Protein AF-A0AAD9GJ62-F1 (afdb_monomer_lite)

Structure (mmCIF, N/CA/C/O backbone):
data_AF-A0AAD9GJ62-F1
#
_entry.id   AF-A0AAD9GJ62-F1
#
loop_
_atom_site.group_PDB
_atom_site.id
_atom_site.type_symbol
_atom_site.label_atom_id
_atom_site.label_alt_id
_atom_site.label_comp_id
_atom_site.label_asym_id
_atom_site.label_entity_id
_atom_site.label_seq_id
_atom_site.pdbx_PDB_ins_code
_atom_site.Cartn_x
_atom_site.Cartn_y
_atom_site.Cartn_z
_atom_site.occupancy
_atom_site.B_iso_or_equiv
_atom_site.auth_seq_id
_atom_site.auth_comp_id
_atom_site.auth_asym_id
_atom_site.auth_atom_id
_atom_site.pdbx_PDB_model_num
ATOM 1 N N . MET A 1 1 ? 58.290 -15.997 26.546 1.00 29.50 1 MET A N 1
ATOM 2 C CA . MET A 1 1 ? 57.995 -16.495 27.915 1.00 29.50 1 MET A CA 1
ATOM 3 C C . MET A 1 1 ? 56.480 -16.430 28.145 1.00 29.50 1 MET A C 1
ATOM 5 O O . MET A 1 1 ? 55.772 -16.303 27.153 1.00 29.50 1 MET A O 1
ATOM 9 N N . ARG A 1 2 ? 55.974 -16.633 29.372 1.00 26.38 2 ARG A N 1
ATOM 10 C CA . ARG A 1 2 ? 54.531 -16.772 29.688 1.00 26.38 2 ARG A CA 1
ATOM 11 C C . ARG A 1 2 ? 53.786 -15.414 29.861 1.00 26.38 2 ARG A C 1
ATOM 13 O O . ARG A 1 2 ? 54.466 -14.392 29.822 1.00 26.38 2 ARG A O 1
ATOM 20 N N . PRO A 1 3 ? 52.432 -15.401 29.959 1.00 62.91 3 PRO A N 1
ATOM 21 C CA . PRO A 1 3 ? 51.580 -14.226 29.691 1.00 62.91 3 PRO A CA 1
ATOM 22 C C . PRO A 1 3 ? 50.873 -13.662 30.959 1.00 62.91 3 PRO A C 1
ATOM 24 O O . PRO A 1 3 ? 51.418 -13.801 32.049 1.00 62.91 3 PRO A O 1
ATOM 27 N N . ASN A 1 4 ? 49.648 -13.120 30.783 1.00 30.94 4 ASN A N 1
ATOM 28 C CA . ASN A 1 4 ? 48.639 -12.594 31.741 1.00 30.94 4 ASN A CA 1
ATOM 29 C C . ASN A 1 4 ? 48.646 -11.052 31.945 1.00 30.94 4 ASN A C 1
ATOM 31 O O . ASN A 1 4 ? 49.706 -10.453 32.043 1.00 30.94 4 ASN A O 1
ATOM 35 N N . GLN A 1 5 ? 47.505 -10.372 31.696 1.00 31.56 5 GLN A N 1
ATOM 36 C CA . GLN A 1 5 ? 46.477 -9.857 32.653 1.00 31.56 5 GLN A CA 1
ATOM 37 C C . GLN A 1 5 ? 46.909 -8.579 33.416 1.00 31.56 5 GLN A C 1
ATOM 39 O O . GLN A 1 5 ? 48.057 -8.492 33.822 1.00 31.56 5 GLN A O 1
ATOM 44 N N . SER A 1 6 ? 46.063 -7.578 33.714 1.00 27.41 6 SER A N 1
ATOM 45 C CA . SER A 1 6 ? 44.681 -7.228 33.293 1.00 27.41 6 SER A CA 1
ATOM 46 C C . SER A 1 6 ? 44.281 -5.858 33.892 1.00 27.41 6 SER A C 1
ATOM 48 O O . SER A 1 6 ? 44.781 -5.549 34.969 1.00 27.41 6 SER A O 1
ATOM 50 N N . LEU A 1 7 ? 43.285 -5.154 33.312 1.00 26.44 7 LEU A N 1
ATOM 51 C CA . LEU A 1 7 ? 42.656 -3.903 33.829 1.00 26.44 7 LEU A CA 1
ATOM 52 C C . LEU A 1 7 ? 43.595 -2.658 33.781 1.00 26.44 7 LEU A C 1
ATOM 54 O O . LEU A 1 7 ? 44.808 -2.818 33.752 1.00 26.44 7 LEU A O 1
ATOM 58 N N . ALA A 1 8 ? 43.142 -1.394 33.710 1.00 24.05 8 ALA A N 1
ATOM 59 C CA . ALA A 1 8 ? 41.789 -0.810 33.727 1.00 24.05 8 ALA A CA 1
ATOM 60 C C . ALA A 1 8 ? 41.659 0.428 32.784 1.00 24.05 8 ALA A C 1
ATOM 62 O O . ALA A 1 8 ? 42.624 0.850 32.156 1.00 24.05 8 ALA A O 1
ATOM 63 N N . LEU A 1 9 ? 40.451 1.009 32.718 1.00 24.62 9 LEU A N 1
ATOM 64 C CA . LEU A 1 9 ? 40.105 2.343 32.164 1.00 24.62 9 LEU A CA 1
ATOM 65 C C . LEU A 1 9 ? 40.644 3.497 33.071 1.00 24.62 9 LEU A C 1
ATOM 67 O O . LEU A 1 9 ? 41.062 3.163 34.182 1.00 24.62 9 LEU A O 1
ATOM 71 N N . PRO A 1 10 ? 40.584 4.819 32.720 1.00 40.38 10 PRO A N 1
ATOM 72 C CA . PRO A 1 10 ? 39.825 5.468 31.626 1.00 40.38 10 PRO A CA 1
ATOM 73 C C . PRO A 1 10 ? 40.499 6.648 30.839 1.00 40.38 10 PRO A C 1
ATOM 75 O O . PRO A 1 10 ? 41.571 7.128 31.174 1.00 40.38 10 PRO A O 1
ATOM 78 N N . HIS A 1 11 ? 39.760 7.158 29.836 1.00 26.17 11 HIS A N 1
ATOM 79 C CA . HIS A 1 11 ? 39.672 8.548 29.313 1.00 26.17 11 HIS A CA 1
ATOM 80 C C . HIS A 1 11 ? 40.895 9.378 28.803 1.00 26.17 11 HIS A C 1
ATOM 82 O O . HIS A 1 11 ? 41.571 10.051 29.567 1.00 26.17 11 HIS A O 1
ATOM 88 N N . VAL A 1 12 ? 40.924 9.539 27.462 1.00 26.22 12 VAL A N 1
ATOM 89 C CA . VAL A 1 12 ? 40.844 10.824 26.695 1.00 26.22 12 VAL A CA 1
ATOM 90 C C . VAL A 1 12 ? 42.064 11.780 26.562 1.00 26.22 12 VAL A C 1
ATOM 92 O O . VAL A 1 12 ? 42.466 12.432 27.513 1.00 26.22 12 VAL A O 1
ATOM 95 N N . LEU A 1 13 ? 42.466 11.970 25.284 1.00 27.53 13 LEU A N 1
ATOM 96 C CA . LEU A 1 13 ? 43.175 13.098 24.617 1.00 27.53 13 LEU A CA 1
ATOM 97 C C . LEU A 1 13 ? 44.566 13.564 25.100 1.00 27.53 13 LEU A C 1
ATOM 99 O O . LEU A 1 13 ? 44.723 13.966 26.245 1.00 27.53 13 LEU A O 1
ATOM 103 N N . LEU A 1 14 ? 45.513 13.707 24.149 1.00 23.69 14 LEU A N 1
ATOM 104 C CA . LEU A 1 14 ? 45.951 15.007 23.573 1.00 23.69 14 LEU A CA 1
ATOM 105 C C . LEU A 1 14 ? 46.910 14.800 22.353 1.00 23.69 14 LEU A C 1
ATOM 107 O O . LEU A 1 14 ? 47.343 13.678 22.108 1.00 23.69 14 LEU A O 1
ATOM 111 N N . VAL A 1 15 ? 47.291 15.903 21.680 1.00 23.41 15 VAL A N 1
ATOM 112 C CA . VAL A 1 15 ? 48.497 16.139 20.829 1.00 23.41 15 VAL A CA 1
ATOM 113 C C . VAL A 1 15 ? 48.378 15.953 19.296 1.00 23.41 15 VAL A C 1
ATOM 115 O O . VAL A 1 15 ? 48.595 14.875 18.750 1.00 23.41 15 VAL A O 1
ATOM 118 N N . GLU A 1 16 ? 48.164 17.082 18.604 1.00 25.86 16 GLU A N 1
ATOM 119 C CA . GLU A 1 16 ? 48.697 17.412 17.258 1.00 25.86 16 GLU A CA 1
ATOM 120 C C . GLU A 1 16 ? 50.207 17.790 17.391 1.00 25.86 16 GLU A C 1
ATOM 122 O O . GLU A 1 16 ? 50.674 17.996 18.507 1.00 25.86 16 GLU A O 1
ATOM 127 N N . ALA A 1 17 ? 51.083 17.944 16.388 1.00 26.89 17 ALA A N 1
ATOM 128 C CA . ALA A 1 17 ? 50.966 18.605 15.079 1.00 26.89 17 ALA A CA 1
ATOM 129 C C . ALA A 1 17 ? 52.287 18.416 14.259 1.00 26.89 17 ALA A C 1
ATOM 131 O O . ALA A 1 17 ? 53.036 17.481 14.533 1.00 26.89 17 ALA A O 1
ATOM 132 N N . VAL A 1 18 ? 52.609 19.385 13.370 1.00 23.02 18 VAL A N 1
ATOM 133 C CA . VAL A 1 18 ? 53.889 19.683 12.652 1.00 23.02 18 VAL A CA 1
ATOM 134 C C . VAL A 1 18 ? 53.952 19.255 11.170 1.00 23.02 18 VAL A C 1
ATOM 136 O O . VAL A 1 18 ? 53.785 18.079 10.876 1.00 23.02 18 VAL A O 1
ATOM 139 N N . MET A 1 19 ? 54.284 20.119 10.188 1.00 23.64 19 MET A N 1
ATOM 140 C CA . MET A 1 19 ? 54.220 21.601 10.071 1.00 23.64 19 MET A CA 1
ATOM 141 C C . MET A 1 19 ? 54.256 22.037 8.583 1.00 23.64 19 MET A C 1
ATOM 143 O O . MET A 1 19 ? 54.799 21.337 7.735 1.00 23.64 19 MET A O 1
ATOM 147 N N . ASP A 1 20 ? 53.727 23.236 8.331 1.00 26.27 20 ASP A N 1
ATOM 148 C CA . ASP A 1 20 ? 53.896 24.192 7.219 1.00 26.27 20 ASP A CA 1
ATOM 149 C C . ASP A 1 20 ? 54.926 23.942 6.093 1.00 26.27 20 ASP A C 1
ATOM 151 O O . ASP A 1 20 ? 56.118 23.739 6.334 1.00 26.27 20 ASP A O 1
ATOM 155 N N . ARG A 1 21 ? 54.507 24.263 4.854 1.00 24.12 21 ARG A N 1
ATOM 156 C CA . ARG A 1 21 ? 54.889 25.529 4.168 1.00 24.12 21 ARG A CA 1
ATOM 157 C C . ARG A 1 21 ? 54.216 25.684 2.796 1.00 24.12 21 ARG A C 1
ATOM 159 O O . ARG A 1 21 ? 54.514 24.923 1.887 1.00 24.12 21 ARG A O 1
ATOM 166 N N . PHE A 1 22 ? 53.432 26.746 2.615 1.00 27.80 22 PHE A N 1
ATOM 167 C CA . PHE A 1 22 ? 53.786 27.903 1.769 1.00 27.80 22 PHE A CA 1
ATOM 168 C C . PHE A 1 22 ? 52.768 29.037 1.991 1.00 27.80 22 PHE A C 1
ATOM 170 O O . PHE A 1 22 ? 51.617 28.777 2.323 1.00 27.80 22 PHE A O 1
ATOM 177 N N . ASN A 1 23 ? 53.216 30.289 1.879 1.00 26.56 23 ASN A N 1
ATOM 178 C CA . ASN A 1 23 ? 52.474 31.477 2.318 1.00 26.56 23 ASN A CA 1
ATOM 179 C C . ASN A 1 23 ? 51.962 32.316 1.134 1.00 26.56 23 ASN A C 1
ATOM 181 O O . ASN A 1 23 ? 52.620 32.321 0.093 1.00 26.56 23 ASN A O 1
ATOM 185 N N . LEU A 1 24 ? 50.894 33.098 1.340 1.00 27.47 24 LEU A N 1
ATOM 186 C CA . LEU A 1 24 ? 50.864 34.526 0.976 1.00 27.47 24 LEU A CA 1
ATOM 187 C C . LEU A 1 24 ? 49.636 35.251 1.559 1.00 27.47 24 LEU A C 1
ATOM 189 O O . LEU A 1 24 ? 48.510 34.765 1.489 1.00 27.47 24 LEU A O 1
ATOM 193 N N . ASP A 1 25 ? 49.880 36.436 2.114 1.00 27.70 25 ASP A N 1
ATOM 194 C CA . ASP A 1 25 ? 48.926 37.225 2.894 1.00 27.70 25 ASP A CA 1
ATOM 195 C C . ASP A 1 25 ? 48.038 38.164 2.060 1.00 27.70 25 ASP A C 1
ATOM 197 O O . ASP A 1 25 ? 48.482 38.792 1.099 1.00 27.70 25 ASP A O 1
ATOM 201 N N . SER A 1 26 ? 46.812 38.400 2.532 1.00 27.31 26 SER A N 1
ATOM 202 C CA . SER A 1 26 ? 46.401 39.722 3.052 1.00 27.31 26 SER A CA 1
ATOM 203 C C . SER A 1 26 ? 44.948 39.679 3.538 1.00 27.31 26 SER A C 1
ATOM 205 O O . SER A 1 26 ? 44.060 39.195 2.844 1.00 27.31 26 SER A O 1
ATOM 207 N N . GLY A 1 27 ? 44.690 40.182 4.746 1.00 25.95 27 GLY A N 1
ATOM 208 C CA . GLY A 1 27 ? 43.340 40.265 5.314 1.00 25.95 27 GLY A CA 1
ATOM 209 C C . GLY A 1 27 ? 43.027 41.663 5.836 1.00 25.95 27 GLY A C 1
ATOM 210 O O . GLY A 1 27 ? 43.896 42.530 5.831 1.00 25.95 27 GLY A O 1
ATOM 211 N N . PHE A 1 28 ? 41.809 41.859 6.341 1.00 24.94 28 PHE A N 1
ATOM 212 C CA . PHE A 1 28 ? 41.526 42.825 7.409 1.00 24.94 28 PHE A CA 1
ATOM 213 C C . PHE A 1 28 ? 40.293 42.389 8.220 1.00 24.94 28 PHE A C 1
ATOM 215 O O . PHE A 1 28 ? 39.584 41.457 7.843 1.00 24.94 28 PHE A O 1
ATOM 222 N N . THR A 1 29 ? 40.107 42.993 9.392 1.00 28.14 29 THR A N 1
ATOM 223 C CA . THR A 1 29 ? 39.339 42.428 10.510 1.00 28.14 29 THR A CA 1
ATOM 224 C C . THR A 1 29 ? 37.871 42.852 10.616 1.00 28.14 29 THR A C 1
ATOM 226 O O . THR A 1 29 ? 37.499 43.983 10.326 1.00 28.14 29 THR A O 1
ATOM 229 N N . MET A 1 30 ? 37.084 41.909 11.148 1.00 29.89 30 MET A N 1
ATOM 230 C CA . MET A 1 30 ? 35.906 42.053 12.023 1.00 29.89 30 MET A CA 1
ATOM 231 C C . MET A 1 30 ? 35.454 43.473 12.418 1.00 29.89 30 MET A C 1
ATOM 233 O O . MET A 1 30 ? 36.199 44.202 13.069 1.00 29.89 30 MET A O 1
ATOM 237 N N . LEU A 1 31 ? 34.150 43.731 12.264 1.00 23.50 31 LEU A N 1
ATOM 238 C CA . LEU A 1 31 ? 33.313 44.307 13.328 1.00 23.50 31 LEU A CA 1
ATOM 239 C C . LEU A 1 31 ? 31.852 43.827 13.179 1.00 23.50 31 LEU A C 1
ATOM 241 O O . LEU A 1 31 ? 31.530 43.126 12.220 1.00 23.50 31 LEU A O 1
ATOM 245 N N . SER A 1 32 ? 31.005 44.114 14.169 1.00 34.03 32 SER A N 1
ATOM 246 C CA . SER A 1 32 ? 29.761 43.381 14.446 1.00 34.03 32 SER A CA 1
ATOM 247 C C . SER A 1 32 ? 28.472 44.213 14.373 1.00 34.03 32 SER A C 1
ATOM 249 O O . SER A 1 32 ? 28.486 45.397 14.688 1.00 34.03 32 SER A O 1
ATOM 251 N N . GLU A 1 33 ? 27.362 43.505 14.130 1.00 36.75 33 GLU A N 1
ATOM 252 C CA . GLU A 1 33 ? 25.957 43.888 14.385 1.00 36.75 33 GLU A CA 1
ATOM 253 C C . GLU A 1 33 ? 25.296 45.018 13.557 1.00 36.75 33 GLU A C 1
ATOM 255 O O . GLU A 1 33 ? 25.931 45.859 12.934 1.00 36.75 33 GLU A O 1
ATOM 260 N N . GLN A 1 34 ? 23.956 44.981 13.620 1.00 27.66 34 GLN A N 1
ATOM 261 C CA . GLN A 1 34 ? 22.935 45.940 13.170 1.00 27.66 34 GLN A CA 1
ATOM 262 C C . GLN A 1 34 ? 22.611 46.105 11.663 1.00 27.66 34 GLN A C 1
ATOM 264 O O . GLN A 1 34 ? 23.436 46.396 10.809 1.00 27.66 34 GLN A O 1
ATOM 269 N N . GLU A 1 35 ? 21.304 45.952 11.407 1.00 32.47 35 GLU A N 1
ATOM 270 C CA . GLU A 1 35 ? 20.451 46.592 10.390 1.00 32.47 35 GLU A CA 1
ATOM 271 C C . GLU A 1 35 ? 20.968 46.799 8.948 1.00 32.47 35 GLU A C 1
ATOM 273 O O . GLU A 1 35 ? 21.565 47.817 8.608 1.00 32.47 35 GLU A O 1
ATOM 278 N N . ALA A 1 36 ? 20.518 45.931 8.031 1.00 25.92 36 ALA A N 1
ATOM 279 C CA . ALA A 1 36 ? 20.508 46.202 6.590 1.00 25.92 36 ALA A CA 1
ATOM 280 C C . ALA A 1 36 ? 19.084 46.062 6.020 1.00 25.92 36 ALA A C 1
ATOM 282 O O . ALA A 1 36 ? 18.504 44.976 6.008 1.00 25.92 36 ALA A O 1
ATOM 283 N N . LYS A 1 37 ? 18.507 47.170 5.534 1.00 28.02 37 LYS A N 1
ATOM 284 C CA . LYS A 1 37 ? 17.137 47.232 5.001 1.00 28.02 37 LYS A CA 1
ATOM 285 C C . LYS A 1 37 ? 17.122 47.903 3.623 1.00 28.02 37 LYS A C 1
ATOM 287 O O . LYS A 1 37 ? 17.575 49.036 3.489 1.00 28.02 37 LYS A O 1
ATOM 292 N N . THR A 1 38 ? 16.421 47.280 2.670 1.00 27.84 38 THR A N 1
ATOM 293 C CA . THR A 1 38 ? 15.896 47.853 1.400 1.00 27.84 38 THR A CA 1
ATOM 294 C C . THR A 1 38 ? 16.834 48.152 0.209 1.00 27.84 38 THR A C 1
ATOM 296 O O . THR A 1 38 ? 17.893 48.740 0.363 1.00 27.84 38 THR A O 1
ATOM 299 N N . PHE A 1 39 ? 16.260 47.938 -0.996 1.00 26.17 39 PHE A N 1
ATOM 300 C CA . PHE A 1 39 ? 16.490 48.657 -2.276 1.00 26.17 39 PHE A CA 1
ATOM 301 C C . PHE A 1 39 ? 17.806 48.410 -3.064 1.00 26.17 39 PHE A C 1
ATOM 303 O O . PHE A 1 39 ? 18.832 48.101 -2.482 1.00 26.17 39 PHE A O 1
ATOM 310 N N . LYS A 1 40 ? 17.855 48.535 -4.411 1.00 26.70 40 LYS A N 1
ATOM 311 C CA . LYS A 1 40 ? 16.822 48.784 -5.462 1.00 26.70 40 LYS A CA 1
ATOM 312 C C . LYS A 1 40 ? 17.336 48.347 -6.847 1.00 26.70 40 LYS A C 1
ATOM 314 O O . LYS A 1 40 ? 18.520 48.516 -7.097 1.00 26.70 40 LYS A O 1
ATOM 319 N N . LEU A 1 41 ? 16.439 48.012 -7.785 1.00 25.16 41 LEU A N 1
ATOM 320 C CA . LEU A 1 41 ? 16.595 48.339 -9.219 1.00 25.16 41 LEU A CA 1
ATOM 321 C C . LEU A 1 41 ? 15.218 48.598 -9.877 1.00 25.16 41 LEU A C 1
ATOM 323 O O . LEU A 1 41 ? 14.207 48.059 -9.435 1.00 25.16 41 LEU A O 1
ATOM 327 N N . LEU A 1 42 ? 15.196 49.505 -10.862 1.00 24.73 42 LEU A N 1
ATOM 328 C CA . LEU A 1 42 ? 14.056 50.195 -11.516 1.00 24.73 42 LEU A CA 1
ATOM 329 C C . LEU A 1 42 ? 14.612 50.938 -12.771 1.00 24.73 42 LEU A C 1
ATOM 331 O O . LEU A 1 42 ? 15.835 51.080 -12.830 1.00 24.73 42 LEU A O 1
ATOM 335 N N . PRO A 1 43 ? 13.818 51.593 -13.658 1.00 53.38 43 PRO A N 1
ATOM 336 C CA . PRO A 1 43 ? 12.425 51.363 -14.100 1.00 53.38 43 PRO A CA 1
ATOM 337 C C . PRO A 1 43 ? 12.188 51.526 -15.638 1.00 53.38 43 PRO A C 1
ATOM 339 O O . PRO A 1 43 ? 13.020 52.072 -16.356 1.00 53.38 43 PRO A O 1
ATOM 342 N N . ALA A 1 44 ? 10.967 51.221 -16.107 1.00 24.95 44 ALA A N 1
ATOM 343 C CA . ALA A 1 44 ? 10.222 51.960 -17.156 1.00 24.95 44 ALA A CA 1
ATOM 344 C C . ALA A 1 44 ? 8.710 51.651 -16.965 1.00 24.95 44 ALA A C 1
ATOM 346 O O . ALA A 1 44 ? 8.371 50.487 -16.787 1.00 24.95 44 ALA A O 1
ATOM 347 N N . HIS A 1 45 ? 7.783 52.594 -16.715 1.00 29.92 45 HIS A N 1
ATOM 348 C CA . HIS A 1 45 ? 7.179 53.608 -17.615 1.00 29.92 45 HIS A CA 1
ATOM 349 C C . HIS A 1 45 ? 6.481 52.984 -18.849 1.00 29.92 45 HIS A C 1
ATOM 351 O O . HIS A 1 45 ? 7.119 52.207 -19.544 1.00 29.92 45 HIS A O 1
ATOM 357 N N . ILE A 1 46 ? 5.211 53.261 -19.211 1.00 27.27 46 ILE A N 1
ATOM 358 C CA . ILE A 1 46 ? 4.208 54.310 -18.854 1.00 27.27 46 ILE A CA 1
ATOM 359 C C . ILE A 1 46 ? 2.778 53.784 -19.224 1.00 27.27 46 ILE A C 1
ATOM 361 O O . ILE A 1 46 ? 2.702 52.930 -20.098 1.00 27.27 46 ILE A O 1
ATOM 365 N N . SER A 1 47 ? 1.605 54.257 -18.750 1.00 24.72 47 SER A N 1
ATOM 366 C CA . SER A 1 47 ? 1.139 54.917 -17.500 1.00 24.72 47 SER A CA 1
ATOM 367 C C . SER A 1 47 ? -0.394 55.207 -17.574 1.00 24.72 47 SER A C 1
ATOM 369 O O . SER A 1 47 ? -0.898 55.387 -18.678 1.00 24.72 47 SER A O 1
ATOM 371 N N . THR A 1 48 ? -1.093 55.404 -16.433 1.00 28.83 48 THR A N 1
ATOM 372 C CA . THR A 1 48 ? -2.454 56.031 -16.255 1.00 28.83 48 THR A CA 1
ATOM 373 C C . THR A 1 48 ? -3.700 55.378 -16.918 1.00 28.83 48 THR A C 1
ATOM 375 O O . THR A 1 48 ? -3.574 54.708 -17.929 1.00 28.83 48 THR A O 1
ATOM 378 N N . CYS A 1 49 ? -4.963 55.564 -16.474 1.00 25.86 49 CYS A N 1
ATOM 379 C CA . CYS A 1 49 ? -5.598 55.930 -15.179 1.00 25.86 49 CYS A CA 1
ATOM 380 C C . CYS A 1 49 ? -7.144 55.781 -15.305 1.00 25.86 49 CYS A C 1
ATOM 382 O O . CYS A 1 49 ? -7.656 56.115 -16.369 1.00 25.86 49 CYS A O 1
ATOM 384 N N . ASN A 1 50 ? -7.879 55.342 -14.256 1.00 26.34 50 ASN A N 1
ATOM 385 C CA . ASN A 1 50 ? -9.129 55.982 -13.747 1.00 26.34 50 ASN A CA 1
ATOM 386 C C . ASN A 1 50 ? -9.921 55.153 -12.696 1.00 26.34 50 ASN A C 1
ATOM 388 O O . ASN A 1 50 ? -10.647 54.222 -13.016 1.00 26.34 50 ASN A O 1
ATOM 392 N N . GLN A 1 51 ? -9.774 55.566 -11.432 1.00 26.05 51 GLN A N 1
ATOM 393 C CA . GLN A 1 51 ? -10.805 55.799 -10.394 1.00 26.05 51 GLN A CA 1
ATOM 394 C C . GLN A 1 51 ? -12.157 55.024 -10.407 1.00 26.05 51 GLN A C 1
ATOM 396 O O . GLN A 1 51 ? -13.015 55.310 -11.230 1.00 26.05 51 GLN A O 1
ATOM 401 N N . ALA A 1 52 ? -12.352 54.165 -9.384 1.00 24.75 52 ALA A N 1
ATOM 402 C CA . ALA A 1 52 ? -13.231 54.347 -8.191 1.00 24.75 52 ALA A CA 1
ATOM 403 C C . ALA A 1 52 ? -14.743 54.728 -8.350 1.00 24.75 52 ALA A C 1
ATOM 405 O O . ALA A 1 52 ? -15.115 55.289 -9.373 1.00 24.75 52 ALA A O 1
ATOM 406 N N . PRO A 1 53 ? -15.628 54.529 -7.329 1.00 33.56 53 PRO A N 1
ATOM 407 C CA . PRO A 1 53 ? -15.370 54.132 -5.932 1.00 33.56 53 PRO A CA 1
ATOM 408 C C . PRO A 1 53 ? -16.228 52.962 -5.377 1.00 33.56 53 PRO A C 1
ATOM 410 O O . PRO A 1 53 ? -17.076 52.385 -6.050 1.00 33.56 53 PRO A O 1
ATOM 413 N N . THR A 1 54 ? -16.005 52.636 -4.100 1.00 34.62 54 THR A N 1
ATOM 414 C CA . THR A 1 54 ? -16.754 51.663 -3.283 1.00 34.62 54 THR A CA 1
ATOM 415 C C . THR A 1 54 ? -18.009 52.258 -2.623 1.00 34.62 54 THR A C 1
ATOM 417 O O . THR A 1 54 ? -18.036 53.440 -2.290 1.00 34.62 54 THR A O 1
ATOM 420 N N . MET A 1 55 ? -19.008 51.417 -2.315 1.00 26.69 55 MET A N 1
ATOM 421 C CA . MET A 1 55 ? -19.995 51.662 -1.246 1.00 26.69 55 MET A CA 1
ATOM 422 C C . MET A 1 55 ? -20.445 50.350 -0.579 1.00 26.69 55 MET A C 1
ATOM 424 O O . MET A 1 55 ? -20.385 49.281 -1.182 1.00 26.69 55 MET A O 1
ATOM 428 N N . ALA A 1 56 ? -20.863 50.446 0.687 1.00 26.12 56 ALA A N 1
ATOM 429 C CA . ALA A 1 56 ? -21.268 49.324 1.538 1.00 26.12 56 ALA A CA 1
ATOM 430 C C . ALA A 1 56 ? -22.763 48.958 1.374 1.00 26.12 56 ALA A C 1
ATOM 432 O O . ALA A 1 56 ? -23.560 49.823 0.998 1.00 26.12 56 ALA A O 1
ATOM 433 N N . PRO A 1 57 ? -23.176 47.712 1.684 1.00 30.00 57 PRO A N 1
ATOM 434 C CA . PRO A 1 57 ? -24.571 47.298 1.575 1.00 30.00 57 PRO A CA 1
ATOM 435 C C . PRO A 1 57 ? -25.458 47.951 2.645 1.00 30.00 57 PRO A C 1
ATOM 437 O O . PRO A 1 57 ? -25.084 48.061 3.813 1.00 30.00 57 PRO A O 1
ATOM 440 N N . LYS A 1 58 ? -26.681 48.316 2.249 1.00 25.20 58 LYS A N 1
ATOM 441 C CA . LYS A 1 58 ? -27.808 48.581 3.152 1.00 25.20 58 LYS A CA 1
ATOM 442 C C . LYS A 1 58 ? -28.954 47.643 2.797 1.00 25.20 58 LYS A C 1
ATOM 444 O O . LYS A 1 58 ? -29.223 47.427 1.618 1.00 25.20 58 LYS A O 1
ATOM 449 N N . ASN A 1 59 ? -29.657 47.155 3.813 1.00 33.47 59 ASN A N 1
ATOM 450 C CA . ASN A 1 59 ? -30.939 46.482 3.626 1.00 33.47 59 ASN A CA 1
ATOM 451 C C . ASN A 1 59 ? -31.956 47.455 3.013 1.00 33.47 59 ASN A C 1
ATOM 453 O O . ASN A 1 59 ? -32.018 48.612 3.436 1.00 33.47 59 ASN A O 1
ATOM 457 N N . ASN A 1 60 ? -32.813 46.960 2.118 1.00 27.12 60 ASN A N 1
ATOM 458 C CA . ASN A 1 60 ? -34.254 47.101 2.319 1.00 27.12 60 ASN A CA 1
ATOM 459 C C . ASN A 1 60 ? -35.068 46.128 1.460 1.00 27.12 60 ASN A C 1
ATOM 461 O O . ASN A 1 60 ? -34.627 45.660 0.413 1.00 27.12 60 ASN A O 1
ATOM 465 N N . ASP A 1 61 ? -36.264 45.845 1.962 1.00 32.81 61 ASP A N 1
ATOM 466 C CA . ASP A 1 61 ? -37.298 45.006 1.364 1.00 32.81 61 ASP A CA 1
ATOM 467 C C . ASP A 1 61 ? -37.989 45.705 0.174 1.00 32.81 61 ASP A C 1
ATOM 469 O O . ASP A 1 61 ? -38.168 46.925 0.185 1.00 32.81 61 ASP A O 1
ATOM 473 N N . SER A 1 62 ? -38.396 44.939 -0.843 1.00 27.77 62 SER A N 1
ATOM 474 C CA . SER A 1 62 ? -39.583 45.261 -1.652 1.00 27.77 62 SER A CA 1
ATOM 475 C C . SER A 1 62 ? -40.039 44.093 -2.538 1.00 27.77 62 SER A C 1
ATOM 477 O O . SER A 1 62 ? -39.314 43.555 -3.374 1.00 27.77 62 SER A O 1
ATOM 479 N N . THR A 1 63 ? -41.319 43.764 -2.387 1.00 28.92 63 THR A N 1
ATOM 480 C CA . THR A 1 63 ? -42.116 42.827 -3.187 1.00 28.92 63 THR A CA 1
ATOM 481 C C . THR A 1 63 ? -42.003 43.004 -4.707 1.00 28.92 63 THR A C 1
ATOM 483 O O . THR A 1 63 ? -42.176 44.116 -5.214 1.00 28.92 63 THR A O 1
ATOM 486 N N . ARG A 1 64 ? -41.945 41.894 -5.461 1.00 25.20 64 ARG A N 1
ATOM 487 C CA . ARG A 1 64 ? -42.439 41.851 -6.851 1.00 25.20 64 ARG A CA 1
ATOM 488 C C . ARG A 1 64 ? -43.024 40.479 -7.206 1.00 25.20 64 ARG A C 1
ATOM 490 O O . ARG A 1 64 ? -42.374 39.459 -7.017 1.00 25.20 64 ARG A O 1
ATOM 497 N N . THR A 1 65 ? -44.257 40.468 -7.705 1.00 25.17 65 THR A N 1
ATOM 498 C CA . THR A 1 65 ? -44.998 39.276 -8.162 1.00 25.17 65 THR A CA 1
ATOM 499 C C . THR A 1 65 ? -44.942 39.120 -9.692 1.00 25.17 65 THR A C 1
ATOM 501 O O . THR A 1 65 ? -44.403 39.993 -10.372 1.00 25.17 65 THR A O 1
ATOM 504 N N . THR A 1 66 ? -45.551 38.040 -10.216 1.00 25.23 66 THR A N 1
ATOM 505 C CA . THR A 1 66 ? -45.533 37.486 -11.602 1.00 25.23 66 THR A CA 1
ATOM 506 C C . THR A 1 66 ? -44.388 36.497 -11.883 1.00 25.23 66 THR A C 1
ATOM 508 O O . THR A 1 66 ? -43.259 36.738 -11.478 1.00 25.23 66 THR A O 1
ATOM 511 N N . SER A 1 67 ? -44.611 35.354 -12.547 1.00 24.70 67 SER A N 1
ATOM 512 C CA . SER A 1 67 ? -45.874 34.635 -12.839 1.00 24.70 67 SER A CA 1
ATOM 513 C C . SER A 1 67 ? -45.596 33.142 -13.090 1.00 24.70 67 SER A C 1
ATOM 515 O O . SER A 1 67 ? -44.509 32.781 -13.526 1.00 24.70 67 SER A O 1
ATOM 517 N N . THR A 1 68 ? -46.570 32.274 -12.815 1.00 24.58 68 THR A N 1
ATOM 518 C CA . THR A 1 68 ? -46.425 30.808 -12.814 1.00 24.58 68 THR A CA 1
ATOM 519 C C . THR A 1 68 ? -46.422 30.165 -14.203 1.00 24.58 68 THR A C 1
ATOM 521 O O . THR A 1 68 ? -47.364 30.362 -14.968 1.00 24.58 68 THR A O 1
ATOM 524 N N . SER A 1 69 ? -45.476 29.256 -14.444 1.00 25.62 69 SER A N 1
ATOM 525 C CA . SER A 1 69 ? -45.633 28.129 -15.374 1.00 25.62 69 SER A CA 1
ATOM 526 C C . SER A 1 69 ? -45.193 26.847 -14.665 1.00 25.62 69 SER A C 1
ATOM 528 O O . SER A 1 69 ? -44.021 26.717 -14.314 1.00 25.62 69 SER A O 1
ATOM 530 N N . ALA A 1 70 ? -46.118 25.920 -14.431 1.00 28.06 70 ALA A N 1
ATOM 531 C CA . ALA A 1 70 ? -45.808 24.619 -13.848 1.00 28.06 70 ALA A CA 1
ATOM 532 C C . ALA A 1 70 ? -45.679 23.565 -14.953 1.00 28.06 70 ALA A C 1
ATOM 534 O O . ALA A 1 70 ? -46.574 23.468 -15.787 1.00 28.06 70 ALA A O 1
ATOM 535 N N . ASP A 1 71 ? -44.608 22.773 -14.917 1.00 28.12 71 ASP A N 1
ATOM 536 C CA . ASP A 1 71 ? -44.699 21.334 -14.628 1.00 28.12 71 ASP A CA 1
ATOM 537 C C . ASP A 1 71 ? -43.303 20.800 -14.220 1.00 28.12 71 ASP A C 1
ATOM 539 O O . ASP A 1 71 ? -42.308 21.507 -14.389 1.00 28.12 71 ASP A O 1
ATOM 543 N N . SER A 1 72 ? -43.237 19.560 -13.724 1.00 27.38 72 SER A N 1
ATOM 544 C CA . SER A 1 72 ? -42.115 18.802 -13.131 1.00 27.38 72 SER A CA 1
ATOM 545 C C . SER A 1 72 ? -42.075 18.801 -11.592 1.00 27.38 72 SER A C 1
ATOM 547 O O . SER A 1 72 ? -41.478 19.650 -10.931 1.00 27.38 72 SER A O 1
ATOM 549 N N . SER A 1 73 ? -42.712 17.786 -10.996 1.00 27.14 73 SER A N 1
ATOM 550 C CA . SER A 1 73 ? -42.745 17.553 -9.547 1.00 27.14 73 SER A CA 1
ATOM 551 C C . SER A 1 73 ? -41.444 16.917 -9.041 1.00 27.14 73 SER A C 1
ATOM 553 O O . SER A 1 73 ? -41.393 15.720 -8.754 1.00 27.14 73 SER A O 1
ATOM 555 N N . VAL A 1 74 ? -40.386 17.719 -8.907 1.00 27.03 74 VAL A N 1
ATOM 556 C CA . VAL A 1 74 ? -39.221 17.339 -8.092 1.00 27.03 74 VAL A CA 1
ATOM 557 C C . VAL A 1 74 ? -39.676 17.249 -6.626 1.00 27.03 74 VAL A C 1
ATOM 559 O O . VAL A 1 74 ? -40.235 18.230 -6.125 1.00 27.03 74 VAL A O 1
ATOM 562 N N . PRO A 1 75 ? -39.462 16.125 -5.914 1.00 26.52 75 PRO A N 1
ATOM 563 C CA . PRO A 1 75 ? -39.788 16.038 -4.495 1.00 26.52 75 PRO A CA 1
ATOM 564 C C . PRO A 1 75 ? -39.036 17.108 -3.698 1.00 26.52 75 PRO A C 1
ATOM 566 O O . PRO A 1 75 ? -37.814 17.230 -3.798 1.00 26.52 75 PRO A O 1
ATOM 569 N N . VAL A 1 76 ? -39.764 17.889 -2.896 1.00 24.09 76 VAL A N 1
ATOM 570 C CA . VAL A 1 76 ? -39.149 18.854 -1.976 1.00 24.09 76 VAL A CA 1
ATOM 571 C C . VAL A 1 76 ? -38.277 18.074 -0.984 1.00 24.09 76 VAL A C 1
ATOM 573 O O . VAL A 1 76 ? -38.795 17.141 -0.367 1.00 24.09 76 VAL A O 1
ATOM 576 N N . PRO A 1 77 ? -36.993 18.433 -0.784 1.00 27.92 77 PRO A N 1
ATOM 577 C CA . PRO A 1 77 ? -36.146 17.750 0.186 1.00 27.92 77 PRO A CA 1
ATOM 578 C C . PRO A 1 77 ? -36.763 17.821 1.585 1.00 27.92 77 PRO A C 1
ATOM 580 O O . PRO A 1 77 ? -36.844 18.896 2.188 1.00 27.92 77 PRO A O 1
ATOM 583 N N . ILE A 1 78 ? -37.204 16.673 2.103 1.00 30.64 78 ILE A N 1
ATOM 584 C CA . ILE A 1 78 ? -37.718 16.559 3.467 1.00 30.64 78 ILE A CA 1
ATOM 585 C C . ILE A 1 78 ? -36.556 16.889 4.406 1.00 30.64 78 ILE A C 1
ATOM 587 O O . ILE A 1 78 ? -35.578 16.145 4.479 1.00 30.64 78 ILE A O 1
ATOM 591 N N . LYS A 1 79 ? -36.638 18.021 5.118 1.00 30.81 79 LYS A N 1
ATOM 592 C CA . LYS A 1 79 ? -35.658 18.354 6.158 1.00 30.81 79 LYS A CA 1
ATOM 593 C C . LYS A 1 79 ? -35.674 17.243 7.209 1.00 30.81 79 LYS A C 1
ATOM 595 O O . LYS A 1 79 ? -36.720 16.970 7.788 1.00 30.81 79 LYS A O 1
ATOM 600 N N . ASN A 1 80 ? -34.519 16.612 7.416 1.00 36.69 80 ASN A N 1
ATOM 601 C CA . ASN A 1 80 ? -34.356 15.404 8.222 1.00 36.69 80 ASN A CA 1
ATOM 602 C C . ASN A 1 80 ? -35.083 15.462 9.579 1.00 36.69 80 ASN A C 1
ATOM 604 O O . ASN A 1 80 ? -34.580 16.082 10.514 1.00 36.69 80 ASN A O 1
ATOM 608 N N . ALA A 1 81 ? -36.150 14.674 9.736 1.00 33.72 81 ALA A N 1
ATOM 609 C CA . ALA A 1 81 ? -36.675 14.292 11.053 1.00 33.72 81 ALA A CA 1
ATOM 610 C C . ALA A 1 81 ? -35.683 13.414 11.859 1.00 33.72 81 ALA A C 1
ATOM 612 O O . ALA A 1 81 ? -35.873 13.184 13.046 1.00 33.72 81 ALA A O 1
ATOM 613 N N . LEU A 1 82 ? -34.614 12.938 11.204 1.00 37.88 82 LEU A N 1
ATOM 614 C CA . LEU A 1 82 ? -33.509 12.156 11.774 1.00 37.88 82 LEU A CA 1
ATOM 615 C C . LEU A 1 82 ? -32.279 13.006 12.168 1.00 37.88 82 LEU A C 1
ATOM 617 O O . LEU A 1 82 ? -31.250 12.448 12.541 1.00 37.88 82 LEU A O 1
ATOM 621 N N . ASN A 1 83 ? -32.334 14.339 12.050 1.00 38.75 83 ASN A N 1
ATOM 622 C CA . ASN A 1 83 ? -31.294 15.202 12.616 1.00 38.75 83 ASN A CA 1
ATOM 623 C C . ASN A 1 83 ? -31.646 15.510 14.074 1.00 38.75 83 ASN A C 1
ATOM 625 O O . ASN A 1 83 ? -32.662 16.148 14.335 1.00 38.75 83 ASN A O 1
ATOM 629 N N . LEU A 1 84 ? -30.777 15.128 15.010 1.00 39.69 84 LEU A N 1
ATOM 630 C CA . LEU A 1 84 ? -30.874 15.586 16.394 1.00 39.69 84 LEU A CA 1
ATOM 631 C C . LEU A 1 84 ? -30.613 17.101 16.457 1.00 39.69 84 LEU A C 1
ATOM 633 O O . LEU A 1 84 ? -29.491 17.549 16.206 1.00 39.69 84 LEU A O 1
ATOM 637 N N . GLU A 1 85 ? -31.623 17.885 16.837 1.00 35.72 85 GLU A N 1
ATOM 638 C CA . GLU A 1 85 ? -31.413 19.236 17.369 1.00 35.72 85 GLU A CA 1
ATOM 639 C C . GLU A 1 85 ? -30.833 19.102 18.785 1.00 35.72 85 GLU A C 1
ATOM 641 O O . GLU A 1 85 ? -31.549 19.019 19.779 1.00 35.72 85 GLU A O 1
ATOM 646 N N . VAL A 1 86 ? -29.505 18.987 18.866 1.00 40.94 86 VAL A N 1
ATOM 647 C CA . VAL A 1 86 ? -28.784 18.858 20.138 1.00 40.94 86 VAL A CA 1
ATOM 648 C C . VAL A 1 86 ? -28.669 20.236 20.789 1.00 40.94 86 VAL A C 1
ATOM 650 O O . VAL A 1 86 ? -27.856 21.054 20.356 1.00 40.94 86 VAL A O 1
ATOM 653 N N . GLU A 1 87 ? -29.434 20.487 21.855 1.00 38.53 87 GLU A N 1
ATOM 654 C CA . GLU A 1 87 ? -29.154 21.619 22.743 1.00 38.53 87 GLU A CA 1
ATOM 655 C C . GLU A 1 87 ? -27.717 21.517 23.275 1.00 38.53 87 GLU A C 1
ATOM 657 O O . GLU A 1 87 ? -27.278 20.469 23.760 1.00 38.53 87 GLU A O 1
ATOM 662 N N . HIS A 1 88 ? -26.965 22.617 23.196 1.00 44.69 88 HIS A N 1
ATOM 663 C CA . HIS A 1 88 ? -25.586 22.663 23.668 1.00 44.69 88 HIS A CA 1
ATOM 664 C C . HIS A 1 88 ? -25.529 22.633 25.200 1.00 44.69 88 HIS A C 1
ATOM 666 O O . HIS A 1 88 ? -25.459 23.676 25.853 1.00 44.69 88 HIS A O 1
ATOM 672 N N . ALA A 1 89 ? -25.511 21.427 25.771 1.00 47.00 89 ALA A N 1
ATOM 673 C CA . ALA A 1 89 ? -25.248 21.223 27.188 1.00 47.00 89 ALA A CA 1
ATOM 674 C C . ALA A 1 89 ? -23.936 21.939 27.591 1.00 47.00 89 ALA A C 1
ATOM 676 O O . ALA A 1 89 ? -22.892 21.696 26.969 1.00 47.00 89 ALA A O 1
ATOM 677 N N . PRO A 1 90 ? -23.958 22.833 28.599 1.00 53.72 90 PRO A N 1
ATOM 678 C CA . PRO A 1 90 ? -22.754 23.508 29.066 1.00 53.72 90 PRO A CA 1
ATOM 679 C C . PRO A 1 90 ? -21.811 22.507 29.745 1.00 53.72 90 PRO A C 1
ATOM 681 O O . PRO A 1 90 ? -22.260 21.557 30.386 1.00 53.72 90 PRO A O 1
ATOM 684 N N . PHE A 1 91 ? -20.497 22.735 29.636 1.00 56.81 91 PHE A N 1
ATOM 685 C CA . PHE A 1 91 ? -19.491 21.894 30.292 1.00 56.81 91 PHE A CA 1
ATOM 686 C C . PHE A 1 91 ? -19.763 21.794 31.798 1.00 56.81 91 PHE A C 1
ATOM 688 O O . PHE A 1 91 ? -19.823 22.812 32.490 1.00 56.81 91 PHE A O 1
ATOM 695 N N . THR A 1 92 ? -19.893 20.571 32.319 1.00 55.66 92 THR A N 1
ATOM 696 C CA . THR A 1 92 ? -20.292 20.345 33.720 1.00 55.66 92 THR A CA 1
ATOM 697 C C . THR A 1 92 ? -19.164 20.572 34.731 1.00 55.66 92 THR A C 1
ATOM 699 O O . THR A 1 92 ? -19.391 20.399 35.924 1.00 55.66 92 THR A O 1
ATOM 702 N N . HIS A 1 93 ? -17.971 20.949 34.256 1.00 63.59 93 HIS A N 1
ATOM 703 C CA . HIS A 1 93 ? -16.744 21.133 35.038 1.00 63.59 93 HIS A CA 1
ATOM 704 C C . HIS A 1 93 ? -16.004 22.438 34.674 1.00 63.59 93 HIS A C 1
ATOM 706 O O . HIS A 1 93 ? -14.879 22.393 34.163 1.00 63.59 93 HIS A O 1
ATOM 712 N N . PRO A 1 94 ? -16.613 23.625 34.887 1.00 61.31 94 PRO A N 1
ATOM 713 C CA . PRO A 1 94 ? -15.987 24.918 34.587 1.00 61.31 94 PRO A CA 1
ATOM 714 C C . PRO A 1 94 ? -14.710 25.196 35.404 1.00 61.31 94 PRO A C 1
ATOM 716 O O . PRO A 1 94 ? -13.924 26.066 35.032 1.00 61.31 94 PRO A O 1
ATOM 719 N N . GLU A 1 95 ? -14.487 24.470 36.500 1.00 61.94 95 GLU A N 1
ATOM 720 C CA . GLU A 1 95 ? -13.266 24.489 37.305 1.00 61.94 95 GLU A CA 1
ATOM 721 C C . GLU A 1 95 ? -12.074 23.786 36.628 1.00 61.94 95 GLU A C 1
ATOM 723 O O . GLU A 1 95 ? -10.927 24.145 36.891 1.00 61.94 95 GLU A O 1
ATOM 728 N N . ILE A 1 96 ? -12.326 22.848 35.703 1.00 65.12 96 ILE A N 1
ATOM 729 C CA . ILE A 1 96 ? -11.307 22.084 34.956 1.00 65.12 96 ILE A CA 1
ATOM 730 C C . ILE A 1 96 ? -11.129 22.689 33.553 1.00 65.12 96 ILE A C 1
ATOM 732 O O . ILE A 1 96 ? -11.113 21.999 32.530 1.00 65.12 96 ILE A O 1
ATOM 736 N N . ARG A 1 97 ? -11.031 24.022 33.495 1.00 69.69 97 ARG A N 1
ATOM 737 C CA . ARG A 1 97 ? -10.822 24.754 32.243 1.00 69.69 97 ARG A CA 1
ATOM 738 C C . ARG A 1 97 ? -9.346 24.854 31.877 1.00 69.69 97 ARG A C 1
ATOM 740 O O . ARG A 1 97 ? -8.491 25.022 32.748 1.00 69.69 97 ARG A O 1
ATOM 747 N N . GLY A 1 98 ? -9.059 24.749 30.581 1.00 70.38 98 GLY A N 1
ATOM 748 C CA . GLY A 1 98 ? -7.700 24.832 30.055 1.00 70.38 98 GLY A CA 1
ATOM 749 C C . GLY A 1 98 ? -7.174 26.269 30.013 1.00 70.38 98 GLY A C 1
ATOM 750 O O . GLY A 1 98 ? -7.857 27.169 29.531 1.00 70.38 98 GLY A O 1
ATOM 751 N N . GLU A 1 99 ? -5.936 26.480 30.461 1.00 75.25 99 GLU A N 1
ATOM 752 C CA . GLU A 1 99 ? -5.203 27.741 30.296 1.00 75.25 99 GLU A CA 1
ATOM 753 C C . GLU A 1 99 ? -3.897 27.557 29.498 1.00 75.25 99 GLU A C 1
ATOM 755 O O . GLU A 1 99 ? -3.270 26.492 29.508 1.00 75.25 99 GLU A O 1
ATOM 760 N N . PHE A 1 100 ? -3.486 28.625 28.804 1.00 73.44 100 PHE A N 1
ATOM 761 C CA . PHE A 1 100 ? -2.224 28.734 28.064 1.00 73.44 100 PHE A CA 1
ATOM 762 C C . PHE A 1 100 ? -1.343 29.822 28.712 1.00 73.44 100 PHE A C 1
ATOM 764 O O . PHE A 1 100 ? -1.343 30.963 28.246 1.00 73.44 100 PHE A O 1
ATOM 771 N N . PRO A 1 101 ? -0.623 29.534 29.812 1.00 74.50 101 PRO A N 1
ATOM 772 C CA . PRO A 1 101 ? 0.227 30.532 30.447 1.00 74.50 101 PRO A CA 1
ATOM 773 C C . PRO A 1 101 ? 1.487 30.793 29.617 1.00 74.50 101 PRO A C 1
ATOM 775 O O . PRO A 1 101 ? 2.003 29.904 28.941 1.00 74.50 101 PRO A O 1
ATOM 778 N N . THR A 1 102 ? 2.066 31.981 29.785 1.00 78.31 102 THR A N 1
ATOM 779 C CA . THR A 1 102 ? 3.344 32.394 29.178 1.00 78.31 102 THR A CA 1
ATOM 780 C C . THR A 1 102 ? 4.577 31.677 29.756 1.00 78.31 102 THR A C 1
ATOM 782 O O . THR A 1 102 ? 5.711 32.041 29.451 1.00 78.31 102 THR A O 1
ATOM 785 N N . LYS A 1 103 ? 4.386 30.667 30.617 1.00 82.88 103 LYS A N 1
ATOM 786 C CA . LYS A 1 103 ? 5.464 29.953 31.305 1.00 82.88 103 LYS A CA 1
ATOM 787 C C . LYS A 1 103 ? 6.102 28.901 30.397 1.00 82.88 103 LYS A C 1
ATOM 789 O O . LYS A 1 103 ? 5.460 27.921 30.018 1.00 82.88 103 LYS A O 1
ATOM 794 N N . THR A 1 104 ? 7.391 29.076 30.136 1.00 83.00 104 THR A N 1
ATOM 795 C CA . THR A 1 104 ? 8.253 28.103 29.463 1.00 83.00 104 THR A CA 1
ATOM 796 C C . THR A 1 104 ? 8.921 27.139 30.450 1.00 83.00 104 THR A C 1
ATOM 798 O O . THR A 1 104 ? 8.930 27.353 31.666 1.00 83.00 104 THR A O 1
ATOM 801 N N . TYR A 1 105 ? 9.470 26.057 29.903 1.00 82.50 105 TYR A N 1
ATOM 802 C CA . TYR A 1 105 ? 10.208 25.003 30.588 1.00 82.50 105 TYR A CA 1
ATOM 803 C C . TYR A 1 105 ? 11.407 24.587 29.727 1.00 82.50 105 TYR A C 1
ATOM 805 O O . TYR A 1 105 ? 11.347 24.651 28.497 1.00 82.50 105 TYR A O 1
ATOM 813 N N . ASP A 1 106 ? 12.467 24.104 30.369 1.00 81.62 106 ASP A N 1
ATOM 814 C CA . ASP A 1 106 ? 13.612 23.512 29.677 1.00 81.62 106 ASP A CA 1
ATOM 815 C C . ASP A 1 106 ? 13.247 22.177 28.980 1.00 81.62 106 ASP A C 1
ATOM 817 O O . ASP A 1 106 ? 12.229 21.544 29.317 1.00 81.62 106 ASP A O 1
ATOM 821 N N . PRO A 1 107 ? 14.064 21.716 28.009 1.00 76.44 107 PRO A N 1
ATOM 822 C CA . PRO A 1 107 ? 14.000 20.353 27.481 1.00 76.44 107 PRO A CA 1
ATOM 823 C C . PRO A 1 107 ? 14.091 19.300 28.593 1.00 76.44 107 PRO A C 1
ATOM 825 O O . PRO A 1 107 ? 14.813 19.483 29.574 1.00 76.44 107 PRO A O 1
ATOM 828 N N . ILE A 1 108 ? 13.384 18.177 28.439 1.00 75.88 108 ILE A N 1
ATOM 829 C CA . ILE A 1 108 ? 13.388 17.120 29.459 1.00 75.88 108 ILE A CA 1
ATOM 830 C C . ILE A 1 108 ? 14.767 16.425 29.480 1.00 75.88 108 ILE A C 1
ATOM 832 O O . ILE A 1 108 ? 15.215 15.945 28.433 1.00 75.88 108 ILE A O 1
ATOM 836 N N . PRO A 1 109 ? 15.456 16.329 30.635 1.00 78.25 109 PRO A N 1
ATOM 837 C CA . PRO A 1 109 ? 16.640 15.483 30.760 1.00 78.25 109 PRO A CA 1
ATOM 838 C C . PRO A 1 109 ? 16.251 14.000 30.676 1.00 78.25 109 PRO A C 1
ATOM 840 O O . PRO A 1 109 ? 15.129 13.627 31.008 1.00 78.25 109 PRO A O 1
ATOM 843 N N . VAL A 1 110 ? 17.184 13.125 30.291 1.00 79.69 110 VAL A N 1
ATOM 844 C CA . VAL A 1 110 ? 16.941 11.673 30.353 1.00 79.69 110 VAL A CA 1
ATOM 845 C C . VAL A 1 110 ? 16.827 11.251 31.820 1.00 79.69 110 VAL A C 1
ATOM 847 O O . VAL A 1 110 ? 17.756 11.458 32.602 1.00 79.69 110 VAL A O 1
ATOM 850 N N . LEU A 1 111 ? 15.690 10.665 32.190 1.00 80.25 111 LEU A N 1
ATOM 851 C CA . LEU A 1 111 ? 15.373 10.241 33.550 1.00 80.25 111 LEU A CA 1
ATOM 852 C C . LEU A 1 111 ? 15.573 8.723 33.701 1.00 80.25 111 LEU A C 1
ATOM 854 O O . LEU A 1 111 ? 15.038 7.959 32.889 1.00 80.25 111 LEU A O 1
ATOM 858 N N . PRO A 1 112 ? 16.292 8.252 34.740 1.00 75.50 112 PRO A N 1
ATOM 859 C CA . PRO A 1 112 ? 16.411 6.826 35.016 1.00 75.50 112 PRO A CA 1
ATOM 860 C C . PRO A 1 112 ? 15.034 6.248 35.365 1.00 75.50 112 PRO A C 1
ATOM 862 O O . PRO A 1 112 ? 14.317 6.786 36.209 1.00 75.50 112 PRO A O 1
ATOM 865 N N . TYR A 1 113 ? 14.669 5.145 34.713 1.00 76.38 113 TYR A N 1
ATOM 866 C CA . TYR A 1 113 ? 13.347 4.537 34.829 1.00 76.38 113 TYR A CA 1
ATOM 867 C C . TYR A 1 113 ? 13.435 3.010 34.855 1.00 76.38 113 TYR A C 1
ATOM 869 O O . TYR A 1 113 ? 14.240 2.415 34.141 1.00 76.38 113 TYR A O 1
ATOM 877 N N . VAL A 1 114 ? 12.574 2.386 35.659 1.00 78.25 114 VAL A N 1
ATOM 878 C CA . VAL A 1 114 ? 12.314 0.942 35.668 1.00 78.25 114 VAL A CA 1
ATOM 879 C C . VAL A 1 114 ? 10.802 0.776 35.694 1.00 78.25 114 VAL A C 1
ATOM 881 O O . VAL A 1 114 ? 10.135 1.393 36.525 1.00 78.25 114 VAL A O 1
ATOM 884 N N . ASP A 1 115 ? 10.266 -0.031 34.783 1.00 86.75 115 ASP A N 1
ATOM 885 C CA . ASP A 1 115 ? 8.820 -0.178 34.648 1.00 86.75 115 ASP A CA 1
ATOM 886 C C . ASP A 1 115 ? 8.196 -0.898 35.850 1.00 86.75 115 ASP A C 1
ATOM 888 O O . ASP A 1 115 ? 8.738 -1.881 36.363 1.00 86.75 115 ASP A O 1
ATOM 892 N N . ARG A 1 116 ? 7.021 -0.424 36.265 1.00 88.56 116 ARG A N 1
ATOM 893 C CA . ARG A 1 116 ? 6.171 -1.056 37.281 1.00 88.56 116 ARG A CA 1
ATOM 894 C C . ARG A 1 116 ? 5.715 -2.450 36.869 1.00 88.56 116 ARG A C 1
ATOM 896 O O . ARG A 1 116 ? 5.741 -3.370 37.680 1.00 88.56 116 ARG A O 1
ATOM 903 N N . ALA A 1 117 ? 5.452 -2.633 35.581 1.00 88.75 117 ALA A N 1
ATOM 904 C CA . ALA A 1 117 ? 5.114 -3.914 34.980 1.00 88.75 117 ALA A CA 1
ATOM 905 C C . ALA A 1 117 ? 6.107 -5.050 35.291 1.00 88.75 117 ALA A C 1
ATOM 907 O O . ALA A 1 117 ? 5.713 -6.208 35.382 1.00 88.75 117 ALA A O 1
ATOM 908 N N . LEU A 1 118 ? 7.394 -4.738 35.487 1.00 90.75 118 LEU A N 1
ATOM 909 C CA . LEU A 1 118 ? 8.436 -5.733 35.779 1.00 90.75 118 LEU A CA 1
ATOM 910 C C . LEU A 1 118 ? 8.358 -6.307 37.209 1.00 90.75 118 LEU A C 1
ATOM 912 O O . LEU A 1 118 ? 9.154 -7.177 37.560 1.00 90.75 118 LEU A O 1
ATOM 916 N N . LYS A 1 119 ? 7.432 -5.813 38.041 1.00 93.88 119 LYS A N 1
ATOM 917 C CA . LYS A 1 119 ? 7.176 -6.270 39.419 1.00 93.88 119 LYS A CA 1
ATOM 918 C C . LYS A 1 119 ? 5.867 -7.050 39.573 1.00 93.88 119 LYS A C 1
ATOM 920 O O . LYS A 1 119 ? 5.609 -7.585 40.649 1.00 93.88 119 LYS A O 1
ATOM 925 N N . ALA A 1 120 ? 5.045 -7.074 38.528 1.00 93.25 120 ALA A N 1
ATOM 926 C CA . ALA A 1 120 ? 3.752 -7.736 38.511 1.00 93.25 120 ALA A CA 1
ATOM 927 C C . ALA A 1 120 ? 3.851 -9.246 38.751 1.00 93.25 120 ALA A C 1
ATOM 929 O O . ALA A 1 120 ? 4.828 -9.890 38.362 1.00 93.25 120 ALA A O 1
ATOM 930 N N . ASP A 1 121 ? 2.775 -9.829 39.277 1.00 92.00 121 ASP A N 1
ATOM 931 C CA . ASP A 1 121 ? 2.534 -11.255 39.096 1.00 92.00 121 ASP A CA 1
ATOM 932 C C . ASP A 1 121 ? 1.919 -11.484 37.697 1.00 92.00 121 ASP A C 1
ATOM 934 O O . ASP A 1 121 ? 0.842 -10.951 37.416 1.00 92.00 121 ASP A O 1
ATOM 938 N N . PRO A 1 122 ? 2.549 -12.273 36.804 1.00 89.62 122 PRO A N 1
ATOM 939 C CA . PRO A 1 122 ? 2.041 -12.511 35.449 1.00 89.62 122 PRO A CA 1
ATOM 940 C C . PRO A 1 122 ? 0.761 -13.363 35.400 1.00 89.62 122 PRO A C 1
ATOM 942 O O . PRO A 1 122 ? 0.260 -13.641 34.315 1.00 89.62 122 PRO A O 1
ATOM 945 N N . THR A 1 123 ? 0.230 -13.793 36.550 1.00 88.31 123 THR A N 1
ATOM 946 C CA . THR A 1 123 ? -1.102 -14.411 36.660 1.00 88.31 123 THR A CA 1
ATOM 947 C C . THR A 1 123 ? -2.229 -13.404 36.916 1.00 88.31 123 THR A C 1
ATOM 949 O O . THR A 1 123 ? -3.388 -13.807 36.924 1.00 88.31 123 THR A O 1
ATOM 952 N N . PHE A 1 124 ? -1.915 -12.118 37.146 1.00 91.31 124 PHE A N 1
ATOM 953 C CA . PHE A 1 124 ? -2.879 -11.031 37.417 1.00 91.31 124 PHE A CA 1
ATOM 954 C C . PHE A 1 124 ? -3.853 -11.311 38.584 1.00 91.31 124 PHE A C 1
ATOM 956 O O . PHE A 1 124 ? -4.944 -10.745 38.682 1.00 91.31 124 PHE A O 1
ATOM 963 N N . LYS A 1 125 ? -3.470 -12.225 39.483 1.00 91.75 125 LYS A N 1
ATOM 964 C CA . LYS A 1 125 ? -4.357 -12.809 40.496 1.00 91.75 125 LYS A CA 1
ATOM 965 C C . LYS A 1 125 ? -4.839 -11.822 41.560 1.00 91.75 125 LYS A C 1
ATOM 967 O O . LYS A 1 125 ? -5.828 -12.116 42.221 1.00 91.75 125 LYS A O 1
ATOM 972 N N . ASN A 1 126 ? -4.150 -10.700 41.777 1.00 94.31 126 ASN A N 1
ATOM 973 C CA . ASN A 1 126 ? -4.564 -9.704 42.767 1.00 94.31 126 ASN A CA 1
ATOM 974 C C . ASN A 1 126 ? -5.501 -8.668 42.134 1.00 94.31 126 ASN A C 1
ATOM 976 O O . ASN A 1 126 ? -6.441 -8.207 42.784 1.00 94.31 126 ASN A O 1
ATOM 980 N N . LEU A 1 127 ? -5.264 -8.305 40.871 1.00 92.06 127 LEU A N 1
ATOM 981 C CA . LEU A 1 127 ? -6.115 -7.406 40.101 1.00 92.06 127 LEU A CA 1
ATOM 982 C C . LEU A 1 127 ? -7.461 -8.063 39.774 1.00 92.06 127 LEU A C 1
ATOM 984 O O . LEU A 1 127 ? -8.509 -7.472 40.025 1.00 92.06 127 LEU A O 1
ATOM 988 N N . LEU A 1 128 ? -7.442 -9.296 39.264 1.00 91.19 128 LEU A N 1
ATOM 989 C CA . LEU A 1 128 ? -8.631 -9.922 38.676 1.00 91.19 128 LEU A CA 1
ATOM 990 C C . LEU A 1 128 ? -9.509 -10.689 39.667 1.00 91.19 128 LEU A C 1
ATOM 992 O O . LEU A 1 128 ? -10.635 -11.032 39.323 1.00 91.19 128 LEU A O 1
ATOM 996 N N . ALA A 1 129 ? -9.054 -10.906 40.907 1.00 88.31 129 ALA A N 1
ATOM 997 C CA . ALA A 1 129 ? -9.794 -11.664 41.926 1.00 88.31 129 ALA A CA 1
ATOM 998 C C . ALA A 1 129 ? -11.237 -11.179 42.167 1.00 88.31 129 ALA A C 1
ATOM 1000 O O . ALA A 1 129 ? -12.088 -11.981 42.540 1.00 88.31 129 ALA A O 1
ATOM 1001 N N . ASN A 1 130 ? -11.500 -9.882 41.968 1.00 86.38 130 ASN A N 1
ATOM 1002 C CA . ASN A 1 130 ? -12.819 -9.261 42.126 1.00 86.38 130 ASN A CA 1
ATOM 1003 C C . ASN A 1 130 ? -13.249 -8.453 40.881 1.00 86.38 130 ASN A C 1
ATOM 1005 O O . ASN A 1 130 ? -14.145 -7.616 40.975 1.00 86.38 130 ASN A O 1
ATOM 1009 N N . ALA A 1 131 ? -12.597 -8.656 39.731 1.00 89.69 131 ALA A N 1
ATOM 1010 C CA . ALA A 1 131 ? -12.903 -7.936 38.496 1.00 89.69 131 ALA A CA 1
ATOM 1011 C C . ALA A 1 131 ? -13.873 -8.732 37.610 1.00 89.69 131 ALA A C 1
ATOM 1013 O O . ALA A 1 131 ? -13.800 -9.955 37.524 1.00 89.69 131 ALA A O 1
ATOM 1014 N N . THR A 1 132 ? -14.756 -8.026 36.906 1.00 90.56 132 THR A N 1
ATOM 1015 C CA . THR A 1 132 ? -15.437 -8.537 35.707 1.00 90.56 132 THR A CA 1
ATOM 1016 C C . THR A 1 132 ? -14.822 -7.879 34.475 1.00 90.56 132 THR A C 1
ATOM 1018 O O . THR A 1 132 ? -14.237 -6.799 34.550 1.00 90.56 132 THR A O 1
ATOM 1021 N N . VAL A 1 133 ? -14.827 -8.615 33.371 1.00 87.31 133 VAL A N 1
ATOM 1022 C CA . VAL A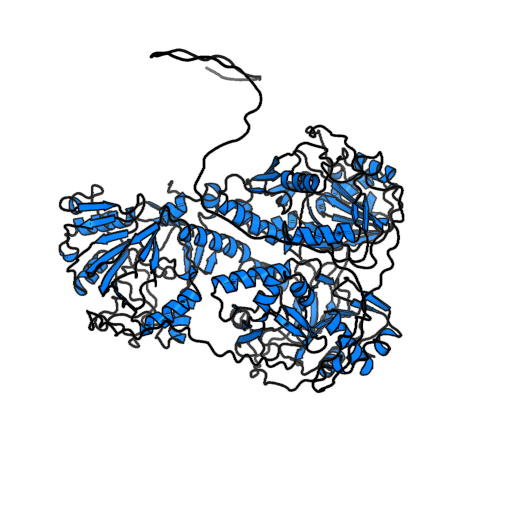 1 133 ? -13.626 -8.770 32.554 1.00 87.31 133 VAL A CA 1
ATOM 1023 C C . VAL A 1 133 ? -14.107 -9.100 31.130 1.00 87.31 133 VAL A C 1
ATOM 1025 O O . VAL A 1 133 ? -14.648 -10.177 30.898 1.00 87.31 133 VAL A O 1
ATOM 1028 N N . THR A 1 134 ? -13.986 -8.126 30.215 1.00 85.19 134 THR A N 1
ATOM 1029 C CA . THR A 1 134 ? -14.524 -8.124 28.839 1.00 85.19 134 THR A CA 1
ATOM 1030 C C . THR A 1 134 ? -13.474 -7.639 27.819 1.00 85.19 134 THR A C 1
ATOM 1032 O O . THR A 1 134 ? -13.327 -6.435 27.600 1.00 85.19 134 THR A O 1
ATOM 1035 N N . HIS A 1 135 ? -12.730 -8.541 27.161 1.00 85.38 135 HIS A N 1
ATOM 1036 C CA . HIS A 1 135 ? -11.875 -8.206 26.003 1.00 85.38 135 HIS A CA 1
ATOM 1037 C C . HIS A 1 135 ? -12.747 -7.616 24.885 1.00 85.38 135 HIS A C 1
ATOM 1039 O O . HIS A 1 135 ? -13.719 -8.246 24.482 1.00 85.38 135 HIS A O 1
ATOM 1045 N N . LEU A 1 136 ? -12.390 -6.439 24.362 1.00 82.12 136 LEU A N 1
ATOM 1046 C CA . LEU A 1 136 ? -13.106 -5.829 23.240 1.00 82.12 136 LEU A CA 1
ATOM 1047 C C . LEU A 1 136 ? -12.603 -6.406 21.912 1.00 82.12 136 LEU A C 1
ATOM 1049 O O . LEU A 1 136 ? -13.413 -6.872 21.120 1.00 82.12 136 LEU A O 1
ATOM 1053 N N . GLU A 1 137 ? -11.280 -6.477 21.700 1.00 81.81 137 GLU A N 1
ATOM 1054 C CA . GLU A 1 137 ? -10.709 -7.106 20.497 1.00 81.81 137 GLU A CA 1
ATOM 1055 C C . GLU A 1 137 ? -9.698 -8.226 20.818 1.00 81.81 137 GLU A C 1
ATOM 1057 O O . GLU A 1 137 ? -9.050 -8.231 21.876 1.00 81.81 137 GLU A O 1
ATOM 1062 N N . PRO A 1 138 ? -9.487 -9.191 19.898 1.00 74.62 138 PRO A N 1
ATOM 1063 C CA . PRO A 1 138 ? -8.613 -10.343 20.138 1.00 74.62 138 PRO A CA 1
ATOM 1064 C C . PRO A 1 138 ? -7.152 -9.998 20.466 1.00 74.62 138 PRO A C 1
ATOM 1066 O O . PRO A 1 138 ? -6.478 -10.786 21.129 1.00 74.62 138 PRO A O 1
ATOM 1069 N N . LYS A 1 139 ? -6.640 -8.838 20.026 1.00 80.81 139 LYS A N 1
ATOM 1070 C CA . LYS A 1 139 ? -5.207 -8.468 20.118 1.00 80.81 139 LYS A CA 1
ATOM 1071 C C . LYS A 1 139 ? -4.901 -7.132 20.810 1.00 80.81 139 LYS A C 1
ATOM 1073 O O . LYS A 1 139 ? -3.730 -6.788 20.969 1.00 80.81 139 LYS A O 1
ATOM 1078 N N . ILE A 1 140 ? -5.931 -6.378 21.174 1.00 90.19 140 ILE A N 1
ATOM 1079 C CA . ILE A 1 140 ? -5.870 -5.032 21.755 1.00 90.19 140 ILE A CA 1
ATOM 1080 C C . ILE A 1 140 ? -7.231 -4.722 22.391 1.00 90.19 140 ILE A C 1
ATOM 1082 O O . ILE A 1 140 ? -8.205 -5.337 21.982 1.00 90.19 140 ILE A O 1
ATOM 1086 N N . GLY A 1 141 ? -7.350 -3.787 23.337 1.00 90.12 141 GLY A N 1
ATOM 1087 C CA . GLY A 1 141 ? -8.659 -3.244 23.727 1.00 90.12 141 GLY A CA 1
ATOM 1088 C C . GLY A 1 141 ? -9.506 -4.167 24.602 1.00 90.12 141 GLY A C 1
ATOM 1089 O O . GLY A 1 141 ? -9.863 -5.273 24.203 1.00 90.12 141 GLY A O 1
ATOM 1090 N N . THR A 1 142 ? -9.866 -3.705 25.797 1.00 90.44 142 THR A N 1
ATOM 1091 C CA . THR A 1 142 ? -10.551 -4.505 26.830 1.00 90.44 142 THR A CA 1
ATOM 1092 C C . THR A 1 142 ? -11.162 -3.602 27.898 1.00 90.44 142 THR A C 1
ATOM 1094 O O . THR A 1 142 ? -10.670 -2.498 28.080 1.00 90.44 142 THR A O 1
ATOM 1097 N N . GLU A 1 143 ? -12.172 -4.053 28.639 1.00 93.50 143 GLU A N 1
ATOM 1098 C CA . GLU A 1 143 ? -12.819 -3.295 29.715 1.00 93.50 143 GLU A CA 1
ATOM 1099 C C . GLU A 1 143 ? -12.781 -4.044 31.069 1.00 93.50 143 GLU A C 1
ATOM 1101 O O . GLU A 1 143 ? -13.114 -5.229 31.121 1.00 93.50 143 GLU A O 1
ATOM 1106 N N . ILE A 1 144 ? -12.406 -3.360 32.166 1.00 93.19 144 ILE A N 1
ATOM 1107 C CA . ILE A 1 144 ? -12.699 -3.812 33.543 1.00 93.19 144 ILE A CA 1
ATOM 1108 C C . ILE A 1 144 ? -14.014 -3.193 34.025 1.00 93.19 144 ILE A C 1
ATOM 1110 O O . ILE A 1 144 ? -14.237 -1.983 33.949 1.00 93.19 144 ILE A O 1
ATOM 1114 N N . SER A 1 145 ? -14.817 -4.027 34.678 1.00 91.88 145 SER A N 1
ATOM 1115 C CA . SER A 1 145 ? -15.893 -3.636 35.588 1.00 91.88 145 SER A CA 1
ATOM 1116 C C . SER A 1 145 ? -15.668 -4.228 36.992 1.00 91.88 145 SER A C 1
ATOM 1118 O O . SER A 1 145 ? -14.910 -5.179 37.178 1.00 91.88 145 SER A O 1
ATOM 1120 N N . GLY A 1 146 ? -16.288 -3.637 38.017 1.00 89.88 146 GLY A N 1
ATOM 1121 C CA . GLY A 1 146 ? -16.196 -4.101 39.413 1.00 89.88 146 GLY A CA 1
ATOM 1122 C C . GLY A 1 146 ? -15.072 -3.493 40.267 1.00 89.88 146 GLY A C 1
ATOM 1123 O O . GLY A 1 146 ? -15.132 -3.610 41.487 1.00 89.88 146 GLY A O 1
ATOM 1124 N N . LEU A 1 147 ? -14.098 -2.787 39.675 1.00 92.88 147 LEU A N 1
ATOM 1125 C CA . LEU A 1 147 ? -13.026 -2.090 40.406 1.00 92.88 147 LEU A CA 1
ATOM 1126 C C . LEU A 1 147 ? -13.157 -0.555 40.338 1.00 92.88 147 LEU A C 1
ATOM 1128 O O . LEU A 1 147 ? -13.739 0.001 39.401 1.00 92.88 147 LEU A O 1
ATOM 1132 N N . GLN A 1 148 ? -12.550 0.140 41.307 1.00 95.31 148 GLN A N 1
ATOM 1133 C CA . GLN A 1 148 ? -12.321 1.588 41.276 1.00 95.31 148 GLN A CA 1
ATOM 1134 C C . GLN A 1 148 ? -10.820 1.900 41.334 1.00 95.31 148 GLN A C 1
ATOM 1136 O O . GLN A 1 148 ? -10.104 1.446 42.224 1.00 95.31 148 GLN A O 1
ATOM 1141 N N . LEU A 1 149 ? -10.341 2.738 40.413 1.00 94.44 149 LEU A N 1
ATOM 1142 C CA . LEU A 1 149 ? -8.915 3.039 40.238 1.00 94.44 149 LEU A CA 1
ATOM 1143 C C . LEU A 1 149 ? -8.220 3.649 41.456 1.00 94.44 149 LEU A C 1
ATOM 1145 O O . LEU A 1 149 ? -7.025 3.440 41.656 1.00 94.44 149 LEU A O 1
ATOM 1149 N N . HIS A 1 150 ? -8.962 4.392 42.275 1.00 94.12 150 HIS A N 1
ATOM 1150 C CA . HIS A 1 150 ? -8.430 5.023 43.480 1.00 94.12 150 HIS A CA 1
ATOM 1151 C C . HIS A 1 150 ? -8.349 4.075 44.690 1.00 94.12 150 HIS A C 1
ATOM 1153 O O . HIS A 1 150 ? -7.767 4.449 45.705 1.00 94.12 150 HIS A O 1
ATOM 1159 N N . GLU A 1 151 ? -8.915 2.868 44.589 1.00 95.56 151 GLU A N 1
ATOM 1160 C CA . GLU A 1 151 ? -8.922 1.848 45.647 1.00 95.56 151 GLU A CA 1
ATOM 1161 C C . GLU A 1 151 ? -7.847 0.766 45.425 1.00 95.56 151 GLU A C 1
ATOM 1163 O O . GLU A 1 151 ? -7.608 -0.062 46.303 1.00 95.56 151 GLU A O 1
ATOM 1168 N N . LEU A 1 152 ? -7.172 0.769 44.266 1.00 96.06 152 LEU A N 1
ATOM 1169 C CA . LEU A 1 152 ? -6.186 -0.254 43.918 1.00 96.06 152 LEU A CA 1
ATOM 1170 C C . LEU A 1 152 ? -4.966 -0.232 44.849 1.00 96.06 152 LEU A C 1
ATOM 1172 O O . LEU A 1 152 ? -4.324 0.800 45.077 1.00 96.06 152 LEU A O 1
ATOM 1176 N N . THR A 1 153 ? -4.590 -1.418 45.318 1.00 96.94 153 THR A N 1
ATOM 1177 C CA . THR A 1 153 ? -3.322 -1.655 46.016 1.00 96.94 153 THR A CA 1
ATOM 1178 C C . THR A 1 153 ? -2.136 -1.558 45.056 1.00 96.94 153 THR A C 1
ATOM 1180 O O . THR A 1 153 ? -2.275 -1.682 43.841 1.00 96.94 153 THR A O 1
ATOM 1183 N N . ASP A 1 154 ? -0.932 -1.374 45.590 1.00 97.25 154 ASP A N 1
ATOM 1184 C CA . ASP A 1 154 ? 0.280 -1.246 44.772 1.00 97.25 154 ASP A CA 1
ATOM 1185 C C . ASP A 1 154 ? 0.607 -2.513 43.964 1.00 97.25 154 ASP A C 1
ATOM 1187 O O . ASP A 1 154 ? 1.038 -2.401 42.821 1.00 97.25 154 ASP A O 1
ATOM 1191 N N . VAL A 1 155 ? 0.322 -3.708 44.495 1.00 96.94 155 VAL A N 1
ATOM 1192 C CA . VAL A 1 155 ? 0.470 -4.971 43.744 1.00 96.94 155 VAL A CA 1
ATOM 1193 C C . VAL A 1 155 ? -0.518 -5.023 42.579 1.00 96.94 155 VAL A C 1
ATOM 1195 O O . VAL A 1 155 ? -0.143 -5.395 41.470 1.00 96.94 155 VAL A O 1
ATOM 1198 N N . GLN A 1 156 ? -1.760 -4.579 42.803 1.00 96.44 156 GLN A N 1
ATOM 1199 C CA . GLN A 1 156 ? -2.742 -4.451 41.730 1.00 96.44 156 GLN A CA 1
ATOM 1200 C C . GLN A 1 156 ? -2.294 -3.420 40.695 1.00 96.44 156 GLN A C 1
ATOM 1202 O O . GLN A 1 156 ? -2.440 -3.700 39.519 1.00 96.44 156 GLN A O 1
ATOM 1207 N N . LYS A 1 157 ? -1.693 -2.283 41.082 1.00 96.31 157 LYS A N 1
ATOM 1208 C CA . LYS A 1 157 ? -1.134 -1.296 40.135 1.00 96.31 157 LYS A CA 1
ATOM 1209 C C . LYS A 1 157 ? 0.036 -1.851 39.321 1.00 96.31 157 LYS A C 1
ATOM 1211 O O . LYS A 1 157 ? 0.123 -1.528 38.140 1.00 96.31 157 LYS A O 1
ATOM 1216 N N . ASP A 1 158 ? 0.923 -2.650 39.913 1.00 96.56 158 ASP A N 1
ATOM 1217 C CA . ASP A 1 158 ? 2.025 -3.294 39.186 1.00 96.56 158 ASP A CA 1
ATOM 1218 C C . ASP A 1 158 ? 1.475 -4.344 38.188 1.00 96.56 158 ASP A C 1
ATOM 1220 O O . ASP A 1 158 ? 1.836 -4.306 37.011 1.00 96.56 158 ASP A O 1
ATOM 1224 N N . GLU A 1 159 ? 0.520 -5.199 38.589 1.00 96.44 159 GLU A N 1
ATOM 1225 C CA . GLU A 1 159 ? -0.213 -6.116 37.683 1.00 96.44 159 GLU A CA 1
ATOM 1226 C C . GLU A 1 159 ? -0.951 -5.367 36.560 1.00 96.44 159 GLU A C 1
ATOM 1228 O O . GLU A 1 159 ? -0.846 -5.727 35.385 1.00 96.44 159 GLU A O 1
ATOM 1233 N N . LEU A 1 160 ? -1.612 -4.266 36.919 1.00 95.25 160 LEU A N 1
ATOM 1234 C CA . LEU A 1 160 ? -2.264 -3.320 36.019 1.00 95.25 160 LEU A CA 1
ATOM 1235 C C . LEU A 1 160 ? -1.264 -2.679 35.050 1.00 95.25 160 LEU A C 1
ATOM 1237 O O . LEU A 1 160 ? -1.679 -2.332 33.963 1.00 95.25 160 LEU A O 1
ATOM 1241 N N . ALA A 1 161 ? 0.026 -2.534 35.376 1.00 92.56 161 ALA A N 1
ATOM 1242 C CA . ALA A 1 161 ? 1.041 -2.038 34.436 1.00 92.56 161 ALA A CA 1
ATOM 1243 C C . ALA A 1 161 ? 1.525 -3.118 33.456 1.00 92.56 161 ALA A C 1
ATOM 1245 O O . ALA A 1 161 ? 1.678 -2.854 32.263 1.00 92.56 161 ALA A O 1
ATOM 1246 N N . LEU A 1 162 ? 1.755 -4.348 33.930 1.00 94.25 162 LEU A N 1
ATOM 1247 C CA . LEU A 1 162 ? 2.175 -5.454 33.058 1.00 94.25 162 LEU A CA 1
ATOM 1248 C C . LEU A 1 162 ? 1.159 -5.709 31.955 1.00 94.25 162 LEU A C 1
ATOM 1250 O O . LEU A 1 162 ? 1.507 -5.938 30.798 1.00 94.25 162 LEU A O 1
ATOM 1254 N N . LEU A 1 163 ? -0.106 -5.630 32.315 1.00 93.19 163 LEU A N 1
ATOM 1255 C CA . LEU A 1 163 ? -1.177 -5.971 31.417 1.00 93.19 163 LEU A CA 1
ATOM 1256 C C . LEU A 1 163 ? -1.350 -4.895 30.306 1.00 93.19 163 LEU A C 1
ATOM 1258 O O . LEU A 1 163 ? -1.579 -5.279 29.159 1.00 93.19 163 LEU A O 1
ATOM 1262 N N . ILE A 1 164 ? -1.021 -3.602 30.544 1.00 93.12 164 ILE A N 1
ATOM 1263 C CA . ILE A 1 164 ? -0.988 -2.563 29.478 1.00 93.12 164 ILE A CA 1
ATOM 1264 C C . ILE A 1 164 ? 0.046 -2.950 28.429 1.00 93.12 164 ILE A C 1
ATOM 1266 O O . ILE A 1 164 ? -0.217 -2.918 27.228 1.00 93.12 164 ILE A O 1
ATOM 1270 N N . ALA A 1 165 ? 1.223 -3.356 28.902 1.00 90.31 165 ALA A N 1
ATOM 1271 C CA . ALA A 1 165 ? 2.336 -3.746 28.057 1.00 90.31 165 ALA A CA 1
ATOM 1272 C C . ALA A 1 165 ? 2.039 -4.997 27.208 1.00 90.31 165 ALA A C 1
ATOM 1274 O O . ALA A 1 165 ? 2.707 -5.221 26.197 1.00 90.31 165 ALA A O 1
ATOM 1275 N N . HIS A 1 166 ? 1.057 -5.823 27.586 1.00 89.56 166 HIS A N 1
ATOM 1276 C CA . HIS A 1 166 ? 0.626 -6.981 26.798 1.00 89.56 166 HIS A CA 1
ATOM 1277 C C . HIS A 1 166 ? -0.426 -6.651 25.731 1.00 89.56 166 HIS A C 1
ATOM 1279 O O . HIS A 1 166 ? -0.475 -7.335 24.704 1.00 89.56 166 HIS A O 1
ATOM 1285 N N . ARG A 1 167 ? -1.265 -5.639 25.969 1.00 92.75 167 ARG A N 1
ATOM 1286 C CA . ARG A 1 167 ? -2.567 -5.465 25.299 1.00 92.75 167 ARG A CA 1
ATOM 1287 C C . ARG A 1 167 ? -2.827 -4.054 24.760 1.00 92.75 167 ARG A C 1
ATOM 1289 O O . ARG A 1 167 ? -3.821 -3.829 24.075 1.00 92.75 167 ARG A O 1
ATOM 1296 N N . GLY A 1 168 ? -1.921 -3.110 24.993 1.00 93.44 168 GLY A N 1
ATOM 1297 C CA . GLY A 1 168 ? -1.905 -1.797 24.354 1.00 93.44 168 GLY A CA 1
ATOM 1298 C C . GLY A 1 168 ? -2.842 -0.771 24.989 1.00 93.44 168 GLY A C 1
ATOM 1299 O O . GLY A 1 168 ? -2.350 0.196 25.558 1.00 93.44 168 GLY A O 1
ATOM 1300 N N . VAL A 1 169 ? -4.162 -0.954 24.878 1.00 95.12 169 VAL A N 1
ATOM 1301 C CA . VAL A 1 169 ? -5.191 -0.021 25.390 1.00 95.12 169 VAL A CA 1
ATOM 1302 C C . VAL A 1 169 ? -6.337 -0.767 26.058 1.00 95.12 169 VAL A C 1
ATOM 1304 O O . VAL A 1 169 ? -6.631 -1.889 25.649 1.00 95.12 169 VAL A O 1
ATOM 1307 N N . VAL A 1 170 ? -7.016 -0.116 27.006 1.00 95.12 170 VAL A N 1
ATOM 1308 C CA . VAL A 1 170 ? -8.179 -0.615 27.760 1.00 95.12 170 VAL A CA 1
ATOM 1309 C C . VAL A 1 170 ? -9.054 0.499 28.312 1.00 95.12 170 VAL A C 1
ATOM 1311 O O . VAL A 1 170 ? -8.764 1.672 28.097 1.00 95.12 170 VAL A O 1
ATOM 1314 N N . PHE A 1 171 ? -10.119 0.113 29.016 1.00 95.44 171 PHE A N 1
ATOM 1315 C CA . PHE A 1 171 ? -11.227 0.917 29.480 1.00 95.44 171 PHE A CA 1
ATOM 1316 C C . PHE A 1 171 ? -11.728 0.514 30.892 1.00 95.44 171 PHE A C 1
ATOM 1318 O O . PHE A 1 171 ? -11.663 -0.650 31.280 1.00 95.44 171 PHE A O 1
ATOM 1325 N N . PHE A 1 172 ? -12.295 1.467 31.637 1.00 95.06 172 PHE A N 1
ATOM 1326 C CA . PHE A 1 172 ? -13.264 1.245 32.723 1.00 95.06 172 PHE A CA 1
ATOM 1327 C C . PHE A 1 172 ? -14.477 2.144 32.504 1.00 95.06 172 PHE A C 1
ATOM 1329 O O . PHE A 1 172 ? -14.342 3.271 32.014 1.00 95.06 172 PHE A O 1
ATOM 1336 N N . ARG A 1 173 ? -15.629 1.718 33.022 1.00 92.19 173 ARG A N 1
ATOM 1337 C CA . ARG A 1 173 ? -16.805 2.573 33.246 1.00 92.19 173 ARG A CA 1
ATOM 1338 C C . ARG A 1 173 ? -16.792 3.190 34.654 1.00 92.19 173 ARG A C 1
ATOM 1340 O O . ARG A 1 173 ? -16.104 2.701 35.553 1.00 92.19 173 ARG A O 1
ATOM 1347 N N . ASP A 1 174 ? -17.558 4.266 34.824 1.00 91.25 174 ASP A N 1
ATOM 1348 C CA . ASP A 1 174 ? -18.045 4.793 36.111 1.00 91.25 174 ASP A CA 1
ATOM 1349 C C . ASP A 1 174 ? -16.981 5.011 37.210 1.00 91.25 174 ASP A C 1
ATOM 1351 O O . ASP A 1 174 ? -17.162 4.652 38.379 1.00 91.25 174 ASP A O 1
ATOM 1355 N N . GLN A 1 175 ? -15.840 5.609 36.855 1.00 93.25 175 GLN A N 1
ATOM 1356 C CA . GLN A 1 175 ? -14.724 5.798 37.784 1.00 93.25 175 GLN A CA 1
ATOM 1357 C C . GLN A 1 175 ? -14.843 7.105 38.574 1.00 93.25 175 GLN A C 1
ATOM 1359 O O . GLN A 1 175 ? -14.660 8.206 38.042 1.00 93.25 175 GLN A O 1
ATOM 1364 N N . LYS A 1 176 ? -15.010 6.993 39.897 1.00 91.56 176 LYS A N 1
ATOM 1365 C CA . LYS A 1 176 ? -15.045 8.113 40.862 1.00 91.56 176 LYS A CA 1
ATOM 1366 C C . LYS A 1 176 ? -13.646 8.680 41.157 1.00 91.56 176 LYS A C 1
ATOM 1368 O O . LYS A 1 176 ? -13.300 8.983 42.292 1.00 91.56 176 LYS A O 1
ATOM 1373 N N . LEU A 1 177 ? -12.825 8.787 40.116 1.00 87.06 177 LEU A N 1
ATOM 1374 C CA . LEU A 1 177 ? -11.453 9.273 40.151 1.00 87.06 177 LEU A CA 1
ATOM 1375 C C . LEU A 1 177 ? -11.431 10.809 40.063 1.00 87.06 177 LEU A C 1
ATOM 1377 O O . LEU A 1 177 ? -11.899 11.380 39.071 1.00 87.06 177 LEU A O 1
ATOM 1381 N N . SER A 1 178 ? -10.893 11.462 41.097 1.00 87.44 178 SER A N 1
ATOM 1382 C CA . SER A 1 178 ? -10.581 12.901 41.109 1.00 87.44 178 SER A CA 1
ATOM 1383 C C . SER A 1 178 ? -9.220 13.196 40.467 1.00 87.44 178 SER A C 1
ATOM 1385 O O . SER A 1 178 ? -8.398 12.293 40.322 1.00 87.44 178 SER A O 1
ATOM 1387 N N . ILE A 1 179 ? -8.947 14.463 40.124 1.00 83.12 179 ILE A N 1
ATOM 1388 C CA . ILE A 1 179 ? -7.672 14.871 39.502 1.00 83.12 179 ILE A CA 1
ATOM 1389 C C . ILE A 1 179 ? -6.452 14.503 40.362 1.00 83.12 179 ILE A C 1
ATOM 1391 O O . ILE A 1 179 ? -5.449 14.071 39.808 1.00 83.12 179 ILE A O 1
ATOM 1395 N N . GLU A 1 180 ? -6.509 14.622 41.691 1.00 86.75 180 GLU A N 1
ATOM 1396 C CA . GLU A 1 180 ? -5.330 14.321 42.519 1.00 86.75 180 GLU A CA 1
ATOM 1397 C C . GLU A 1 180 ? -5.073 12.810 42.620 1.00 86.75 180 GLU A C 1
ATOM 1399 O O . GLU A 1 180 ? -3.946 12.367 42.431 1.00 86.75 180 GLU A O 1
ATOM 1404 N N . GLN A 1 181 ? -6.125 11.997 42.781 1.00 90.88 181 GLN A N 1
ATOM 1405 C CA . GLN A 1 181 ? -6.014 10.530 42.725 1.00 90.88 181 GLN A CA 1
ATOM 1406 C C . GLN A 1 181 ? -5.561 10.043 41.338 1.00 90.88 181 GLN A C 1
ATOM 1408 O O . GLN A 1 181 ? -4.836 9.056 41.223 1.00 90.88 181 GLN A O 1
ATOM 1413 N N . GLN A 1 182 ? -5.981 10.747 40.282 1.00 87.69 182 GLN A N 1
ATOM 1414 C CA . GLN A 1 182 ? -5.500 10.551 38.920 1.00 87.69 182 GLN A CA 1
ATOM 1415 C C . GLN A 1 182 ? -3.988 10.843 38.873 1.00 87.69 182 GLN A C 1
ATOM 1417 O O . GLN A 1 182 ? -3.204 9.958 38.549 1.00 87.69 182 GLN A O 1
ATOM 1422 N N . LEU A 1 183 ? -3.538 12.019 39.318 1.00 85.56 183 LEU A N 1
ATOM 1423 C CA . LEU A 1 183 ? -2.114 12.362 39.396 1.00 85.56 183 LEU A CA 1
ATOM 1424 C C . LEU A 1 183 ? -1.289 11.362 40.223 1.00 85.56 183 LEU A C 1
ATOM 1426 O O . LEU A 1 183 ? -0.182 11.033 39.807 1.00 85.56 183 LEU A O 1
ATOM 1430 N N . ASP A 1 184 ? -1.806 10.843 41.338 1.00 89.38 184 ASP A N 1
ATOM 1431 C CA . ASP A 1 184 ? -1.128 9.836 42.167 1.00 89.38 184 ASP A CA 1
ATOM 1432 C C . ASP A 1 184 ? -0.939 8.491 41.460 1.00 89.38 184 ASP A C 1
ATOM 1434 O O . ASP A 1 184 ? 0.152 7.916 41.517 1.00 89.38 184 ASP A O 1
ATOM 1438 N N . LEU A 1 185 ? -1.946 8.012 40.725 1.00 89.38 185 LEU A N 1
ATOM 1439 C CA . LEU A 1 185 ? -1.807 6.821 39.884 1.00 89.38 185 LEU A CA 1
ATOM 1440 C C . LEU A 1 185 ? -0.767 7.048 38.765 1.00 89.38 185 LEU A C 1
ATOM 1442 O O . LEU A 1 185 ? 0.007 6.148 38.446 1.00 89.38 185 LEU A O 1
ATOM 1446 N N . GLY A 1 186 ? -0.658 8.271 38.238 1.00 86.25 186 GLY A N 1
ATOM 1447 C CA . GLY A 1 186 ? 0.386 8.644 37.279 1.00 86.25 186 GLY A CA 1
ATOM 1448 C C . GLY A 1 186 ? 1.785 8.676 37.903 1.00 86.25 186 GLY A C 1
ATOM 1449 O O . GLY A 1 186 ? 2.705 8.054 37.374 1.00 86.25 186 GLY A O 1
ATOM 1450 N N . ARG A 1 187 ? 1.936 9.324 39.068 1.00 88.31 187 ARG A N 1
ATOM 1451 C CA . ARG A 1 187 ? 3.181 9.371 39.866 1.00 88.31 187 ARG A CA 1
ATOM 1452 C C . ARG A 1 187 ? 3.663 7.976 40.262 1.00 88.31 187 ARG A C 1
ATOM 1454 O O . ARG A 1 187 ? 4.868 7.751 40.362 1.00 88.31 187 ARG A O 1
ATOM 1461 N N . TYR A 1 188 ? 2.739 7.037 40.477 1.00 90.44 188 TYR A N 1
ATOM 1462 C CA . TYR A 1 188 ? 3.068 5.640 40.735 1.00 90.44 188 TYR A CA 1
ATOM 1463 C C . TYR A 1 188 ? 3.800 5.000 39.546 1.00 90.44 188 TYR A C 1
ATOM 1465 O O . TYR A 1 188 ? 4.822 4.328 39.738 1.00 90.44 188 TYR A O 1
ATOM 1473 N N . TYR A 1 189 ? 3.304 5.245 38.329 1.00 88.75 189 TYR A N 1
ATOM 1474 C CA . TYR A 1 189 ? 3.854 4.706 37.087 1.00 88.75 189 TYR A CA 1
ATOM 1475 C C . TYR A 1 189 ? 5.068 5.453 36.544 1.00 88.75 189 TYR A C 1
ATOM 1477 O O . TYR A 1 189 ? 5.889 4.817 35.883 1.00 88.75 189 TYR A O 1
ATOM 1485 N N . GLY A 1 190 ? 5.234 6.748 36.823 1.00 85.00 190 GLY A N 1
ATOM 1486 C CA . GLY A 1 190 ? 6.410 7.500 36.388 1.00 85.00 190 GLY A CA 1
ATOM 1487 C C . GLY A 1 190 ? 6.347 9.015 36.627 1.00 85.00 190 GLY A C 1
ATOM 1488 O O . GLY A 1 190 ? 5.399 9.534 37.217 1.00 85.00 190 GLY A O 1
ATOM 1489 N N . PRO A 1 191 ? 7.375 9.757 36.175 1.00 84.50 191 PRO A N 1
ATOM 1490 C CA . PRO A 1 191 ? 7.371 11.216 36.195 1.00 84.50 191 PRO A CA 1
ATOM 1491 C C . PRO A 1 191 ? 6.332 11.776 35.208 1.00 84.50 191 PRO A C 1
ATOM 1493 O O . PRO A 1 191 ? 6.262 11.362 34.053 1.00 84.50 191 PRO A O 1
ATOM 1496 N N . LEU A 1 192 ? 5.536 12.747 35.660 1.00 85.00 192 LEU A N 1
ATOM 1497 C CA . LEU A 1 192 ? 4.435 13.323 34.882 1.00 85.00 192 LEU A CA 1
ATOM 1498 C C . LEU A 1 192 ? 4.923 14.321 33.816 1.00 85.00 192 LEU A C 1
ATOM 1500 O O . LEU A 1 192 ? 5.682 15.245 34.118 1.00 85.00 192 LEU A O 1
ATOM 1504 N N . HIS A 1 193 ? 4.435 14.185 32.580 1.00 83.44 193 HIS A N 1
ATOM 1505 C CA . HIS A 1 193 ? 4.839 15.022 31.446 1.00 83.44 193 HIS A CA 1
ATOM 1506 C C . HIS A 1 193 ? 4.028 16.332 31.343 1.00 83.44 193 HIS A C 1
ATOM 1508 O O . HIS A 1 193 ? 2.812 16.322 31.156 1.00 83.44 193 HIS A O 1
ATOM 1514 N N . VAL A 1 194 ? 4.716 17.480 31.360 1.00 81.69 194 VAL A N 1
ATOM 1515 C CA . VAL A 1 194 ? 4.144 18.789 30.977 1.00 81.69 194 VAL A CA 1
ATOM 1516 C C . VAL A 1 194 ? 4.311 18.982 29.467 1.00 81.69 194 VAL A C 1
ATOM 1518 O O . VAL A 1 194 ? 5.446 18.981 28.989 1.00 81.69 194 VAL A O 1
ATOM 1521 N N . HIS A 1 195 ? 3.203 19.152 28.736 1.00 80.69 195 HIS A N 1
ATOM 1522 C CA . HIS A 1 195 ? 3.174 19.208 27.266 1.00 80.69 195 HIS A CA 1
ATOM 1523 C C . HIS A 1 195 ? 3.791 20.496 26.685 1.00 80.69 195 HIS A C 1
ATOM 1525 O O . HIS A 1 195 ? 3.793 21.545 27.337 1.00 80.69 195 HIS A O 1
ATOM 1531 N N . GLN A 1 196 ? 4.244 20.453 25.429 1.00 81.38 196 GLN A N 1
ATOM 1532 C CA . GLN A 1 196 ? 4.869 21.590 24.738 1.00 81.38 196 GLN A CA 1
ATOM 1533 C C . GLN A 1 196 ? 3.889 22.730 24.380 1.00 81.38 196 GLN A C 1
ATOM 1535 O O . GLN A 1 196 ? 4.234 23.896 24.548 1.00 81.38 196 GLN A O 1
ATOM 1540 N N . THR A 1 197 ? 2.685 22.404 23.900 1.00 77.81 197 THR A N 1
ATOM 1541 C CA . THR A 1 197 ? 1.709 23.364 23.320 1.00 77.81 197 THR A CA 1
ATOM 1542 C C . THR A 1 197 ? 0.342 23.377 24.034 1.00 77.81 197 THR A C 1
ATOM 1544 O O . THR A 1 197 ? -0.093 24.412 24.527 1.00 77.81 197 THR A O 1
ATOM 1547 N N . VAL A 1 198 ? -0.321 22.216 24.120 1.00 74.00 198 VAL A N 1
ATOM 1548 C CA . VAL A 1 198 ? -1.706 22.002 24.607 1.00 74.00 198 VAL A CA 1
ATOM 1549 C C . VAL A 1 198 ? -2.032 22.641 25.971 1.00 74.00 198 VAL A C 1
ATOM 1551 O O . VAL A 1 198 ? -1.231 22.593 26.907 1.00 74.00 198 VAL A O 1
ATOM 1554 N N . ALA A 1 199 ? -3.241 23.198 26.100 1.00 74.31 199 ALA A N 1
ATOM 1555 C CA . ALA A 1 199 ? -3.769 23.786 27.335 1.00 74.31 199 ALA A CA 1
ATOM 1556 C C . ALA A 1 199 ? -3.745 22.814 28.529 1.00 74.31 199 ALA A C 1
ATOM 1558 O O . ALA A 1 199 ? -3.950 21.608 28.376 1.00 74.31 199 ALA A O 1
ATOM 1559 N N . HIS A 1 200 ? -3.533 23.345 29.732 1.00 76.38 200 HIS A N 1
ATOM 1560 C CA . HIS A 1 200 ? -3.513 22.551 30.963 1.00 76.38 200 HIS A CA 1
ATOM 1561 C C . HIS A 1 200 ? -4.508 23.072 32.003 1.00 76.38 200 HIS A C 1
ATOM 1563 O O . HIS A 1 200 ? -4.884 24.244 31.962 1.00 76.38 200 HIS A O 1
ATOM 1569 N N . ALA A 1 201 ? -4.910 22.226 32.950 1.00 74.81 201 ALA A N 1
ATOM 1570 C CA . ALA A 1 201 ? -5.798 22.621 34.038 1.00 74.81 201 ALA A CA 1
ATOM 1571 C C . ALA A 1 201 ? -5.154 23.725 34.892 1.00 74.81 201 ALA A C 1
ATOM 1573 O O . ALA A 1 201 ? -3.932 23.758 35.081 1.00 74.81 201 ALA A O 1
ATOM 1574 N N . LYS A 1 202 ? -5.977 24.649 35.394 1.00 77.81 202 LYS A N 1
ATOM 1575 C CA . LYS A 1 202 ? -5.501 25.860 36.067 1.00 77.81 202 LYS A CA 1
ATOM 1576 C C . LYS A 1 202 ? -4.594 25.553 37.261 1.00 77.81 202 LYS A C 1
ATOM 1578 O O . LYS A 1 202 ? -5.021 24.931 38.229 1.00 77.81 202 LYS A O 1
ATOM 1583 N N . GLY A 1 203 ? -3.344 26.012 37.196 1.00 78.88 203 GLY A N 1
ATOM 1584 C CA . GLY A 1 203 ? -2.328 25.758 38.226 1.00 78.88 203 GLY A CA 1
ATOM 1585 C C . GLY A 1 203 ? -1.785 24.319 38.309 1.00 78.88 203 GLY A C 1
ATOM 1586 O O . GLY A 1 203 ? -0.893 24.077 39.120 1.00 78.88 203 GLY A O 1
ATOM 1587 N N . ILE A 1 204 ? -2.253 23.385 37.471 1.00 81.69 204 ILE A N 1
ATOM 1588 C CA . ILE A 1 204 ? -1.842 21.969 37.464 1.00 81.69 204 ILE A CA 1
ATOM 1589 C C . ILE A 1 204 ? -1.267 21.612 36.076 1.00 81.69 204 ILE A C 1
ATOM 1591 O O . ILE A 1 204 ? -1.934 20.969 35.262 1.00 81.69 204 ILE A O 1
ATOM 1595 N N . PRO A 1 205 ? -0.021 22.024 35.761 1.00 79.50 205 PRO A N 1
ATOM 1596 C CA . PRO A 1 205 ? 0.531 21.953 34.403 1.00 79.50 205 PRO A CA 1
ATOM 1597 C C . PRO A 1 205 ? 0.746 20.531 33.856 1.00 79.50 205 PRO A C 1
ATOM 1599 O O . PRO A 1 205 ? 1.011 20.365 32.666 1.00 79.50 205 PRO A O 1
ATOM 1602 N N . GLN A 1 206 ? 0.653 19.509 34.708 1.00 79.06 206 GLN A N 1
ATOM 1603 C CA . GLN A 1 206 ? 0.721 18.095 34.343 1.00 79.06 206 GLN A CA 1
ATOM 1604 C C . GLN A 1 206 ? -0.590 17.563 33.740 1.00 79.06 206 GLN A C 1
ATOM 1606 O O . GLN A 1 206 ? -0.561 16.556 33.040 1.00 79.06 206 GLN A O 1
ATOM 1611 N N . VAL A 1 207 ? -1.732 18.211 34.000 1.00 78.06 207 VAL A N 1
ATOM 1612 C CA . VAL A 1 207 ? -3.051 17.767 33.519 1.00 78.06 207 VAL A CA 1
ATOM 1613 C C . VAL A 1 207 ? -3.389 18.518 32.244 1.00 78.06 207 VAL A C 1
ATOM 1615 O O . VAL A 1 207 ? -3.714 19.703 32.286 1.00 78.06 207 VAL A O 1
ATOM 1618 N N . HIS A 1 208 ? -3.315 17.843 31.100 1.00 78.88 208 HIS A N 1
ATOM 1619 C CA . HIS A 1 208 ? -3.713 18.429 29.818 1.00 78.88 208 HIS A CA 1
ATOM 1620 C C . HIS A 1 208 ? -5.245 18.396 29.730 1.00 78.88 208 HIS A C 1
ATOM 1622 O O . HIS A 1 208 ? -5.859 17.402 30.122 1.00 78.88 208 HIS A O 1
ATOM 1628 N N . VAL A 1 209 ? -5.864 19.475 29.247 1.00 71.56 209 VAL A N 1
ATOM 1629 C CA . VAL A 1 209 ? -7.330 19.591 29.152 1.00 71.56 209 VAL A CA 1
ATOM 1630 C C . VAL A 1 209 ? -7.744 19.582 27.689 1.00 71.56 209 VAL A C 1
ATOM 1632 O O . VAL A 1 209 ? -7.404 20.493 26.932 1.00 71.56 209 VAL A O 1
ATOM 1635 N N . VAL A 1 210 ? -8.518 18.571 27.296 1.00 72.44 210 VAL A N 1
ATOM 1636 C CA . VAL A 1 210 ? -9.107 18.488 25.955 1.00 72.44 210 VAL A CA 1
ATOM 1637 C C . VAL A 1 210 ? -10.523 19.064 26.006 1.00 72.44 210 VAL A C 1
ATOM 1639 O O . VAL A 1 210 ? -11.476 18.333 26.247 1.00 72.44 210 VAL A O 1
ATOM 1642 N N . GLU A 1 211 ? -10.658 20.381 25.814 1.00 70.25 211 GLU A N 1
ATOM 1643 C CA . GLU A 1 211 ? -11.942 21.089 25.629 1.00 70.25 211 GLU A CA 1
ATOM 1644 C C . GLU A 1 211 ? -12.204 21.230 24.115 1.00 70.25 211 GLU A C 1
ATOM 1646 O O . GLU A 1 211 ? -11.584 22.051 23.436 1.00 70.25 211 GLU A O 1
ATOM 1651 N N . ASN A 1 212 ? -13.091 20.396 23.561 1.00 68.44 212 ASN A N 1
ATOM 1652 C CA . ASN A 1 212 ? -13.524 20.468 22.163 1.00 68.44 212 ASN A CA 1
ATOM 1653 C C . ASN A 1 212 ? -14.929 21.079 22.093 1.00 68.44 212 ASN A C 1
ATOM 1655 O O . ASN A 1 212 ? -15.924 20.414 22.392 1.00 68.44 212 ASN A O 1
ATOM 1659 N N . THR A 1 213 ? -14.994 22.349 21.691 1.00 64.88 213 THR A N 1
ATOM 1660 C CA . THR A 1 213 ? -16.238 23.050 21.342 1.00 64.88 213 THR A CA 1
ATOM 1661 C C . THR A 1 213 ? -16.635 22.779 19.889 1.00 64.88 213 THR A C 1
ATOM 1663 O O . THR A 1 213 ? -15.778 22.406 19.083 1.00 64.88 213 THR A O 1
ATOM 1666 N N . LEU A 1 214 ? -17.895 23.041 19.523 1.00 63.50 214 LEU A N 1
ATOM 1667 C CA . LEU A 1 214 ? -18.359 23.062 18.126 1.00 63.50 214 LEU A CA 1
ATOM 1668 C C . LEU A 1 214 ? -17.421 23.876 17.212 1.00 63.50 214 LEU A C 1
ATOM 1670 O O . LEU A 1 214 ? -16.879 23.332 16.253 1.00 63.50 214 LEU A O 1
ATOM 1674 N N . GLU A 1 215 ? -17.169 25.150 17.533 1.00 64.25 215 GLU A N 1
ATOM 1675 C CA . GLU A 1 215 ? -16.333 26.042 16.711 1.00 64.25 215 GLU A CA 1
ATOM 1676 C C . GLU A 1 215 ? -14.881 25.543 16.599 1.00 64.25 215 GLU A C 1
ATOM 1678 O O . GLU A 1 215 ? -14.304 25.523 15.511 1.00 64.25 215 GLU A O 1
ATOM 1683 N N . GLY A 1 216 ? -14.286 25.100 17.714 1.00 66.12 216 GLY A N 1
ATOM 1684 C CA . GLY A 1 216 ? -12.916 24.586 17.732 1.00 66.12 216 GLY A CA 1
ATOM 1685 C C . GLY A 1 216 ? -12.765 23.263 16.978 1.00 66.12 216 GLY A C 1
ATOM 1686 O O . GLY A 1 216 ? -11.730 23.016 16.365 1.00 66.12 216 GLY A O 1
ATOM 1687 N N . SER A 1 217 ? -13.802 22.427 16.985 1.00 66.75 217 SER A N 1
ATOM 1688 C CA . SER A 1 217 ? -13.823 21.148 16.270 1.00 66.75 217 SER A CA 1
ATOM 1689 C C . SER A 1 217 ? -14.081 21.346 14.777 1.00 66.75 217 SER A C 1
ATOM 1691 O O . SER A 1 217 ? -13.376 20.749 13.968 1.00 66.75 217 SER A O 1
ATOM 1693 N N . GLN A 1 218 ? -14.989 22.252 14.393 1.00 66.25 218 GLN A N 1
ATOM 1694 C CA . GLN A 1 218 ? -15.178 22.643 12.994 1.00 66.25 218 GLN A CA 1
ATOM 1695 C C . GLN A 1 218 ? -13.877 23.203 12.399 1.00 66.25 218 GLN A C 1
ATOM 1697 O O . GLN A 1 218 ? -13.449 22.735 11.349 1.00 66.25 218 GLN A O 1
ATOM 1702 N N . LYS A 1 219 ? -13.184 24.109 13.105 1.00 67.50 219 LYS A N 1
ATOM 1703 C CA . LYS A 1 219 ? -11.875 24.636 12.673 1.00 67.50 219 LYS A CA 1
ATOM 1704 C C . LYS A 1 219 ? -10.806 23.548 12.502 1.00 67.50 219 LYS A C 1
ATOM 1706 O O . LYS A 1 219 ? -9.993 23.650 11.589 1.00 67.50 219 LYS A O 1
ATOM 1711 N N . ARG A 1 220 ? -10.810 22.494 13.334 1.00 67.75 220 ARG A N 1
ATOM 1712 C CA . ARG A 1 220 ? -9.909 21.331 13.168 1.00 67.75 220 ARG A CA 1
ATOM 1713 C C . ARG A 1 220 ? -10.258 20.475 11.949 1.00 67.75 220 ARG A C 1
ATOM 1715 O O . ARG A 1 220 ? -9.342 20.008 11.282 1.00 67.75 220 ARG A O 1
ATOM 1722 N N . ILE A 1 221 ? -11.541 20.261 11.658 1.00 66.06 221 ILE A N 1
ATOM 1723 C CA . ILE A 1 221 ? -11.972 19.547 10.443 1.00 66.06 221 ILE A CA 1
ATOM 1724 C C . ILE A 1 221 ? -11.577 20.368 9.208 1.00 66.06 221 ILE A C 1
ATOM 1726 O O . ILE A 1 221 ? -10.987 19.836 8.271 1.00 66.06 221 ILE A O 1
ATOM 1730 N N . GLU A 1 222 ? -11.824 21.680 9.236 1.00 66.88 222 GLU A N 1
ATOM 1731 C CA . GLU A 1 222 ? -11.439 22.604 8.168 1.00 66.88 222 GLU A CA 1
ATOM 1732 C C . GLU A 1 222 ? -9.920 22.625 7.929 1.00 66.88 222 GLU A C 1
ATOM 1734 O O . GLU A 1 222 ? -9.515 22.637 6.770 1.00 66.88 222 GLU A O 1
ATOM 1739 N N . SER A 1 223 ? -9.070 22.559 8.965 1.00 63.75 223 SER A N 1
ATOM 1740 C CA . SER A 1 223 ? -7.609 22.487 8.783 1.00 63.75 223 SER A CA 1
ATOM 1741 C C . SER A 1 223 ? -7.112 21.104 8.334 1.00 63.75 223 SER A C 1
ATOM 1743 O O . SER A 1 223 ? -6.197 21.019 7.514 1.00 63.75 223 SER A O 1
ATOM 1745 N N . GLN A 1 224 ? -7.730 20.007 8.792 1.00 63.47 224 GLN A N 1
ATOM 1746 C CA . GLN A 1 224 ? -7.371 18.640 8.370 1.00 63.47 224 GLN A CA 1
ATOM 1747 C C . GLN A 1 224 ? -7.609 18.386 6.870 1.00 63.47 224 GLN A C 1
ATOM 1749 O O . GLN A 1 224 ? -6.914 17.557 6.285 1.00 63.47 224 GLN A O 1
ATOM 1754 N N . LEU A 1 225 ? -8.506 19.140 6.221 1.00 57.06 225 LEU A N 1
ATOM 1755 C CA . LEU A 1 225 ? -8.679 19.120 4.759 1.00 57.06 225 LEU A CA 1
ATOM 1756 C C . LEU A 1 225 ? -7.458 19.643 3.973 1.00 57.06 225 LEU A C 1
ATOM 1758 O O . LEU A 1 225 ? -7.372 19.383 2.772 1.00 57.06 225 LEU A O 1
ATOM 1762 N N . TYR A 1 226 ? -6.540 20.379 4.615 1.00 48.88 226 TYR A N 1
ATOM 1763 C CA . TYR A 1 226 ? -5.398 21.034 3.958 1.00 48.88 226 TYR A CA 1
ATOM 1764 C C . TYR A 1 226 ? -4.020 20.630 4.509 1.00 48.88 226 TYR A C 1
ATOM 1766 O O . TYR A 1 226 ? -3.021 20.879 3.837 1.00 48.88 226 TYR A O 1
ATOM 1774 N N . GLU A 1 227 ? -3.949 20.023 5.699 1.00 54.62 227 GLU A N 1
ATOM 1775 C CA . GLU A 1 227 ? -2.685 19.640 6.351 1.00 54.62 227 GLU A CA 1
ATOM 1776 C C . GLU A 1 227 ? -2.453 18.120 6.344 1.00 54.62 227 GLU A C 1
ATOM 1778 O O . GLU A 1 227 ? -1.619 17.626 5.588 1.00 54.62 227 GLU A O 1
ATOM 1783 N N . HIS A 1 228 ? -3.192 17.367 7.168 1.00 54.22 228 HIS A N 1
ATOM 1784 C CA . HIS A 1 228 ? -3.011 15.923 7.342 1.00 54.22 228 HIS A CA 1
ATOM 1785 C C . HIS A 1 228 ? -4.357 15.213 7.536 1.00 54.22 228 HIS A C 1
ATOM 1787 O O . HIS A 1 228 ? -5.075 15.478 8.501 1.00 54.22 228 HIS A O 1
ATOM 1793 N N . VAL A 1 229 ? -4.663 14.255 6.657 1.00 47.88 229 VAL A N 1
ATOM 1794 C CA . VAL A 1 229 ? -5.839 13.384 6.786 1.00 47.88 229 VAL A CA 1
ATOM 1795 C C . VAL A 1 229 ? -5.500 12.221 7.728 1.00 47.88 229 VAL A C 1
ATOM 1797 O O . VAL A 1 229 ? -4.507 11.532 7.512 1.00 47.88 229 VAL A O 1
ATOM 1800 N N . ASN A 1 230 ? -6.340 11.981 8.741 1.00 61.22 230 ASN A N 1
ATOM 1801 C CA . ASN A 1 230 ? -6.217 10.896 9.732 1.00 61.22 230 ASN A CA 1
ATOM 1802 C C . ASN A 1 230 ? -4.921 10.929 10.566 1.00 61.22 230 ASN A C 1
ATOM 1804 O O . ASN A 1 230 ? -3.974 10.177 10.330 1.00 61.22 230 ASN A O 1
ATOM 1808 N N . VAL A 1 231 ? -4.915 11.772 11.604 1.00 74.62 231 VAL A N 1
ATOM 1809 C CA . VAL A 1 231 ? -3.782 12.012 12.521 1.00 74.62 231 VAL A CA 1
ATOM 1810 C C . VAL A 1 231 ? -3.561 10.840 13.503 1.00 74.62 231 VAL A C 1
ATOM 1812 O O . VAL A 1 231 ? -3.680 10.980 14.721 1.00 74.62 231 VAL A O 1
ATOM 1815 N N . TRP A 1 232 ? -3.253 9.654 12.973 1.00 89.19 232 TRP A N 1
ATOM 1816 C CA . TRP A 1 232 ? -2.824 8.489 13.751 1.00 89.19 232 TRP A CA 1
ATOM 1817 C C . TRP A 1 232 ? -1.437 8.747 14.351 1.00 89.19 232 TRP A C 1
ATOM 1819 O O . TRP A 1 232 ? -0.463 8.909 13.610 1.00 89.19 232 TRP A O 1
ATOM 1829 N N . HIS A 1 233 ? -1.343 8.789 15.684 1.00 91.94 233 HIS A N 1
ATOM 1830 C CA . HIS A 1 233 ? -0.140 9.221 16.399 1.00 91.94 233 HIS A CA 1
ATOM 1831 C C . HIS A 1 233 ? 0.175 8.425 17.673 1.00 91.94 233 HIS A C 1
ATOM 1833 O O . HIS A 1 233 ? -0.691 7.835 18.319 1.00 91.94 233 HIS A O 1
ATOM 1839 N N . SER A 1 234 ? 1.460 8.414 18.026 1.00 90.00 234 SER A N 1
ATOM 1840 C CA . SER A 1 234 ? 1.957 8.040 19.352 1.00 90.00 234 SER A CA 1
ATOM 1841 C C . SER A 1 234 ? 2.297 9.342 20.083 1.00 90.00 234 SER A C 1
ATOM 1843 O O . SER A 1 234 ? 2.955 10.220 19.511 1.00 90.00 234 SER A O 1
ATOM 1845 N N . ASP A 1 235 ? 1.794 9.491 21.310 1.00 87.69 235 ASP A N 1
ATOM 1846 C CA . ASP A 1 235 ? 1.866 10.715 22.107 1.00 87.69 235 ASP A CA 1
ATOM 1847 C C . ASP A 1 235 ? 3.299 11.212 22.234 1.00 87.69 235 ASP A C 1
ATOM 1849 O O . ASP A 1 235 ? 4.189 10.475 22.667 1.00 87.69 235 ASP A O 1
ATOM 1853 N N . VAL A 1 236 ? 3.504 12.484 21.878 1.00 87.38 236 VAL A N 1
ATOM 1854 C CA . VAL A 1 236 ? 4.765 13.215 22.074 1.00 87.38 236 VAL A CA 1
ATOM 1855 C C . VAL A 1 236 ? 5.996 12.430 21.579 1.00 87.38 236 VAL A C 1
ATOM 1857 O O . VAL A 1 236 ? 7.086 12.521 22.143 1.00 87.38 236 VAL A O 1
ATOM 1860 N N . SER A 1 237 ? 5.828 11.641 20.507 1.00 89.75 237 SER A N 1
ATOM 1861 C CA . SER A 1 237 ? 6.836 10.686 20.005 1.00 89.75 237 SER A CA 1
ATOM 1862 C C . SER A 1 237 ? 8.159 11.310 19.525 1.00 89.75 237 SER A C 1
ATOM 1864 O O . SER A 1 237 ? 9.075 10.585 19.151 1.00 89.75 237 SER A O 1
ATOM 1866 N N . TYR A 1 238 ? 8.232 12.642 19.532 1.00 88.94 238 TYR A N 1
ATOM 1867 C CA . TYR A 1 238 ? 9.376 13.489 19.212 1.00 88.94 238 TYR A CA 1
ATOM 1868 C C . TYR A 1 238 ? 10.253 13.861 20.419 1.00 88.94 238 TYR A C 1
ATOM 1870 O O . TYR A 1 238 ? 11.229 14.581 20.237 1.00 88.94 238 TYR A O 1
ATOM 1878 N N . GLU A 1 239 ? 9.898 13.477 21.652 1.00 86.38 239 GLU A N 1
ATOM 1879 C CA . GLU A 1 239 ? 10.729 13.695 22.849 1.00 86.38 239 GLU A CA 1
ATOM 1880 C C . GLU A 1 239 ? 11.775 12.579 22.999 1.00 86.38 239 GLU A C 1
ATOM 1882 O O . GLU A 1 239 ? 11.512 11.414 22.709 1.00 86.38 239 GLU A O 1
ATOM 1887 N N . ARG A 1 240 ? 12.966 12.904 23.525 1.00 85.88 240 ARG A N 1
ATOM 1888 C CA . ARG A 1 240 ? 14.095 11.950 23.640 1.00 85.88 240 ARG A CA 1
ATOM 1889 C C . ARG A 1 240 ? 13.739 10.713 24.471 1.00 85.88 240 ARG A C 1
ATOM 1891 O O . ARG A 1 240 ? 14.273 9.630 24.239 1.00 85.88 240 ARG A O 1
ATOM 1898 N N . GLN A 1 241 ? 12.847 10.897 25.437 1.00 84.50 241 GLN A N 1
ATOM 1899 C CA . GLN A 1 241 ? 12.239 9.858 26.253 1.00 84.50 241 GLN A CA 1
ATOM 1900 C C . GLN A 1 241 ? 10.717 10.079 26.209 1.00 84.50 241 GLN A C 1
ATOM 1902 O O . GLN A 1 241 ? 10.193 10.837 27.028 1.00 84.50 241 GLN A O 1
ATOM 1907 N N . PRO A 1 242 ? 10.012 9.489 25.222 1.00 85.88 242 PRO A N 1
ATOM 1908 C CA . PRO A 1 242 ? 8.569 9.654 25.071 1.00 85.88 242 PRO A CA 1
ATOM 1909 C C . PRO A 1 242 ? 7.802 9.124 26.294 1.00 85.88 242 PRO A C 1
ATOM 1911 O O . PRO A 1 242 ? 8.310 8.233 26.987 1.00 85.88 242 PRO A O 1
ATOM 1914 N N . PRO A 1 243 ? 6.569 9.605 26.551 1.00 83.75 243 PRO A N 1
ATOM 1915 C CA . PRO A 1 243 ? 5.695 9.034 27.573 1.00 83.75 243 PRO A CA 1
ATOM 1916 C C . PRO A 1 243 ? 5.523 7.522 27.379 1.00 83.75 243 PRO A C 1
ATOM 1918 O O . PRO A 1 243 ? 5.262 7.069 26.262 1.00 83.75 243 PRO A O 1
ATOM 1921 N N . SER A 1 244 ? 5.671 6.743 28.456 1.00 84.50 244 SER A N 1
ATOM 1922 C CA . SER A 1 244 ? 5.423 5.296 28.444 1.00 84.50 244 SER A CA 1
ATOM 1923 C C . SER A 1 244 ? 3.930 5.002 28.458 1.00 84.50 244 SER A C 1
ATOM 1925 O O . SER A 1 244 ? 3.398 4.404 27.529 1.00 84.50 244 SER A O 1
ATOM 1927 N N . TYR A 1 245 ? 3.259 5.479 29.499 1.00 88.38 245 TYR A N 1
ATOM 1928 C CA . TYR A 1 245 ? 1.831 5.333 29.693 1.00 88.38 245 TYR A CA 1
ATOM 1929 C C . TYR A 1 245 ? 1.150 6.683 29.484 1.00 88.38 245 TYR A C 1
ATOM 1931 O O . TYR A 1 245 ? 1.443 7.646 30.197 1.00 88.38 245 TYR A O 1
ATOM 1939 N N . THR A 1 246 ? 0.236 6.721 28.519 1.00 88.62 246 THR A N 1
ATOM 1940 C CA . THR A 1 246 ? -0.833 7.721 28.466 1.00 88.62 246 THR A CA 1
ATOM 1941 C C . THR A 1 246 ? -2.143 7.019 28.860 1.00 88.62 246 THR A C 1
ATOM 1943 O O . THR A 1 246 ? -2.136 5.947 29.472 1.00 88.62 246 THR A O 1
ATOM 1946 N N . SER A 1 247 ? -3.260 7.729 28.753 1.00 88.81 247 SER A N 1
ATOM 1947 C CA . SER A 1 247 ? -4.158 7.904 29.892 1.00 88.81 247 SER A CA 1
ATOM 1948 C C . SER A 1 247 ? -5.319 8.830 29.462 1.00 88.81 247 SER A C 1
ATOM 1950 O O . SER A 1 247 ? -5.037 9.848 28.832 1.00 88.81 247 SER A O 1
ATOM 1952 N N . PHE A 1 248 ? -6.599 8.565 29.788 1.00 87.62 248 PHE A N 1
ATOM 1953 C CA . PHE A 1 248 ? -7.734 9.460 29.426 1.00 87.62 248 PHE A CA 1
ATOM 1954 C C . PHE A 1 248 ? -9.062 9.172 30.173 1.00 87.62 248 PHE A C 1
ATOM 1956 O O . PHE A 1 248 ? -9.677 8.152 29.933 1.00 87.62 248 PHE A O 1
ATOM 1963 N N . LYS A 1 249 ? -9.588 10.064 31.023 1.00 86.56 249 LYS A N 1
ATOM 1964 C CA . LYS A 1 249 ? -10.971 10.041 31.565 1.00 86.56 249 LYS A CA 1
ATOM 1965 C C . LYS A 1 249 ? -11.824 11.084 30.847 1.00 86.56 249 LYS A C 1
ATOM 1967 O O . LYS A 1 249 ? -11.391 12.224 30.696 1.00 86.56 249 LYS A O 1
ATOM 1972 N N . VAL A 1 250 ? -13.045 10.731 30.450 1.00 81.38 250 VAL A N 1
ATOM 1973 C CA . VAL A 1 250 ? -14.002 11.685 29.863 1.00 81.38 250 VAL A CA 1
ATOM 1974 C C . VAL A 1 250 ? -14.979 12.191 30.923 1.00 81.38 250 VAL A C 1
ATOM 1976 O O . VAL A 1 250 ? -15.598 11.413 31.647 1.00 81.38 250 VAL A O 1
ATOM 1979 N N . LEU A 1 251 ? -15.128 13.514 31.005 1.00 77.62 251 LEU A N 1
ATOM 1980 C CA . LEU A 1 251 ? -16.045 14.195 31.925 1.00 77.62 251 LEU A CA 1
ATOM 1981 C C . LEU A 1 251 ? -17.380 14.552 31.260 1.00 77.62 251 LEU A C 1
ATOM 1983 O O . LEU A 1 251 ? -18.428 14.558 31.907 1.00 77.62 251 LEU A O 1
ATOM 1987 N N . THR A 1 252 ? -17.353 14.847 29.958 1.00 71.56 252 THR A N 1
ATOM 1988 C CA . THR A 1 252 ? -18.548 15.146 29.159 1.00 71.56 252 THR A CA 1
ATOM 1989 C C . THR A 1 252 ? -18.406 14.542 27.765 1.00 71.56 252 THR A C 1
ATOM 1991 O O . THR A 1 252 ? -17.449 14.842 27.044 1.00 71.56 252 THR A O 1
ATOM 1994 N N . THR A 1 253 ? -19.364 13.690 27.402 1.00 68.06 253 THR A N 1
ATOM 1995 C CA . THR A 1 253 ? -19.509 13.056 26.085 1.00 68.06 253 THR A CA 1
ATOM 1996 C C . THR A 1 253 ? -20.567 13.783 25.245 1.00 68.06 253 THR A C 1
ATOM 1998 O O . THR A 1 253 ? -21.526 14.316 25.812 1.00 68.06 253 THR A O 1
ATOM 2001 N N . PRO A 1 254 ? -20.456 13.775 23.906 1.00 65.75 254 PRO A N 1
ATOM 2002 C CA . PRO A 1 254 ? -21.599 14.048 23.037 1.00 65.75 254 PRO A CA 1
ATOM 2003 C C . PRO A 1 254 ? -22.633 12.899 23.133 1.00 65.75 254 PRO A C 1
ATOM 2005 O O . PRO A 1 254 ? -22.313 11.838 23.670 1.00 65.75 254 PRO A O 1
ATOM 2008 N N . PRO A 1 255 ? -23.860 13.060 22.597 1.00 62.50 255 PRO A N 1
ATOM 2009 C CA . PRO A 1 255 ? -24.862 11.984 22.583 1.00 62.50 255 PRO A CA 1
ATOM 2010 C C . PRO A 1 255 ? -24.513 10.782 21.689 1.00 62.50 255 PRO A C 1
ATOM 2012 O O . PRO A 1 255 ? -25.048 9.700 21.900 1.00 62.50 255 PRO A O 1
ATOM 2015 N N . THR A 1 256 ? -23.662 10.979 20.677 1.00 62.91 256 THR A N 1
ATOM 2016 C CA . THR A 1 256 ? -23.238 9.972 19.686 1.00 62.91 256 THR A CA 1
ATOM 2017 C C . THR A 1 256 ? -21.871 10.357 19.117 1.00 62.91 256 THR A C 1
ATOM 2019 O O . THR A 1 256 ? -21.637 11.550 18.896 1.00 62.91 256 THR A O 1
ATOM 2022 N N . GLY A 1 257 ? -21.022 9.376 18.801 1.00 67.19 257 GLY A N 1
ATOM 2023 C CA . GLY A 1 257 ? -19.663 9.603 18.296 1.00 67.19 257 GLY A CA 1
ATOM 2024 C C . GLY A 1 257 ? -18.716 10.219 19.335 1.00 67.19 257 GLY A C 1
ATOM 2025 O O . GLY A 1 257 ? -18.981 10.208 20.537 1.00 67.19 257 GLY A O 1
ATOM 2026 N N . GLY A 1 258 ? -17.609 10.801 18.872 1.00 70.81 258 GLY A N 1
ATOM 2027 C CA . GLY A 1 258 ? -16.565 11.344 19.748 1.00 70.81 258 GLY A CA 1
ATOM 2028 C C . GLY A 1 258 ? -15.688 10.261 20.356 1.00 70.81 258 GLY A C 1
ATOM 2029 O O . GLY A 1 258 ? -15.147 10.441 21.447 1.00 70.81 258 GLY A O 1
ATOM 2030 N N . ASP A 1 259 ? -15.550 9.156 19.635 1.00 84.94 259 ASP A N 1
ATOM 2031 C CA . ASP A 1 259 ? -14.794 7.977 20.015 1.00 84.94 259 ASP A CA 1
ATOM 2032 C C . ASP A 1 259 ? -13.278 8.243 20.018 1.00 84.94 259 ASP A C 1
ATOM 2034 O O . ASP A 1 259 ? -12.769 9.312 19.645 1.00 84.94 259 ASP A O 1
ATOM 2038 N N . THR A 1 260 ? -12.532 7.240 20.471 1.00 87.19 260 THR A N 1
ATOM 2039 C CA . THR A 1 260 ? -11.097 7.135 20.198 1.00 87.19 260 THR A CA 1
ATOM 2040 C C . THR A 1 260 ? -10.798 5.720 19.705 1.00 87.19 260 THR A C 1
ATOM 2042 O O . THR A 1 260 ? -11.384 4.748 20.187 1.00 87.19 260 THR A O 1
ATOM 2045 N N . LEU A 1 261 ? -9.912 5.617 18.718 1.00 91.75 261 LEU A N 1
ATOM 2046 C CA . LEU A 1 261 ? -9.424 4.372 18.143 1.00 91.75 261 LEU A CA 1
ATOM 2047 C C . LEU A 1 261 ? -7.939 4.201 18.473 1.00 91.75 261 LEU A C 1
ATOM 2049 O O . LEU A 1 261 ? -7.178 5.168 18.434 1.00 91.75 261 LEU A O 1
ATOM 2053 N N . TRP A 1 262 ? -7.510 2.967 18.728 1.00 94.25 262 TRP A N 1
ATOM 2054 C CA . TRP A 1 262 ? -6.102 2.610 18.933 1.00 94.25 262 TRP A CA 1
ATOM 2055 C C . TRP A 1 262 ? -5.745 1.378 18.110 1.00 94.25 262 TRP A C 1
ATOM 2057 O O . TRP A 1 262 ? -6.465 0.384 18.136 1.00 94.25 262 TRP A O 1
ATOM 2067 N N . ALA A 1 263 ? -4.599 1.434 17.440 1.00 94.25 263 ALA A N 1
ATOM 2068 C CA . ALA A 1 263 ? -3.975 0.362 16.688 1.00 94.25 263 ALA A CA 1
ATOM 2069 C C . ALA A 1 263 ? -2.835 -0.267 17.505 1.00 94.25 263 ALA A C 1
ATOM 2071 O O . ALA A 1 263 ? -1.996 0.446 18.067 1.00 94.25 263 ALA A O 1
ATOM 2072 N N . SER A 1 264 ? -2.765 -1.599 17.533 1.00 94.81 264 SER A N 1
ATOM 2073 C CA . SER A 1 264 ? -1.659 -2.335 18.149 1.00 94.81 264 SER A CA 1
ATOM 2074 C C . SER A 1 264 ? -0.414 -2.242 17.277 1.00 94.81 264 SER A C 1
ATOM 2076 O O . SER A 1 264 ? -0.335 -2.853 16.210 1.00 94.81 264 SER A O 1
ATOM 2078 N N . ALA A 1 265 ? 0.592 -1.509 17.747 1.00 94.88 265 ALA A N 1
ATOM 2079 C CA . ALA A 1 265 ? 1.869 -1.381 17.058 1.00 94.88 265 ALA A CA 1
ATOM 2080 C C . ALA A 1 265 ? 2.640 -2.713 17.007 1.00 94.88 265 ALA A C 1
ATOM 2082 O O . ALA A 1 265 ? 3.479 -2.898 16.120 1.00 94.88 265 ALA A O 1
ATOM 2083 N N . TYR A 1 266 ? 2.336 -3.647 17.921 1.00 93.06 266 TYR A N 1
ATOM 2084 C CA . TYR A 1 266 ? 2.830 -5.022 17.866 1.00 93.06 266 TYR A CA 1
ATOM 2085 C C . TYR A 1 266 ? 2.251 -5.785 16.680 1.00 93.06 266 TYR A C 1
ATOM 2087 O O . TYR A 1 266 ? 3.009 -6.271 15.854 1.00 93.06 266 TYR A O 1
ATOM 2095 N N . GLU A 1 267 ? 0.923 -5.865 16.557 1.00 90.38 267 GLU A N 1
ATOM 2096 C CA . GLU A 1 267 ? 0.286 -6.605 15.458 1.00 90.38 267 GLU A CA 1
ATOM 2097 C C . GLU A 1 267 ? 0.557 -5.937 14.102 1.00 90.38 267 GLU A C 1
ATOM 2099 O O . GLU A 1 267 ? 0.723 -6.628 13.098 1.00 90.38 267 GLU A O 1
ATOM 2104 N N . ALA A 1 268 ? 0.679 -4.604 14.076 1.00 91.44 268 ALA A N 1
ATOM 2105 C CA . ALA A 1 268 ? 1.117 -3.866 12.897 1.00 91.44 268 ALA A CA 1
ATOM 2106 C C . ALA A 1 268 ? 2.519 -4.313 12.440 1.00 91.44 268 ALA A C 1
ATOM 2108 O O . ALA A 1 268 ? 2.720 -4.552 11.252 1.00 91.44 268 ALA A O 1
ATOM 2109 N N . TYR A 1 269 ? 3.473 -4.505 13.362 1.00 94.06 269 TYR A N 1
ATOM 2110 C CA . TYR A 1 269 ? 4.757 -5.140 13.041 1.00 94.06 269 TYR A CA 1
ATOM 2111 C C . TYR A 1 269 ? 4.576 -6.625 12.674 1.00 94.06 269 TYR A C 1
ATOM 2113 O O . TYR A 1 269 ? 5.077 -7.068 11.643 1.00 94.06 269 TYR A O 1
ATOM 2121 N N . ASP A 1 270 ? 3.846 -7.406 13.476 1.00 88.94 270 ASP A N 1
ATOM 2122 C CA . ASP A 1 270 ? 3.745 -8.863 13.340 1.00 88.94 270 ASP A CA 1
ATOM 2123 C C . ASP A 1 270 ? 3.026 -9.307 12.052 1.00 88.94 270 ASP A C 1
ATOM 2125 O O . ASP A 1 270 ? 3.280 -10.419 11.582 1.00 88.94 270 ASP A O 1
ATOM 2129 N N . ARG A 1 271 ? 2.231 -8.437 11.416 1.00 86.75 271 ARG A N 1
ATOM 2130 C CA . ARG A 1 271 ? 1.589 -8.683 10.110 1.00 86.75 271 ARG A CA 1
ATOM 2131 C C . ARG A 1 271 ? 2.448 -8.337 8.882 1.00 86.75 271 ARG A C 1
ATOM 2133 O O . ARG A 1 271 ? 2.059 -8.713 7.780 1.00 86.75 271 ARG A O 1
ATOM 2140 N N . LEU A 1 272 ? 3.612 -7.699 9.045 1.00 88.31 272 LEU A N 1
ATOM 2141 C CA . LEU A 1 272 ? 4.596 -7.536 7.960 1.00 88.31 272 LEU A CA 1
ATOM 2142 C C . LEU A 1 272 ? 5.244 -8.884 7.590 1.00 88.31 272 LEU A C 1
ATOM 2144 O O . LEU A 1 272 ? 5.447 -9.751 8.456 1.00 88.31 272 LEU A O 1
ATOM 2148 N N . THR A 1 273 ? 5.630 -9.065 6.325 1.00 86.38 273 THR A N 1
ATOM 2149 C CA . THR A 1 273 ? 6.330 -10.290 5.897 1.00 86.38 273 THR A CA 1
ATOM 2150 C C . THR A 1 273 ? 7.753 -10.369 6.466 1.00 86.38 273 THR A C 1
ATOM 2152 O O . THR A 1 273 ? 8.350 -9.342 6.798 1.00 86.38 273 THR A O 1
ATOM 2155 N N . PRO A 1 274 ? 8.347 -11.575 6.606 1.00 88.94 274 PRO A N 1
ATOM 2156 C CA . PRO A 1 274 ? 9.688 -11.738 7.181 1.00 88.94 274 PRO A CA 1
ATOM 2157 C C . PRO A 1 274 ? 10.774 -10.912 6.472 1.00 88.94 274 PRO A C 1
ATOM 2159 O O . PRO A 1 274 ? 11.692 -10.406 7.114 1.00 88.94 274 PRO A O 1
ATOM 2162 N N . GLN A 1 275 ? 10.648 -10.746 5.154 1.00 88.56 275 GLN A N 1
ATOM 2163 C CA . GLN A 1 275 ? 11.520 -9.929 4.316 1.00 88.56 275 GLN A CA 1
ATOM 2164 C C . GLN A 1 275 ? 11.381 -8.439 4.652 1.00 88.56 275 GLN A C 1
ATOM 2166 O O . GLN A 1 275 ? 12.394 -7.772 4.863 1.00 88.56 275 GLN A O 1
ATOM 2171 N N . PHE A 1 276 ? 10.150 -7.927 4.753 1.00 91.50 276 PHE A N 1
ATOM 2172 C CA . PHE A 1 276 ? 9.909 -6.520 5.075 1.00 91.50 276 PHE A CA 1
ATOM 2173 C C . PHE A 1 276 ? 10.293 -6.198 6.527 1.00 91.50 276 PHE A C 1
ATOM 2175 O O . PHE A 1 276 ? 10.957 -5.194 6.766 1.00 91.50 276 PHE A O 1
ATOM 2182 N N . LYS A 1 277 ? 10.001 -7.096 7.483 1.00 93.62 277 LYS A N 1
ATOM 2183 C CA . LYS A 1 277 ? 10.486 -7.021 8.877 1.00 93.62 277 LYS A CA 1
ATOM 2184 C C . LYS A 1 277 ? 12.004 -6.876 8.941 1.00 93.62 277 LYS A C 1
ATOM 2186 O O . LYS A 1 277 ? 12.496 -5.929 9.542 1.00 93.62 277 LYS A O 1
ATOM 2191 N N . LYS A 1 278 ? 12.744 -7.760 8.257 1.00 93.62 278 LYS A N 1
ATOM 2192 C CA . LYS A 1 278 ? 14.214 -7.711 8.188 1.00 93.62 278 LYS A CA 1
ATOM 2193 C C . LYS A 1 278 ? 14.735 -6.386 7.603 1.00 93.62 278 LYS A C 1
ATOM 2195 O O . LYS A 1 278 ? 15.828 -5.971 7.966 1.00 93.62 278 LYS A O 1
ATOM 2200 N N . PHE A 1 279 ? 13.987 -5.746 6.704 1.00 93.75 279 PHE A N 1
ATOM 2201 C CA . PHE A 1 279 ? 14.355 -4.454 6.119 1.00 93.75 279 PHE A CA 1
ATOM 2202 C C . PHE A 1 279 ? 14.090 -3.269 7.055 1.00 93.75 279 PHE A C 1
ATOM 2204 O O . PHE A 1 279 ? 14.953 -2.404 7.170 1.00 93.75 279 PHE A O 1
ATOM 2211 N N . VAL A 1 280 ? 12.940 -3.218 7.739 1.00 94.94 280 VAL A N 1
ATOM 2212 C CA . VAL A 1 280 ? 12.629 -2.108 8.664 1.00 94.94 280 VAL A CA 1
ATOM 2213 C C . VAL A 1 280 ? 13.323 -2.229 10.026 1.00 94.94 280 VAL A C 1
ATOM 2215 O O . VAL A 1 280 ? 13.479 -1.234 10.734 1.00 94.94 280 VAL A O 1
ATOM 2218 N N . GLU A 1 281 ? 13.778 -3.424 10.402 1.00 94.06 281 GLU A N 1
ATOM 2219 C CA . GLU A 1 281 ? 14.617 -3.631 11.581 1.00 94.06 281 GLU A CA 1
ATOM 2220 C C . GLU A 1 281 ? 16.010 -3.012 11.413 1.00 94.06 281 GLU A C 1
ATOM 2222 O O . GLU A 1 281 ? 16.759 -3.342 10.499 1.00 94.06 281 GLU A O 1
ATOM 2227 N N . GLY A 1 282 ? 16.377 -2.126 12.341 1.00 88.19 282 GLY A N 1
ATOM 2228 C CA . GLY A 1 282 ? 17.640 -1.385 12.298 1.00 88.19 282 GLY A CA 1
ATOM 2229 C C . GLY A 1 282 ? 17.566 -0.059 11.536 1.00 88.19 282 GLY A C 1
ATOM 2230 O O . GLY A 1 282 ? 18.486 0.746 11.664 1.00 88.19 282 GLY A O 1
ATOM 2231 N N . LEU A 1 283 ? 16.469 0.224 10.820 1.00 96.06 283 LEU A N 1
ATOM 2232 C CA . LEU A 1 283 ? 16.186 1.580 10.350 1.00 96.06 283 LEU A CA 1
ATOM 2233 C C . LEU A 1 283 ? 15.749 2.473 11.516 1.00 96.06 283 LEU A C 1
ATOM 2235 O O . LEU A 1 283 ? 15.066 2.041 12.450 1.00 96.06 283 LEU A O 1
ATOM 2239 N N . THR A 1 284 ? 16.108 3.748 11.424 1.00 97.56 284 THR A N 1
ATOM 2240 C CA . THR A 1 284 ? 15.673 4.811 12.332 1.00 97.56 284 THR A CA 1
ATOM 2241 C C . THR A 1 284 ? 14.924 5.886 11.556 1.00 97.56 284 THR A C 1
ATOM 2243 O O . THR A 1 284 ? 15.021 5.969 10.333 1.00 97.56 284 THR A O 1
ATOM 2246 N N . ALA A 1 285 ? 14.145 6.701 12.252 1.00 97.19 285 ALA A N 1
ATOM 2247 C CA . ALA A 1 285 ? 13.371 7.791 11.690 1.00 97.19 285 ALA A CA 1
ATOM 2248 C C . ALA A 1 285 ? 13.452 9.025 12.591 1.00 97.19 285 ALA A C 1
ATOM 2250 O O . ALA A 1 285 ? 13.663 8.918 13.802 1.00 97.19 285 ALA A O 1
ATOM 2251 N N . ILE A 1 286 ? 13.278 10.203 11.994 1.00 97.56 286 ILE A N 1
ATOM 2252 C CA . ILE A 1 286 ? 13.207 11.467 12.728 1.00 97.56 286 ILE A CA 1
ATOM 2253 C C . ILE A 1 286 ? 11.765 11.738 13.123 1.00 97.56 286 ILE A C 1
ATOM 2255 O O . ILE A 1 286 ? 10.873 11.748 12.273 1.00 97.56 286 ILE A O 1
ATOM 2259 N N . HIS A 1 287 ? 11.555 11.981 14.413 1.00 95.75 287 HIS A N 1
ATOM 2260 C CA . HIS A 1 287 ? 10.292 12.453 14.960 1.00 95.75 287 HIS A CA 1
ATOM 2261 C C . HIS A 1 287 ? 10.465 13.917 15.367 1.00 95.75 287 HIS A C 1
ATOM 2263 O O . HIS A 1 287 ? 11.395 14.248 16.103 1.00 95.75 287 HIS A O 1
ATOM 2269 N N . SER A 1 288 ? 9.596 14.793 14.865 1.00 94.19 288 SER A N 1
ATOM 2270 C CA . SER A 1 288 ? 9.720 16.249 14.980 1.00 94.19 288 SER A CA 1
ATOM 2271 C C . SER A 1 288 ? 8.497 16.866 15.644 1.00 94.19 288 SER A C 1
ATOM 2273 O O . SER A 1 288 ? 7.362 16.548 15.287 1.00 94.19 288 SER A O 1
ATOM 2275 N N . SER A 1 289 ? 8.713 17.802 16.571 1.00 91.06 289 SER A N 1
ATOM 2276 C CA . SER A 1 289 ? 7.627 18.607 17.145 1.00 91.06 289 SER A CA 1
ATOM 2277 C C . SER A 1 289 ? 7.253 19.825 16.295 1.00 91.06 289 SER A C 1
ATOM 2279 O O . SER A 1 289 ? 6.259 20.499 16.575 1.00 91.06 289 SER A O 1
ATOM 2281 N N . LYS A 1 290 ? 8.029 20.095 15.233 1.00 89.69 290 LYS A N 1
ATOM 2282 C CA . LYS A 1 290 ? 7.980 21.325 14.436 1.00 89.69 290 LYS A CA 1
ATOM 2283 C C . LYS A 1 290 ? 6.576 21.660 13.930 1.00 89.69 290 LYS A C 1
ATOM 2285 O O . LYS A 1 290 ? 6.084 22.739 14.233 1.00 89.69 290 LYS A O 1
ATOM 2290 N N . HIS A 1 291 ? 5.914 20.736 13.231 1.00 84.62 291 HIS A N 1
ATOM 2291 C CA . HIS A 1 291 ? 4.584 20.978 12.654 1.00 84.62 291 HIS A CA 1
ATOM 2292 C C . HIS A 1 291 ? 3.536 21.328 13.730 1.00 84.62 291 HIS A C 1
ATOM 2294 O O . HIS A 1 291 ? 2.767 22.276 13.570 1.00 84.62 291 HIS A O 1
ATOM 2300 N N . GLN A 1 292 ? 3.556 20.631 14.873 1.00 83.62 292 GLN A N 1
ATOM 2301 C CA . GLN A 1 292 ? 2.655 20.921 15.993 1.00 83.62 292 GLN A CA 1
ATOM 2302 C C . GLN A 1 292 ? 2.960 22.288 16.636 1.00 83.62 292 GLN A C 1
ATOM 2304 O O . GLN A 1 292 ? 2.039 23.013 17.010 1.00 83.62 292 GLN A O 1
ATOM 2309 N N . ALA A 1 293 ? 4.238 22.662 16.744 1.00 85.81 293 ALA A N 1
ATOM 2310 C CA . ALA A 1 293 ? 4.657 23.964 17.255 1.00 85.81 293 ALA A CA 1
ATOM 2311 C C . ALA A 1 293 ? 4.289 25.117 16.302 1.00 85.81 293 ALA A C 1
ATOM 2313 O O . ALA A 1 293 ? 3.786 26.140 16.759 1.00 85.81 293 ALA A O 1
ATOM 2314 N N . GLU A 1 294 ? 4.477 24.947 14.992 1.00 85.19 294 GLU A N 1
ATOM 2315 C CA . GLU A 1 294 ? 4.083 25.921 13.964 1.00 85.19 294 GLU A CA 1
ATOM 2316 C C . GLU A 1 294 ? 2.559 26.124 13.950 1.00 85.19 294 GLU A C 1
ATOM 2318 O O . GLU A 1 294 ? 2.094 27.264 13.976 1.00 85.19 294 GLU A O 1
ATOM 2323 N N . SER A 1 295 ? 1.780 25.038 14.036 1.00 81.19 295 SER A N 1
ATOM 2324 C CA . SER A 1 295 ? 0.318 25.093 14.179 1.00 81.19 295 SER A CA 1
ATOM 2325 C C . SER A 1 295 ? -0.115 25.804 15.475 1.00 81.19 295 SER A C 1
ATOM 2327 O O . SER A 1 295 ? -1.008 26.655 15.455 1.00 81.19 295 SER A O 1
ATOM 2329 N N . ALA A 1 296 ? 0.552 25.546 16.606 1.00 79.56 296 ALA A N 1
ATOM 2330 C CA . ALA A 1 296 ? 0.275 26.236 17.869 1.00 79.56 296 ALA A CA 1
ATOM 2331 C C . ALA A 1 296 ? 0.584 27.746 17.800 1.00 79.56 296 ALA A C 1
ATOM 2333 O O . ALA A 1 296 ? -0.227 28.558 18.250 1.00 79.56 296 ALA A O 1
ATOM 2334 N N . ILE A 1 297 ? 1.709 28.132 17.184 1.00 82.69 297 ILE A N 1
ATOM 2335 C CA . ILE A 1 297 ? 2.098 29.536 16.966 1.00 82.69 297 ILE A CA 1
ATOM 2336 C C . ILE A 1 297 ? 1.091 30.246 16.050 1.00 82.69 297 ILE A C 1
ATOM 2338 O O . ILE A 1 297 ? 0.667 31.358 16.365 1.00 82.69 297 ILE A O 1
ATOM 2342 N N . ALA A 1 298 ? 0.648 29.603 14.964 1.00 80.69 298 ALA A N 1
ATOM 2343 C CA . ALA A 1 298 ? -0.381 30.143 14.070 1.00 80.69 298 ALA A CA 1
ATOM 2344 C C . ALA A 1 298 ? -1.731 30.365 14.785 1.00 80.69 298 ALA A C 1
ATOM 2346 O O . ALA A 1 298 ? -2.442 31.323 14.489 1.00 80.69 298 ALA A O 1
ATOM 2347 N N . ASN A 1 299 ? -2.047 29.530 15.780 1.00 76.75 299 ASN A N 1
ATOM 2348 C CA . ASN A 1 299 ? -3.205 29.681 16.667 1.00 76.75 299 ASN A CA 1
ATOM 2349 C C . ASN A 1 299 ? -2.968 30.644 17.857 1.00 76.75 299 ASN A C 1
ATOM 2351 O O . ASN A 1 299 ? -3.805 30.722 18.756 1.00 76.75 299 ASN A O 1
ATOM 2355 N N . GLY A 1 300 ? -1.843 31.370 17.898 1.00 81.75 300 GLY A N 1
ATOM 2356 C CA . GLY A 1 300 ? -1.528 32.350 18.947 1.00 81.75 300 GLY A CA 1
ATOM 2357 C C . GLY A 1 300 ? -1.201 31.753 20.323 1.00 81.75 300 GLY A C 1
ATOM 2358 O O . GLY A 1 300 ? -1.259 32.461 21.329 1.00 81.75 300 GLY A O 1
ATOM 2359 N N . GLN A 1 301 ? -0.882 30.459 20.399 1.00 83.00 301 GLN A N 1
ATOM 2360 C CA . GLN A 1 301 ? -0.603 29.756 21.654 1.00 83.00 301 GLN A CA 1
ATOM 2361 C C . GLN A 1 301 ? 0.856 29.955 22.095 1.00 83.00 301 GLN A C 1
ATOM 2363 O O . GLN A 1 301 ? 1.764 30.062 21.270 1.00 83.00 301 GLN A O 1
ATOM 2368 N N . THR A 1 302 ? 1.112 29.953 23.410 1.00 81.81 302 THR A N 1
ATOM 2369 C CA . THR A 1 302 ? 2.494 29.979 23.921 1.00 81.81 302 THR A CA 1
ATOM 2370 C C . THR A 1 302 ? 3.172 28.631 23.691 1.00 81.81 302 THR A C 1
ATOM 2372 O O . THR A 1 302 ? 2.730 27.605 24.208 1.00 81.81 302 THR A O 1
ATOM 2375 N N . LEU A 1 303 ? 4.307 28.651 22.994 1.00 85.75 303 LEU A N 1
ATOM 2376 C CA . LEU A 1 303 ? 5.204 27.510 22.879 1.00 85.75 303 LEU A CA 1
ATOM 2377 C C . LEU A 1 303 ? 5.998 27.331 24.192 1.00 85.75 303 LEU A C 1
ATOM 2379 O O . LEU A 1 303 ? 6.907 28.107 24.480 1.00 85.75 303 LEU A O 1
ATOM 2383 N N . ARG A 1 304 ? 5.662 26.320 25.006 1.00 84.06 304 ARG A N 1
ATOM 2384 C CA . ARG A 1 304 ? 6.218 26.147 26.368 1.00 84.06 304 ARG A CA 1
ATOM 2385 C C . ARG A 1 304 ? 7.551 25.385 26.438 1.00 84.06 304 ARG A C 1
ATOM 2387 O O . ARG A 1 304 ? 8.184 25.406 27.488 1.00 84.06 304 ARG A O 1
ATOM 2394 N N . ARG A 1 305 ? 7.989 24.739 25.352 1.00 85.38 305 ARG A N 1
ATOM 2395 C CA . ARG A 1 305 ? 9.339 24.156 25.161 1.00 85.38 305 ARG A CA 1
ATOM 2396 C C . ARG A 1 305 ? 9.853 24.472 23.752 1.00 85.38 305 ARG A C 1
ATOM 2398 O O . ARG A 1 305 ? 9.020 24.557 22.850 1.00 85.38 305 ARG A O 1
ATOM 2405 N N . PRO A 1 306 ? 11.174 24.585 23.519 1.00 86.31 306 PRO A N 1
ATOM 2406 C CA . PRO A 1 306 ? 11.725 24.743 22.170 1.00 86.31 306 PRO A CA 1
ATOM 2407 C C . PRO A 1 306 ? 11.342 23.576 21.247 1.00 86.31 306 PRO A C 1
ATOM 2409 O O . PRO A 1 306 ? 11.090 22.465 21.714 1.00 86.31 306 PRO A O 1
ATOM 2412 N N . ILE A 1 307 ? 11.303 23.824 19.934 1.00 90.50 307 ILE A N 1
ATOM 2413 C CA . ILE A 1 307 ? 11.103 22.771 18.925 1.00 90.50 307 ILE A CA 1
ATOM 2414 C C . ILE A 1 307 ? 12.237 21.748 19.045 1.00 90.50 307 ILE A C 1
ATOM 2416 O O . ILE A 1 307 ? 13.403 22.128 19.159 1.00 90.50 307 ILE A O 1
ATOM 2420 N N . VAL A 1 308 ? 11.889 20.461 19.019 1.00 91.00 308 VAL A N 1
ATOM 2421 C CA . VAL A 1 308 ? 12.847 19.352 19.094 1.00 91.00 308 VAL A CA 1
ATOM 2422 C C . VAL A 1 308 ? 12.612 18.356 17.964 1.00 91.00 308 VAL A C 1
ATOM 2424 O O . VAL A 1 308 ? 11.479 18.142 17.528 1.00 91.00 308 VAL A O 1
ATOM 2427 N N . GLU A 1 309 ? 13.702 17.739 17.515 1.00 94.25 309 GLU A N 1
ATOM 2428 C CA . GLU A 1 309 ? 13.687 16.569 16.642 1.00 94.25 309 GLU A CA 1
ATOM 2429 C C . GLU A 1 309 ? 14.606 15.507 17.247 1.00 94.25 309 GLU A C 1
ATOM 2431 O O . GLU A 1 309 ? 15.753 15.814 17.587 1.00 94.25 309 GLU A O 1
ATOM 2436 N N . PHE A 1 310 ? 14.132 14.267 17.372 1.00 93.25 310 PHE A N 1
ATOM 2437 C CA . PHE A 1 310 ? 14.958 13.148 17.825 1.00 93.25 310 PHE A CA 1
ATOM 2438 C C . PHE A 1 310 ? 14.816 11.922 16.924 1.00 93.25 310 PHE A C 1
ATOM 2440 O O . PHE A 1 310 ? 13.823 11.722 16.223 1.00 93.25 310 PHE A O 1
ATOM 2447 N N . GLU A 1 311 ? 15.878 11.124 16.922 1.00 96.00 311 GLU A N 1
ATOM 2448 C CA . GLU A 1 311 ? 15.995 9.893 16.156 1.00 96.00 311 GLU A CA 1
ATOM 2449 C C . GLU A 1 311 ? 15.512 8.702 16.987 1.00 96.00 311 GLU A C 1
ATOM 2451 O O . GLU A 1 311 ? 15.983 8.475 18.104 1.00 96.00 311 GLU A O 1
ATOM 2456 N N . HIS A 1 312 ? 14.596 7.922 16.418 1.00 95.19 312 HIS A N 1
ATOM 2457 C CA . HIS A 1 312 ? 14.026 6.732 17.042 1.00 95.19 312 HIS A CA 1
ATOM 2458 C C . HIS A 1 312 ? 14.016 5.551 16.059 1.00 95.19 312 HIS A C 1
ATOM 2460 O O . HIS A 1 312 ? 13.966 5.770 14.850 1.00 95.19 312 HIS A O 1
ATOM 2466 N N . PRO A 1 313 ? 14.074 4.290 16.521 1.00 96.94 313 PRO A N 1
ATOM 2467 C CA .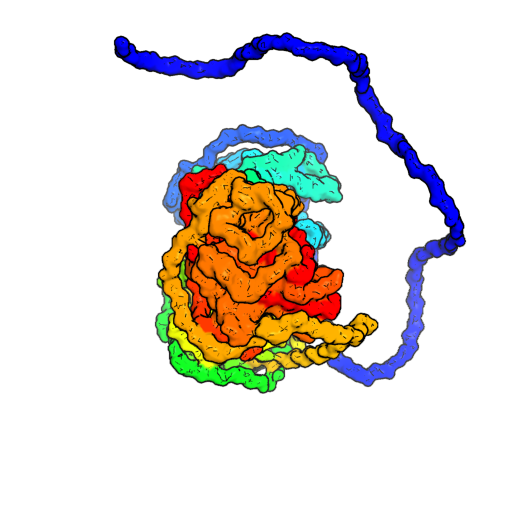 PRO A 1 313 ? 14.038 3.135 15.627 1.00 96.94 313 PRO A CA 1
ATOM 2468 C C . PRO A 1 313 ? 12.636 2.923 15.035 1.00 96.94 313 PRO A C 1
ATOM 2470 O O . PRO A 1 313 ? 11.647 2.973 15.764 1.00 96.94 313 PRO A O 1
ATOM 2473 N N . VAL A 1 314 ? 12.562 2.613 13.734 1.00 97.56 314 VAL A N 1
ATOM 2474 C CA . VAL A 1 314 ? 11.309 2.309 13.004 1.00 97.56 314 VAL A CA 1
ATOM 2475 C C . VAL A 1 314 ? 10.612 1.071 13.582 1.00 97.56 314 VAL A C 1
ATOM 2477 O O . VAL A 1 314 ? 9.383 0.993 13.591 1.00 97.56 314 VAL A O 1
ATOM 2480 N N . VAL A 1 315 ? 11.395 0.127 14.114 1.00 97.19 315 VAL A N 1
ATOM 2481 C CA . VAL A 1 315 ? 10.924 -0.999 14.929 1.00 97.19 315 VAL A CA 1
ATOM 2482 C C . VAL A 1 315 ? 11.584 -0.929 16.305 1.00 97.19 315 VAL A C 1
ATOM 2484 O O . VAL A 1 315 ? 12.796 -1.103 16.422 1.00 97.19 315 VAL A O 1
ATOM 2487 N N . ARG A 1 316 ? 10.793 -0.711 17.360 1.00 92.31 316 ARG A N 1
ATOM 2488 C CA . ARG A 1 316 ? 11.263 -0.703 18.758 1.00 92.31 316 ARG A CA 1
ATOM 2489 C C . ARG A 1 316 ? 10.955 -2.024 19.458 1.00 92.31 316 ARG A C 1
ATOM 2491 O O . ARG A 1 316 ? 9.882 -2.590 19.266 1.00 92.31 316 ARG A O 1
ATOM 2498 N N . THR A 1 317 ? 11.859 -2.487 20.318 1.00 93.06 317 THR A N 1
ATOM 2499 C CA . THR A 1 317 ? 11.594 -3.596 21.249 1.00 93.06 317 THR A CA 1
ATOM 2500 C C . THR A 1 317 ? 10.992 -3.043 22.536 1.00 93.06 317 THR A C 1
ATOM 2502 O O . THR A 1 317 ? 11.518 -2.086 23.106 1.00 93.06 317 THR A O 1
ATOM 2505 N N . HIS A 1 318 ? 9.903 -3.640 23.013 1.00 91.62 318 HIS A N 1
ATOM 2506 C CA . HIS A 1 318 ? 9.233 -3.196 24.227 1.00 91.62 318 HIS A CA 1
ATOM 2507 C C . HIS A 1 318 ? 9.975 -3.655 25.497 1.00 91.62 318 HIS A C 1
ATOM 2509 O O . HIS A 1 318 ? 10.239 -4.853 25.623 1.00 91.62 318 HIS A O 1
ATOM 2515 N N . PRO A 1 319 ? 10.294 -2.763 26.461 1.00 85.19 319 PRO A N 1
ATOM 2516 C CA . PRO A 1 319 ? 11.165 -3.096 27.595 1.00 85.19 319 PRO A CA 1
ATOM 2517 C C . PRO A 1 319 ? 10.547 -4.065 28.614 1.00 85.19 319 PRO A C 1
ATOM 2519 O O . PRO A 1 319 ? 11.280 -4.629 29.419 1.00 85.19 319 PRO A O 1
ATOM 2522 N N . VAL A 1 320 ? 9.224 -4.251 28.591 1.00 88.56 320 VAL A N 1
ATOM 2523 C CA . VAL A 1 320 ? 8.508 -5.182 29.479 1.00 88.56 320 VAL A CA 1
ATOM 2524 C C . VAL A 1 320 ? 8.296 -6.533 28.798 1.00 88.56 320 VAL A C 1
ATOM 2526 O O . VAL A 1 320 ? 8.746 -7.564 29.281 1.00 88.56 320 VAL A O 1
ATOM 2529 N N . THR A 1 321 ? 7.601 -6.525 27.660 1.00 90.06 321 THR A N 1
ATOM 2530 C CA . THR A 1 321 ? 7.087 -7.735 26.998 1.00 90.06 321 THR A CA 1
ATOM 2531 C C . THR A 1 321 ? 8.031 -8.319 25.954 1.00 90.06 321 THR A C 1
ATOM 2533 O O . THR A 1 321 ? 7.738 -9.372 25.394 1.00 90.06 321 THR A O 1
ATOM 2536 N N . GLY A 1 322 ? 9.133 -7.637 25.623 1.00 90.19 322 GLY A N 1
ATOM 2537 C CA . GLY A 1 322 ? 10.088 -8.066 24.597 1.00 90.19 322 GLY A CA 1
ATOM 2538 C C . GLY A 1 322 ? 9.542 -8.081 23.160 1.00 90.19 322 GLY A C 1
ATOM 2539 O O . GLY A 1 322 ? 10.305 -8.338 22.229 1.00 90.19 322 GLY A O 1
ATOM 2540 N N . ARG A 1 323 ? 8.248 -7.790 22.946 1.00 93.25 323 ARG A N 1
ATOM 2541 C CA . ARG A 1 323 ? 7.633 -7.711 21.613 1.00 93.25 323 ARG A CA 1
ATOM 2542 C C . ARG A 1 323 ? 8.229 -6.551 20.813 1.00 93.25 323 ARG A C 1
ATOM 2544 O O . ARG A 1 323 ? 8.517 -5.486 21.361 1.00 93.25 323 ARG A O 1
ATOM 2551 N N . LYS A 1 324 ? 8.370 -6.749 19.503 1.00 95.56 324 LYS A N 1
ATOM 2552 C CA . LYS A 1 324 ? 8.708 -5.693 18.541 1.00 95.56 324 LYS A CA 1
ATOM 2553 C C . LYS A 1 324 ? 7.442 -4.936 18.142 1.00 95.56 324 LYS A C 1
ATOM 2555 O O . LYS A 1 324 ? 6.407 -5.555 17.919 1.00 95.56 324 LYS A O 1
ATOM 2560 N N . ALA A 1 325 ? 7.534 -3.615 18.051 1.00 94.38 325 ALA A N 1
ATOM 2561 C CA . ALA A 1 325 ? 6.453 -2.717 17.662 1.00 94.38 325 ALA A CA 1
ATOM 2562 C C . ALA A 1 325 ? 6.921 -1.767 16.556 1.00 94.38 325 ALA A C 1
ATOM 2564 O O . ALA A 1 325 ? 8.039 -1.252 16.629 1.00 94.38 325 ALA A O 1
ATOM 2565 N N . LEU A 1 326 ? 6.058 -1.476 15.578 1.00 96.50 326 LEU A N 1
ATOM 2566 C CA . LEU A 1 326 ? 6.284 -0.350 14.667 1.00 96.50 326 LEU A CA 1
ATOM 2567 C C . LEU A 1 326 ? 6.254 0.969 15.450 1.00 96.50 326 LEU A C 1
ATOM 2569 O O . LEU A 1 326 ? 5.430 1.162 16.343 1.00 96.50 326 LEU A O 1
ATOM 2573 N N . TYR A 1 327 ? 7.147 1.892 15.113 1.00 96.25 327 TYR A N 1
ATOM 2574 C CA . TYR A 1 327 ? 7.206 3.208 15.739 1.00 96.25 327 TYR A CA 1
ATOM 2575 C C . TYR A 1 327 ? 7.454 4.302 14.703 1.00 96.25 327 TYR A C 1
ATOM 2577 O O . TYR A 1 327 ? 8.464 4.992 14.703 1.00 96.25 327 TYR A O 1
ATOM 2585 N N . VAL A 1 328 ? 6.475 4.448 13.815 1.00 95.44 328 VAL A N 1
ATOM 2586 C CA . VAL A 1 328 ? 6.325 5.576 12.891 1.00 95.44 328 VAL A CA 1
ATOM 2587 C C . VAL A 1 328 ? 4.877 6.050 12.948 1.00 95.44 328 VAL A C 1
ATOM 2589 O O . VAL A 1 328 ? 3.984 5.245 13.208 1.00 95.44 328 VAL A O 1
ATOM 2592 N N . ASN A 1 329 ? 4.623 7.344 12.760 1.00 93.12 329 ASN A N 1
ATOM 2593 C CA . ASN A 1 329 ? 3.268 7.889 12.815 1.00 93.12 329 ASN A CA 1
ATOM 2594 C C . ASN A 1 329 ? 3.094 9.176 11.993 1.00 93.12 329 ASN A C 1
ATOM 2596 O O . ASN A 1 329 ? 4.062 9.889 11.734 1.00 93.12 329 ASN A O 1
ATOM 2600 N N . ALA A 1 330 ? 1.851 9.468 11.602 1.00 89.12 330 ALA A N 1
ATOM 2601 C CA . ALA A 1 330 ? 1.538 10.485 10.598 1.00 89.12 330 ALA A CA 1
ATOM 2602 C C . ALA A 1 330 ? 1.688 11.932 11.098 1.00 89.12 330 ALA A C 1
ATOM 2604 O O . ALA A 1 330 ? 1.796 12.841 10.285 1.00 89.12 330 ALA A O 1
ATOM 2605 N N . GLN A 1 331 ? 1.688 12.157 12.417 1.00 87.12 331 GLN A N 1
ATOM 2606 C CA . GLN A 1 331 ? 1.768 13.504 12.990 1.00 87.12 331 GLN A CA 1
ATOM 2607 C C . GLN A 1 331 ? 3.208 13.993 13.190 1.00 87.12 331 GLN A C 1
ATOM 2609 O O . GLN A 1 331 ? 3.457 15.198 13.147 1.00 87.12 331 GLN A O 1
ATOM 2614 N N . PHE A 1 332 ? 4.140 13.073 13.461 1.00 92.50 332 PHE A N 1
ATOM 2615 C CA . PHE A 1 332 ? 5.471 13.424 13.963 1.00 92.50 332 PHE A CA 1
ATOM 2616 C C . PHE A 1 332 ? 6.635 12.822 13.173 1.00 92.50 332 PHE A C 1
ATOM 2618 O O . PHE A 1 332 ? 7.711 13.418 13.181 1.00 92.50 332 PHE A O 1
ATOM 2625 N N . THR A 1 333 ? 6.477 11.670 12.511 1.00 94.75 333 THR A N 1
ATOM 2626 C CA . THR A 1 333 ? 7.580 11.041 11.766 1.00 94.75 333 THR A CA 1
ATOM 2627 C C . THR A 1 333 ? 7.783 11.743 10.422 1.00 94.75 333 THR A C 1
ATOM 2629 O O . THR A 1 333 ? 6.922 11.664 9.552 1.00 94.75 333 THR A O 1
ATOM 2632 N N . THR A 1 334 ? 8.925 12.413 10.230 1.00 92.81 334 THR A N 1
ATOM 2633 C CA . THR A 1 334 ? 9.176 13.260 9.045 1.00 92.81 334 THR A CA 1
ATOM 2634 C C . THR A 1 334 ? 10.010 12.592 7.955 1.00 92.81 334 THR A C 1
ATOM 2636 O O . THR A 1 334 ? 9.858 12.930 6.786 1.00 92.81 334 THR A O 1
ATOM 2639 N N . ARG A 1 335 ? 10.908 11.665 8.315 1.00 94.50 335 ARG A N 1
ATOM 2640 C CA . ARG A 1 335 ? 11.718 10.873 7.371 1.00 94.50 335 ARG A CA 1
ATOM 2641 C C . ARG A 1 335 ? 12.283 9.619 8.024 1.00 94.50 335 ARG A C 1
ATOM 2643 O O . ARG A 1 335 ? 12.533 9.618 9.229 1.00 94.50 335 ARG A O 1
ATOM 2650 N N . ILE A 1 336 ? 12.564 8.601 7.216 1.00 97.25 336 ILE A N 1
ATOM 2651 C CA . ILE A 1 336 ? 13.372 7.437 7.594 1.00 97.25 336 ILE A CA 1
ATOM 2652 C C . ILE A 1 336 ? 14.835 7.728 7.223 1.00 97.25 336 ILE A C 1
ATOM 2654 O O . ILE A 1 336 ? 15.137 8.121 6.098 1.00 97.25 336 ILE A O 1
ATOM 2658 N N . ASN A 1 337 ? 15.748 7.566 8.177 1.00 95.06 337 ASN A N 1
ATOM 2659 C CA . ASN A 1 337 ? 17.178 7.801 7.998 1.00 95.06 337 ASN A CA 1
ATOM 2660 C C . ASN A 1 337 ? 17.838 6.677 7.186 1.00 95.06 337 ASN A C 1
ATOM 2662 O O . ASN A 1 337 ? 17.364 5.543 7.155 1.00 95.06 337 ASN A O 1
ATOM 2666 N N . ASN A 1 338 ? 18.978 6.990 6.563 1.00 90.31 338 ASN A N 1
ATOM 2667 C CA . ASN A 1 338 ? 19.749 6.096 5.682 1.00 90.31 338 ASN A CA 1
ATOM 2668 C C . ASN A 1 338 ? 19.018 5.642 4.398 1.00 90.31 338 ASN A C 1
ATOM 2670 O O . ASN A 1 338 ? 19.600 4.904 3.603 1.00 90.31 338 ASN A O 1
ATOM 2674 N N . LEU A 1 339 ? 17.796 6.133 4.171 1.00 96.00 339 LEU A N 1
ATOM 2675 C CA . LEU A 1 339 ? 17.084 6.116 2.895 1.00 96.00 339 LEU A CA 1
ATOM 2676 C C . LEU A 1 339 ? 17.172 7.501 2.231 1.00 96.00 339 LEU A C 1
ATOM 2678 O O . LEU A 1 339 ? 17.313 8.523 2.907 1.00 96.00 339 LEU A O 1
ATOM 2682 N N . SER A 1 340 ? 17.077 7.548 0.904 1.00 93.69 340 SER A N 1
ATOM 2683 C CA . SER A 1 340 ? 16.839 8.794 0.164 1.00 93.69 340 SER A CA 1
ATOM 2684 C C . SER A 1 340 ? 15.405 9.288 0.396 1.00 93.69 340 SER A C 1
ATOM 2686 O O . SER A 1 340 ? 14.550 8.521 0.836 1.00 93.69 340 SER A O 1
ATOM 2688 N N . VAL A 1 341 ? 15.102 10.555 0.083 1.00 92.31 341 VAL A N 1
ATOM 2689 C CA . VAL A 1 341 ? 13.737 11.096 0.267 1.00 92.31 341 VAL A CA 1
ATOM 2690 C C . VAL A 1 341 ? 12.678 10.264 -0.487 1.00 92.31 341 VAL A C 1
ATOM 2692 O O . VAL A 1 341 ? 11.724 9.844 0.160 1.00 92.31 341 VAL A O 1
ATOM 2695 N N . PRO A 1 342 ? 12.848 9.891 -1.776 1.00 90.25 342 PRO A N 1
ATOM 2696 C CA . PRO A 1 342 ? 11.859 9.061 -2.477 1.00 90.25 342 PRO A CA 1
ATOM 2697 C C . PRO A 1 342 ? 11.677 7.648 -1.892 1.00 90.25 342 PRO A C 1
ATOM 2699 O O . PRO A 1 342 ? 10.559 7.132 -1.891 1.00 90.25 342 PRO A O 1
ATOM 2702 N N . GLU A 1 343 ? 12.745 7.024 -1.382 1.00 94.44 343 GLU A N 1
ATOM 2703 C CA . GLU A 1 343 ? 12.678 5.719 -0.700 1.00 94.44 343 GLU A CA 1
ATOM 2704 C C . GLU A 1 343 ? 11.984 5.844 0.668 1.00 94.44 343 GLU A C 1
ATOM 2706 O O . GLU A 1 343 ? 11.100 5.051 0.991 1.00 94.44 343 GLU A O 1
ATOM 2711 N N . SER A 1 344 ? 12.350 6.865 1.454 1.00 96.00 344 SER A N 1
ATOM 2712 C CA . SER A 1 344 ? 11.731 7.208 2.740 1.00 96.00 344 SER A CA 1
ATOM 2713 C C . SER A 1 344 ? 10.230 7.436 2.575 1.00 96.00 344 SER A C 1
ATOM 2715 O O . SER A 1 344 ? 9.441 6.812 3.280 1.00 96.00 344 SER A O 1
ATOM 2717 N N . ASP A 1 345 ? 9.826 8.267 1.613 1.00 92.31 345 ASP A N 1
ATOM 2718 C CA . ASP A 1 345 ? 8.423 8.585 1.343 1.00 92.31 345 ASP A CA 1
ATOM 2719 C C . ASP A 1 345 ? 7.620 7.347 0.929 1.00 92.31 345 ASP A C 1
ATOM 2721 O O . ASP A 1 345 ? 6.472 7.191 1.345 1.00 92.31 345 ASP A O 1
ATOM 2725 N N . ALA A 1 346 ? 8.205 6.453 0.124 1.00 90.62 346 ALA A N 1
ATOM 2726 C CA . ALA A 1 346 ? 7.550 5.218 -0.301 1.00 90.62 346 ALA A CA 1
ATOM 2727 C C . ALA A 1 346 ? 7.339 4.244 0.873 1.00 90.62 346 ALA A C 1
ATOM 2729 O O . ALA A 1 346 ? 6.231 3.736 1.063 1.00 90.62 346 ALA A O 1
ATOM 2730 N N . VAL A 1 347 ? 8.379 4.013 1.683 1.00 94.75 347 VAL A N 1
ATOM 2731 C CA . VAL A 1 347 ? 8.328 3.091 2.831 1.00 94.75 347 VAL A CA 1
ATOM 2732 C C . VAL A 1 347 ? 7.447 3.650 3.949 1.00 94.75 347 VAL A C 1
ATOM 2734 O O . VAL A 1 347 ? 6.587 2.934 4.464 1.00 94.75 347 VAL A O 1
ATOM 2737 N N . LEU A 1 348 ? 7.595 4.932 4.294 1.00 94.12 348 LEU A N 1
ATOM 2738 C CA . LEU A 1 348 ? 6.797 5.581 5.334 1.00 94.12 348 LEU A CA 1
ATOM 2739 C C . LEU A 1 348 ? 5.314 5.624 4.945 1.00 94.12 348 LEU A C 1
ATOM 2741 O O . LEU A 1 348 ? 4.470 5.254 5.757 1.00 94.12 348 LEU A O 1
ATOM 2745 N N . ARG A 1 349 ? 4.978 5.973 3.693 1.00 89.81 349 ARG A N 1
ATOM 2746 C CA . ARG A 1 349 ? 3.589 5.949 3.199 1.00 89.81 349 ARG A CA 1
ATOM 2747 C C . ARG A 1 349 ? 2.961 4.564 3.321 1.00 89.81 349 ARG A C 1
ATOM 2749 O O . ARG A 1 349 ? 1.821 4.473 3.769 1.00 89.81 349 ARG A O 1
ATOM 2756 N N . PHE A 1 350 ? 3.688 3.505 2.960 1.00 92.19 350 PHE A N 1
ATOM 2757 C CA . PHE A 1 350 ? 3.208 2.133 3.126 1.00 92.19 350 PHE A CA 1
ATOM 2758 C C . PHE A 1 350 ? 2.947 1.797 4.605 1.00 92.19 350 PHE A C 1
ATOM 2760 O O . PHE A 1 350 ? 1.850 1.353 4.939 1.00 92.19 350 PHE A O 1
ATOM 2767 N N . LEU A 1 351 ? 3.902 2.074 5.502 1.00 93.81 351 LEU A N 1
ATOM 2768 C CA . LEU A 1 351 ? 3.753 1.788 6.935 1.00 93.81 351 LEU A CA 1
ATOM 2769 C C . LEU A 1 351 ? 2.583 2.562 7.568 1.00 93.81 351 LEU A C 1
ATOM 2771 O O . LEU A 1 351 ? 1.810 1.983 8.330 1.00 93.81 351 LEU A O 1
ATOM 2775 N N . LEU A 1 352 ? 2.404 3.841 7.223 1.00 91.81 352 LEU A N 1
ATOM 2776 C CA . LEU A 1 352 ? 1.283 4.655 7.707 1.00 91.81 352 LEU A CA 1
ATOM 2777 C C . LEU A 1 352 ? -0.069 4.164 7.164 1.00 91.81 352 LEU A C 1
ATOM 2779 O O . LEU A 1 352 ? -1.039 4.089 7.917 1.00 91.81 352 LEU A O 1
ATOM 2783 N N . GLN A 1 353 ? -0.137 3.776 5.886 1.00 87.19 353 GLN A N 1
ATOM 2784 C CA . GLN A 1 353 ? -1.349 3.202 5.291 1.00 87.19 353 GLN A CA 1
ATOM 2785 C C . GLN A 1 353 ? -1.724 1.855 5.921 1.00 87.19 353 GLN A C 1
ATOM 2787 O O . GLN A 1 353 ? -2.907 1.624 6.161 1.00 87.19 353 GLN A O 1
ATOM 2792 N N . HIS A 1 354 ? -0.734 1.008 6.218 1.00 89.62 354 HIS A N 1
ATOM 2793 C CA . HIS A 1 354 ? -0.899 -0.266 6.925 1.00 89.62 354 HIS A CA 1
ATOM 2794 C C . HIS A 1 354 ? -1.469 -0.065 8.336 1.00 89.62 354 HIS A C 1
ATOM 2796 O O . HIS A 1 354 ? -2.450 -0.708 8.699 1.00 89.62 354 HIS A O 1
ATOM 2802 N N . ILE A 1 355 ? -0.931 0.892 9.104 1.00 90.31 355 ILE A N 1
ATOM 2803 C CA . ILE A 1 355 ? -1.454 1.246 10.437 1.00 90.31 355 ILE A CA 1
ATOM 2804 C C . ILE A 1 355 ? -2.904 1.754 10.349 1.00 90.31 355 ILE A C 1
ATOM 2806 O O . ILE A 1 355 ? -3.759 1.290 11.102 1.00 90.31 355 ILE A O 1
ATOM 2810 N N . ALA A 1 356 ? -3.193 2.682 9.430 1.00 85.69 356 ALA A N 1
ATOM 2811 C CA . ALA A 1 356 ? -4.493 3.351 9.345 1.00 85.69 356 ALA A CA 1
ATOM 2812 C C . ALA A 1 356 ? -5.632 2.462 8.805 1.00 85.69 356 ALA A C 1
ATOM 2814 O O . ALA A 1 356 ? -6.788 2.688 9.167 1.00 85.69 356 ALA A O 1
ATOM 2815 N N . GLN A 1 357 ? -5.324 1.469 7.960 1.00 83.12 357 GLN A N 1
ATOM 2816 C CA . GLN A 1 357 ? -6.305 0.546 7.356 1.00 83.12 357 GLN A CA 1
ATOM 2817 C C . GLN A 1 357 ? -6.431 -0.799 8.102 1.00 83.12 357 GLN A C 1
ATOM 2819 O O . GLN A 1 357 ? -7.357 -1.557 7.820 1.00 83.12 357 GLN A O 1
ATOM 2824 N N . GLY A 1 358 ? -5.549 -1.070 9.071 1.00 83.00 358 GLY A N 1
ATOM 2825 C CA . GLY A 1 358 ? -5.442 -2.314 9.845 1.00 83.00 358 GLY A CA 1
ATOM 2826 C C . GLY A 1 358 ? -6.553 -2.599 10.859 1.00 83.00 358 GLY A C 1
ATOM 2827 O O . GLY A 1 358 ? -6.289 -2.709 12.056 1.00 83.00 358 GLY A O 1
ATOM 2828 N N . GLN A 1 359 ? -7.793 -2.746 10.394 1.00 82.31 359 GLN A N 1
ATOM 2829 C CA . GLN A 1 359 ? -8.985 -2.952 11.231 1.00 82.31 359 GLN A CA 1
ATOM 2830 C C . GLN A 1 359 ? -8.886 -4.181 12.168 1.00 82.31 359 GLN A C 1
ATOM 2832 O O . GLN A 1 359 ? -9.474 -4.176 13.247 1.00 82.31 359 GLN A O 1
ATOM 2837 N N . GLU A 1 360 ? -8.117 -5.219 11.816 1.00 77.75 360 GLU A N 1
ATOM 2838 C CA . GLU A 1 360 ? -7.907 -6.439 12.626 1.00 77.75 360 GLU A CA 1
ATOM 2839 C C . GLU A 1 360 ? -6.929 -6.265 13.796 1.00 77.75 360 GLU A C 1
ATOM 2841 O O . GLU A 1 360 ? -6.622 -7.224 14.514 1.00 77.75 360 GLU A O 1
ATOM 2846 N N . PHE A 1 361 ? -6.360 -5.073 13.948 1.00 86.38 361 PHE A N 1
ATOM 2847 C CA . PHE A 1 361 ? -5.541 -4.702 15.095 1.00 86.38 361 PHE A CA 1
ATOM 2848 C C . PHE A 1 361 ? -5.888 -3.317 15.643 1.00 86.38 361 PHE A C 1
ATOM 2850 O O . PHE A 1 361 ? -5.103 -2.750 16.404 1.00 86.38 361 PHE A O 1
ATOM 2857 N N . GLN A 1 362 ? -7.066 -2.798 15.288 1.00 90.88 362 GLN A N 1
ATOM 2858 C CA . GLN A 1 362 ? -7.648 -1.582 15.839 1.00 90.88 362 GLN A CA 1
ATOM 2859 C C . GLN A 1 362 ? -8.819 -1.922 16.768 1.00 90.88 362 GLN A C 1
ATOM 2861 O O . GLN A 1 362 ? -9.664 -2.739 16.414 1.00 90.88 362 GLN A O 1
ATOM 2866 N N . VAL A 1 363 ? -8.898 -1.244 17.914 1.00 89.00 363 VAL A N 1
ATOM 2867 C CA . VAL A 1 363 ? -10.115 -1.153 18.739 1.00 89.00 363 VAL A CA 1
ATOM 2868 C C . VAL A 1 363 ? -10.688 0.257 18.631 1.00 89.00 363 VAL A C 1
ATOM 2870 O O . VAL A 1 363 ? -9.933 1.231 18.667 1.00 89.00 363 VAL A O 1
ATOM 2873 N N . ARG A 1 364 ? -12.016 0.367 18.533 1.00 89.19 364 ARG A N 1
ATOM 2874 C CA . ARG A 1 364 ? -12.777 1.619 18.668 1.00 89.19 364 ARG A CA 1
ATOM 2875 C C . ARG A 1 364 ? -13.507 1.594 20.008 1.00 89.19 364 ARG A C 1
ATOM 2877 O O . ARG A 1 364 ? -14.193 0.619 20.297 1.00 89.19 364 ARG A O 1
ATOM 2884 N N . TYR A 1 365 ? -13.355 2.636 20.822 1.00 89.00 365 TYR A N 1
ATOM 2885 C CA . TYR A 1 365 ? -14.035 2.726 22.113 1.00 89.00 365 TYR A CA 1
ATOM 2886 C C . TYR A 1 365 ? -15.042 3.867 22.154 1.00 89.00 365 TYR A C 1
ATOM 2888 O O . TYR A 1 365 ? -14.672 5.041 22.034 1.00 89.00 365 TYR A O 1
ATOM 2896 N N . HIS A 1 366 ? -16.295 3.491 22.410 1.00 84.44 366 HIS A N 1
ATOM 2897 C CA . HIS A 1 366 ? -17.381 4.425 22.635 1.00 84.44 366 HIS A CA 1
ATOM 2898 C C . HIS A 1 366 ? -17.424 4.894 24.093 1.00 84.44 366 HIS A C 1
ATOM 2900 O O . HIS A 1 366 ? -17.544 4.104 25.042 1.00 84.44 366 HIS A O 1
ATOM 2906 N N . TRP A 1 367 ? -17.316 6.208 24.270 1.00 83.75 367 TRP A N 1
ATOM 2907 C CA . TRP A 1 367 ? -17.173 6.843 25.573 1.00 83.75 367 TRP A CA 1
ATOM 2908 C C . TRP A 1 367 ? -18.500 6.995 26.311 1.00 83.75 367 TRP A C 1
ATOM 2910 O O . TRP A 1 367 ? -19.487 7.463 25.758 1.00 83.75 367 TRP A O 1
ATOM 2920 N N . THR A 1 368 ? -18.482 6.717 27.614 1.00 84.62 368 THR A N 1
ATOM 2921 C CA . THR A 1 368 ? -19.509 7.181 28.558 1.00 84.62 368 THR A CA 1
ATOM 2922 C C . THR A 1 368 ? -18.915 8.210 29.519 1.00 84.62 368 THR A C 1
ATOM 2924 O O . THR A 1 368 ? -17.694 8.329 29.657 1.00 84.62 368 THR A O 1
ATOM 2927 N N . LYS A 1 369 ? -19.778 8.973 30.197 1.00 82.69 369 LYS A N 1
ATOM 2928 C CA . LYS A 1 369 ? -19.363 9.867 31.284 1.00 82.69 369 LYS A CA 1
ATOM 2929 C C . LYS A 1 369 ? -18.612 9.090 32.376 1.00 82.69 369 LYS A C 1
ATOM 2931 O O . LYS A 1 369 ? -18.965 7.960 32.688 1.00 82.69 369 LYS A O 1
ATOM 2936 N N . ASP A 1 370 ? -17.580 9.716 32.943 1.00 87.25 370 ASP A N 1
ATOM 2937 C CA . ASP A 1 370 ? -16.712 9.185 34.001 1.00 87.25 370 ASP A CA 1
ATOM 2938 C C . ASP A 1 370 ? -15.965 7.878 33.646 1.00 87.25 370 ASP A C 1
ATOM 2940 O O . ASP A 1 370 ? -15.234 7.340 34.483 1.00 87.25 370 ASP A O 1
ATOM 2944 N N . ALA A 1 371 ? -16.059 7.407 32.398 1.00 90.00 371 ALA A N 1
ATOM 2945 C CA . ALA A 1 371 ? -15.235 6.325 31.880 1.00 90.00 371 ALA A CA 1
ATOM 2946 C C . ALA A 1 371 ? -13.780 6.769 31.696 1.00 90.00 371 ALA A C 1
ATOM 2948 O O . ALA A 1 371 ? -13.497 7.930 31.382 1.00 90.00 371 ALA A O 1
ATOM 2949 N N . VAL A 1 372 ? -12.859 5.818 31.843 1.00 91.38 372 VAL A N 1
ATOM 2950 C CA . VAL A 1 372 ? -11.415 6.023 31.689 1.00 91.38 372 VAL A CA 1
ATOM 2951 C C . VAL A 1 372 ? -10.896 5.044 30.642 1.00 91.38 372 VAL A C 1
ATOM 2953 O O . VAL A 1 372 ? -11.131 3.854 30.793 1.00 91.38 372 VAL A O 1
ATOM 2956 N N . ALA A 1 373 ? -10.211 5.522 29.602 1.00 92.06 373 ALA A N 1
ATOM 2957 C CA . ALA A 1 373 ? -9.386 4.730 28.698 1.00 92.06 373 ALA A CA 1
ATOM 2958 C C . ALA A 1 373 ? -7.899 4.928 28.972 1.00 92.06 373 ALA A C 1
ATOM 2960 O O . ALA A 1 373 ? -7.447 5.980 29.415 1.00 92.06 373 ALA A O 1
ATOM 2961 N N . ILE A 1 374 ? -7.161 3.877 28.676 1.00 93.12 374 ILE A N 1
ATOM 2962 C CA . ILE A 1 374 ? -5.893 3.510 29.274 1.00 93.12 374 ILE A CA 1
ATOM 2963 C C . ILE A 1 374 ? -4.934 3.151 28.132 1.00 93.12 374 ILE A C 1
ATOM 2965 O O . ILE A 1 374 ? -5.359 2.316 27.348 1.00 93.12 374 ILE A O 1
ATOM 2969 N N . TRP A 1 375 ? -3.678 3.620 28.012 1.00 94.12 375 TRP A N 1
ATOM 2970 C CA . TRP A 1 375 ? -2.753 2.969 27.050 1.00 94.12 375 TRP A CA 1
ATOM 2971 C C . TRP A 1 375 ? -1.253 3.045 27.334 1.00 94.12 375 TRP A C 1
ATOM 2973 O O . TRP A 1 375 ? -0.724 3.981 27.928 1.00 94.12 375 TRP A O 1
ATOM 2983 N N . ASP A 1 376 ? -0.552 2.036 26.822 1.00 92.81 376 ASP A N 1
ATOM 2984 C CA . ASP A 1 376 ? 0.893 2.022 26.660 1.00 92.81 376 ASP A CA 1
ATOM 2985 C C . ASP A 1 376 ? 1.254 2.623 25.297 1.00 92.81 376 ASP A C 1
ATOM 2987 O O . ASP A 1 376 ? 1.189 1.979 24.246 1.00 92.81 376 ASP A O 1
ATOM 2991 N N . ASN A 1 377 ? 1.687 3.878 25.322 1.00 86.88 377 ASN A N 1
ATOM 2992 C CA . ASN A 1 377 ? 2.139 4.634 24.160 1.00 86.88 377 ASN A CA 1
ATOM 2993 C C . ASN A 1 377 ? 3.405 4.032 23.502 1.00 86.88 377 ASN A C 1
ATOM 2995 O O . ASN A 1 377 ? 3.807 4.424 22.402 1.00 86.88 377 ASN A O 1
ATOM 2999 N N . ARG A 1 378 ? 4.034 3.028 24.129 1.00 89.94 378 ARG A N 1
ATOM 3000 C CA . ARG A 1 378 ? 5.118 2.234 23.532 1.00 89.94 378 ARG A CA 1
ATOM 3001 C C . ARG A 1 378 ? 4.602 1.034 22.724 1.00 89.94 378 ARG A C 1
ATOM 3003 O O . ARG A 1 378 ? 5.359 0.477 21.926 1.00 89.94 378 ARG A O 1
ATOM 3010 N N . ALA A 1 379 ? 3.328 0.680 22.884 1.00 90.50 379 ALA A N 1
ATOM 3011 C CA . ALA A 1 379 ? 2.646 -0.438 22.232 1.00 90.50 379 ALA A CA 1
ATOM 3012 C C . ALA A 1 379 ? 1.499 -0.018 21.287 1.00 90.50 379 ALA A C 1
ATOM 3014 O O . ALA A 1 379 ? 1.072 -0.834 20.469 1.00 90.50 379 ALA A O 1
ATOM 3015 N N . THR A 1 380 ? 1.009 1.226 21.357 1.00 93.75 380 THR A N 1
ATOM 3016 C CA . THR A 1 380 ? -0.132 1.707 20.550 1.00 93.75 380 THR A CA 1
ATOM 3017 C C . THR A 1 380 ? 0.171 2.927 19.684 1.00 93.75 380 THR A C 1
ATOM 3019 O O . THR A 1 380 ? 1.045 3.734 19.996 1.00 93.75 380 THR A O 1
ATOM 3022 N N . ILE A 1 381 ? -0.638 3.104 18.639 1.00 93.81 381 ILE A N 1
ATOM 3023 C CA . ILE A 1 381 ? -0.788 4.338 17.850 1.00 93.81 381 ILE A CA 1
ATOM 3024 C C . ILE A 1 381 ? -2.290 4.648 17.815 1.00 93.81 381 ILE A C 1
ATOM 3026 O O . ILE A 1 381 ? -3.076 3.715 17.691 1.00 93.81 381 ILE A O 1
ATOM 3030 N N . HIS A 1 382 ? -2.719 5.901 17.954 1.00 91.38 382 HIS A N 1
ATOM 3031 C CA . HIS A 1 382 ? -4.127 6.223 18.213 1.00 91.38 382 HIS A CA 1
ATOM 3032 C C . HIS A 1 382 ? -4.649 7.449 17.452 1.00 91.38 382 HIS A C 1
ATOM 3034 O O . HIS A 1 382 ? -3.872 8.269 16.959 1.00 91.38 382 HIS A O 1
ATOM 3040 N N . TYR A 1 383 ? -5.973 7.545 17.331 1.00 88.19 383 TYR A N 1
ATOM 3041 C CA . TYR A 1 383 ? -6.696 8.600 16.620 1.00 88.19 383 TYR A CA 1
ATOM 3042 C C . TYR A 1 383 ? -8.039 8.882 17.312 1.00 88.19 383 TYR A C 1
ATOM 3044 O O . TYR A 1 383 ? -8.753 7.962 17.704 1.00 88.19 383 TYR A O 1
ATOM 3052 N N . ALA A 1 384 ? -8.394 10.157 17.466 1.00 80.69 384 ALA A N 1
ATOM 3053 C CA . ALA A 1 384 ? -9.691 10.590 17.983 1.00 80.69 384 ALA A CA 1
ATOM 3054 C C . ALA A 1 384 ? -10.560 11.072 16.817 1.00 80.69 384 ALA A C 1
ATOM 3056 O O . ALA A 1 384 ? -10.093 11.874 16.008 1.00 80.69 384 ALA A O 1
ATOM 3057 N N . THR A 1 385 ? -11.809 10.607 16.730 1.00 75.94 385 THR A N 1
ATOM 3058 C CA . THR A 1 385 ? -12.715 11.032 15.654 1.00 75.94 385 THR A CA 1
ATOM 3059 C C . THR A 1 385 ? -13.271 12.436 15.922 1.00 75.94 385 THR A C 1
ATOM 3061 O O . THR A 1 385 ? -13.298 12.902 17.065 1.00 75.94 385 THR A O 1
ATOM 3064 N N . TYR A 1 386 ? -13.743 13.108 14.865 1.00 68.19 386 TYR A N 1
ATOM 3065 C CA . TYR A 1 386 ? -14.451 14.399 14.917 1.00 68.19 386 TYR A CA 1
ATOM 3066 C C . TYR A 1 386 ? -15.883 14.314 14.339 1.00 68.19 386 TYR A C 1
ATOM 3068 O O . TYR A 1 386 ? -16.471 15.307 13.918 1.00 68.19 386 TYR A O 1
ATOM 3076 N N . ASP A 1 387 ? -16.469 13.113 14.351 1.00 61.59 387 ASP A N 1
ATOM 3077 C CA . ASP A 1 387 ? -17.792 12.781 13.790 1.00 61.59 387 ASP A CA 1
ATOM 3078 C C . ASP A 1 387 ? -18.995 13.417 14.521 1.00 61.59 387 ASP A C 1
ATOM 3080 O O . ASP A 1 387 ? -20.050 13.629 13.919 1.00 61.59 387 ASP A O 1
ATOM 3084 N N . TYR A 1 388 ? -18.830 13.749 15.801 1.00 53.03 388 TYR A N 1
ATOM 3085 C CA . TYR A 1 388 ? -19.874 14.106 16.772 1.00 53.03 388 TYR A CA 1
ATOM 3086 C C . TYR A 1 388 ? -20.515 15.496 16.643 1.00 53.03 388 TYR A C 1
ATOM 3088 O O . TYR A 1 388 ? -21.308 15.882 17.508 1.00 53.03 388 TYR A O 1
ATOM 3096 N N . LEU A 1 389 ? -20.202 16.284 15.610 1.00 48.66 389 LEU A N 1
ATOM 3097 C CA . LEU A 1 389 ? -20.795 17.617 15.461 1.00 48.66 389 LEU A CA 1
ATOM 3098 C C . LEU A 1 389 ? -22.327 17.540 15.261 1.00 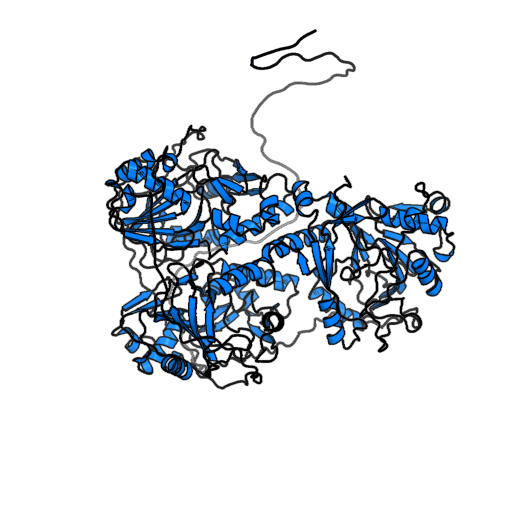48.66 389 LEU A C 1
ATOM 3100 O O . LEU A 1 389 ? -22.790 16.777 14.407 1.00 48.66 389 LEU A O 1
ATOM 3104 N N . PRO A 1 390 ? -23.127 18.341 16.002 1.00 43.03 390 PRO A N 1
ATOM 3105 C CA . PRO A 1 390 ? -22.743 19.591 16.676 1.00 43.03 390 PRO A CA 1
ATOM 3106 C C . PRO A 1 390 ? -22.423 19.499 18.192 1.00 43.03 390 PRO A C 1
ATOM 3108 O O . PRO A 1 390 ? -22.472 20.515 18.886 1.00 43.03 390 PRO A O 1
ATOM 3111 N N . GLY A 1 391 ? -22.126 18.313 18.732 1.00 39.94 391 GLY A N 1
ATOM 3112 C CA . GLY A 1 391 ? -21.809 18.112 20.154 1.00 39.94 391 GLY A CA 1
ATOM 3113 C C . GLY A 1 391 ? -20.441 18.654 20.611 1.00 39.94 391 GLY A C 1
ATOM 3114 O O . GLY A 1 391 ? -19.580 18.995 19.802 1.00 39.94 391 GLY A O 1
ATOM 3115 N N . ASN A 1 392 ? -20.233 18.683 21.934 1.00 44.62 392 ASN A N 1
ATOM 3116 C CA . ASN A 1 392 ? -18.973 19.055 22.600 1.00 44.62 392 ASN A CA 1
ATOM 3117 C C . ASN A 1 392 ? -18.350 17.832 23.321 1.00 44.62 392 ASN A C 1
ATOM 3119 O O . ASN A 1 392 ? -19.070 16.896 23.670 1.00 44.62 392 ASN A O 1
ATOM 3123 N N . ARG A 1 393 ? -17.036 17.852 23.607 1.00 42.66 393 ARG A N 1
ATOM 3124 C CA . ARG A 1 393 ? -16.307 16.783 24.341 1.00 42.66 393 ARG A CA 1
ATOM 3125 C C . ARG A 1 393 ? -15.286 17.371 25.336 1.00 42.66 393 ARG A C 1
ATOM 3127 O O . ARG A 1 393 ? -14.606 18.337 24.988 1.00 42.66 393 ARG A O 1
ATOM 3134 N N . HIS A 1 394 ? -15.161 16.804 26.549 1.00 42.00 394 HIS A N 1
ATOM 3135 C CA . HIS A 1 394 ? -14.266 17.298 27.631 1.00 42.00 394 HIS A CA 1
ATOM 3136 C C . HIS A 1 394 ? -13.581 16.165 28.436 1.00 42.00 394 HIS A C 1
ATOM 3138 O O . HIS A 1 394 ? -14.284 15.252 28.879 1.00 42.00 394 HIS A O 1
ATOM 3144 N N . ALA A 1 395 ? -12.241 16.185 28.612 1.00 38.75 395 ALA A N 1
ATOM 3145 C CA . ALA A 1 395 ? -11.460 15.046 29.164 1.00 38.75 395 ALA A CA 1
ATOM 3146 C C . ALA A 1 395 ? -10.015 15.323 29.709 1.00 38.75 395 ALA A C 1
ATOM 3148 O O . ALA A 1 395 ? -9.386 16.305 29.302 1.00 38.75 395 ALA A O 1
ATOM 3149 N N . ASN A 1 396 ? -9.501 14.412 30.581 1.00 32.47 396 ASN A N 1
ATOM 3150 C CA . ASN A 1 396 ? -8.208 14.392 31.349 1.00 32.47 396 ASN A CA 1
ATOM 3151 C C . ASN A 1 396 ? -7.956 13.000 32.065 1.00 32.47 396 ASN A C 1
ATOM 3153 O O . ASN A 1 396 ? -8.925 12.317 32.292 1.00 32.47 396 ASN A O 1
ATOM 3157 N N . ALA A 1 397 ? -6.763 12.493 32.469 1.00 31.80 397 ALA A N 1
ATOM 3158 C CA . ALA A 1 397 ? -6.260 11.118 32.084 1.00 31.80 397 ALA A CA 1
ATOM 3159 C C . ALA A 1 397 ? -5.753 9.940 33.080 1.00 31.80 397 ALA A C 1
ATOM 3161 O O . ALA A 1 397 ? -4.938 10.309 33.914 1.00 31.80 397 ALA A O 1
ATOM 3162 N N . LEU A 1 398 ? -6.098 8.572 32.981 1.00 42.38 398 LEU A N 1
ATOM 3163 C CA . LEU A 1 398 ? -5.341 7.276 33.463 1.00 42.38 398 LEU A CA 1
ATOM 3164 C C . LEU A 1 398 ? -5.794 5.752 33.114 1.00 42.38 398 LEU A C 1
ATOM 3166 O O . LEU A 1 398 ? -6.361 5.656 32.043 1.00 42.38 398 LEU A O 1
ATOM 3170 N N . ASN A 1 399 ? -5.461 4.588 33.828 1.00 30.62 399 ASN A N 1
ATOM 3171 C CA . ASN A 1 399 ? -5.161 3.139 33.309 1.00 30.62 399 ASN A CA 1
ATOM 3172 C C . ASN A 1 399 ? -5.680 1.798 34.121 1.00 30.62 399 ASN A C 1
ATOM 3174 O O . ASN A 1 399 ? -5.744 2.064 35.309 1.00 30.62 399 ASN A O 1
ATOM 3178 N N . LEU A 1 400 ? -5.994 0.421 33.880 1.00 29.69 400 LEU A N 1
ATOM 3179 C CA . LEU A 1 400 ? -6.014 -0.840 32.912 1.00 29.69 400 LEU A CA 1
ATOM 3180 C C . LEU A 1 400 ? -7.127 -2.095 33.078 1.00 29.69 400 LEU A C 1
ATOM 3182 O O . LEU A 1 400 ? -8.272 -1.721 33.268 1.00 29.69 400 LEU A O 1
ATOM 3186 N N . GLU A 1 401 ? -6.950 -3.497 32.928 1.00 33.16 401 GLU A N 1
ATOM 3187 C CA . GLU A 1 401 ? -7.709 -4.639 32.090 1.00 33.16 401 GLU A CA 1
ATOM 3188 C C . GLU A 1 401 ? -8.151 -6.179 32.499 1.00 33.16 401 GLU A C 1
ATOM 3190 O O . GLU A 1 401 ? -7.618 -6.620 33.503 1.00 33.16 401 GLU A O 1
ATOM 3195 N N . VAL A 1 402 ? -9.038 -7.009 31.757 1.00 35.31 402 VAL A N 1
ATOM 3196 C CA . VAL A 1 402 ? -9.043 -8.416 30.974 1.00 35.31 402 VAL A CA 1
ATOM 3197 C C . VAL A 1 402 ? -10.524 -8.854 30.461 1.00 35.31 402 VAL A C 1
ATOM 3199 O O . VAL A 1 402 ? -11.321 -7.972 30.721 1.00 35.31 402 VAL A O 1
ATOM 3202 N N . GLU A 1 403 ? -11.155 -9.937 29.808 1.00 38.88 403 GLU A N 1
ATOM 3203 C CA . GLU A 1 403 ? -11.048 -11.302 29.047 1.00 38.88 403 GLU A CA 1
ATOM 3204 C C . GLU A 1 403 ? -12.418 -11.806 28.311 1.00 38.88 403 GLU A C 1
ATOM 3206 O O . GLU A 1 403 ? -13.334 -10.998 28.318 1.00 38.88 403 GLU A O 1
ATOM 3211 N N . HIS A 1 404 ? -12.658 -13.016 27.649 1.00 36.00 404 HIS A N 1
ATOM 3212 C CA . HIS A 1 404 ? -14.003 -13.480 27.010 1.00 36.00 404 HIS A CA 1
ATOM 3213 C C . HIS A 1 404 ? -14.277 -14.995 26.476 1.00 36.00 404 HIS A C 1
ATOM 3215 O O . HIS A 1 404 ? -13.387 -15.827 26.614 1.00 36.00 404 HIS A O 1
ATOM 3221 N N . ALA A 1 405 ? -15.462 -15.409 25.861 1.00 41.69 405 ALA A N 1
ATOM 3222 C CA . ALA A 1 405 ? -15.972 -16.853 25.612 1.00 41.69 405 ALA A CA 1
ATOM 3223 C C . ALA A 1 405 ? -16.839 -17.313 24.297 1.00 41.69 405 ALA A C 1
ATOM 3225 O O . ALA A 1 405 ? -17.287 -16.431 23.585 1.00 41.69 405 ALA A O 1
ATOM 3226 N N . PRO A 1 406 ? -17.124 -18.636 23.924 1.00 45.09 406 PRO A N 1
ATOM 3227 C CA . PRO A 1 406 ? -17.334 -19.213 22.504 1.00 45.09 406 PRO A CA 1
ATOM 3228 C C . PRO A 1 406 ? -18.708 -19.860 21.903 1.00 45.09 406 PRO A C 1
ATOM 3230 O O . PRO A 1 406 ? -19.781 -19.317 22.131 1.00 45.09 406 PRO A O 1
ATOM 3233 N N . PHE A 1 407 ? -18.697 -20.951 21.038 1.00 42.22 407 PHE A N 1
ATOM 3234 C CA . PHE A 1 407 ? -19.605 -21.361 19.856 1.00 42.22 407 PHE A CA 1
ATOM 3235 C C . PHE A 1 407 ? -20.878 -22.303 19.985 1.00 42.22 407 PHE A C 1
ATOM 3237 O O . PHE A 1 407 ? -20.958 -23.074 20.933 1.00 42.22 407 PHE A O 1
ATOM 3244 N N . THR A 1 408 ? -21.833 -22.348 18.986 1.00 51.19 408 THR A N 1
ATOM 3245 C CA . THR A 1 408 ? -23.136 -23.116 19.056 1.00 51.19 408 THR A CA 1
ATOM 3246 C C . THR A 1 408 ? -23.870 -23.817 17.841 1.00 51.19 408 THR A C 1
ATOM 3248 O O . THR A 1 408 ? -24.616 -24.739 18.161 1.00 51.19 408 THR A O 1
ATOM 3251 N N . HIS A 1 409 ? -23.784 -23.493 16.523 1.00 57.97 409 HIS A N 1
ATOM 3252 C CA . HIS A 1 409 ? -24.695 -24.089 15.468 1.00 57.97 409 HIS A CA 1
ATOM 3253 C C . HIS A 1 409 ? -24.026 -24.906 14.313 1.00 57.97 409 HIS A C 1
ATOM 3255 O O . HIS A 1 409 ? -23.309 -24.292 13.515 1.00 57.97 409 HIS A O 1
ATOM 3261 N N . PRO A 1 410 ? -24.284 -26.235 14.157 1.00 53.81 410 PRO A N 1
ATOM 3262 C CA . PRO A 1 410 ? -23.598 -27.106 13.173 1.00 53.81 410 PRO A CA 1
ATOM 3263 C C . PRO A 1 410 ? -24.363 -27.582 11.907 1.00 53.81 410 PRO A C 1
ATOM 3265 O O . PRO A 1 410 ? -23.713 -28.123 11.007 1.00 53.81 410 PRO A O 1
ATOM 3268 N N . GLU A 1 411 ? -25.698 -27.491 11.842 1.00 57.03 411 GLU A N 1
ATOM 3269 C CA . GLU A 1 411 ? -26.533 -28.143 10.803 1.00 57.03 411 GLU A CA 1
ATOM 3270 C C . GLU A 1 411 ? -26.651 -27.378 9.474 1.00 57.03 411 GLU A C 1
ATOM 3272 O O . GLU A 1 411 ? -26.918 -27.974 8.429 1.00 57.03 411 GLU A O 1
ATOM 3277 N N . ILE A 1 412 ? -26.423 -26.066 9.503 1.00 59.81 412 ILE A N 1
ATOM 3278 C CA . ILE A 1 412 ? -26.322 -25.216 8.314 1.00 59.81 412 ILE A CA 1
ATOM 3279 C C . ILE A 1 412 ? -24.856 -25.228 7.869 1.00 59.81 412 ILE A C 1
ATOM 3281 O O . ILE A 1 412 ? -23.974 -24.905 8.657 1.00 59.81 412 ILE A O 1
ATOM 3285 N N . ARG A 1 413 ? -24.594 -25.629 6.620 1.00 62.91 413 ARG A N 1
ATOM 3286 C CA . ARG A 1 413 ? -23.258 -25.627 5.998 1.00 62.91 413 ARG A CA 1
ATOM 3287 C C . ARG A 1 413 ? -23.343 -25.257 4.524 1.00 62.91 413 ARG A C 1
ATOM 3289 O O . ARG A 1 413 ? -24.380 -25.471 3.890 1.00 62.91 413 ARG A O 1
ATOM 3296 N N . GLY A 1 414 ? -22.256 -24.706 3.991 1.00 62.50 414 GLY A N 1
ATOM 3297 C CA . GLY A 1 414 ? -22.175 -24.291 2.590 1.00 62.50 414 GLY A CA 1
ATOM 3298 C C . GLY A 1 414 ? -21.902 -25.452 1.627 1.00 62.50 414 GLY A C 1
ATOM 3299 O O . GLY A 1 414 ? -20.999 -26.253 1.855 1.00 62.50 414 GLY A O 1
ATOM 3300 N N . GLU A 1 415 ? -22.630 -25.511 0.509 1.00 69.50 415 GLU A N 1
ATOM 3301 C CA . GLU A 1 415 ? -22.316 -26.380 -0.633 1.00 69.50 415 GLU A CA 1
ATOM 3302 C C . GLU A 1 415 ? -21.951 -25.583 -1.901 1.00 69.50 415 GLU A C 1
ATOM 3304 O O . GLU A 1 415 ? -22.427 -24.466 -2.126 1.00 69.50 415 GLU A O 1
ATOM 3309 N N . PHE A 1 416 ? -21.106 -26.189 -2.745 1.00 66.00 416 PHE A N 1
ATOM 3310 C CA . PHE A 1 416 ? -20.708 -25.700 -4.072 1.00 66.00 416 PHE A CA 1
ATOM 3311 C C . PHE A 1 416 ? -21.171 -26.689 -5.166 1.00 66.00 416 PHE A C 1
ATOM 3313 O O . PHE A 1 416 ? -20.351 -27.434 -5.709 1.00 66.00 416 PHE A O 1
ATOM 3320 N N . PRO A 1 417 ? -22.475 -26.774 -5.487 1.00 68.75 417 PRO A N 1
ATOM 3321 C CA . PRO A 1 417 ? -22.958 -27.672 -6.531 1.00 68.75 417 PRO A CA 1
ATOM 3322 C C . PRO A 1 417 ? -22.543 -27.183 -7.923 1.00 68.75 417 PRO A C 1
ATOM 3324 O O . PRO A 1 417 ? -22.459 -25.982 -8.181 1.00 68.75 417 PRO A O 1
ATOM 3327 N N . THR A 1 418 ? -22.401 -28.117 -8.864 1.00 74.88 418 THR A N 1
ATOM 3328 C CA . THR A 1 418 ? -21.991 -27.879 -10.262 1.00 74.88 418 THR A CA 1
ATOM 3329 C C . THR A 1 418 ? -23.044 -27.158 -11.126 1.00 74.88 418 THR A C 1
ATOM 3331 O O . THR A 1 418 ? -23.003 -27.236 -12.352 1.00 74.88 418 THR A O 1
ATOM 3334 N N . LYS A 1 419 ? -24.032 -26.492 -10.513 1.00 80.00 419 LYS A N 1
ATOM 3335 C CA . LYS A 1 419 ? -25.147 -25.836 -11.207 1.00 80.00 419 LYS A CA 1
ATOM 3336 C C . LYS A 1 419 ? -24.801 -24.391 -11.569 1.00 80.00 419 LYS A C 1
ATOM 3338 O O . LYS A 1 419 ? -24.589 -23.559 -10.684 1.00 80.00 419 LYS A O 1
ATOM 3343 N N . THR A 1 420 ? -24.832 -24.108 -12.866 1.00 80.25 420 THR A N 1
ATOM 3344 C CA . THR A 1 420 ? -24.675 -22.777 -13.463 1.00 80.25 420 THR A CA 1
ATOM 3345 C C . THR A 1 420 ? -26.021 -22.082 -13.713 1.00 80.25 420 THR A C 1
ATOM 3347 O O . THR A 1 420 ? -27.087 -22.700 -13.625 1.00 80.25 420 THR A O 1
ATOM 3350 N N . TYR A 1 421 ? -25.958 -20.777 -13.986 1.00 80.69 421 TYR A N 1
ATOM 3351 C CA . TYR A 1 421 ? -27.081 -19.874 -14.235 1.00 80.69 421 TYR A CA 1
ATOM 3352 C C . TYR A 1 421 ? -26.690 -18.837 -15.302 1.00 80.69 421 TYR A C 1
ATOM 3354 O O . TYR A 1 421 ? -25.564 -18.332 -15.295 1.00 80.69 421 TYR A O 1
ATOM 3362 N N . ASP A 1 422 ? -27.634 -18.477 -16.172 1.00 79.56 422 ASP A N 1
ATOM 3363 C CA . ASP A 1 422 ? -27.472 -17.398 -17.156 1.00 79.56 422 ASP A CA 1
ATOM 3364 C C . ASP A 1 422 ? -27.335 -16.013 -16.484 1.00 79.56 422 ASP A C 1
ATOM 3366 O O . ASP A 1 422 ? -27.804 -15.842 -15.349 1.00 79.56 422 ASP A O 1
ATOM 3370 N N . PRO A 1 423 ? -26.722 -15.009 -17.151 1.00 76.56 423 PRO A N 1
ATOM 3371 C CA . PRO A 1 423 ? -26.655 -13.624 -16.669 1.00 76.56 423 PRO A CA 1
ATOM 3372 C C . PRO A 1 423 ? -28.009 -13.068 -16.214 1.00 76.56 423 PRO A C 1
ATOM 3374 O O . PRO A 1 423 ? -29.052 -13.425 -16.761 1.00 76.56 423 PRO A O 1
ATOM 3377 N N . ILE A 1 424 ? -27.998 -12.175 -15.221 1.00 75.50 424 ILE A N 1
ATOM 3378 C CA . ILE A 1 424 ? -29.230 -11.596 -14.672 1.00 75.50 424 ILE A CA 1
ATOM 3379 C C . ILE A 1 424 ? -29.891 -10.699 -15.743 1.00 75.50 424 ILE A C 1
ATOM 3381 O O . ILE A 1 424 ? -29.252 -9.753 -16.217 1.00 75.50 424 ILE A O 1
ATOM 3385 N N . PRO A 1 425 ? -31.144 -10.969 -16.163 1.00 77.06 425 PRO A N 1
ATOM 3386 C CA . PRO A 1 425 ? -31.878 -10.070 -17.049 1.00 77.06 425 PRO A CA 1
ATOM 3387 C C . PRO A 1 425 ? -32.285 -8.800 -16.291 1.00 77.06 425 PRO A C 1
ATOM 3389 O O . PRO A 1 425 ? -32.428 -8.825 -15.075 1.00 77.06 425 PRO A O 1
ATOM 3392 N N . VAL A 1 426 ? -32.529 -7.698 -17.003 1.00 76.31 426 VAL A N 1
ATOM 3393 C CA . VAL A 1 426 ? -33.031 -6.458 -16.385 1.00 76.31 426 VAL A CA 1
ATOM 3394 C C . VAL A 1 426 ? -34.444 -6.700 -15.842 1.00 76.31 426 VAL A C 1
ATOM 3396 O O . VAL A 1 426 ? -35.395 -6.820 -16.613 1.00 76.31 426 VAL A O 1
ATOM 3399 N N . LEU A 1 427 ? -34.575 -6.787 -14.519 1.00 77.19 427 LEU A N 1
ATOM 3400 C CA . LEU A 1 427 ? -35.844 -6.952 -13.812 1.00 77.19 427 LEU A CA 1
ATOM 3401 C C . LEU A 1 427 ? -36.495 -5.583 -13.541 1.00 77.19 427 LEU A C 1
ATOM 3403 O O . LEU A 1 427 ? -35.773 -4.632 -13.238 1.00 77.19 427 LEU A O 1
ATOM 3407 N N . PRO A 1 428 ? -37.832 -5.449 -13.611 1.00 69.62 428 PRO A N 1
ATOM 3408 C CA . PRO A 1 428 ? -38.524 -4.268 -13.106 1.00 69.62 428 PRO A CA 1
ATOM 3409 C C . PRO A 1 428 ? -38.495 -4.250 -11.568 1.00 69.62 428 PRO A C 1
ATOM 3411 O O . PRO A 1 428 ? -38.671 -5.286 -10.929 1.00 69.62 428 PRO A O 1
ATOM 3414 N N . TYR A 1 429 ? -38.295 -3.070 -10.981 1.00 70.69 429 TYR A N 1
ATOM 3415 C CA . TYR A 1 429 ? -38.220 -2.855 -9.533 1.00 70.69 429 TYR A CA 1
ATOM 3416 C C . TYR A 1 429 ? -38.831 -1.494 -9.177 1.00 70.69 429 TYR A C 1
ATOM 3418 O O . TYR A 1 429 ? -38.685 -0.531 -9.929 1.00 70.69 429 TYR A O 1
ATOM 3426 N N . GLU A 1 430 ? -39.482 -1.416 -8.020 1.00 78.69 430 GLU A N 1
ATOM 3427 C CA . GLU A 1 430 ? -40.006 -0.192 -7.413 1.00 78.69 430 GLU A CA 1
ATOM 3428 C C . GLU A 1 430 ? -39.600 -0.210 -5.937 1.00 78.69 430 GLU A C 1
ATOM 3430 O O . GLU A 1 430 ? -39.866 -1.192 -5.242 1.00 78.69 430 GLU A O 1
ATOM 3435 N N . ASP A 1 431 ? -38.945 0.845 -5.452 1.00 83.12 431 ASP A N 1
ATOM 3436 C CA . ASP A 1 431 ? -38.364 0.808 -4.113 1.00 83.12 431 ASP A CA 1
ATOM 3437 C C . ASP A 1 431 ? -39.419 0.900 -3.003 1.00 83.12 431 ASP A C 1
ATOM 3439 O O . ASP A 1 431 ? -40.234 1.825 -2.966 1.00 83.12 431 ASP A O 1
ATOM 3443 N N . ARG A 1 432 ? -39.370 -0.041 -2.055 1.00 87.75 432 ARG A N 1
ATOM 3444 C CA . ARG A 1 432 ? -40.271 -0.085 -0.895 1.00 87.75 432 ARG A CA 1
ATOM 3445 C C . ARG A 1 432 ? -40.194 1.153 -0.009 1.00 87.75 432 ARG A C 1
ATOM 3447 O O . ARG A 1 432 ? -41.219 1.589 0.507 1.00 87.75 432 ARG A O 1
ATOM 3454 N N . ALA A 1 433 ? -39.026 1.772 0.111 1.00 85.62 433 ALA A N 1
ATOM 3455 C CA . ALA A 1 433 ? -38.850 2.981 0.902 1.00 85.62 433 ALA A CA 1
ATOM 3456 C C . ALA A 1 433 ? -39.634 4.192 0.359 1.00 85.62 433 ALA A C 1
ATOM 3458 O O . ALA A 1 433 ? -39.907 5.121 1.115 1.00 85.62 433 ALA A O 1
ATOM 3459 N N . LEU A 1 434 ? -40.047 4.185 -0.917 1.00 86.38 434 LEU A N 1
ATOM 3460 C CA . LEU A 1 434 ? -40.906 5.229 -1.500 1.00 86.38 434 LEU A CA 1
ATOM 3461 C C . LEU A 1 434 ? -42.362 5.165 -0.997 1.00 86.38 434 LEU A C 1
ATOM 3463 O O . LEU A 1 434 ? -43.129 6.096 -1.233 1.00 86.38 434 LEU A O 1
ATOM 3467 N N . LYS A 1 435 ? -42.749 4.076 -0.317 1.00 89.25 435 LYS A N 1
ATOM 3468 C CA . LYS A 1 435 ? -44.096 3.838 0.240 1.00 89.25 435 LYS A CA 1
ATOM 3469 C C . LYS A 1 435 ? -44.165 4.046 1.757 1.00 89.25 435 LYS A C 1
ATOM 3471 O O . LYS A 1 435 ? -45.246 3.982 2.339 1.00 89.25 435 LYS A O 1
ATOM 3476 N N . ALA A 1 436 ? -43.019 4.305 2.382 1.00 88.50 436 ALA A N 1
ATOM 3477 C CA . ALA A 1 436 ? -42.874 4.547 3.809 1.00 88.50 436 ALA A CA 1
ATOM 3478 C C . ALA A 1 436 ? -43.549 5.846 4.272 1.00 88.50 436 ALA A C 1
ATOM 3480 O O . ALA A 1 436 ? -43.612 6.830 3.534 1.00 88.50 436 ALA A O 1
ATOM 3481 N N . ASP A 1 437 ? -43.945 5.894 5.546 1.00 83.81 437 ASP A N 1
ATOM 3482 C CA . ASP A 1 437 ? -44.209 7.168 6.211 1.00 83.81 437 ASP A CA 1
ATOM 3483 C C . ASP A 1 437 ? -42.872 7.804 6.655 1.00 83.81 437 ASP A C 1
ATOM 3485 O O . ASP A 1 437 ? -42.155 7.209 7.467 1.00 83.81 437 ASP A O 1
ATOM 3489 N N . PRO A 1 438 ? -42.509 9.011 6.176 1.00 83.44 438 PRO A N 1
ATOM 3490 C CA . PRO A 1 438 ? -41.243 9.655 6.524 1.00 83.44 438 PRO A CA 1
ATOM 3491 C C . PRO A 1 438 ? -41.150 10.110 7.990 1.00 83.44 438 PRO A C 1
ATOM 3493 O O . PRO A 1 438 ? -40.092 10.590 8.400 1.00 83.44 438 PRO A O 1
ATOM 3496 N N . THR A 1 439 ? -42.212 9.973 8.797 1.00 81.06 439 THR A N 1
ATOM 3497 C CA . THR A 1 439 ? -42.131 10.158 10.256 1.00 81.06 439 THR A CA 1
ATOM 3498 C C . THR A 1 439 ? -41.807 8.867 11.020 1.00 81.06 439 THR A C 1
ATOM 3500 O O . THR A 1 439 ? -41.756 8.912 12.247 1.00 81.06 439 THR A O 1
ATOM 3503 N N . PHE A 1 440 ? -41.637 7.722 10.341 1.00 86.19 440 PHE A N 1
ATOM 3504 C CA . PHE A 1 440 ? -41.316 6.404 10.926 1.00 86.19 440 PHE A CA 1
ATOM 3505 C C . PHE A 1 440 ? -42.248 5.959 12.076 1.00 86.19 440 PHE A C 1
ATOM 3507 O O . PHE A 1 440 ? -41.849 5.238 12.997 1.00 86.19 440 PHE A O 1
ATOM 3514 N N . LYS A 1 441 ? -43.500 6.436 12.074 1.00 87.75 441 LYS A N 1
ATOM 3515 C CA . LYS A 1 441 ? -44.396 6.334 13.238 1.00 87.75 441 LYS A CA 1
ATOM 3516 C C . LYS A 1 441 ? -44.880 4.916 13.522 1.00 87.75 441 LYS A C 1
ATOM 3518 O O . LYS A 1 441 ? -45.294 4.658 14.645 1.00 87.75 441 LYS A O 1
ATOM 3523 N N . ASN A 1 442 ? -44.869 4.013 12.542 1.00 90.88 442 ASN A N 1
ATOM 3524 C CA . ASN A 1 442 ? -45.343 2.644 12.733 1.00 90.88 442 ASN A CA 1
ATOM 3525 C C . ASN A 1 442 ? -44.196 1.731 13.191 1.00 90.88 442 ASN A C 1
ATOM 3527 O O . ASN A 1 442 ? -44.404 0.847 14.023 1.00 90.88 442 ASN A O 1
ATOM 3531 N N . LEU A 1 443 ? -42.982 1.950 12.680 1.00 89.94 443 LEU A N 1
ATOM 3532 C CA . LEU A 1 443 ? -41.773 1.228 13.071 1.00 89.94 443 LEU A CA 1
ATOM 3533 C C . LEU A 1 443 ? -41.316 1.636 14.476 1.00 89.94 443 LEU A C 1
ATOM 3535 O O . LEU A 1 443 ? -40.991 0.771 15.285 1.00 89.94 443 LEU A O 1
ATOM 3539 N N . LEU A 1 444 ? -41.315 2.937 14.787 1.00 87.62 444 LEU A N 1
ATOM 3540 C CA . LEU A 1 444 ? -40.714 3.449 16.023 1.00 87.62 444 LEU A CA 1
ATOM 3541 C C . LEU A 1 444 ? -41.664 3.503 17.230 1.00 87.62 444 LEU A C 1
ATOM 3543 O O . LEU A 1 444 ? -41.186 3.646 18.351 1.00 87.62 444 LEU A O 1
ATOM 3547 N N . ALA A 1 445 ? -42.980 3.333 17.048 1.00 85.19 445 ALA A N 1
ATOM 3548 C CA . ALA A 1 445 ? -43.969 3.438 18.135 1.00 85.19 445 ALA A CA 1
ATOM 3549 C C . ALA A 1 445 ? -43.685 2.543 19.357 1.00 85.19 445 ALA A C 1
ATOM 3551 O O . ALA A 1 445 ? -43.999 2.931 20.479 1.00 85.19 445 ALA A O 1
ATOM 3552 N N . ASN A 1 446 ? -43.105 1.358 19.139 1.00 83.00 446 ASN A N 1
ATOM 3553 C CA . ASN A 1 446 ? -42.804 0.367 20.180 1.00 83.00 446 ASN A CA 1
ATOM 3554 C C . ASN A 1 446 ? -41.314 -0.034 20.197 1.00 83.00 446 ASN A C 1
ATOM 3556 O O . ASN A 1 446 ? -40.974 -1.115 20.675 1.00 83.00 446 ASN A O 1
ATOM 3560 N N . ALA A 1 447 ? -40.427 0.795 19.636 1.00 87.88 447 ALA A N 1
ATOM 3561 C CA . ALA A 1 447 ? -39.026 0.446 19.415 1.00 87.88 447 ALA A CA 1
ATOM 3562 C C . ALA A 1 447 ? -38.071 1.422 20.112 1.00 87.88 447 ALA A C 1
ATOM 3564 O O . ALA A 1 447 ? -38.248 2.637 20.051 1.00 87.88 447 ALA A O 1
ATOM 3565 N N . THR A 1 448 ? -37.017 0.893 20.733 1.00 87.62 448 THR A N 1
ATOM 3566 C CA . THR A 1 448 ? -35.915 1.712 21.256 1.00 87.62 448 THR A CA 1
ATOM 3567 C C . THR A 1 448 ? -34.835 1.826 20.188 1.00 87.62 448 THR A C 1
ATOM 3569 O O . THR A 1 448 ? -34.321 0.815 19.705 1.00 87.62 448 THR A O 1
ATOM 3572 N N . VAL A 1 449 ? -34.515 3.064 19.808 1.00 83.81 449 VAL A N 1
ATOM 3573 C CA . VAL A 1 449 ? -33.571 3.398 18.733 1.00 83.81 449 VAL A CA 1
ATOM 3574 C C . VAL A 1 449 ? -32.269 3.914 19.329 1.00 83.81 449 VAL A C 1
ATOM 3576 O O . VAL A 1 449 ? -32.276 4.824 20.156 1.00 83.81 449 VAL A O 1
ATOM 3579 N N . THR A 1 450 ? -31.142 3.384 18.864 1.00 80.19 450 THR A N 1
ATOM 3580 C CA . THR A 1 450 ? -29.807 3.858 19.237 1.00 80.19 450 THR A CA 1
ATOM 3581 C C . THR A 1 450 ? -28.993 4.096 17.972 1.00 80.19 450 THR A C 1
ATOM 3583 O O . THR A 1 450 ? -28.604 3.161 17.272 1.00 80.19 450 THR A O 1
ATOM 3586 N N . HIS A 1 451 ? -28.735 5.360 17.635 1.00 80.38 451 HIS A N 1
ATOM 3587 C CA . HIS A 1 451 ? -27.810 5.690 16.552 1.00 80.38 451 HIS A CA 1
ATOM 3588 C C . HIS A 1 451 ? -26.382 5.408 17.024 1.00 80.38 451 HIS A C 1
ATOM 3590 O O . HIS A 1 451 ? -25.910 6.062 17.948 1.00 80.38 451 HIS A O 1
ATOM 3596 N N . LEU A 1 452 ? -25.720 4.424 16.409 1.00 75.81 452 LEU A N 1
ATOM 3597 C CA . LEU A 1 452 ? -24.371 4.016 16.817 1.00 75.81 452 LEU A CA 1
ATOM 3598 C C . LEU A 1 452 ? -23.342 5.095 16.460 1.00 75.81 452 LEU A C 1
ATOM 3600 O O . LEU A 1 452 ? -22.540 5.471 17.303 1.00 75.81 452 LEU A O 1
ATOM 3604 N N . GLU A 1 453 ? -23.432 5.658 15.250 1.00 76.88 453 GLU A N 1
ATOM 3605 C CA . GLU A 1 453 ? -22.619 6.804 14.833 1.00 76.88 453 GLU A CA 1
ATOM 3606 C C . GLU A 1 453 ? -23.500 7.969 14.363 1.00 76.88 453 GLU A C 1
ATOM 3608 O O . GLU A 1 453 ? -24.626 7.753 13.905 1.00 76.88 453 GLU A O 1
ATOM 3613 N N . PRO A 1 454 ? -23.015 9.222 14.373 1.00 66.31 454 PRO A N 1
ATOM 3614 C CA . PRO A 1 454 ? -23.823 10.378 13.977 1.00 66.31 454 PRO A CA 1
ATOM 3615 C C . PRO A 1 454 ? -24.401 10.282 12.550 1.00 66.31 454 PRO A C 1
ATOM 3617 O O . PRO A 1 454 ? -25.536 10.699 12.305 1.00 66.31 454 PRO A O 1
ATOM 3620 N N . LYS A 1 455 ? -23.664 9.693 11.593 1.00 75.88 455 LYS A N 1
ATOM 3621 C CA . LYS A 1 455 ? -24.010 9.706 10.152 1.00 75.88 455 LYS A CA 1
ATOM 3622 C C . LYS A 1 455 ? -24.250 8.338 9.495 1.00 75.88 455 LYS A C 1
ATOM 3624 O O . LYS A 1 455 ? -24.624 8.296 8.323 1.00 75.88 455 LYS A O 1
ATOM 3629 N N . ILE A 1 456 ? -24.051 7.237 10.216 1.00 85.56 456 ILE A N 1
ATOM 3630 C CA . ILE A 1 456 ? -24.247 5.861 9.730 1.00 85.56 456 ILE A CA 1
ATOM 3631 C C . ILE A 1 456 ? -24.617 4.941 10.901 1.00 85.56 456 ILE A C 1
ATOM 3633 O O . ILE A 1 456 ? -24.286 5.235 12.044 1.00 85.56 456 ILE A O 1
ATOM 3637 N N . GLY A 1 457 ? -25.317 3.837 10.643 1.00 84.50 457 GLY A N 1
ATOM 3638 C CA . GLY A 1 457 ? -25.574 2.808 11.651 1.00 84.50 457 GLY A CA 1
ATOM 3639 C C . GLY A 1 457 ? -26.683 3.173 12.633 1.00 84.50 457 GLY A C 1
ATOM 3640 O O . GLY A 1 457 ? -26.776 4.294 13.138 1.00 84.50 457 GLY A O 1
ATOM 3641 N N . THR A 1 458 ? -27.587 2.243 12.911 1.00 86.31 458 THR A N 1
ATOM 3642 C CA . THR A 1 458 ? -28.640 2.411 13.924 1.00 86.31 458 THR A CA 1
ATOM 3643 C C . THR A 1 458 ? -29.041 1.048 14.448 1.00 86.31 458 THR A C 1
ATOM 3645 O O . THR A 1 458 ? -29.448 0.203 13.664 1.00 86.31 458 THR A O 1
ATOM 3648 N N . GLU A 1 459 ? -28.917 0.823 15.749 1.00 91.06 459 GLU A N 1
ATOM 3649 C CA . GLU A 1 459 ? -29.470 -0.360 16.397 1.00 91.06 459 GLU A CA 1
ATOM 3650 C C . GLU A 1 459 ? -30.925 -0.097 16.800 1.00 91.06 459 GLU A C 1
ATOM 3652 O O . GLU A 1 459 ? -31.270 0.994 17.265 1.00 91.06 459 GLU A O 1
ATOM 3657 N N . ILE A 1 460 ? -31.782 -1.095 16.591 1.00 91.75 460 ILE A N 1
ATOM 3658 C CA . ILE A 1 460 ? -33.178 -1.100 17.018 1.00 91.75 460 ILE A CA 1
ATOM 3659 C C . ILE A 1 460 ? -33.402 -2.305 17.928 1.00 91.75 460 ILE A C 1
ATOM 3661 O O . ILE A 1 460 ? -33.067 -3.442 17.590 1.00 91.75 460 ILE A O 1
ATOM 3665 N N . SER A 1 461 ? -34.024 -2.051 19.075 1.00 89.25 461 SER A N 1
ATOM 3666 C CA . SER A 1 461 ? -34.441 -3.067 20.041 1.00 89.25 461 SER A CA 1
ATOM 3667 C C . SER A 1 461 ? -35.935 -2.942 20.364 1.00 89.25 461 SER A C 1
ATOM 3669 O O . SER A 1 461 ? -36.562 -1.912 20.110 1.00 89.25 461 SER A O 1
ATOM 3671 N N . GLY A 1 462 ? -36.529 -4.024 20.876 1.00 87.06 462 GLY A N 1
ATOM 3672 C CA . GLY A 1 462 ? -37.974 -4.134 21.128 1.00 87.06 462 GLY A CA 1
ATOM 3673 C C . GLY A 1 462 ? -38.799 -4.723 19.974 1.00 87.06 462 GLY A C 1
ATOM 3674 O O . GLY A 1 462 ? -39.962 -5.049 20.184 1.00 87.06 462 GLY A O 1
ATOM 3675 N N . LEU A 1 463 ? -38.209 -4.925 18.787 1.00 91.94 463 LEU A N 1
ATOM 3676 C CA . LEU A 1 463 ? -38.877 -5.510 17.614 1.00 91.94 463 LEU A CA 1
ATOM 3677 C C . LEU A 1 463 ? -38.313 -6.890 17.233 1.00 91.94 463 LEU A C 1
ATOM 3679 O O . LEU A 1 463 ? -37.145 -7.201 17.488 1.00 91.94 463 LEU A O 1
ATOM 3683 N N . GLN A 1 464 ? -39.127 -7.690 16.541 1.00 94.56 464 GLN A N 1
ATOM 3684 C CA . GLN A 1 464 ? -38.700 -8.894 15.825 1.00 94.56 464 GLN A CA 1
ATOM 3685 C C . GLN A 1 464 ? -38.995 -8.742 14.326 1.00 94.56 464 GLN A C 1
ATOM 3687 O O . GLN A 1 464 ? -40.129 -8.483 13.928 1.00 94.56 464 GLN A O 1
ATOM 3692 N N . LEU A 1 465 ? -37.986 -8.950 13.479 1.00 93.56 465 LEU A N 1
ATOM 3693 C CA . LEU A 1 465 ? -38.060 -8.759 12.022 1.00 93.56 465 LEU A CA 1
ATOM 3694 C C . LEU A 1 465 ? -39.151 -9.600 11.336 1.00 93.56 465 LEU A C 1
ATOM 3696 O O . LEU A 1 465 ? -39.684 -9.192 10.308 1.00 93.56 465 LEU A O 1
ATOM 3700 N N . HIS A 1 466 ? -39.500 -10.757 11.907 1.00 92.56 466 HIS A N 1
ATOM 3701 C CA . HIS A 1 466 ? -40.538 -11.645 11.377 1.00 92.56 466 HIS A CA 1
ATOM 3702 C C . HIS A 1 466 ? -41.971 -11.261 11.792 1.00 92.56 466 HIS A C 1
ATOM 3704 O O . HIS A 1 466 ? -42.922 -11.834 11.266 1.00 92.56 466 HIS A O 1
ATOM 3710 N N . GLU A 1 467 ? -42.126 -10.312 12.719 1.00 94.56 467 GLU A N 1
ATOM 3711 C CA . GLU A 1 467 ? -43.419 -9.810 13.211 1.00 94.56 467 GLU A CA 1
ATOM 3712 C C . GLU A 1 467 ? -43.797 -8.459 12.573 1.00 94.56 467 GLU A C 1
ATOM 3714 O O . GLU A 1 467 ? -44.906 -7.965 12.778 1.00 94.56 467 GLU A O 1
ATOM 3719 N N . LEU A 1 468 ? -42.896 -7.853 11.784 1.00 95.31 468 LEU A N 1
ATOM 3720 C CA . LEU A 1 468 ? -43.130 -6.555 11.152 1.00 95.31 468 LEU A CA 1
ATOM 3721 C C . LEU A 1 468 ? -44.289 -6.607 10.149 1.00 95.31 468 LEU A C 1
ATOM 3723 O O . LEU A 1 468 ? -44.336 -7.448 9.246 1.00 95.31 468 LEU A O 1
ATOM 3727 N N . THR A 1 469 ? -45.181 -5.627 10.256 1.00 95.94 469 THR A N 1
ATOM 3728 C CA . THR A 1 469 ? -46.175 -5.321 9.222 1.00 95.94 469 THR A CA 1
ATOM 3729 C C . THR A 1 469 ? -45.510 -4.722 7.982 1.00 95.94 469 THR A C 1
ATOM 3731 O O . THR A 1 469 ? -44.410 -4.176 8.045 1.00 95.94 469 THR A O 1
ATOM 3734 N N . ASP A 1 470 ? -46.186 -4.782 6.839 1.00 96.12 470 ASP A N 1
ATOM 3735 C CA . ASP A 1 470 ? -45.657 -4.280 5.564 1.00 96.12 470 ASP A CA 1
ATOM 3736 C C . ASP A 1 470 ? -45.322 -2.776 5.608 1.00 96.12 470 ASP A C 1
ATOM 3738 O O . ASP A 1 470 ? -44.258 -2.367 5.150 1.00 96.12 470 ASP A O 1
ATOM 3742 N N . VAL A 1 471 ? -46.136 -1.968 6.298 1.00 94.75 471 VAL A N 1
ATOM 3743 C CA . VAL A 1 471 ? -45.854 -0.537 6.536 1.00 94.75 471 VAL A CA 1
ATOM 3744 C C . VAL A 1 471 ? -44.562 -0.341 7.341 1.00 94.75 471 VAL A C 1
ATOM 3746 O O . VAL A 1 471 ? -43.771 0.550 7.042 1.00 94.75 471 VAL A O 1
ATOM 3749 N N . GLN A 1 472 ? -44.299 -1.201 8.331 1.00 95.12 472 GLN A N 1
ATOM 3750 C CA . GLN A 1 472 ? -43.055 -1.163 9.109 1.00 95.12 472 GLN A CA 1
ATOM 3751 C C . GLN A 1 472 ? -41.844 -1.637 8.293 1.00 95.12 472 GLN A C 1
ATOM 3753 O O . GLN A 1 472 ? -40.744 -1.135 8.507 1.00 95.12 472 GLN A O 1
ATOM 3758 N N . LYS A 1 473 ? -42.021 -2.565 7.342 1.00 95.75 473 LYS A N 1
ATOM 3759 C CA . LYS A 1 473 ? -40.955 -2.974 6.409 1.00 95.75 473 LYS A CA 1
ATOM 3760 C C . LYS A 1 473 ? -40.603 -1.848 5.440 1.00 95.75 473 LYS A C 1
ATOM 3762 O O . LYS A 1 473 ? -39.415 -1.636 5.205 1.00 95.75 473 LYS A O 1
ATOM 3767 N N . ASP A 1 474 ? -41.598 -1.130 4.917 1.00 94.12 474 ASP A N 1
ATOM 3768 C CA . ASP A 1 474 ? -41.393 0.038 4.052 1.00 94.12 474 ASP A CA 1
ATOM 3769 C C . ASP A 1 474 ? -40.673 1.161 4.833 1.00 94.12 474 ASP A C 1
ATOM 3771 O O . ASP A 1 474 ? -39.641 1.663 4.384 1.00 94.12 474 ASP A O 1
ATOM 3775 N N . GLU A 1 475 ? -41.117 1.481 6.058 1.00 93.31 475 GLU A N 1
ATOM 3776 C CA . GLU A 1 475 ? -40.422 2.421 6.961 1.00 93.31 475 GLU A CA 1
ATOM 3777 C C . GLU A 1 475 ? -38.989 1.980 7.313 1.00 93.31 475 GLU A C 1
ATOM 3779 O O . GLU A 1 475 ? -38.087 2.818 7.390 1.00 93.31 475 GLU A O 1
ATOM 3784 N N . LEU A 1 476 ? -38.742 0.675 7.469 1.00 94.50 476 LEU A N 1
ATOM 3785 C CA . LEU A 1 476 ? -37.400 0.133 7.688 1.00 94.50 476 LEU A CA 1
ATOM 3786 C C . LEU A 1 476 ? -36.509 0.299 6.446 1.00 94.50 476 LEU A C 1
ATOM 3788 O O . LEU A 1 476 ? -35.363 0.723 6.585 1.00 94.50 476 LEU A O 1
ATOM 3792 N N . ALA A 1 477 ? -37.026 0.055 5.238 1.00 90.38 477 ALA A N 1
ATOM 3793 C CA . ALA A 1 477 ? -36.296 0.296 3.990 1.00 90.38 477 ALA A CA 1
ATOM 3794 C C . ALA A 1 477 ? -35.881 1.771 3.844 1.00 90.38 477 ALA A C 1
ATOM 3796 O O . ALA A 1 477 ? -34.744 2.059 3.451 1.00 90.38 477 ALA A O 1
ATOM 3797 N N . LEU A 1 478 ? -36.764 2.705 4.226 1.00 89.44 478 LEU A N 1
ATOM 3798 C CA . LEU A 1 478 ? -36.455 4.137 4.263 1.00 89.44 478 LEU A CA 1
ATOM 3799 C C . LEU A 1 478 ? -35.395 4.466 5.321 1.00 89.44 478 LEU A C 1
ATOM 3801 O O . LEU A 1 478 ? -34.461 5.221 5.043 1.00 89.44 478 LEU A O 1
ATOM 3805 N N . LEU A 1 479 ? -35.482 3.875 6.515 1.00 88.31 479 LEU A N 1
ATOM 3806 C CA . LEU A 1 479 ? -34.491 4.106 7.564 1.00 88.31 479 LEU A CA 1
ATOM 3807 C C . LEU A 1 479 ? -33.103 3.611 7.135 1.00 88.31 479 LEU A C 1
ATOM 3809 O O . LEU A 1 479 ? -32.124 4.336 7.313 1.00 88.31 479 LEU A O 1
ATOM 3813 N N . ILE A 1 480 ? -33.010 2.432 6.508 1.00 91.62 480 ILE A N 1
ATOM 3814 C CA . ILE A 1 480 ? -31.746 1.910 5.966 1.00 91.62 480 ILE A CA 1
ATOM 3815 C C . ILE A 1 480 ? -31.230 2.828 4.841 1.00 91.62 480 ILE A C 1
ATOM 3817 O O . ILE A 1 480 ? -30.064 3.214 4.874 1.00 91.62 480 ILE A O 1
ATOM 3821 N N . ALA A 1 481 ? -32.082 3.286 3.917 1.00 86.00 481 ALA A N 1
ATOM 3822 C CA . ALA A 1 481 ? -31.698 4.223 2.850 1.00 86.00 481 ALA A CA 1
ATOM 3823 C C . ALA A 1 481 ? -31.140 5.573 3.367 1.00 86.00 481 ALA A C 1
ATOM 3825 O O . ALA A 1 481 ? -30.303 6.204 2.708 1.00 86.00 481 ALA A O 1
ATOM 3826 N N . HIS A 1 482 ? -31.573 6.021 4.553 1.00 82.81 482 HIS A N 1
ATOM 3827 C CA . HIS A 1 482 ? -31.045 7.212 5.232 1.00 82.81 482 HIS A CA 1
ATOM 3828 C C . HIS A 1 482 ? -29.803 6.940 6.102 1.00 82.81 482 HIS A C 1
ATOM 3830 O O . HIS A 1 482 ? -28.932 7.808 6.191 1.00 82.81 482 HIS A O 1
ATOM 3836 N N . ARG A 1 483 ? -29.721 5.774 6.759 1.00 89.12 483 ARG A N 1
ATOM 3837 C CA . ARG A 1 483 ? -28.704 5.430 7.780 1.00 89.12 483 ARG A CA 1
ATOM 3838 C C . ARG A 1 483 ? -27.606 4.477 7.296 1.00 89.12 483 ARG A C 1
ATOM 3840 O O . ARG A 1 483 ? -26.672 4.200 8.046 1.00 89.12 483 ARG A O 1
ATOM 3847 N N . GLY A 1 484 ? -27.707 3.968 6.073 1.00 89.06 484 GLY A N 1
ATOM 3848 C CA . GLY A 1 484 ? -26.794 3.020 5.431 1.00 89.06 484 GLY A CA 1
ATOM 3849 C C . GLY A 1 484 ? -26.892 1.583 5.935 1.00 89.06 484 GLY A C 1
ATOM 3850 O O . GLY A 1 484 ? -26.945 0.662 5.128 1.00 89.06 484 GLY A O 1
ATOM 3851 N N . VAL A 1 485 ? -26.946 1.388 7.252 1.00 94.75 485 VAL A N 1
ATOM 3852 C CA . VAL A 1 485 ? -27.105 0.079 7.894 1.00 94.75 485 VAL A CA 1
ATOM 3853 C C . VAL A 1 485 ? -27.934 0.202 9.172 1.00 94.75 485 VAL A C 1
ATOM 3855 O O . VAL A 1 485 ? -27.790 1.165 9.930 1.00 94.75 485 VAL A O 1
ATOM 3858 N N . VAL A 1 486 ? -28.812 -0.775 9.398 1.00 94.69 486 VAL A N 1
ATOM 3859 C CA . VAL A 1 486 ? -29.632 -0.924 10.606 1.00 94.69 486 VAL A CA 1
ATOM 3860 C C . VAL A 1 486 ? -29.376 -2.305 11.215 1.00 94.69 486 VAL A C 1
ATOM 3862 O O . VAL A 1 486 ? -29.237 -3.296 10.494 1.00 94.69 486 VAL A O 1
ATOM 3865 N N . PHE A 1 487 ? -29.293 -2.361 12.541 1.00 94.69 487 PHE A N 1
ATOM 3866 C CA . PHE A 1 487 ? -28.921 -3.535 13.326 1.00 94.69 487 PHE A CA 1
ATOM 3867 C C . PHE A 1 487 ? -30.041 -3.941 14.286 1.00 94.69 487 PHE A C 1
ATOM 3869 O O . PHE A 1 487 ? -30.733 -3.087 14.839 1.00 94.69 487 PHE A O 1
ATOM 3876 N N . PHE A 1 488 ? -30.183 -5.242 14.519 1.00 94.69 488 PHE A N 1
ATOM 3877 C CA . PHE A 1 488 ? -31.156 -5.826 15.438 1.00 94.69 488 PHE A CA 1
ATOM 3878 C C . PHE A 1 488 ? -30.499 -6.973 16.210 1.00 94.69 488 PHE A C 1
ATOM 3880 O O . PHE A 1 488 ? -29.962 -7.894 15.593 1.00 94.69 488 PHE A O 1
ATOM 3887 N N . ARG A 1 489 ? -30.571 -6.966 17.545 1.00 90.56 489 ARG A N 1
ATOM 3888 C CA . ARG A 1 489 ? -30.113 -8.095 18.379 1.00 90.56 489 ARG A CA 1
ATOM 3889 C C . ARG A 1 489 ? -31.220 -9.130 18.585 1.00 90.56 489 ARG A C 1
ATOM 3891 O O . ARG A 1 489 ? -32.396 -8.841 18.362 1.00 90.56 489 ARG A O 1
ATOM 3898 N N . ASP A 1 490 ? -30.822 -10.336 18.987 1.00 88.62 490 ASP A N 1
ATOM 3899 C CA . ASP A 1 490 ? -31.694 -11.404 19.500 1.00 88.62 490 ASP A CA 1
ATOM 3900 C C . ASP A 1 490 ? -32.892 -11.747 18.588 1.00 88.62 490 ASP A C 1
ATOM 3902 O O . ASP A 1 490 ? -34.039 -11.893 19.027 1.00 88.62 490 ASP A O 1
ATOM 3906 N N . GLN A 1 491 ? -32.640 -11.852 17.280 1.00 91.38 491 GLN A N 1
ATOM 3907 C CA . GLN A 1 491 ? -33.684 -12.056 16.278 1.00 91.38 491 GLN A CA 1
ATOM 3908 C C . GLN A 1 491 ? -33.994 -13.541 16.076 1.00 91.38 491 GLN A C 1
ATOM 3910 O O . GLN A 1 491 ? -33.219 -14.295 15.480 1.00 91.38 491 GLN A O 1
ATOM 3915 N N . LYS A 1 492 ? -35.212 -13.947 16.452 1.00 89.69 492 LYS A N 1
ATOM 3916 C CA . LYS A 1 492 ? -35.784 -15.291 16.232 1.00 89.69 492 LYS A CA 1
ATOM 3917 C C . LYS A 1 492 ? -36.208 -15.513 14.770 1.00 89.69 492 LYS A C 1
ATOM 3919 O O . LYS A 1 492 ? -37.229 -16.126 14.483 1.00 89.69 492 LYS A O 1
ATOM 3924 N N . LEU A 1 493 ? -35.424 -14.974 13.841 1.00 85.88 493 LEU A N 1
ATOM 3925 C CA . LEU A 1 493 ? -35.629 -15.036 12.402 1.00 85.88 493 LEU A CA 1
ATOM 3926 C C . LEU A 1 493 ? -35.101 -16.376 11.868 1.00 85.88 493 LEU A C 1
ATOM 3928 O O . LEU A 1 493 ? -33.912 -16.674 12.021 1.00 85.88 493 LEU A O 1
ATOM 3932 N N . SER A 1 494 ? -35.971 -17.185 11.264 1.00 85.56 494 SER A N 1
ATOM 3933 C CA . SER A 1 494 ? -35.571 -18.377 10.502 1.00 85.56 494 SER A CA 1
ATOM 3934 C C . SER A 1 494 ? -35.094 -18.010 9.092 1.00 85.56 494 SER A C 1
ATOM 3936 O O . SER A 1 494 ? -35.371 -16.915 8.601 1.00 85.56 494 SER A O 1
ATOM 3938 N N . ILE A 1 495 ? -34.406 -18.938 8.415 1.00 81.00 495 ILE A N 1
ATOM 3939 C CA . ILE A 1 495 ? -33.905 -18.718 7.048 1.00 81.00 495 ILE A CA 1
ATOM 3940 C C . ILE A 1 495 ? -35.047 -18.372 6.081 1.00 81.00 495 ILE A C 1
ATOM 3942 O O . ILE A 1 495 ? -34.907 -17.434 5.304 1.00 81.00 495 ILE A O 1
ATOM 3946 N N . GLU A 1 496 ? -36.190 -19.062 6.146 1.00 85.44 496 GLU A N 1
ATOM 3947 C CA . GLU A 1 496 ? -37.302 -18.785 5.226 1.00 85.44 496 GLU A CA 1
ATOM 3948 C C . GLU A 1 496 ? -37.935 -17.410 5.493 1.00 85.44 496 GLU A C 1
ATOM 3950 O O . GLU A 1 496 ? -38.194 -16.669 4.554 1.00 85.44 496 GLU A O 1
ATOM 3955 N N . GLN A 1 497 ? -38.061 -16.995 6.759 1.00 89.25 497 GLN A N 1
ATOM 3956 C CA . GLN A 1 497 ? -38.526 -15.642 7.100 1.00 89.25 497 GLN A CA 1
ATOM 3957 C C . GLN A 1 497 ? -37.518 -14.553 6.682 1.00 89.25 497 GLN A C 1
ATOM 3959 O O . GLN A 1 497 ? -37.921 -13.460 6.289 1.00 89.25 497 GLN A O 1
ATOM 3964 N N . GLN A 1 498 ? -36.209 -14.836 6.727 1.00 85.25 498 GLN A N 1
ATOM 3965 C CA . GLN A 1 498 ? -35.173 -13.942 6.191 1.00 85.25 498 GLN A CA 1
ATOM 3966 C C . GLN A 1 498 ? -35.262 -13.840 4.656 1.00 85.25 498 GLN A C 1
ATOM 3968 O O . GLN A 1 498 ? -35.044 -12.766 4.088 1.00 85.25 498 GLN A O 1
ATOM 3973 N N . LEU A 1 499 ? -35.626 -14.934 3.979 1.00 83.56 499 LEU A N 1
ATOM 3974 C CA . LEU A 1 499 ? -35.911 -14.944 2.545 1.00 83.56 499 LEU A CA 1
ATOM 3975 C C . LEU A 1 499 ? -37.198 -14.190 2.207 1.00 83.56 499 LEU A C 1
ATOM 3977 O O . LEU A 1 499 ? -37.178 -13.424 1.252 1.00 83.56 499 LEU A O 1
ATOM 3981 N N . ASP A 1 500 ? -38.273 -14.340 2.980 1.00 88.50 500 ASP A N 1
ATOM 3982 C CA . ASP A 1 500 ? -39.518 -13.580 2.808 1.00 88.50 500 ASP A CA 1
ATOM 3983 C C . ASP A 1 500 ? -39.317 -12.076 3.008 1.00 88.50 500 ASP A C 1
ATOM 3985 O O . ASP A 1 500 ? -39.839 -11.280 2.227 1.00 88.50 500 ASP A O 1
ATOM 3989 N N . LEU A 1 501 ? -38.495 -11.674 3.984 1.00 88.81 501 LEU A N 1
ATOM 3990 C CA . LEU A 1 501 ? -38.100 -10.275 4.159 1.00 88.81 501 LEU A CA 1
ATOM 3991 C C . LEU A 1 501 ? -37.320 -9.746 2.941 1.00 88.81 501 LEU A C 1
ATOM 3993 O O . LEU A 1 501 ? -37.600 -8.649 2.471 1.00 88.81 501 LEU A O 1
ATOM 3997 N N . GLY A 1 502 ? -36.403 -10.538 2.376 1.00 84.44 502 GLY A N 1
ATOM 3998 C CA . GLY A 1 502 ? -35.706 -10.169 1.137 1.00 84.44 502 GLY A CA 1
ATOM 3999 C C . GLY A 1 502 ? -36.641 -10.101 -0.080 1.00 84.44 502 GLY A C 1
ATOM 4000 O O . GLY A 1 502 ? -36.624 -9.114 -0.805 1.00 84.44 502 GLY A O 1
ATOM 4001 N N . ARG A 1 503 ? -37.526 -11.096 -0.261 1.00 87.50 503 ARG A N 1
ATOM 4002 C CA . ARG A 1 503 ? -38.564 -11.133 -1.319 1.00 87.50 503 ARG A CA 1
ATOM 4003 C C . ARG A 1 503 ? -39.522 -9.945 -1.241 1.00 87.50 503 ARG A C 1
ATOM 4005 O O . ARG A 1 503 ? -40.058 -9.532 -2.266 1.00 87.50 503 ARG A O 1
ATOM 4012 N N . TYR A 1 504 ? -39.766 -9.425 -0.038 1.00 89.25 504 TYR A N 1
ATOM 4013 C CA . TYR A 1 504 ? -40.606 -8.252 0.176 1.00 89.25 504 TYR A CA 1
ATOM 4014 C C . TYR A 1 504 ? -39.978 -6.977 -0.411 1.00 89.25 504 TYR A C 1
ATOM 4016 O O . TYR A 1 504 ? -40.707 -6.153 -0.975 1.00 89.25 504 TYR A O 1
ATOM 4024 N N . TYR A 1 505 ? -38.650 -6.840 -0.303 1.00 87.38 505 TYR A N 1
ATOM 4025 C CA . TYR A 1 505 ? -37.882 -5.730 -0.871 1.00 87.38 505 TYR A CA 1
ATOM 4026 C C . TYR A 1 505 ? -37.594 -5.919 -2.365 1.00 87.38 505 TYR A C 1
ATOM 4028 O O . TYR A 1 505 ? -37.864 -5.005 -3.139 1.00 87.38 505 TYR A O 1
ATOM 4036 N N . GLY A 1 506 ? -37.142 -7.100 -2.804 1.00 84.12 506 GLY A N 1
ATOM 4037 C CA . GLY A 1 506 ? -36.902 -7.352 -4.225 1.00 84.12 506 GLY A CA 1
ATOM 4038 C C . GLY A 1 506 ? -36.550 -8.798 -4.607 1.00 84.12 506 GLY A C 1
ATOM 4039 O O . GLY A 1 506 ? -36.519 -9.705 -3.772 1.00 84.12 506 GLY A O 1
ATOM 4040 N N . PRO A 1 507 ? -36.291 -9.050 -5.904 1.00 82.06 507 PRO A N 1
ATOM 4041 C CA . PRO A 1 507 ? -35.892 -10.363 -6.403 1.00 82.06 507 PRO A CA 1
ATOM 4042 C C . PRO A 1 507 ? -34.549 -10.807 -5.812 1.00 82.06 507 PRO A C 1
ATOM 4044 O O . PRO A 1 507 ? -33.555 -10.093 -5.900 1.00 82.06 507 PRO A O 1
ATOM 4047 N N . LEU A 1 508 ? -34.507 -12.007 -5.234 1.00 83.88 508 LEU A N 1
ATOM 4048 C CA . LEU A 1 508 ? -33.323 -12.510 -4.536 1.00 83.88 508 LEU A CA 1
ATOM 4049 C C . LEU A 1 508 ? -32.180 -12.897 -5.491 1.00 83.88 508 LEU A C 1
ATOM 4051 O O . LEU A 1 508 ? -32.364 -13.685 -6.424 1.00 83.88 508 LEU A O 1
ATOM 4055 N N . HIS A 1 509 ? -30.978 -12.408 -5.196 1.00 81.94 509 HIS A N 1
ATOM 4056 C CA . HIS A 1 509 ? -29.746 -12.722 -5.915 1.00 81.94 509 HIS A CA 1
ATOM 4057 C C . HIS A 1 509 ? -29.240 -14.157 -5.632 1.00 81.94 509 HIS A C 1
ATOM 4059 O O . HIS A 1 509 ? -29.522 -14.757 -4.596 1.00 81.94 509 HIS A O 1
ATOM 4065 N N . VAL A 1 510 ? -28.459 -14.710 -6.569 1.00 81.94 510 VAL A N 1
ATOM 4066 C CA . VAL A 1 510 ? -27.783 -16.015 -6.471 1.00 81.94 510 VAL A CA 1
ATOM 4067 C C . VAL A 1 510 ? -26.331 -15.828 -6.913 1.00 81.94 510 VAL A C 1
ATOM 4069 O O . VAL A 1 510 ? -26.084 -15.658 -8.110 1.00 81.94 510 VAL A O 1
ATOM 4072 N N . HIS A 1 511 ? -25.382 -15.870 -5.967 1.00 80.06 511 HIS A N 1
ATOM 4073 C CA . HIS A 1 511 ? -23.976 -15.514 -6.221 1.00 80.06 511 HIS A CA 1
ATOM 4074 C C . HIS A 1 511 ? -23.305 -16.341 -7.327 1.00 80.06 511 HIS A C 1
ATOM 4076 O O . HIS A 1 511 ? -23.451 -17.566 -7.398 1.00 80.06 511 HIS A O 1
ATOM 4082 N N . GLN A 1 512 ? -22.453 -15.669 -8.102 1.00 80.12 512 GLN A N 1
ATOM 4083 C CA . GLN A 1 512 ? -21.567 -16.257 -9.110 1.00 80.12 512 GLN A CA 1
ATOM 4084 C C . GLN A 1 512 ? -20.556 -17.269 -8.529 1.00 80.12 512 GLN A C 1
ATOM 4086 O O . GLN A 1 512 ? -20.176 -18.216 -9.214 1.00 80.12 512 GLN A O 1
ATOM 4091 N N . THR A 1 513 ? -20.113 -17.066 -7.287 1.00 74.31 513 THR A N 1
ATOM 4092 C CA . THR A 1 513 ? -18.862 -17.650 -6.746 1.00 74.31 513 THR A CA 1
ATOM 4093 C C . THR A 1 513 ? -18.950 -18.224 -5.326 1.00 74.31 513 THR A C 1
ATOM 4095 O O . THR A 1 513 ? -18.078 -18.995 -4.940 1.00 74.31 513 THR A O 1
ATOM 4098 N N . VAL A 1 514 ? -19.960 -17.859 -4.528 1.00 70.88 514 VAL A N 1
ATOM 4099 C CA . VAL A 1 514 ? -20.009 -18.155 -3.080 1.00 70.88 514 VAL A CA 1
ATOM 4100 C C . VAL A 1 514 ? -20.906 -19.363 -2.780 1.00 70.88 514 VAL A C 1
ATOM 4102 O O . VAL A 1 514 ? -21.936 -19.558 -3.430 1.00 70.88 514 VAL A O 1
ATOM 4105 N N . ALA A 1 515 ? -20.506 -20.162 -1.785 1.00 70.44 515 ALA A N 1
ATOM 4106 C CA . ALA A 1 515 ? -21.258 -21.312 -1.285 1.00 70.44 515 ALA A CA 1
ATOM 4107 C C . ALA A 1 515 ? -22.637 -20.916 -0.739 1.00 70.44 515 ALA A C 1
ATOM 4109 O O . ALA A 1 515 ? -22.812 -19.838 -0.166 1.00 70.44 515 ALA A O 1
ATOM 4110 N N . HIS A 1 516 ? -23.609 -21.817 -0.859 1.00 76.00 516 HIS A N 1
ATOM 4111 C CA . HIS A 1 516 ? -24.970 -21.575 -0.384 1.00 76.00 516 HIS A CA 1
ATOM 4112 C C . HIS A 1 516 ? -25.500 -22.699 0.503 1.00 76.00 516 HIS A C 1
ATOM 4114 O O . HIS A 1 516 ? -24.956 -23.802 0.518 1.00 76.00 516 HIS A O 1
ATOM 4120 N N . ALA A 1 517 ? -26.581 -22.419 1.230 1.00 71.69 517 ALA A N 1
ATOM 4121 C CA . ALA A 1 517 ? -27.270 -23.417 2.035 1.00 71.69 517 ALA A CA 1
ATOM 4122 C C . ALA A 1 517 ? -27.868 -24.511 1.136 1.00 71.69 517 ALA A C 1
ATOM 4124 O O . ALA A 1 517 ? -28.304 -24.251 0.006 1.00 71.69 517 ALA A O 1
ATOM 4125 N N . LYS A 1 518 ? -27.881 -25.751 1.632 1.00 74.88 518 LYS A N 1
ATOM 4126 C CA . LYS A 1 518 ? -28.251 -26.921 0.832 1.00 74.88 518 LYS A CA 1
ATOM 4127 C C . LYS A 1 518 ? -29.661 -26.815 0.255 1.00 74.88 518 LYS A C 1
ATOM 4129 O O . LYS A 1 518 ? -30.633 -26.690 0.992 1.00 74.88 518 LYS A O 1
ATOM 4134 N N . GLY A 1 519 ? -29.762 -26.877 -1.074 1.00 76.44 519 GLY A N 1
ATOM 4135 C CA . GLY A 1 519 ? -31.028 -26.719 -1.803 1.00 76.44 519 GLY A CA 1
ATOM 4136 C C . GLY A 1 519 ? -31.598 -25.290 -1.869 1.00 76.44 519 GLY A C 1
ATOM 4137 O O . GLY A 1 519 ? -32.586 -25.087 -2.570 1.00 76.44 519 GLY A O 1
ATOM 4138 N N . ILE A 1 520 ? -30.976 -24.300 -1.215 1.00 80.75 520 ILE A N 1
ATOM 4139 C CA . ILE A 1 520 ? -31.454 -22.909 -1.131 1.00 80.75 520 ILE A CA 1
ATOM 4140 C C . ILE A 1 520 ? -30.392 -21.958 -1.729 1.00 80.75 520 ILE A C 1
ATOM 4142 O O . ILE A 1 520 ? -29.610 -21.345 -0.998 1.00 80.75 520 ILE A O 1
ATOM 4146 N N . PRO A 1 521 ? -30.309 -21.830 -3.070 1.00 79.00 521 PRO A N 1
ATOM 4147 C CA . PRO A 1 521 ? -29.210 -21.132 -3.747 1.00 79.00 521 PRO A CA 1
ATOM 4148 C C . PRO A 1 521 ? -29.142 -19.612 -3.520 1.00 79.00 521 PRO A C 1
ATOM 4150 O O . PRO A 1 521 ? -28.136 -19.013 -3.900 1.00 79.00 521 PRO A O 1
ATOM 4153 N N . GLN A 1 522 ? -30.180 -19.007 -2.932 1.00 79.06 522 GLN A N 1
ATOM 4154 C CA . GLN A 1 522 ? -30.276 -17.585 -2.570 1.00 79.06 522 GLN A CA 1
ATOM 4155 C C . GLN A 1 522 ? -29.652 -17.246 -1.201 1.00 79.06 522 GLN A C 1
ATOM 4157 O O . GLN A 1 522 ? -29.495 -16.072 -0.873 1.00 79.06 522 GLN A O 1
ATOM 4162 N N . VAL A 1 523 ? -29.335 -18.253 -0.376 1.00 76.19 523 VAL A N 1
ATOM 4163 C CA . VAL A 1 523 ? -28.771 -18.062 0.971 1.00 76.19 523 VAL A CA 1
ATOM 4164 C C . VAL A 1 523 ? -27.290 -18.382 0.929 1.00 76.19 523 VAL A C 1
ATOM 4166 O O . VAL A 1 523 ? -26.905 -19.549 0.927 1.00 76.19 523 VAL A O 1
ATOM 4169 N N . HIS A 1 524 ? -26.452 -17.353 0.902 1.00 78.19 524 HIS A N 1
ATOM 4170 C CA . HIS A 1 524 ? -25.003 -17.503 0.955 1.00 78.19 524 HIS A CA 1
ATOM 4171 C C . HIS A 1 524 ? -24.588 -17.872 2.388 1.00 78.19 524 HIS A C 1
ATOM 4173 O O . HIS A 1 524 ? -24.994 -17.201 3.341 1.00 78.19 524 HIS A O 1
ATOM 4179 N N . VAL A 1 525 ? -23.784 -18.924 2.550 1.00 64.94 525 VAL A N 1
ATOM 4180 C CA . VAL A 1 525 ? -23.295 -19.373 3.865 1.00 64.94 525 VAL A CA 1
ATOM 4181 C C . VAL A 1 525 ? -21.866 -18.882 4.059 1.00 64.94 525 VAL A C 1
ATOM 4183 O O . VAL A 1 525 ? -20.987 -19.163 3.246 1.00 64.94 525 VAL A O 1
ATOM 4186 N N . VAL A 1 526 ? -21.632 -18.159 5.153 1.00 67.00 526 VAL A N 1
ATOM 4187 C CA . VAL A 1 526 ? -20.303 -17.716 5.580 1.00 67.00 526 VAL A CA 1
ATOM 4188 C C . VAL A 1 526 ? -19.879 -18.589 6.758 1.00 67.00 526 VAL A C 1
ATOM 4190 O O . VAL A 1 526 ? -20.202 -18.297 7.908 1.00 67.00 526 VAL A O 1
ATOM 4193 N N . GLU A 1 527 ? -19.184 -19.682 6.445 1.00 65.75 527 GLU A N 1
ATOM 4194 C CA . GLU A 1 527 ? -18.616 -20.647 7.395 1.00 65.75 527 GLU A CA 1
ATOM 4195 C C . GLU A 1 527 ? -17.085 -20.495 7.396 1.00 65.75 527 GLU A C 1
ATOM 4197 O O . GLU A 1 527 ? -16.390 -21.027 6.532 1.00 65.75 527 GLU A O 1
ATOM 4202 N N . ASN A 1 528 ? -16.549 -19.728 8.350 1.00 65.12 528 ASN A N 1
ATOM 4203 C CA . ASN A 1 528 ? -15.108 -19.560 8.540 1.00 65.12 528 ASN A CA 1
ATOM 4204 C C . ASN A 1 528 ? -14.671 -20.400 9.750 1.00 65.12 528 ASN A C 1
ATOM 4206 O O . ASN A 1 528 ? -14.797 -19.955 10.891 1.00 65.12 528 ASN A O 1
ATOM 4210 N N . THR A 1 529 ? -14.184 -21.623 9.521 1.00 59.34 529 THR A N 1
ATOM 4211 C CA . THR A 1 529 ? -13.573 -22.449 10.581 1.00 59.34 529 THR A CA 1
ATOM 4212 C C . THR A 1 529 ? -12.154 -21.969 10.906 1.00 59.34 529 THR A C 1
ATOM 4214 O O . THR A 1 529 ? -11.568 -21.235 10.110 1.00 59.34 529 THR A O 1
ATOM 4217 N N . VAL A 1 530 ? -11.566 -22.397 12.030 1.00 58.28 530 VAL A N 1
ATOM 4218 C CA . VAL A 1 530 ? -10.142 -22.138 12.351 1.00 58.28 530 VAL A CA 1
ATOM 4219 C C . VAL A 1 530 ? -9.222 -22.536 11.191 1.00 58.28 530 VAL A C 1
ATOM 4221 O O . VAL A 1 530 ? -8.540 -21.677 10.643 1.00 58.28 530 VAL A O 1
ATOM 4224 N N . GLU A 1 531 ? -9.273 -23.793 10.740 1.00 56.97 531 GLU A N 1
ATOM 4225 C CA . GLU A 1 531 ? -8.441 -24.306 9.637 1.00 56.97 531 GLU A CA 1
ATOM 4226 C C . GLU A 1 531 ? -8.654 -23.518 8.330 1.00 56.97 531 GLU A C 1
ATOM 4228 O O . GLU A 1 531 ? -7.694 -23.141 7.652 1.00 56.97 531 GLU A O 1
ATOM 4233 N N . ALA A 1 532 ? -9.911 -23.214 7.984 1.00 59.56 532 ALA A N 1
ATOM 4234 C CA . ALA A 1 532 ? -10.223 -22.418 6.801 1.00 59.56 532 ALA A CA 1
ATOM 4235 C C . ALA A 1 532 ? -9.688 -20.983 6.921 1.00 59.56 532 ALA A C 1
ATOM 4237 O O . ALA A 1 532 ? -9.233 -20.421 5.927 1.00 59.56 532 ALA A O 1
ATOM 4238 N N . SER A 1 533 ? -9.705 -20.404 8.123 1.00 59.12 533 SER A N 1
ATOM 4239 C CA . SER A 1 533 ? -9.284 -19.025 8.391 1.00 59.12 533 SER A CA 1
ATOM 4240 C C . SER A 1 533 ? -7.763 -18.892 8.473 1.00 59.12 533 SER A C 1
ATOM 4242 O O . SER A 1 533 ? -7.212 -17.951 7.912 1.00 59.12 533 SER A O 1
ATOM 4244 N N . GLU A 1 534 ? -7.060 -19.861 9.064 1.00 59.41 534 GLU A N 1
ATOM 4245 C CA . GLU A 1 534 ? -5.595 -19.963 9.011 1.00 59.41 534 GLU A CA 1
ATOM 4246 C C . GLU A 1 534 ? -5.109 -20.111 7.564 1.00 59.41 534 GLU A C 1
ATOM 4248 O O . GLU A 1 534 ? -4.239 -19.364 7.108 1.00 59.41 534 GLU A O 1
ATOM 4253 N N . LYS A 1 535 ? -5.734 -21.014 6.796 1.00 60.09 535 LYS A N 1
ATOM 4254 C CA . LYS A 1 535 ? -5.468 -21.191 5.363 1.00 60.09 535 LYS A CA 1
ATOM 4255 C C . LYS A 1 535 ? -5.796 -19.930 4.558 1.00 60.09 535 LYS A C 1
ATOM 4257 O O . LYS A 1 535 ? -5.056 -19.590 3.632 1.00 60.09 535 LYS A O 1
ATOM 4262 N N . ARG A 1 536 ? -6.870 -19.211 4.906 1.00 58.25 536 ARG A N 1
ATOM 4263 C CA . ARG A 1 536 ? -7.260 -17.943 4.272 1.00 58.25 536 ARG A CA 1
ATOM 4264 C C . ARG A 1 536 ? -6.253 -16.834 4.568 1.00 58.25 536 ARG A C 1
ATOM 4266 O O . ARG A 1 536 ? -5.814 -16.198 3.617 1.00 58.25 536 ARG A O 1
ATOM 4273 N N . LEU A 1 537 ? -5.802 -16.673 5.814 1.00 57.91 537 LEU A N 1
ATOM 4274 C CA . LEU A 1 537 ? -4.742 -15.727 6.182 1.00 57.91 537 LEU A CA 1
ATOM 4275 C C . LEU A 1 537 ? -3.433 -16.034 5.447 1.00 57.91 537 LEU A C 1
ATOM 4277 O O . LEU A 1 537 ? -2.856 -15.138 4.839 1.00 57.91 537 LEU A O 1
ATOM 4281 N N . GLN A 1 538 ? -2.994 -17.298 5.409 1.00 57.03 538 GLN A N 1
ATOM 4282 C CA . GLN A 1 538 ? -1.824 -17.695 4.611 1.00 57.03 538 GLN A CA 1
ATOM 4283 C C . GLN A 1 538 ? -2.012 -17.399 3.112 1.00 57.03 538 GLN A C 1
ATOM 4285 O O . GLN A 1 538 ? -1.057 -17.045 2.426 1.00 57.03 538 GLN A O 1
ATOM 4290 N N . THR A 1 539 ? -3.235 -17.515 2.589 1.00 52.75 539 THR A N 1
ATOM 4291 C CA . THR A 1 539 ? -3.531 -17.213 1.180 1.00 52.75 539 THR A CA 1
ATOM 4292 C C . THR A 1 539 ? -3.543 -15.702 0.920 1.00 52.75 539 THR A C 1
ATOM 4294 O O . THR A 1 539 ? -2.894 -15.264 -0.022 1.00 52.75 539 THR A O 1
ATOM 4297 N N . GLN A 1 540 ? -4.167 -14.888 1.775 1.00 49.50 540 GLN A N 1
ATOM 4298 C CA . GLN A 1 540 ? -4.181 -13.419 1.659 1.00 49.50 540 GLN A CA 1
ATOM 4299 C C . GLN A 1 540 ? -2.790 -12.793 1.879 1.00 49.50 540 GLN A C 1
ATOM 4301 O O . GLN A 1 540 ? -2.469 -11.772 1.277 1.00 49.50 540 GLN A O 1
ATOM 4306 N N . LEU A 1 541 ? -1.928 -13.419 2.689 1.00 44.94 541 LEU A N 1
ATOM 4307 C CA . LEU A 1 541 ? -0.544 -12.974 2.883 1.00 44.94 541 LEU A CA 1
ATOM 4308 C C . LEU A 1 541 ? 0.376 -13.258 1.682 1.00 44.94 541 LEU A C 1
ATOM 4310 O O . LEU A 1 541 ? 1.387 -12.575 1.552 1.00 44.94 541 LEU A O 1
ATOM 4314 N N . TYR A 1 542 ? 0.061 -14.232 0.812 1.00 41.12 542 TYR A N 1
ATOM 4315 C CA . TYR A 1 542 ? 1.013 -14.722 -0.206 1.00 41.12 542 TYR A CA 1
ATOM 4316 C C . TYR A 1 542 ? 0.455 -14.966 -1.626 1.00 41.12 542 TYR A C 1
ATOM 4318 O O . TYR A 1 542 ? 1.240 -15.235 -2.539 1.00 41.12 542 TYR A O 1
ATOM 4326 N N . LYS A 1 543 ? -0.868 -14.955 -1.842 1.00 39.75 543 LYS A N 1
ATOM 4327 C CA . LYS A 1 543 ? -1.526 -15.466 -3.066 1.00 39.75 543 LYS A CA 1
ATOM 4328 C C . LYS A 1 543 ? -2.811 -14.703 -3.446 1.00 39.75 543 LYS A C 1
ATOM 4330 O O . LYS A 1 543 ? -3.858 -15.312 -3.648 1.00 39.75 543 LYS A O 1
ATOM 4335 N N . HIS A 1 544 ? -2.658 -13.399 -3.681 1.00 39.16 544 HIS A N 1
ATOM 4336 C CA . HIS A 1 544 ? -3.658 -12.467 -4.232 1.00 39.16 544 HIS A CA 1
ATOM 4337 C C . HIS A 1 544 ? -4.758 -11.972 -3.274 1.00 39.16 544 HIS A C 1
ATOM 4339 O O . HIS A 1 544 ? -5.042 -12.563 -2.235 1.00 39.16 544 HIS A O 1
ATOM 4345 N N . PHE A 1 545 ? -5.370 -10.869 -3.722 1.00 42.44 545 PHE A N 1
ATOM 4346 C CA . PHE A 1 545 ? -6.308 -9.971 -3.045 1.00 42.44 545 PHE A CA 1
ATOM 4347 C C . PHE A 1 545 ? -5.709 -9.065 -1.967 1.00 42.44 545 PHE A C 1
ATOM 4349 O O . PHE A 1 545 ? -4.793 -9.423 -1.229 1.00 42.44 545 PHE A O 1
ATOM 4356 N N . ASN A 1 546 ? -6.218 -7.831 -1.951 1.00 46.28 546 ASN A N 1
ATOM 4357 C CA . ASN A 1 546 ? -5.765 -6.762 -1.072 1.00 46.28 546 ASN A CA 1
ATOM 4358 C C . ASN A 1 546 ? -6.005 -7.135 0.396 1.00 46.28 546 ASN A C 1
ATOM 4360 O O . ASN A 1 546 ? -7.015 -7.750 0.726 1.00 46.28 546 ASN A O 1
ATOM 4364 N N . GLN A 1 547 ? -5.130 -6.678 1.293 1.00 47.72 547 GLN A N 1
ATOM 4365 C CA . GLN A 1 547 ? -5.367 -6.780 2.740 1.00 47.72 547 GLN A CA 1
ATOM 4366 C C . GLN A 1 547 ? -6.592 -5.947 3.181 1.00 47.72 547 GLN A C 1
ATOM 4368 O O . GLN A 1 547 ? -7.193 -6.236 4.204 1.00 47.72 547 GLN A O 1
ATOM 4373 N N . TRP A 1 548 ? -7.003 -4.959 2.375 1.00 59.78 548 TRP A N 1
ATOM 4374 C CA . TRP A 1 548 ? -8.010 -3.945 2.712 1.00 59.78 548 TRP A CA 1
ATOM 4375 C C . TRP A 1 548 ? -9.240 -4.039 1.783 1.00 59.78 548 TRP A C 1
ATOM 4377 O O . TRP A 1 548 ? -9.458 -3.180 0.925 1.00 59.78 548 TRP A O 1
ATOM 4387 N N . VAL A 1 549 ? -10.032 -5.113 1.902 1.00 70.00 549 VAL A N 1
ATOM 4388 C CA . VAL A 1 549 ? -11.151 -5.450 0.982 1.00 70.00 549 VAL A CA 1
ATOM 4389 C C . VAL A 1 549 ? -12.428 -4.630 1.255 1.00 70.00 549 VAL A C 1
ATOM 4391 O O . VAL A 1 549 ? -13.510 -5.165 1.502 1.00 70.00 549 VAL A O 1
ATOM 4394 N N . TRP A 1 550 ? -12.314 -3.303 1.228 1.00 84.75 550 TRP A N 1
ATOM 4395 C CA . TRP A 1 550 ? -13.461 -2.393 1.297 1.00 84.75 550 TRP A CA 1
ATOM 4396 C C . TRP A 1 550 ? -14.272 -2.450 -0.001 1.00 84.75 550 TRP A C 1
ATOM 4398 O O . TRP A 1 550 ? -13.759 -2.081 -1.059 1.00 84.75 550 TRP A O 1
ATOM 4408 N N . HIS A 1 551 ? -15.533 -2.892 0.071 1.00 89.50 551 HIS A N 1
ATOM 4409 C CA . HIS A 1 551 ? -16.383 -3.095 -1.111 1.00 89.50 551 HIS A CA 1
ATOM 4410 C C . HIS A 1 551 ? -17.882 -2.872 -0.859 1.00 89.50 551 HIS A C 1
ATOM 4412 O O . HIS A 1 551 ? -18.365 -3.008 0.263 1.00 89.50 551 HIS A O 1
ATOM 4418 N N . SER A 1 552 ? -18.637 -2.556 -1.912 1.00 89.06 552 SER A N 1
ATOM 4419 C CA . SER A 1 552 ? -20.098 -2.747 -1.945 1.00 89.06 552 SER A CA 1
ATOM 4420 C C . SER A 1 552 ? -20.384 -4.120 -2.559 1.00 89.06 552 SER A C 1
ATOM 4422 O O . SER A 1 552 ? -19.642 -4.542 -3.449 1.00 89.06 552 SER A O 1
ATOM 4424 N N . ASP A 1 553 ? -21.424 -4.828 -2.111 1.00 85.12 553 ASP A N 1
ATOM 4425 C CA . ASP A 1 553 ? -21.695 -6.180 -2.615 1.00 85.12 553 ASP A CA 1
ATOM 4426 C C . ASP A 1 553 ? -21.928 -6.207 -4.131 1.00 85.12 553 ASP A C 1
ATOM 4428 O O . ASP A 1 553 ? -22.719 -5.430 -4.661 1.00 85.12 553 ASP A O 1
ATOM 4432 N N . VAL A 1 554 ? -21.262 -7.155 -4.805 1.00 85.62 554 VAL A N 1
ATOM 4433 C CA . VAL A 1 554 ? -21.524 -7.559 -6.201 1.00 85.62 554 VAL A CA 1
ATOM 4434 C C . VAL A 1 554 ? -21.635 -6.361 -7.161 1.00 85.62 554 VAL A C 1
ATOM 4436 O O . VAL A 1 554 ? -22.475 -6.326 -8.058 1.00 85.62 554 VAL A O 1
ATOM 4439 N N . SER A 1 555 ? -20.780 -5.344 -6.987 1.00 88.19 555 SER A N 1
ATOM 4440 C CA . SER A 1 555 ? -20.908 -4.071 -7.715 1.00 88.19 555 SER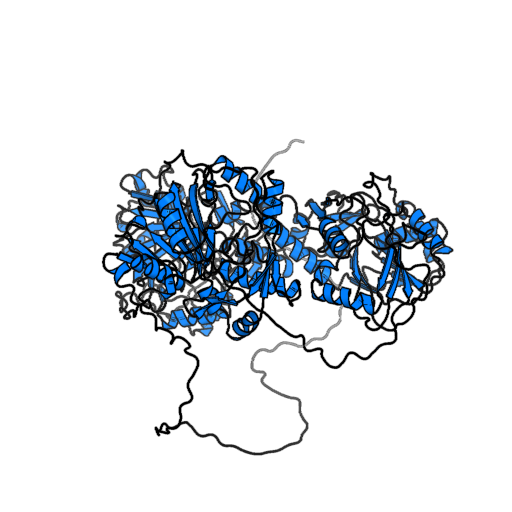 A CA 1
ATOM 4441 C C . SER A 1 555 ? -20.610 -4.153 -9.218 1.00 88.19 555 SER A C 1
ATOM 4443 O O . SER A 1 555 ? -20.591 -3.119 -9.874 1.00 88.19 555 SER A O 1
ATOM 4445 N N . TYR A 1 556 ? -20.331 -5.351 -9.736 1.00 87.00 556 TYR A N 1
ATOM 4446 C CA . TYR A 1 556 ? -20.102 -5.674 -11.144 1.00 87.00 556 TYR A CA 1
ATOM 4447 C C . TYR A 1 556 ? -21.349 -6.178 -11.883 1.00 87.00 556 TYR A C 1
ATOM 4449 O O . TYR A 1 556 ? -21.230 -6.544 -13.047 1.00 87.00 556 TYR A O 1
ATOM 4457 N N . GLU A 1 557 ? -22.510 -6.288 -11.227 1.00 85.44 557 GLU A N 1
ATOM 4458 C CA . GLU A 1 557 ? -23.762 -6.707 -11.873 1.00 85.44 557 GLU A CA 1
ATOM 4459 C C . GLU A 1 557 ? -24.510 -5.525 -12.500 1.00 85.44 557 GLU A C 1
ATOM 4461 O O . GLU A 1 557 ? -24.480 -4.407 -11.992 1.00 85.44 557 GLU A O 1
ATOM 4466 N N . ARG A 1 558 ? -25.238 -5.772 -13.600 1.00 83.06 558 ARG A N 1
ATOM 4467 C CA . ARG A 1 558 ? -25.973 -4.717 -14.337 1.00 83.06 558 ARG A CA 1
ATOM 4468 C C . ARG A 1 558 ? -27.042 -4.057 -13.466 1.00 83.06 558 ARG A C 1
ATOM 4470 O O . ARG A 1 558 ? -27.368 -2.889 -13.652 1.00 83.06 558 ARG A O 1
ATOM 4477 N N . GLN A 1 559 ? -27.588 -4.849 -12.554 1.00 79.81 559 GLN A N 1
ATOM 4478 C CA . GLN A 1 559 ? -28.507 -4.471 -11.496 1.00 79.81 559 GLN A CA 1
ATOM 4479 C C . GLN A 1 559 ? -27.860 -4.917 -10.181 1.00 79.81 559 GLN A C 1
ATOM 4481 O O . GLN A 1 559 ? -28.061 -6.062 -9.770 1.00 79.81 559 GLN A O 1
ATOM 4486 N N . PRO A 1 560 ? -27.003 -4.078 -9.567 1.00 82.75 560 PRO A N 1
ATOM 4487 C CA . PRO A 1 560 ? -26.378 -4.408 -8.295 1.00 82.75 560 PRO A CA 1
ATOM 4488 C C . PRO A 1 560 ? -27.439 -4.646 -7.211 1.00 82.75 560 PRO A C 1
ATOM 4490 O O . PRO A 1 560 ? -28.535 -4.078 -7.298 1.00 82.75 560 PRO A O 1
ATOM 4493 N N . PRO A 1 561 ? -27.134 -5.437 -6.169 1.00 81.25 561 PRO A N 1
ATOM 4494 C CA . PRO A 1 561 ? -28.039 -5.582 -5.045 1.00 81.25 561 PRO A CA 1
ATOM 4495 C C . PRO A 1 561 ? -28.390 -4.237 -4.398 1.00 81.25 561 PRO A C 1
ATOM 4497 O O . PRO A 1 561 ? -27.507 -3.401 -4.190 1.00 81.25 561 PRO A O 1
ATOM 4500 N N . SER A 1 562 ? -29.662 -4.042 -4.057 1.00 82.12 562 SER A N 1
ATOM 4501 C CA . SER A 1 562 ? -30.134 -2.926 -3.237 1.00 82.12 562 SER A CA 1
ATOM 4502 C C . SER A 1 562 ? -29.741 -3.186 -1.787 1.00 82.12 562 SER A C 1
ATOM 4504 O O . SER A 1 562 ? -28.680 -2.732 -1.337 1.00 82.12 562 SER A O 1
ATOM 4506 N N . TYR A 1 563 ? -30.526 -3.992 -1.075 1.00 87.75 563 TYR A N 1
ATOM 4507 C CA . TYR A 1 563 ? -30.252 -4.343 0.306 1.00 87.75 563 TYR A CA 1
ATOM 4508 C C . TYR A 1 563 ? -29.538 -5.701 0.417 1.00 87.75 563 TYR A C 1
ATOM 4510 O O . TYR A 1 563 ? -29.682 -6.609 -0.407 1.00 87.75 563 TYR A O 1
ATOM 4518 N N . THR A 1 564 ? -28.736 -5.836 1.472 1.00 86.94 564 THR A N 1
ATOM 4519 C CA . THR A 1 564 ? -28.205 -7.117 1.950 1.00 86.94 564 THR A CA 1
ATOM 4520 C C . THR A 1 564 ? -28.681 -7.319 3.383 1.00 86.94 564 THR A C 1
ATOM 4522 O O . THR A 1 564 ? -28.510 -6.430 4.217 1.00 86.94 564 THR A O 1
ATOM 4525 N N . SER A 1 565 ? -29.213 -8.503 3.698 1.00 87.56 565 SER A N 1
ATOM 4526 C CA . SER A 1 565 ? -29.471 -8.937 5.074 1.00 87.56 565 SER A CA 1
ATOM 4527 C C . SER A 1 565 ? -28.491 -10.041 5.475 1.00 87.56 565 SER A C 1
ATOM 4529 O O . SER A 1 565 ? -28.205 -10.961 4.703 1.00 87.56 565 SER A O 1
ATOM 4531 N N . PHE A 1 566 ? -27.949 -9.939 6.688 1.00 86.69 566 PHE A N 1
ATOM 4532 C CA . PHE A 1 566 ? -26.931 -10.837 7.225 1.00 86.69 566 PHE A CA 1
ATOM 4533 C C . PHE A 1 566 ? -27.254 -11.182 8.675 1.00 86.69 566 PHE A C 1
ATOM 4535 O O . PHE A 1 566 ? -27.264 -10.294 9.529 1.00 86.69 566 PHE A O 1
ATOM 4542 N N . LYS A 1 567 ? -27.477 -12.468 8.960 1.00 84.19 567 LYS A N 1
ATOM 4543 C CA . LYS A 1 567 ? -27.708 -12.984 10.312 1.00 84.19 567 LYS A CA 1
ATOM 4544 C C . LYS A 1 567 ? -26.499 -13.781 10.785 1.00 84.19 567 LYS A C 1
ATOM 4546 O O . LYS A 1 567 ? -26.096 -14.737 10.117 1.00 84.19 567 LYS A O 1
ATOM 4551 N N . VAL A 1 568 ? -25.958 -13.451 11.958 1.00 77.56 568 VAL A N 1
ATOM 4552 C CA . VAL A 1 568 ? -24.922 -14.275 12.595 1.00 77.56 568 VAL A CA 1
ATOM 4553 C C . VAL A 1 568 ? -25.566 -15.390 13.411 1.00 77.56 568 VAL A C 1
ATOM 4555 O O . VAL A 1 568 ? -26.287 -15.151 14.376 1.00 77.56 568 VAL A O 1
ATOM 4558 N N . LEU A 1 569 ? -25.267 -16.630 13.030 1.00 74.38 569 LEU A N 1
ATOM 4559 C CA . LEU A 1 569 ? -25.703 -17.835 13.734 1.00 74.38 569 LEU A CA 1
ATOM 4560 C C . LEU A 1 569 ? -24.739 -18.182 14.870 1.00 74.38 569 LEU A C 1
ATOM 4562 O O . LEU A 1 569 ? -25.143 -18.728 15.896 1.00 74.38 569 LEU A O 1
ATOM 4566 N N . THR A 1 570 ? -23.447 -17.878 14.720 1.00 69.75 570 THR A N 1
ATOM 4567 C CA . THR A 1 570 ? -22.491 -17.959 15.827 1.00 69.75 570 THR A CA 1
ATOM 4568 C C . THR A 1 570 ? -21.306 -17.004 15.671 1.00 69.75 570 THR A C 1
ATOM 4570 O O . THR A 1 570 ? -20.633 -16.978 14.636 1.00 69.75 570 THR A O 1
ATOM 4573 N N . THR A 1 571 ? -21.045 -16.268 16.749 1.00 66.75 571 THR A N 1
ATOM 4574 C CA . THR A 1 571 ? -19.941 -15.326 16.950 1.00 66.75 571 THR A CA 1
ATOM 4575 C C . THR A 1 571 ? -18.725 -15.992 17.607 1.00 66.75 571 THR A C 1
ATOM 4577 O O . THR A 1 571 ? -18.883 -16.988 18.319 1.00 66.75 571 THR A O 1
ATOM 4580 N N . PRO A 1 572 ? -17.510 -15.457 17.401 1.00 64.19 572 PRO A N 1
ATOM 4581 C CA . PRO A 1 572 ? -16.358 -15.754 18.250 1.00 64.19 572 PRO A CA 1
ATOM 4582 C C . PRO A 1 572 ? -16.504 -15.120 19.646 1.00 64.19 572 PRO A C 1
ATOM 4584 O O . PRO A 1 572 ? -17.430 -14.338 19.866 1.00 64.19 572 PRO A O 1
ATOM 4587 N N . PRO A 1 573 ? -15.570 -15.415 20.572 1.00 61.47 573 PRO A N 1
ATOM 4588 C CA . PRO A 1 573 ? -15.419 -14.669 21.818 1.00 61.47 573 PRO A CA 1
ATOM 4589 C C . PRO A 1 573 ? -15.273 -13.166 21.630 1.00 61.47 573 PRO A C 1
ATOM 4591 O O . PRO A 1 573 ? -15.921 -12.401 22.332 1.00 61.47 573 PRO A O 1
ATOM 4594 N N . THR A 1 574 ? -14.418 -12.751 20.700 1.00 63.72 574 THR A N 1
ATOM 4595 C CA . THR A 1 574 ? -14.085 -11.353 20.421 1.00 63.72 574 THR A CA 1
ATOM 4596 C C . THR A 1 574 ? -13.721 -11.193 18.951 1.00 63.72 574 THR A C 1
ATOM 4598 O O . THR A 1 574 ? -13.341 -12.169 18.290 1.00 63.72 574 THR A O 1
ATOM 4601 N N . GLY A 1 575 ? -13.837 -9.969 18.435 1.00 68.62 575 GLY A N 1
ATOM 4602 C CA . GLY A 1 575 ? -13.687 -9.689 17.010 1.00 68.62 575 GLY A CA 1
ATOM 4603 C C . GLY A 1 575 ? -14.708 -10.441 16.150 1.00 68.62 575 GLY A C 1
ATOM 4604 O O . GLY A 1 575 ? -15.792 -10.819 16.595 1.00 68.62 575 GLY A O 1
ATOM 4605 N N . GLY A 1 576 ? -14.364 -10.678 14.884 1.00 68.69 576 GLY A N 1
ATOM 4606 C CA . GLY A 1 576 ? -15.309 -11.202 13.893 1.00 68.69 576 GLY A CA 1
ATOM 4607 C C . GLY A 1 576 ? -16.350 -10.164 13.495 1.00 68.69 576 GLY A C 1
ATOM 4608 O O . GLY A 1 576 ? -17.407 -10.517 12.970 1.00 68.69 576 GLY A O 1
ATOM 4609 N N . ASP A 1 577 ? -16.027 -8.900 13.732 1.00 83.25 577 ASP A N 1
ATOM 4610 C CA . ASP A 1 577 ? -16.832 -7.722 13.485 1.00 83.25 577 ASP A CA 1
ATOM 4611 C C . ASP A 1 577 ? -17.054 -7.484 11.987 1.00 83.25 577 ASP A C 1
ATOM 4613 O O . ASP A 1 577 ? -16.646 -8.231 11.080 1.00 83.25 577 ASP A O 1
ATOM 4617 N N . THR A 1 578 ? -17.806 -6.435 11.689 1.00 84.25 578 THR A N 1
ATOM 4618 C CA . THR A 1 578 ? -17.916 -5.882 10.340 1.00 84.25 578 THR A CA 1
ATOM 4619 C C . THR A 1 578 ? -18.006 -4.368 10.455 1.00 84.25 578 THR A C 1
ATOM 4621 O O . THR A 1 578 ? -18.628 -3.846 11.380 1.00 84.25 578 THR A O 1
ATOM 4624 N N . VAL A 1 579 ? -17.325 -3.670 9.552 1.00 88.94 579 VAL A N 1
ATOM 4625 C CA . VAL A 1 579 ? -17.232 -2.212 9.516 1.00 88.94 579 VAL A CA 1
ATOM 4626 C C . VAL A 1 579 ? -17.895 -1.725 8.232 1.00 88.94 579 VAL A C 1
ATOM 4628 O O . VAL A 1 579 ? -17.605 -2.252 7.160 1.00 88.94 579 VAL A O 1
ATOM 4631 N N . TRP A 1 580 ? -18.774 -0.728 8.314 1.00 92.38 580 TRP A N 1
ATOM 4632 C CA . TRP A 1 580 ? -19.413 -0.095 7.153 1.00 92.38 580 TRP A CA 1
ATOM 4633 C C . TRP A 1 580 ? -19.019 1.375 7.080 1.00 92.38 580 TRP A C 1
ATOM 4635 O O . TRP A 1 580 ? -19.080 2.068 8.089 1.00 92.38 580 TRP A O 1
ATOM 4645 N N . ALA A 1 581 ? -18.684 1.857 5.884 1.00 91.81 581 ALA A N 1
ATOM 4646 C CA . ALA A 1 581 ? -18.385 3.248 5.566 1.00 91.81 581 ALA A CA 1
ATOM 4647 C C . ALA A 1 581 ? -19.533 3.874 4.759 1.00 91.81 581 ALA A C 1
ATOM 4649 O O . ALA A 1 581 ? -19.983 3.309 3.756 1.00 91.81 581 ALA A O 1
ATOM 4650 N N . SER A 1 582 ? -19.982 5.068 5.154 1.00 90.50 582 SER A N 1
ATOM 4651 C CA . SER A 1 582 ? -21.009 5.818 4.423 1.00 90.50 582 SER A CA 1
ATOM 4652 C C . SER A 1 582 ? -20.424 6.497 3.187 1.00 90.50 582 SER A C 1
ATOM 4654 O O . SER A 1 582 ? -19.728 7.507 3.277 1.00 90.50 582 SER A O 1
ATOM 4656 N N . THR A 1 583 ? -20.747 5.980 2.001 1.00 93.50 583 THR A N 1
ATOM 4657 C CA . THR A 1 583 ? -20.300 6.570 0.727 1.00 93.50 583 THR A CA 1
ATOM 4658 C C . THR A 1 583 ? -21.013 7.885 0.395 1.00 93.50 583 THR A C 1
ATOM 4660 O O . THR A 1 583 ? -20.501 8.649 -0.424 1.00 93.50 583 THR A O 1
ATOM 4663 N N . TYR A 1 584 ? -22.142 8.188 1.057 1.00 88.25 584 TYR A N 1
ATOM 4664 C CA . TYR A 1 584 ? -22.713 9.539 1.089 1.00 88.25 584 TYR A CA 1
ATOM 4665 C C . TYR A 1 584 ? -21.744 10.519 1.762 1.00 88.25 584 TYR A C 1
ATOM 4667 O O . TYR A 1 584 ? -21.385 11.541 1.193 1.00 88.25 584 TYR A O 1
ATOM 4675 N N . GLU A 1 585 ? -21.310 10.206 2.985 1.00 84.75 585 GLU A N 1
ATOM 4676 C CA . GLU A 1 585 ? -20.454 11.080 3.794 1.00 84.75 585 GLU A CA 1
ATOM 4677 C C . GLU A 1 585 ? -19.036 11.185 3.225 1.00 84.75 585 GLU A C 1
ATOM 4679 O O . GLU A 1 585 ? -18.417 12.247 3.315 1.00 84.75 585 GLU A O 1
ATOM 4684 N N . ALA A 1 586 ? -18.560 10.114 2.579 1.00 87.81 586 ALA A N 1
ATOM 4685 C CA . ALA A 1 586 ? -17.340 10.122 1.784 1.00 87.81 586 ALA A CA 1
ATOM 4686 C C . ALA A 1 586 ? -17.450 11.110 0.610 1.00 87.81 586 ALA A C 1
ATOM 4688 O O . ALA A 1 586 ? -16.571 11.955 0.457 1.00 87.81 586 ALA A O 1
ATOM 4689 N N . TYR A 1 587 ? -18.538 11.068 -0.178 1.00 91.00 587 TYR A N 1
ATOM 4690 C CA . TYR A 1 587 ? -18.790 12.077 -1.214 1.00 91.00 587 TYR A CA 1
ATOM 4691 C C . TYR A 1 587 ? -18.896 13.482 -0.601 1.00 91.00 587 TYR A C 1
ATOM 4693 O O . TYR A 1 587 ? -18.268 14.412 -1.102 1.00 91.00 587 TYR A O 1
ATOM 4701 N N . GLU A 1 588 ? -19.636 13.660 0.499 1.00 86.12 588 GLU A N 1
ATOM 4702 C CA . GLU A 1 588 ? -19.876 14.995 1.055 1.00 86.12 588 GLU A CA 1
ATOM 4703 C C . GLU A 1 588 ? -18.624 15.663 1.644 1.00 86.12 588 GLU A C 1
ATOM 4705 O O . GLU A 1 588 ? -18.535 16.891 1.603 1.00 86.12 588 GLU A O 1
ATOM 4710 N N . ARG A 1 589 ? -17.631 14.886 2.095 1.00 82.00 589 ARG A N 1
ATOM 4711 C CA . ARG A 1 589 ? -16.314 15.388 2.535 1.00 82.00 589 ARG A CA 1
ATOM 4712 C C . ARG A 1 589 ? -15.343 15.720 1.394 1.00 82.00 589 ARG A C 1
ATOM 4714 O O . ARG A 1 589 ? -14.278 16.270 1.658 1.00 82.00 589 ARG A O 1
ATOM 4721 N N . LEU A 1 590 ? -15.681 15.434 0.134 1.00 84.62 590 LEU A N 1
ATOM 4722 C CA . LEU A 1 590 ? -14.879 15.894 -1.005 1.00 84.62 590 LEU A CA 1
ATOM 4723 C C . LEU A 1 590 ? -14.970 17.419 -1.164 1.00 84.62 590 LEU A C 1
ATOM 4725 O O . LEU A 1 590 ? -16.034 18.020 -0.993 1.00 84.62 590 LEU A O 1
ATOM 4729 N N . THR A 1 591 ? -13.865 18.052 -1.558 1.00 81.62 591 THR A N 1
ATOM 4730 C CA . THR A 1 591 ? -13.849 19.498 -1.823 1.00 81.62 591 THR A CA 1
ATOM 4731 C C . THR A 1 591 ? -14.764 19.845 -3.011 1.00 81.62 591 THR A C 1
ATOM 4733 O O . THR A 1 591 ? -14.903 19.035 -3.934 1.00 81.62 591 THR A O 1
ATOM 4736 N N . PRO A 1 592 ? -15.389 21.041 -3.058 1.00 85.62 592 PRO A N 1
ATOM 4737 C CA . PRO A 1 592 ? -16.319 21.396 -4.136 1.00 85.62 592 PRO A CA 1
ATOM 4738 C C . PRO A 1 592 ? -15.757 21.268 -5.569 1.00 85.62 592 PRO A C 1
ATOM 4740 O O . PRO A 1 592 ? -16.495 20.799 -6.438 1.00 85.62 592 PRO A O 1
ATOM 4743 N N . PRO A 1 593 ? -14.475 21.598 -5.854 1.00 84.06 593 PRO A N 1
ATOM 4744 C CA . PRO A 1 593 ? -13.880 21.328 -7.163 1.00 84.06 593 PRO A CA 1
ATOM 4745 C C . PRO A 1 593 ? -13.786 19.831 -7.480 1.00 84.06 593 PRO A C 1
ATOM 4747 O O . PRO A 1 593 ? -14.036 19.437 -8.617 1.00 84.06 593 PRO A O 1
ATOM 4750 N N . PHE A 1 594 ? -13.468 18.993 -6.486 1.00 88.88 594 PHE A N 1
ATOM 4751 C CA . PHE A 1 594 ? -13.321 17.553 -6.689 1.00 88.88 594 PHE A CA 1
ATOM 4752 C C . PHE A 1 594 ? -14.676 16.853 -6.850 1.00 88.88 594 PHE A C 1
ATOM 4754 O O . PHE A 1 594 ? -14.799 16.014 -7.736 1.00 88.88 594 PHE A O 1
ATOM 4761 N N . LYS A 1 595 ? -15.718 17.261 -6.100 1.00 89.31 595 LYS A N 1
ATOM 4762 C CA . LYS A 1 595 ? -17.118 16.841 -6.339 1.00 89.31 595 LYS A CA 1
ATOM 4763 C C . LYS A 1 595 ? -17.506 17.065 -7.804 1.00 89.31 595 LYS A C 1
ATOM 4765 O O . LYS A 1 595 ? -17.819 16.110 -8.512 1.00 89.31 595 LYS A O 1
ATOM 4770 N N . LYS A 1 596 ? -17.339 18.302 -8.290 1.00 89.62 596 LYS A N 1
ATOM 4771 C CA . LYS A 1 596 ? -17.628 18.686 -9.680 1.00 89.62 596 LYS A CA 1
ATOM 4772 C C . LYS A 1 596 ? -16.834 17.872 -10.713 1.00 89.62 596 LYS A C 1
ATOM 4774 O O . LYS A 1 596 ? -17.344 17.630 -11.803 1.00 89.62 596 LYS A O 1
ATOM 4779 N N . PHE A 1 597 ? -15.603 17.469 -10.395 1.00 91.06 597 PHE A N 1
ATOM 4780 C CA . PHE A 1 597 ? -14.790 16.607 -11.255 1.00 91.06 597 PHE A CA 1
ATOM 4781 C C . PHE A 1 597 ? -15.336 15.170 -11.318 1.00 91.06 597 PHE A C 1
ATOM 4783 O O . PHE A 1 597 ? -15.524 14.650 -12.415 1.00 91.06 597 PHE A O 1
ATOM 4790 N N . VAL A 1 598 ? -15.647 14.542 -10.175 1.00 92.75 598 VAL A N 1
ATOM 4791 C CA . VAL A 1 598 ? -16.086 13.132 -10.152 1.00 92.75 598 VAL A CA 1
ATOM 4792 C C . VAL A 1 598 ? -17.543 12.909 -10.573 1.00 92.75 598 VAL A C 1
ATOM 4794 O O . VAL A 1 598 ? -17.878 11.820 -11.030 1.00 92.75 598 VAL A O 1
ATOM 4797 N N . GLU A 1 599 ? -18.402 13.929 -10.483 1.00 90.81 599 GLU A N 1
ATOM 4798 C CA . GLU A 1 599 ? -19.822 13.867 -10.878 1.00 90.81 599 GLU A CA 1
ATOM 4799 C C . GLU A 1 599 ? -20.067 13.467 -12.344 1.00 90.81 599 GLU A C 1
ATOM 4801 O O . GLU A 1 599 ? -21.137 12.953 -12.659 1.00 90.81 599 GLU A O 1
ATOM 4806 N N . GLY A 1 600 ? -19.104 13.706 -13.241 1.00 86.38 600 GLY A N 1
ATOM 4807 C CA . GLY A 1 600 ? -19.208 13.361 -14.664 1.00 86.38 600 GLY A CA 1
ATOM 4808 C C . GLY A 1 600 ? -18.571 12.026 -15.064 1.00 86.38 600 GLY A C 1
ATOM 4809 O O . GLY A 1 600 ? -18.579 11.691 -16.248 1.00 86.38 600 GLY A O 1
ATOM 4810 N N . LEU A 1 601 ? -17.975 11.287 -14.122 1.00 93.88 601 LEU A N 1
ATOM 4811 C CA . LEU A 1 601 ? -17.163 10.101 -14.412 1.00 93.88 601 LEU A CA 1
ATOM 4812 C C . LEU A 1 601 ? -17.971 8.801 -14.287 1.00 93.88 601 LEU A C 1
ATOM 4814 O O . LEU A 1 601 ? -18.800 8.646 -13.389 1.00 93.88 601 LEU A O 1
ATOM 4818 N N . THR A 1 602 ? -17.667 7.822 -15.141 1.00 95.06 602 THR A N 1
ATOM 4819 C CA . THR A 1 602 ? -18.132 6.430 -15.011 1.00 95.06 602 THR A CA 1
ATOM 4820 C C . THR A 1 602 ? -16.941 5.483 -14.883 1.00 95.06 602 THR A C 1
ATOM 4822 O O . THR A 1 602 ? -15.843 5.791 -15.340 1.00 95.06 602 THR A O 1
ATOM 4825 N N . ALA A 1 603 ? -17.126 4.334 -14.241 1.00 93.62 603 ALA A N 1
ATOM 4826 C CA . ALA A 1 603 ? -16.098 3.329 -14.008 1.00 93.62 603 ALA A CA 1
ATOM 4827 C C . ALA A 1 603 ? -16.586 1.932 -14.407 1.00 93.62 603 ALA A C 1
ATOM 4829 O O . ALA A 1 603 ? -17.783 1.646 -14.383 1.00 93.62 603 ALA A O 1
ATOM 4830 N N . ILE A 1 604 ? -15.647 1.067 -14.794 1.00 93.00 604 ILE A N 1
ATOM 4831 C CA . ILE A 1 604 ? -15.928 -0.310 -15.205 1.00 93.00 604 ILE A CA 1
ATOM 4832 C C . ILE A 1 604 ? -15.730 -1.242 -14.015 1.00 93.00 604 ILE A C 1
ATOM 4834 O O . ILE A 1 604 ? -14.614 -1.392 -13.506 1.00 93.00 604 ILE A O 1
ATOM 4838 N N . HIS A 1 605 ? -16.814 -1.870 -13.575 1.00 92.81 605 HIS A N 1
ATOM 4839 C CA . HIS A 1 605 ? -16.814 -2.849 -12.496 1.00 92.81 605 HIS A CA 1
ATOM 4840 C C . HIS A 1 605 ? -16.805 -4.260 -13.088 1.00 92.81 605 HIS A C 1
ATOM 4842 O O . HIS A 1 605 ? -17.586 -4.546 -13.992 1.00 92.81 605 HIS A O 1
ATOM 4848 N N . SER A 1 606 ? -15.919 -5.131 -12.600 1.00 89.38 606 SER A N 1
ATOM 4849 C CA . SER A 1 606 ? -15.651 -6.453 -13.180 1.00 89.38 606 SER A CA 1
ATOM 4850 C C . SER A 1 606 ? -15.694 -7.564 -12.140 1.00 89.38 606 SER A C 1
ATOM 4852 O O . SER A 1 606 ? -15.210 -7.418 -11.019 1.00 89.38 606 SER A O 1
ATOM 4854 N N . SER A 1 607 ? -16.215 -8.716 -12.555 1.00 86.12 607 SER A N 1
ATOM 4855 C CA . SER A 1 607 ? -16.142 -9.970 -11.795 1.00 86.12 607 SER A CA 1
ATOM 4856 C C . SER A 1 607 ? -14.868 -10.783 -12.060 1.00 86.12 607 SER A C 1
ATOM 4858 O O . SER A 1 607 ? -14.626 -11.774 -11.365 1.00 86.12 607 SER A O 1
ATOM 4860 N N . LYS A 1 608 ? -14.040 -10.391 -13.045 1.00 83.00 608 LYS A N 1
ATOM 4861 C CA . LYS A 1 608 ? -12.943 -11.216 -13.588 1.00 83.00 608 LYS A CA 1
ATOM 4862 C C . LYS A 1 608 ? -11.999 -11.753 -12.510 1.00 83.00 608 LYS A C 1
ATOM 4864 O O . LYS A 1 608 ? -11.755 -12.955 -12.471 1.00 83.00 608 LYS A O 1
ATOM 4869 N N . LEU A 1 609 ? -11.505 -10.892 -11.617 1.00 76.12 609 LEU A N 1
ATOM 4870 C CA . LEU A 1 609 ? -10.537 -11.282 -10.584 1.00 76.12 609 LEU A CA 1
ATOM 4871 C C . LEU A 1 609 ? -11.124 -12.304 -9.597 1.00 76.12 609 LEU A C 1
ATOM 4873 O O . LEU A 1 609 ? -10.470 -13.293 -9.263 1.00 76.12 609 LEU A O 1
ATOM 4877 N N . GLN A 1 610 ? -12.369 -12.094 -9.156 1.00 77.75 610 GLN A N 1
ATOM 4878 C CA . GLN A 1 610 ? -13.048 -13.003 -8.230 1.00 77.75 610 GLN A CA 1
ATOM 4879 C C . GLN A 1 610 ? -13.318 -14.363 -8.896 1.00 77.75 610 GLN A C 1
ATOM 4881 O O . GLN A 1 610 ? -13.062 -15.407 -8.298 1.00 77.75 610 GLN A O 1
ATOM 4886 N N . ALA A 1 611 ? -13.765 -14.357 -10.155 1.00 79.62 611 ALA A N 1
ATOM 4887 C CA . ALA A 1 611 ? -13.999 -15.568 -10.934 1.00 79.62 611 ALA A CA 1
ATOM 4888 C C . ALA A 1 611 ? -12.707 -16.369 -11.191 1.00 79.62 611 ALA A C 1
ATOM 4890 O O . ALA A 1 611 ? -12.702 -17.588 -11.005 1.00 79.62 611 ALA A O 1
ATOM 4891 N N . GLU A 1 612 ? -11.602 -15.706 -11.556 1.00 76.56 612 GLU A N 1
ATOM 4892 C CA . GLU A 1 612 ? -10.291 -16.353 -11.725 1.00 76.56 612 GLU A CA 1
ATOM 4893 C C . GLU A 1 612 ? -9.818 -17.023 -10.420 1.00 76.56 612 GLU A C 1
ATOM 4895 O O . GLU A 1 612 ? -9.335 -18.157 -10.452 1.00 76.56 612 GLU A O 1
ATOM 4900 N N . ALA A 1 613 ? -10.030 -16.389 -9.261 1.00 70.38 613 ALA A N 1
ATOM 4901 C CA . ALA A 1 613 ? -9.683 -16.967 -7.961 1.00 70.38 613 ALA A CA 1
ATOM 4902 C C . ALA A 1 613 ? -10.580 -18.147 -7.540 1.00 70.38 613 ALA A C 1
ATOM 4904 O O . ALA A 1 613 ? -10.081 -19.100 -6.938 1.00 70.38 613 ALA A O 1
ATOM 4905 N N . THR A 1 614 ? -11.877 -18.127 -7.869 1.00 71.38 614 THR A N 1
ATOM 4906 C CA . THR A 1 614 ? -12.790 -19.272 -7.678 1.00 71.38 614 THR A CA 1
ATOM 4907 C C . THR A 1 614 ? -12.355 -20.468 -8.534 1.00 71.38 614 THR A C 1
ATOM 4909 O O . THR A 1 614 ? -12.240 -21.584 -8.022 1.00 71.38 614 THR A O 1
ATOM 4912 N N . ILE A 1 615 ? -12.017 -20.238 -9.809 1.00 73.38 615 ILE A N 1
ATOM 4913 C CA . ILE A 1 615 ? -11.504 -21.281 -10.715 1.00 73.38 615 ILE A CA 1
ATOM 4914 C C . ILE A 1 615 ? -10.176 -21.853 -10.191 1.00 73.38 615 ILE A C 1
ATOM 4916 O O . ILE A 1 615 ? -10.010 -23.072 -10.142 1.00 73.38 615 ILE A O 1
ATOM 4920 N N . ALA A 1 616 ? -9.255 -21.003 -9.725 1.00 67.50 616 ALA A N 1
ATOM 4921 C CA . ALA A 1 616 ? -7.971 -21.429 -9.159 1.00 67.50 616 ALA A CA 1
ATOM 4922 C C . ALA A 1 616 ? -8.099 -22.260 -7.862 1.00 67.50 616 ALA A C 1
ATOM 4924 O O . ALA A 1 616 ? -7.180 -22.999 -7.512 1.00 67.50 616 ALA A O 1
ATOM 4925 N N . GLN A 1 617 ? -9.236 -22.176 -7.162 1.00 68.25 617 GLN A N 1
ATOM 4926 C CA . GLN A 1 617 ? -9.571 -23.022 -6.008 1.00 68.25 617 GLN A CA 1
ATOM 4927 C C . GLN A 1 617 ? -10.258 -24.346 -6.395 1.00 68.25 617 GLN A C 1
ATOM 4929 O O . GLN A 1 617 ? -10.588 -25.137 -5.512 1.00 68.25 617 GLN A O 1
ATOM 4934 N N . GLY A 1 618 ? -10.493 -24.600 -7.689 1.00 74.00 618 GLY A N 1
ATOM 4935 C CA . GLY A 1 618 ? -11.226 -25.775 -8.175 1.00 74.00 618 GLY A CA 1
ATOM 4936 C C . GLY A 1 618 ? -12.737 -25.720 -7.918 1.00 74.00 618 GLY A C 1
ATOM 4937 O O . GLY A 1 618 ? -13.406 -26.750 -7.975 1.00 74.00 618 GLY A O 1
ATOM 4938 N N . GLN A 1 619 ? -13.285 -24.541 -7.607 1.00 78.75 619 GLN A N 1
ATOM 4939 C CA . GLN A 1 619 ? -14.712 -24.342 -7.348 1.00 78.75 619 GLN A CA 1
ATOM 4940 C C . GLN A 1 619 ? -15.479 -24.079 -8.654 1.00 78.75 619 GLN A C 1
ATOM 4942 O O . GLN A 1 619 ? -14.932 -23.566 -9.631 1.00 78.75 619 GLN A O 1
ATOM 4947 N N . THR A 1 620 ? -16.775 -24.409 -8.676 1.00 78.12 620 THR A N 1
ATOM 4948 C CA . THR A 1 620 ? -17.630 -24.133 -9.842 1.00 78.12 620 THR A CA 1
ATOM 4949 C C . THR A 1 620 ? -17.918 -22.637 -9.950 1.00 78.12 620 THR A C 1
ATOM 4951 O O . THR A 1 620 ? -18.542 -22.062 -9.059 1.00 78.12 620 THR A O 1
ATOM 4954 N N . LEU A 1 621 ? -17.547 -22.025 -11.076 1.00 82.19 621 LEU A N 1
ATOM 4955 C CA . LEU A 1 621 ? -18.030 -20.701 -11.461 1.00 82.19 621 LEU A CA 1
ATOM 4956 C C . LEU A 1 621 ? -19.499 -20.809 -11.916 1.00 82.19 621 LEU A C 1
ATOM 4958 O O . LEU A 1 621 ? -19.793 -21.457 -12.918 1.00 82.19 621 LEU A O 1
ATOM 4962 N N . ARG A 1 622 ? -20.432 -20.203 -11.173 1.00 82.06 622 ARG A N 1
ATOM 4963 C CA . ARG A 1 622 ? -21.887 -20.410 -11.334 1.00 82.06 622 ARG A CA 1
ATOM 4964 C C . ARG A 1 622 ? -22.552 -19.445 -12.321 1.00 82.06 622 ARG A C 1
ATOM 4966 O O . ARG A 1 622 ? -23.653 -19.737 -12.774 1.00 82.06 622 ARG A O 1
ATOM 4973 N N . ARG A 1 623 ? -21.911 -18.322 -12.658 1.00 83.81 623 ARG A N 1
ATOM 4974 C CA . ARG A 1 623 ? -22.338 -17.344 -13.684 1.00 83.81 623 ARG A CA 1
ATOM 4975 C C . ARG A 1 623 ? -21.120 -16.945 -14.531 1.00 83.81 623 ARG A C 1
ATOM 4977 O O . ARG A 1 623 ? -20.027 -16.881 -13.967 1.00 83.81 623 ARG A O 1
ATOM 4984 N N . PRO A 1 624 ? -21.256 -16.657 -15.838 1.00 82.06 624 PRO A N 1
ATOM 4985 C CA . PRO A 1 624 ? -20.131 -16.185 -16.652 1.00 82.06 624 PRO A CA 1
ATOM 4986 C C . PRO A 1 624 ? -19.552 -14.867 -16.112 1.00 82.06 624 PRO A C 1
ATOM 4988 O O . PRO A 1 624 ? -20.206 -14.166 -15.341 1.00 82.06 624 PRO A O 1
ATOM 4991 N N . ILE A 1 625 ? -18.324 -14.531 -16.516 1.00 85.06 625 ILE A N 1
ATOM 4992 C CA . ILE A 1 625 ? -17.698 -13.248 -16.169 1.00 85.06 625 ILE A CA 1
ATOM 4993 C C . ILE A 1 625 ? -18.469 -12.111 -16.852 1.00 85.06 625 ILE A C 1
ATOM 4995 O O . ILE A 1 625 ? -18.725 -12.154 -18.054 1.00 85.06 625 ILE A O 1
ATOM 4999 N N . VAL A 1 626 ? -18.812 -11.095 -16.065 1.00 85.69 626 VAL A N 1
ATOM 5000 C CA . VAL A 1 626 ? -19.456 -9.844 -16.480 1.00 85.69 626 VAL A CA 1
ATOM 5001 C C . VAL A 1 626 ? -18.592 -8.634 -16.110 1.00 85.69 626 VAL A C 1
ATOM 5003 O O . VAL A 1 626 ? -17.927 -8.638 -15.066 1.00 85.69 626 VAL A O 1
ATOM 5006 N N . GLU A 1 627 ? -18.636 -7.604 -16.960 1.00 89.06 627 GLU A N 1
ATOM 5007 C CA . GLU A 1 627 ? -18.200 -6.236 -16.654 1.00 89.06 627 GLU A CA 1
ATOM 5008 C C . GLU A 1 627 ? -19.314 -5.252 -17.035 1.00 89.06 627 GLU A C 1
ATOM 5010 O O . GLU A 1 627 ? -19.878 -5.371 -18.127 1.00 89.06 627 GLU A O 1
ATOM 5015 N N . PHE A 1 628 ? -19.599 -4.258 -16.189 1.00 89.56 628 PHE A N 1
ATOM 5016 C CA . PHE A 1 628 ? -20.553 -3.186 -16.495 1.00 89.56 628 PHE A CA 1
ATOM 5017 C C . PHE A 1 628 ? -20.040 -1.803 -16.075 1.00 89.56 628 PHE A C 1
ATOM 5019 O O . PHE A 1 628 ? -19.125 -1.660 -15.264 1.00 89.56 628 PHE A O 1
ATOM 5026 N N . GLU A 1 629 ? -20.617 -0.774 -16.694 1.00 91.88 629 GLU A N 1
ATOM 5027 C CA . GLU A 1 629 ? -20.286 0.633 -16.480 1.00 91.88 629 GLU A CA 1
ATOM 5028 C C . GLU A 1 629 ? -21.263 1.264 -15.483 1.00 91.88 629 GLU A C 1
ATOM 5030 O O . GLU A 1 629 ? -22.474 1.258 -15.709 1.00 91.88 629 GLU A O 1
ATOM 5035 N N . HIS A 1 630 ? -20.730 1.853 -14.413 1.00 90.94 630 HIS A N 1
ATOM 5036 C CA . HIS A 1 630 ? -21.502 2.538 -13.375 1.00 90.94 630 HIS A CA 1
ATOM 5037 C C . HIS A 1 630 ? -20.937 3.947 -13.129 1.00 90.94 630 HIS A C 1
ATOM 5039 O O . HIS A 1 630 ? -19.750 4.174 -13.365 1.00 90.94 630 HIS A O 1
ATOM 5045 N N . PRO A 1 631 ? -21.739 4.924 -12.679 1.00 93.75 631 PRO A N 1
ATOM 5046 C CA . PRO A 1 631 ? -21.244 6.265 -12.385 1.00 93.75 631 PRO A CA 1
ATOM 5047 C C . PRO A 1 631 ? -20.416 6.281 -11.092 1.00 93.75 631 PRO A C 1
ATOM 5049 O O . PRO A 1 631 ? -20.786 5.648 -10.106 1.00 93.75 631 PRO A O 1
ATOM 5052 N N . VAL A 1 632 ? -19.313 7.037 -11.084 1.00 95.38 632 VAL A N 1
ATOM 5053 C CA . VAL A 1 632 ? -18.418 7.198 -9.918 1.00 95.38 632 VAL A CA 1
ATOM 5054 C C . VAL A 1 632 ? -19.131 7.923 -8.771 1.00 95.38 632 VAL A C 1
ATOM 5056 O O . VAL A 1 632 ? -18.886 7.620 -7.601 1.00 95.38 632 VAL A O 1
ATOM 5059 N N . VAL A 1 633 ? -20.047 8.839 -9.106 1.00 94.69 633 VAL A N 1
ATOM 5060 C CA . VAL A 1 633 ? -21.027 9.429 -8.186 1.00 94.69 633 VAL A CA 1
ATOM 5061 C C . VAL A 1 633 ? -22.429 9.047 -8.644 1.00 94.69 633 VAL A C 1
ATOM 5063 O O . VAL A 1 633 ? -22.853 9.425 -9.733 1.00 94.69 633 VAL A O 1
ATOM 5066 N N . ARG A 1 634 ? -23.175 8.344 -7.794 1.00 88.81 634 ARG A N 1
ATOM 5067 C CA . ARG A 1 634 ? -24.592 8.014 -8.011 1.00 88.81 634 ARG A CA 1
ATOM 5068 C C . ARG A 1 634 ? -25.495 8.911 -7.173 1.00 88.81 634 ARG A C 1
ATOM 5070 O O . ARG A 1 634 ? -25.116 9.324 -6.077 1.00 88.81 634 ARG A O 1
ATOM 5077 N N . THR A 1 635 ? -26.699 9.173 -7.667 1.00 88.00 635 THR A N 1
ATOM 5078 C CA . THR A 1 635 ? -27.790 9.766 -6.881 1.00 88.00 635 THR A CA 1
ATOM 5079 C C . THR A 1 635 ? -28.655 8.631 -6.358 1.00 88.00 635 THR A C 1
ATOM 5081 O O . THR A 1 635 ? -29.045 7.763 -7.126 1.00 88.00 635 THR A O 1
ATOM 5084 N N . HIS A 1 636 ? -28.956 8.618 -5.065 1.00 87.00 636 HIS A N 1
ATOM 5085 C CA . HIS A 1 636 ? -29.754 7.560 -4.463 1.00 87.00 636 HIS A CA 1
ATOM 5086 C C . HIS A 1 636 ? -31.258 7.763 -4.746 1.00 87.00 636 HIS A C 1
ATOM 5088 O O . HIS A 1 636 ? -31.790 8.818 -4.377 1.00 87.00 636 HIS A O 1
ATOM 5094 N N . PRO A 1 637 ? -31.972 6.783 -5.338 1.00 82.00 637 PRO A N 1
ATOM 5095 C CA . PRO A 1 637 ? -33.307 6.998 -5.912 1.00 82.00 637 PRO A CA 1
ATOM 5096 C C . PRO A 1 637 ? -34.382 7.384 -4.888 1.00 82.00 637 PRO A C 1
ATOM 5098 O O . PRO A 1 637 ? -35.323 8.094 -5.224 1.00 82.00 637 PRO A O 1
ATOM 5101 N N . VAL A 1 638 ? -34.232 6.957 -3.630 1.00 83.19 638 VAL A N 1
ATOM 5102 C CA . VAL A 1 638 ? -35.194 7.244 -2.547 1.00 83.19 638 VAL A CA 1
ATOM 5103 C C . VAL A 1 638 ? -34.953 8.608 -1.891 1.00 83.19 638 VAL A C 1
ATOM 5105 O O . VAL A 1 638 ? -35.892 9.272 -1.465 1.00 83.19 638 VAL A O 1
ATOM 5108 N N . THR A 1 639 ? -33.690 9.028 -1.764 1.00 83.44 639 THR A N 1
ATOM 5109 C CA . THR A 1 639 ? -33.291 10.133 -0.864 1.00 83.44 639 THR A CA 1
ATOM 5110 C C . THR A 1 639 ? -32.763 11.361 -1.603 1.00 83.44 639 THR A C 1
ATOM 5112 O O . THR A 1 639 ? -32.544 12.399 -0.981 1.00 83.44 639 THR A O 1
ATOM 5115 N N . GLY A 1 640 ? -32.474 11.247 -2.905 1.00 85.00 640 GLY A N 1
ATOM 5116 C CA . GLY A 1 640 ? -31.830 12.292 -3.707 1.00 85.00 640 GLY A CA 1
ATOM 5117 C C . GLY A 1 640 ? -30.379 12.612 -3.311 1.00 85.00 640 GLY A C 1
ATOM 5118 O O . GLY A 1 640 ? -29.749 13.461 -3.940 1.00 85.00 640 GLY A O 1
ATOM 5119 N N . ARG A 1 641 ? -29.823 11.952 -2.284 1.00 85.88 641 ARG A N 1
ATOM 5120 C CA . ARG A 1 641 ? -28.442 12.163 -1.822 1.00 85.88 641 ARG A CA 1
ATOM 5121 C C . ARG A 1 641 ? -27.441 11.561 -2.809 1.00 85.88 641 ARG A C 1
ATOM 5123 O O . ARG A 1 641 ? -27.689 10.504 -3.386 1.00 85.88 641 ARG A O 1
ATOM 5130 N N . ARG A 1 642 ? -26.278 12.197 -2.955 1.00 89.44 642 ARG A N 1
ATOM 5131 C CA . ARG A 1 642 ? -25.172 11.710 -3.792 1.00 89.44 642 ARG A CA 1
ATOM 5132 C C . ARG A 1 642 ? -24.201 10.844 -2.991 1.00 89.44 642 ARG A C 1
ATOM 5134 O O . ARG A 1 642 ? -23.876 11.177 -1.855 1.00 89.44 642 ARG A O 1
ATOM 5141 N N . SER A 1 643 ? -23.741 9.745 -3.581 1.00 92.69 643 SER A N 1
ATOM 5142 C CA . SER A 1 643 ? -22.846 8.755 -2.966 1.00 92.69 643 SER A CA 1
ATOM 5143 C C . SER A 1 643 ? -21.714 8.382 -3.928 1.00 92.69 643 SER A C 1
ATOM 5145 O O . SER A 1 643 ? -21.920 8.338 -5.142 1.00 92.69 643 SER A O 1
ATOM 5147 N N . LEU A 1 644 ? -20.524 8.087 -3.393 1.00 95.25 644 LEU A N 1
ATOM 5148 C CA . LEU A 1 644 ? -19.462 7.439 -4.170 1.00 95.25 644 LEU A CA 1
ATOM 5149 C C . LEU A 1 644 ? -19.824 5.985 -4.495 1.00 95.25 644 LEU A C 1
ATOM 5151 O O . LEU A 1 644 ? -20.384 5.273 -3.659 1.00 95.25 644 LEU A O 1
ATOM 5155 N N . TYR A 1 645 ? -19.429 5.520 -5.680 1.00 94.50 645 TYR A N 1
ATOM 5156 C CA . TYR A 1 645 ? -19.570 4.120 -6.074 1.00 94.50 645 TYR A CA 1
ATOM 5157 C C . TYR A 1 645 ? -18.331 3.576 -6.786 1.00 94.50 645 TYR A C 1
ATOM 5159 O O . TYR A 1 645 ? -18.346 3.268 -7.972 1.00 94.50 645 TYR A O 1
ATOM 5167 N N . VAL A 1 646 ? -17.246 3.443 -6.024 1.00 93.62 646 VAL A N 1
ATOM 5168 C CA . VAL A 1 646 ? -16.007 2.770 -6.438 1.00 93.62 646 VAL A CA 1
ATOM 5169 C C . VAL A 1 646 ? -15.461 1.933 -5.280 1.00 93.62 646 VAL A C 1
ATOM 5171 O O . VAL A 1 646 ? -15.669 2.280 -4.117 1.00 93.62 646 VAL A O 1
ATOM 5174 N N . ASN A 1 647 ? -14.779 0.825 -5.571 1.00 89.56 647 ASN A N 1
ATOM 5175 C CA . ASN A 1 647 ? -14.149 -0.033 -4.563 1.00 89.56 647 ASN A CA 1
ATOM 5176 C C . ASN A 1 647 ? -12.947 -0.823 -5.113 1.00 89.56 647 ASN A C 1
ATOM 5178 O O . ASN A 1 647 ? -12.885 -1.111 -6.304 1.00 89.56 647 ASN A O 1
ATOM 5182 N N . ARG A 1 648 ? -12.005 -1.208 -4.236 1.00 81.75 648 ARG A N 1
ATOM 5183 C CA . ARG A 1 648 ? -10.760 -1.912 -4.622 1.00 81.75 648 ARG A CA 1
ATOM 5184 C C . ARG A 1 648 ? -10.949 -3.361 -5.087 1.00 81.75 648 ARG A C 1
ATOM 5186 O O . ARG A 1 648 ? -9.999 -3.944 -5.597 1.00 81.75 648 ARG A O 1
ATOM 5193 N N . GLU A 1 649 ? -12.116 -3.952 -4.851 1.00 81.06 649 GLU A N 1
ATOM 5194 C CA . GLU A 1 649 ? -12.384 -5.365 -5.146 1.00 81.06 649 GLU A CA 1
ATOM 5195 C C . GLU A 1 649 ? -12.881 -5.563 -6.588 1.00 81.06 649 GLU A C 1
ATOM 5197 O O . GLU A 1 649 ? -12.478 -6.510 -7.262 1.00 81.06 649 GLU A O 1
ATOM 5202 N N . PHE A 1 650 ? -13.737 -4.655 -7.074 1.00 88.75 650 PHE A N 1
ATOM 5203 C CA . PHE A 1 650 ? -14.440 -4.805 -8.352 1.00 88.75 650 PHE A CA 1
ATOM 5204 C C . PHE A 1 650 ? -14.215 -3.656 -9.344 1.00 88.75 650 PHE A C 1
ATOM 5206 O O . PHE A 1 650 ? -14.382 -3.870 -10.545 1.00 88.75 650 PHE A O 1
ATOM 5213 N N . THR A 1 651 ? -13.864 -2.440 -8.905 1.00 90.50 651 THR A N 1
ATOM 5214 C CA . THR A 1 651 ? -13.674 -1.300 -9.820 1.00 90.50 651 THR A CA 1
ATOM 5215 C C . THR A 1 651 ? -12.309 -1.384 -10.508 1.00 90.50 651 THR A C 1
ATOM 5217 O O . THR A 1 651 ? -11.277 -1.230 -9.866 1.00 90.50 651 THR A O 1
ATOM 5220 N N . THR A 1 652 ? -12.302 -1.615 -11.825 1.00 85.31 652 THR A N 1
ATOM 5221 C CA . THR A 1 652 ? -11.069 -1.873 -12.599 1.00 85.31 652 THR A CA 1
ATOM 5222 C C . THR A 1 652 ? -10.420 -0.628 -13.190 1.00 85.31 652 THR A C 1
ATOM 5224 O O . THR A 1 652 ? -9.202 -0.584 -13.307 1.00 85.31 652 THR A O 1
ATOM 5227 N N . ARG A 1 653 ? -11.225 0.348 -13.627 1.00 87.38 653 ARG A N 1
ATOM 5228 C CA . ARG A 1 653 ? -10.772 1.589 -14.276 1.00 87.38 653 ARG A CA 1
ATOM 5229 C C . ARG A 1 653 ? -11.891 2.619 -14.339 1.00 87.38 653 ARG A C 1
ATOM 5231 O O . ARG A 1 653 ? -13.055 2.243 -14.495 1.00 87.38 653 ARG A O 1
ATOM 5238 N N . ILE A 1 654 ? -11.547 3.902 -14.300 1.00 89.56 654 ILE A N 1
ATOM 5239 C CA . ILE A 1 654 ? -12.457 4.994 -14.662 1.00 89.56 654 ILE A CA 1
ATOM 5240 C C . ILE A 1 654 ? -12.425 5.159 -16.185 1.00 89.56 654 ILE A C 1
ATOM 5242 O O . ILE A 1 654 ? -11.370 5.309 -16.796 1.00 89.56 654 ILE A O 1
ATOM 5246 N N . LYS A 1 655 ? -13.596 5.110 -16.817 1.00 86.06 655 LYS A N 1
ATOM 5247 C CA . LYS A 1 655 ? -13.758 5.233 -18.263 1.00 86.06 655 LYS A CA 1
ATOM 5248 C C . LYS A 1 655 ? -13.435 6.663 -18.708 1.00 86.06 655 LYS A C 1
ATOM 5250 O O . LYS A 1 655 ? -13.844 7.635 -18.079 1.00 86.06 655 LYS A O 1
ATOM 5255 N N . ASN A 1 656 ? -12.756 6.776 -19.848 1.00 80.94 656 ASN A N 1
ATOM 5256 C CA . ASN A 1 656 ? -12.280 8.021 -20.465 1.00 80.94 656 ASN A CA 1
ATOM 5257 C C . ASN A 1 656 ? -11.131 8.753 -19.733 1.00 80.94 656 ASN A C 1
ATOM 5259 O O . ASN A 1 656 ? -10.624 9.714 -20.303 1.00 80.94 656 ASN A O 1
ATOM 5263 N N . LEU A 1 657 ? -10.674 8.294 -18.560 1.00 81.88 657 LEU A N 1
ATOM 5264 C CA . LEU A 1 657 ? -9.400 8.719 -17.953 1.00 81.88 657 LEU A CA 1
ATOM 5265 C C . LEU A 1 657 ? -8.268 7.763 -18.356 1.00 81.88 657 LEU A C 1
ATOM 5267 O O . LEU A 1 657 ? -8.536 6.588 -18.609 1.00 81.88 657 LEU A O 1
ATOM 5271 N N . SER A 1 658 ? -7.015 8.234 -18.387 1.00 74.62 658 SER A N 1
ATOM 5272 C CA . SER A 1 658 ? -5.835 7.354 -18.500 1.00 74.62 658 SER A CA 1
ATOM 5273 C C . SER A 1 658 ? -5.783 6.321 -17.368 1.00 74.62 658 SER A C 1
ATOM 5275 O O . SER A 1 658 ? -6.358 6.579 -16.317 1.00 74.62 658 SER A O 1
ATOM 5277 N N . ALA A 1 659 ? -5.057 5.198 -17.490 1.00 68.25 659 ALA A N 1
ATOM 5278 C CA . ALA A 1 659 ? -4.807 4.338 -16.324 1.00 68.25 659 ALA A CA 1
ATOM 5279 C C . ALA A 1 659 ? -4.103 5.120 -15.209 1.00 68.25 659 ALA A C 1
ATOM 5281 O O . ALA A 1 659 ? -4.471 4.982 -14.058 1.00 68.25 659 ALA A O 1
ATOM 5282 N N . THR A 1 660 ? -3.166 6.020 -15.520 1.00 68.19 660 THR A N 1
ATOM 5283 C CA . THR A 1 660 ? -2.476 6.805 -14.483 1.00 68.19 660 THR A CA 1
ATOM 5284 C C . THR A 1 660 ? -3.407 7.778 -13.747 1.00 68.19 660 THR A C 1
ATOM 5286 O O . THR A 1 660 ? -3.324 7.881 -12.526 1.00 68.19 660 THR A O 1
ATOM 5289 N N . GLU A 1 661 ? -4.329 8.455 -14.439 1.00 79.31 661 GLU A N 1
ATOM 5290 C CA . GLU A 1 661 ? -5.363 9.290 -13.804 1.00 79.31 661 GLU A CA 1
ATOM 5291 C C . GLU A 1 661 ? -6.432 8.438 -13.107 1.00 79.31 661 GLU A C 1
ATOM 5293 O O . GLU A 1 661 ? -6.828 8.749 -11.989 1.00 79.31 661 GLU A O 1
ATOM 5298 N N . SER A 1 662 ? -6.884 7.356 -13.745 1.00 85.19 662 SER A N 1
ATOM 5299 C CA . SER A 1 662 ? -7.836 6.382 -13.204 1.00 85.19 662 SER A CA 1
ATOM 5300 C C . SER A 1 662 ? -7.321 5.801 -11.896 1.00 85.19 662 SER A C 1
ATOM 5302 O O . SER A 1 662 ? -8.013 5.882 -10.891 1.00 85.19 662 SER A O 1
ATOM 5304 N N . ASP A 1 663 ? -6.104 5.269 -11.884 1.00 80.12 663 ASP A N 1
ATOM 5305 C CA . ASP A 1 663 ? -5.477 4.654 -10.720 1.00 80.12 663 ASP A CA 1
ATOM 5306 C C . ASP A 1 663 ? -5.216 5.697 -9.637 1.00 80.12 663 ASP A C 1
ATOM 5308 O O . ASP A 1 663 ? -5.487 5.421 -8.476 1.00 80.12 663 ASP A O 1
ATOM 5312 N N . ALA A 1 664 ? -4.780 6.915 -9.982 1.00 81.75 664 ALA A N 1
ATOM 5313 C CA . ALA A 1 664 ? -4.615 7.992 -9.005 1.00 81.75 664 ALA A CA 1
ATOM 5314 C C . ALA A 1 664 ? -5.952 8.413 -8.363 1.00 81.75 664 ALA A C 1
ATOM 5316 O O . ALA A 1 664 ? -6.023 8.604 -7.148 1.00 81.75 664 ALA A O 1
ATOM 5317 N N . VAL A 1 665 ? -7.024 8.529 -9.154 1.00 91.06 665 VAL A N 1
ATOM 5318 C CA . VAL A 1 665 ? -8.363 8.905 -8.674 1.00 91.06 665 VAL A CA 1
ATOM 5319 C C . VAL A 1 665 ? -9.039 7.744 -7.935 1.00 91.06 665 VAL A C 1
ATOM 5321 O O . VAL A 1 665 ? -9.708 7.984 -6.934 1.00 91.06 665 VAL A O 1
ATOM 5324 N N . LEU A 1 666 ? -8.834 6.490 -8.347 1.00 90.75 666 LEU A N 1
ATOM 5325 C CA . LEU A 1 666 ? -9.331 5.301 -7.648 1.00 90.75 666 LEU A CA 1
ATOM 5326 C C . LEU A 1 666 ? -8.554 5.031 -6.356 1.00 90.75 666 LEU A C 1
ATOM 5328 O O . LEU A 1 666 ? -9.195 4.777 -5.337 1.00 90.75 666 LEU A O 1
ATOM 5332 N N . ASP A 1 667 ? -7.220 5.144 -6.336 1.00 85.19 667 ASP A N 1
ATOM 5333 C CA . ASP A 1 667 ? -6.437 5.096 -5.093 1.00 85.19 667 ASP A CA 1
ATOM 5334 C C . ASP A 1 667 ? -6.914 6.208 -4.152 1.00 85.19 667 ASP A C 1
ATOM 5336 O O . ASP A 1 667 ? -7.186 5.924 -2.990 1.00 85.19 667 ASP A O 1
ATOM 5340 N N . PHE A 1 668 ? -7.097 7.444 -4.632 1.00 89.75 668 PHE A N 1
ATOM 5341 C CA . PHE A 1 668 ? -7.623 8.539 -3.811 1.00 89.75 668 PHE A CA 1
ATOM 5342 C C . PHE A 1 668 ? -9.024 8.237 -3.250 1.00 89.75 668 PHE A C 1
ATOM 5344 O O . PHE A 1 668 ? -9.202 8.227 -2.033 1.00 89.75 668 PHE A O 1
ATOM 5351 N N . LEU A 1 669 ? -10.011 7.945 -4.105 1.00 93.06 669 LEU A N 1
ATOM 5352 C CA . LEU A 1 669 ? -11.402 7.727 -3.689 1.00 93.06 669 LEU A CA 1
ATOM 5353 C C . LEU A 1 669 ? -11.561 6.493 -2.790 1.00 93.06 669 LEU A C 1
ATOM 5355 O O . LEU A 1 669 ? -12.314 6.538 -1.818 1.00 93.06 669 LEU A O 1
ATOM 5359 N N . THR A 1 670 ? -10.852 5.398 -3.076 1.00 90.31 670 THR A N 1
ATOM 5360 C CA . THR A 1 670 ? -10.941 4.181 -2.254 1.00 90.31 670 THR A CA 1
ATOM 5361 C C . THR A 1 670 ? -10.167 4.300 -0.944 1.00 90.31 670 THR A C 1
ATOM 5363 O O . THR A 1 670 ? -10.668 3.833 0.077 1.00 90.31 670 THR A O 1
ATOM 5366 N N . ASN A 1 671 ? -9.014 4.984 -0.915 1.00 84.44 671 ASN A N 1
ATOM 5367 C CA . ASN A 1 671 ? -8.318 5.296 0.339 1.00 84.44 671 ASN A CA 1
ATOM 5368 C C . ASN A 1 671 ? -9.143 6.252 1.214 1.00 84.44 671 ASN A C 1
ATOM 5370 O O . ASN A 1 671 ? -9.209 6.050 2.423 1.00 84.44 671 ASN A O 1
ATOM 5374 N N . HIS A 1 672 ? -9.812 7.244 0.618 1.00 87.81 672 HIS A N 1
ATOM 5375 C CA . HIS A 1 672 ? -10.720 8.161 1.319 1.00 87.81 672 HIS A CA 1
ATOM 5376 C C . HIS A 1 672 ? -11.869 7.409 2.006 1.00 87.81 672 HIS A C 1
ATOM 5378 O O . HIS A 1 672 ? -12.121 7.621 3.189 1.00 87.81 672 HIS A O 1
ATOM 5384 N N . ILE A 1 673 ? -12.503 6.454 1.314 1.00 89.50 673 ILE A N 1
ATOM 5385 C CA . ILE A 1 673 ? -13.525 5.571 1.907 1.00 89.50 673 ILE A CA 1
ATOM 5386 C C . ILE A 1 673 ? -12.929 4.692 3.026 1.00 89.50 673 ILE A C 1
ATOM 5388 O O . ILE A 1 673 ? -13.494 4.620 4.118 1.00 89.50 673 ILE A O 1
ATOM 5392 N N . ALA A 1 674 ? -11.791 4.039 2.767 1.00 84.81 674 ALA A N 1
ATOM 5393 C CA . ALA A 1 674 ? -11.179 3.062 3.672 1.00 84.81 674 ALA A CA 1
ATOM 5394 C C . ALA A 1 674 ? -10.603 3.673 4.961 1.00 84.81 674 ALA A C 1
ATOM 5396 O O . ALA A 1 674 ? -10.588 3.011 5.998 1.00 84.81 674 ALA A O 1
ATOM 5397 N N . GLN A 1 675 ? -10.127 4.919 4.905 1.00 81.38 675 GLN A N 1
ATOM 5398 C CA . GLN A 1 675 ? -9.481 5.606 6.029 1.00 81.38 675 GLN A CA 1
ATOM 5399 C C . GLN A 1 675 ? -10.393 6.636 6.716 1.00 81.38 675 GLN A C 1
ATOM 5401 O O . GLN A 1 675 ? -10.007 7.196 7.736 1.00 81.38 675 GLN A O 1
ATOM 5406 N N . GLY A 1 676 ? -11.586 6.915 6.181 1.00 80.06 676 GLY A N 1
ATOM 5407 C CA . GLY A 1 676 ? -12.537 7.886 6.729 1.00 80.06 676 GLY A CA 1
ATOM 5408 C C . GLY A 1 676 ? -13.286 7.403 7.975 1.00 80.06 676 GLY A C 1
ATOM 5409 O O . GLY A 1 676 ? -14.508 7.273 7.953 1.00 80.06 676 GLY A O 1
ATOM 5410 N N . HIS A 1 677 ? -12.560 7.151 9.067 1.00 81.81 677 HIS A N 1
ATOM 5411 C CA . HIS A 1 677 ? -13.075 6.609 10.338 1.00 81.81 677 HIS A CA 1
ATOM 5412 C C . HIS A 1 677 ? -14.267 7.398 10.928 1.00 81.81 677 HIS A C 1
ATOM 5414 O O . HIS A 1 677 ? -15.126 6.821 11.591 1.00 81.81 677 HIS A O 1
ATOM 5420 N N . GLU A 1 678 ? -14.371 8.699 10.633 1.00 72.56 678 GLU A N 1
ATOM 5421 C CA . GLU A 1 678 ? -15.486 9.589 11.020 1.00 72.56 678 GLU A CA 1
ATOM 5422 C C . GLU A 1 678 ? -16.849 9.249 10.388 1.00 72.56 678 GLU A C 1
ATOM 5424 O O . GLU A 1 678 ? -17.885 9.790 10.777 1.00 72.56 678 GLU A O 1
ATOM 5429 N N . PHE A 1 679 ? -16.863 8.434 9.336 1.00 84.19 679 PHE A N 1
ATOM 5430 C CA . PHE A 1 679 ? -18.087 7.983 8.675 1.00 84.19 679 PHE A CA 1
ATOM 5431 C C . PHE A 1 679 ? -18.144 6.457 8.558 1.00 84.19 679 PHE A C 1
ATOM 5433 O O . PHE A 1 679 ? -18.846 5.919 7.695 1.00 84.19 679 PHE A O 1
ATOM 5440 N N . GLN A 1 680 ? -17.424 5.777 9.455 1.00 89.69 680 GLN A N 1
ATOM 5441 C CA . GLN A 1 680 ? -17.430 4.331 9.623 1.00 89.69 680 GLN A CA 1
ATOM 5442 C C . GLN A 1 680 ? -18.121 3.929 10.931 1.00 89.69 680 GLN A C 1
ATOM 5444 O O . GLN A 1 680 ? -17.860 4.528 11.968 1.00 89.69 680 GLN A O 1
ATOM 5449 N N . VAL A 1 681 ? -18.945 2.878 10.884 1.00 84.75 681 VAL A N 1
ATOM 5450 C CA . VAL A 1 681 ? -19.471 2.171 12.066 1.00 84.75 681 VAL A CA 1
ATOM 5451 C C . VAL A 1 681 ? -18.893 0.760 12.107 1.00 84.75 681 VAL A C 1
ATOM 5453 O O . VAL A 1 681 ? -18.980 0.036 11.114 1.00 84.75 681 VAL A O 1
ATOM 5456 N N . ARG A 1 682 ? -18.327 0.359 13.249 1.00 87.38 682 ARG A N 1
ATOM 5457 C CA . ARG A 1 682 ? -17.927 -1.025 13.547 1.00 87.38 682 ARG A CA 1
ATOM 5458 C C . ARG A 1 682 ? -19.034 -1.679 14.371 1.00 87.38 682 ARG A C 1
ATOM 5460 O O . ARG A 1 682 ? -19.460 -1.106 15.369 1.00 87.38 682 ARG A O 1
ATOM 5467 N N . TYR A 1 683 ? -19.521 -2.844 13.948 1.00 85.81 683 TYR A N 1
ATOM 5468 C CA . TYR A 1 683 ? -20.556 -3.575 14.679 1.00 85.81 683 TYR A CA 1
ATOM 5469 C C . TYR A 1 683 ? -20.001 -4.832 15.337 1.00 85.81 683 TYR A C 1
ATOM 5471 O O . TYR A 1 683 ? -19.615 -5.778 14.641 1.00 85.81 683 TYR A O 1
ATOM 5479 N N . HIS A 1 684 ? -20.054 -4.847 16.671 1.00 82.69 684 HIS A N 1
ATOM 5480 C CA . HIS A 1 684 ? -19.766 -6.034 17.456 1.00 82.69 684 HIS A CA 1
ATOM 5481 C C . HIS A 1 684 ? -20.991 -6.953 17.513 1.00 82.69 684 HIS A C 1
ATOM 5483 O O . HIS A 1 684 ? -22.052 -6.618 18.067 1.00 82.69 684 HIS A O 1
ATOM 5489 N N . TRP A 1 685 ? -20.847 -8.117 16.884 1.00 80.06 685 TRP A N 1
ATOM 5490 C CA . TRP A 1 685 ? -21.922 -9.085 16.721 1.00 80.06 685 TRP A CA 1
ATOM 5491 C C . TRP A 1 685 ? -22.223 -9.820 18.027 1.00 80.06 685 TRP A C 1
ATOM 5493 O O . TRP A 1 685 ? -21.323 -10.322 18.691 1.00 80.06 685 TRP A O 1
ATOM 5503 N N . THR A 1 686 ? -23.508 -9.993 18.327 1.00 82.31 686 THR A N 1
ATOM 5504 C CA . THR A 1 686 ? -23.990 -11.024 19.257 1.00 82.31 686 THR A CA 1
ATOM 5505 C C . THR A 1 686 ? -24.630 -12.179 18.482 1.00 82.31 686 THR A C 1
ATOM 5507 O O . THR A 1 686 ? -24.937 -12.062 17.291 1.00 82.31 686 THR A O 1
ATOM 5510 N N . LYS A 1 687 ? -24.821 -13.328 19.142 1.00 80.31 687 LYS A N 1
ATOM 5511 C CA . LYS A 1 687 ? -25.566 -14.455 18.564 1.00 80.31 687 LYS A CA 1
ATOM 5512 C C . LYS A 1 687 ? -26.979 -14.012 18.150 1.00 80.31 687 LYS A C 1
ATOM 5514 O O . LYS A 1 687 ? -27.605 -13.214 18.837 1.00 80.31 687 LYS A O 1
ATOM 5519 N N . ASP A 1 688 ? -27.463 -14.539 17.023 1.00 84.75 688 ASP A N 1
ATOM 5520 C CA . ASP A 1 688 ? -28.780 -14.250 16.442 1.00 84.75 688 ASP A CA 1
ATOM 5521 C C . ASP A 1 688 ? -29.022 -12.763 16.092 1.00 84.75 688 ASP A C 1
ATOM 5523 O O . ASP A 1 688 ? -30.141 -12.387 15.739 1.00 84.75 688 ASP A O 1
ATOM 5527 N N . ALA A 1 689 ? -27.982 -11.920 16.103 1.00 86.81 689 ALA A N 1
ATOM 5528 C CA . ALA A 1 689 ? -28.060 -10.552 15.606 1.00 86.81 689 ALA A CA 1
ATOM 5529 C C . ALA A 1 689 ? -28.119 -10.501 14.067 1.00 86.81 689 ALA A C 1
ATOM 5531 O O . ALA A 1 689 ? -27.517 -11.322 13.363 1.00 86.81 689 ALA A O 1
ATOM 5532 N N . VAL A 1 690 ? -28.837 -9.502 13.552 1.00 91.31 690 VAL A N 1
ATOM 5533 C CA . VAL A 1 690 ? -29.054 -9.240 12.125 1.00 91.31 690 VAL A CA 1
ATOM 5534 C C . VAL A 1 690 ? -28.625 -7.815 11.794 1.00 91.31 690 VAL A C 1
ATOM 5536 O O . VAL A 1 690 ? -29.047 -6.872 12.461 1.00 91.31 690 VAL A O 1
ATOM 5539 N N . ALA A 1 691 ? -27.850 -7.649 10.723 1.00 92.56 691 ALA A N 1
ATOM 5540 C CA . ALA A 1 691 ? -27.697 -6.364 10.045 1.00 92.56 691 ALA A CA 1
ATOM 5541 C C . ALA A 1 691 ? -28.479 -6.377 8.728 1.00 92.56 691 ALA A C 1
ATOM 5543 O O . ALA A 1 691 ? -28.522 -7.399 8.036 1.00 92.56 691 ALA A O 1
ATOM 5544 N N . ILE A 1 692 ? -29.053 -5.232 8.365 1.00 93.06 692 ILE A N 1
ATOM 5545 C CA . ILE A 1 692 ? -29.580 -4.968 7.025 1.00 93.06 692 ILE A CA 1
ATOM 5546 C C . ILE A 1 692 ? -28.970 -3.653 6.544 1.00 93.06 692 ILE A C 1
ATOM 5548 O O . ILE A 1 692 ? -29.102 -2.629 7.216 1.00 93.06 692 ILE A O 1
ATOM 5552 N N . TRP A 1 693 ? -28.269 -3.681 5.412 1.00 94.19 693 TRP A N 1
ATOM 5553 C CA . TRP A 1 693 ? -27.599 -2.507 4.844 1.00 94.19 693 TRP A CA 1
ATOM 5554 C C . TRP A 1 693 ? -27.925 -2.310 3.374 1.00 94.19 693 TRP A C 1
ATOM 5556 O O . TRP A 1 693 ? -28.415 -3.216 2.706 1.00 94.19 693 TRP A O 1
ATOM 5566 N N . ASP A 1 694 ? -27.621 -1.115 2.885 1.00 91.81 694 ASP A N 1
ATOM 5567 C CA . ASP A 1 694 ? -27.909 -0.668 1.531 1.00 91.81 694 ASP A CA 1
ATOM 5568 C C . ASP A 1 694 ? -26.611 -0.445 0.737 1.00 91.81 694 ASP A C 1
ATOM 5570 O O . ASP A 1 694 ? -25.852 0.507 0.954 1.00 91.81 694 ASP A O 1
ATOM 5574 N N . ASN A 1 695 ? -26.351 -1.327 -0.227 1.00 87.81 695 ASN A N 1
ATOM 5575 C CA . ASN A 1 695 ? -25.148 -1.293 -1.065 1.00 87.81 695 ASN A CA 1
ATOM 5576 C C . ASN A 1 695 ? -25.119 -0.089 -2.019 1.00 87.81 695 ASN A C 1
ATOM 5578 O O . ASN A 1 695 ? -24.075 0.216 -2.613 1.00 87.81 695 ASN A O 1
ATOM 5582 N N . ARG A 1 696 ? -26.241 0.633 -2.141 1.00 88.81 696 ARG A N 1
ATOM 5583 C CA . ARG A 1 696 ? -26.352 1.902 -2.866 1.00 88.81 696 ARG A CA 1
ATOM 5584 C C . ARG A 1 696 ? -25.766 3.073 -2.081 1.00 88.81 696 ARG A C 1
ATOM 5586 O O . ARG A 1 696 ? -25.592 4.148 -2.647 1.00 88.81 696 ARG A O 1
ATOM 5593 N N . VAL A 1 697 ? -25.418 2.873 -0.805 1.00 89.00 697 VAL A N 1
ATOM 5594 C CA . VAL A 1 697 ? -24.882 3.937 0.057 1.00 89.00 697 VAL A CA 1
ATOM 5595 C C . VAL A 1 697 ? -23.711 3.490 0.941 1.00 89.00 697 VAL A C 1
ATOM 5597 O O . VAL A 1 697 ? -22.963 4.353 1.401 1.00 89.00 697 VAL A O 1
ATOM 5600 N N . THR A 1 698 ? -23.476 2.188 1.141 1.00 91.56 698 THR A N 1
ATOM 5601 C CA . THR A 1 698 ? -22.350 1.674 1.948 1.00 91.56 698 THR A CA 1
ATOM 5602 C C . THR A 1 698 ? -21.259 0.972 1.137 1.00 91.56 698 THR A C 1
ATOM 5604 O O . THR A 1 698 ? -21.547 0.213 0.208 1.00 91.56 698 THR A O 1
ATOM 5607 N N . ALA A 1 699 ? -20.012 1.126 1.580 1.00 91.75 699 ALA A N 1
ATOM 5608 C CA . ALA A 1 699 ? -18.955 0.129 1.402 1.00 91.75 699 ALA A CA 1
ATOM 5609 C C . ALA A 1 699 ? -18.700 -0.560 2.755 1.00 91.75 699 ALA A C 1
ATOM 5611 O O . ALA A 1 699 ? -18.965 0.040 3.794 1.00 91.75 699 ALA A O 1
ATOM 5612 N N . HIS A 1 700 ? -18.203 -1.795 2.770 1.00 89.56 700 HIS A N 1
ATOM 5613 C CA . HIS A 1 700 ? -18.000 -2.557 4.003 1.00 89.56 700 HIS A CA 1
ATOM 5614 C C . HIS A 1 700 ? -16.737 -3.424 3.987 1.00 89.56 700 HIS A C 1
ATOM 5616 O O . HIS A 1 700 ? -16.215 -3.763 2.921 1.00 89.56 700 HIS A O 1
ATOM 5622 N N . TYR A 1 701 ? -16.266 -3.766 5.187 1.00 85.12 701 TYR A N 1
ATOM 5623 C CA . TYR A 1 701 ? -15.140 -4.652 5.456 1.00 85.12 701 TYR A CA 1
ATOM 5624 C C . TYR A 1 701 ? -15.484 -5.633 6.586 1.00 85.12 701 TYR A C 1
ATOM 5626 O O . TYR A 1 701 ? -15.973 -5.228 7.638 1.00 85.12 701 TYR A O 1
ATOM 5634 N N . ALA A 1 702 ? -15.218 -6.925 6.392 1.00 77.06 702 ALA A N 1
ATOM 5635 C CA . ALA A 1 702 ? -15.323 -7.931 7.449 1.00 77.06 702 ALA A CA 1
ATOM 5636 C C . ALA A 1 702 ? -13.929 -8.176 8.036 1.00 77.06 702 ALA A C 1
ATOM 5638 O O . ALA A 1 702 ? -13.019 -8.525 7.286 1.00 77.06 702 ALA A O 1
ATOM 5639 N N . THR A 1 703 ? -13.753 -7.998 9.347 1.00 74.25 703 THR A N 1
ATOM 5640 C CA . THR A 1 703 ? -12.435 -8.161 9.978 1.00 74.25 703 THR A CA 1
ATOM 5641 C C . THR A 1 703 ? -12.061 -9.641 10.112 1.00 74.25 703 THR A C 1
ATOM 5643 O O . THR A 1 703 ? -12.931 -10.506 10.216 1.00 74.25 703 THR A O 1
ATOM 5646 N N . PHE A 1 704 ? -10.757 -9.940 10.094 1.00 66.69 704 PHE A N 1
ATOM 5647 C CA . PHE A 1 704 ? -10.172 -11.285 10.239 1.00 66.69 704 PHE A CA 1
ATOM 5648 C C . PHE A 1 704 ? -9.209 -11.349 11.447 1.00 66.69 704 PHE A C 1
ATOM 5650 O O . PHE A 1 704 ? -8.058 -11.783 11.359 1.00 66.69 704 PHE A O 1
ATOM 5657 N N . ASP A 1 705 ? -9.689 -10.858 12.588 1.00 60.66 705 ASP A N 1
ATOM 5658 C CA . ASP A 1 705 ? -9.006 -10.769 13.890 1.00 60.66 705 ASP A CA 1
ATOM 5659 C C . ASP A 1 705 ? -9.251 -11.988 14.808 1.00 60.66 705 ASP A C 1
ATOM 5661 O O . ASP A 1 705 ? -8.392 -12.344 15.613 1.00 60.66 705 ASP A O 1
ATOM 5665 N N . TYR A 1 706 ? -10.399 -12.647 14.655 1.00 58.03 706 TYR A N 1
ATOM 5666 C CA . TYR A 1 706 ? -11.031 -13.570 15.610 1.00 58.03 706 TYR A CA 1
ATOM 5667 C C . TYR A 1 706 ? -10.407 -14.961 15.833 1.00 58.03 706 TYR A C 1
ATOM 5669 O O . TYR A 1 706 ? -11.013 -15.777 16.527 1.00 58.03 706 TYR A O 1
ATOM 5677 N N . LEU A 1 707 ? -9.228 -15.285 15.296 1.00 52.03 707 LEU A N 1
ATOM 5678 C CA . LEU A 1 707 ? -8.597 -16.594 15.551 1.00 52.03 707 LEU A CA 1
ATOM 5679 C C . LEU A 1 707 ? -8.114 -16.730 17.015 1.00 52.03 707 LEU A C 1
ATOM 5681 O O . LEU A 1 707 ? -7.482 -15.798 17.521 1.00 52.03 707 LEU A O 1
ATOM 5685 N N . PRO A 1 708 ? -8.314 -17.887 17.689 1.00 47.72 708 PRO A N 1
ATOM 5686 C CA . PRO A 1 708 ? -8.765 -19.189 17.169 1.00 47.72 708 PRO A CA 1
ATOM 5687 C C . PRO A 1 708 ? -10.282 -19.457 17.311 1.00 47.72 708 PRO A C 1
ATOM 5689 O O . PRO A 1 708 ? -10.712 -20.601 17.454 1.00 47.72 708 PRO A O 1
ATOM 5692 N N . GLY A 1 709 ? -11.118 -18.421 17.291 1.00 49.28 709 GLY A N 1
ATOM 5693 C CA . GLY A 1 709 ? -12.553 -18.558 17.052 1.00 49.28 709 GLY A CA 1
ATOM 5694 C C . GLY A 1 709 ? -12.875 -18.898 15.590 1.00 49.28 709 GLY A C 1
ATOM 5695 O O . GLY A 1 709 ? -12.051 -18.745 14.690 1.00 49.28 709 GLY A O 1
ATOM 5696 N N . ASN A 1 710 ? -14.107 -19.348 15.357 1.00 46.78 710 ASN A N 1
ATOM 5697 C CA . ASN A 1 710 ? -14.694 -19.502 14.022 1.00 46.78 710 ASN A CA 1
ATOM 5698 C C . ASN A 1 710 ? -15.554 -18.254 13.692 1.00 46.78 710 ASN A C 1
ATOM 5700 O O . ASN A 1 710 ? -15.541 -17.269 14.426 1.00 46.78 710 ASN A O 1
ATOM 5704 N N . ARG A 1 711 ? -16.367 -18.291 12.634 1.00 52.00 711 ARG A N 1
ATOM 5705 C CA . ARG A 1 711 ? -17.543 -17.412 12.456 1.00 52.00 711 ARG A CA 1
ATOM 5706 C C . ARG A 1 711 ? -18.560 -18.121 11.564 1.00 52.00 711 ARG A C 1
ATOM 5708 O O . ARG A 1 711 ? -18.166 -18.684 10.544 1.00 52.00 711 ARG A O 1
ATOM 5715 N N . HIS A 1 712 ? -19.842 -18.099 11.935 1.00 46.00 712 HIS A N 1
ATOM 5716 C CA . HIS A 1 712 ? -20.912 -18.726 11.150 1.00 46.00 712 HIS A CA 1
ATOM 5717 C C . HIS A 1 712 ? -22.096 -17.767 10.961 1.00 46.00 712 HIS A C 1
ATOM 5719 O O . HIS A 1 712 ? -22.697 -17.312 11.937 1.00 46.00 712 HIS A O 1
ATOM 5725 N N . ALA A 1 713 ? -22.430 -17.450 9.709 1.00 46.81 713 ALA A N 1
ATOM 5726 C CA . ALA A 1 713 ? -23.509 -16.533 9.347 1.00 46.81 713 ALA A CA 1
ATOM 5727 C C . ALA A 1 713 ? -24.185 -16.902 8.015 1.00 46.81 713 ALA A C 1
ATOM 5729 O O . ALA A 1 713 ? -23.599 -17.592 7.178 1.00 46.81 713 ALA A O 1
ATOM 5730 N N . VAL A 1 714 ? -25.401 -16.392 7.806 1.00 36.16 714 VAL A N 1
ATOM 5731 C CA . VAL A 1 714 ? -26.178 -16.536 6.563 1.00 36.16 714 VAL A CA 1
ATOM 5732 C C . VAL A 1 714 ? -26.551 -15.174 5.980 1.00 36.16 714 VAL A C 1
ATOM 5734 O O . VAL A 1 714 ? -26.956 -14.261 6.704 1.00 36.16 714 VAL A O 1
ATOM 5737 N N . ARG A 1 715 ? -26.405 -15.037 4.658 1.00 48.94 715 ARG A N 1
ATOM 5738 C CA . ARG A 1 715 ? -26.563 -13.777 3.920 1.00 48.94 715 ARG A CA 1
ATOM 5739 C C . ARG A 1 715 ? -27.480 -13.941 2.712 1.00 48.94 715 ARG A C 1
ATOM 5741 O O . ARG A 1 715 ? -27.273 -14.852 1.914 1.00 48.94 715 ARG A O 1
ATOM 5748 N N . ASN A 1 716 ? -28.414 -13.018 2.524 1.00 46.44 716 ASN A N 1
ATOM 5749 C CA . ASN A 1 716 ? -29.214 -12.881 1.306 1.00 46.44 716 ASN A CA 1
ATOM 5750 C C . ASN A 1 716 ? -29.213 -11.425 0.815 1.00 46.44 716 ASN A C 1
ATOM 5752 O O . ASN A 1 716 ? -28.896 -10.500 1.560 1.00 46.44 716 ASN A O 1
ATOM 5756 N N . GLN A 1 717 ? -29.504 -11.253 -0.470 1.00 44.69 717 GLN A N 1
ATOM 5757 C CA . GLN A 1 717 ? -29.375 -10.007 -1.229 1.00 44.69 717 GLN A CA 1
ATOM 5758 C C . GLN A 1 717 ? -30.582 -9.874 -2.160 1.00 44.69 717 GLN A C 1
ATOM 5760 O O . GLN A 1 717 ? -30.937 -10.859 -2.812 1.00 44.69 717 GLN A O 1
ATOM 5765 N N . ASP A 1 718 ? -31.171 -8.688 -2.254 1.00 45.94 718 ASP A N 1
ATOM 5766 C CA . ASP A 1 718 ? -32.226 -8.343 -3.218 1.00 45.94 718 ASP A CA 1
ATOM 5767 C C . ASP A 1 718 ? -31.688 -7.437 -4.337 1.00 45.94 718 ASP A C 1
ATOM 5769 O O . ASP A 1 718 ? -30.730 -6.697 -4.137 1.00 45.94 718 ASP A O 1
ATOM 5773 N N . LEU A 1 719 ? -32.256 -7.548 -5.540 1.00 34.97 719 LEU A N 1
ATOM 5774 C CA . LEU A 1 719 ? -31.791 -6.889 -6.768 1.00 34.97 719 LEU A CA 1
ATOM 5775 C C . LEU A 1 719 ? -32.649 -5.668 -7.129 1.00 34.97 719 LEU A C 1
ATOM 5777 O O . LEU A 1 719 ? -33.876 -5.779 -7.167 1.00 34.97 719 LEU A O 1
ATOM 5781 N N . GLN A 1 720 ? -32.015 -4.557 -7.527 1.00 49.88 720 GLN A N 1
ATOM 5782 C CA . GLN A 1 720 ? -32.707 -3.355 -8.011 1.00 49.88 720 GLN A CA 1
ATOM 5783 C C . GLN A 1 720 ? -32.344 -2.966 -9.454 1.00 49.88 720 GLN A C 1
ATOM 5785 O O . GLN A 1 720 ? -31.190 -2.989 -9.879 1.00 49.88 720 GLN A O 1
ATOM 5790 N N . ALA A 1 721 ? -33.343 -2.448 -10.175 1.00 35.94 721 ALA A N 1
ATOM 5791 C CA . ALA A 1 721 ? -33.150 -1.630 -11.364 1.00 35.94 721 ALA A CA 1
ATOM 5792 C C . ALA A 1 721 ? -32.649 -0.200 -11.079 1.00 35.94 721 ALA A C 1
ATOM 5794 O O . ALA A 1 721 ? -33.399 0.637 -10.581 1.00 35.94 721 ALA A O 1
ATOM 5795 N N . GLU A 1 722 ? -31.445 0.110 -11.562 1.00 37.47 722 GLU A N 1
ATOM 5796 C CA . GLU A 1 722 ? -31.172 1.373 -12.256 1.00 37.47 722 GLU A CA 1
ATOM 5797 C C . GLU A 1 722 ? -30.394 1.077 -13.546 1.00 37.47 722 GLU A C 1
ATOM 5799 O O . GLU A 1 722 ? -29.364 0.408 -13.525 1.00 37.47 722 GLU A O 1
ATOM 5804 N N . THR A 1 723 ? -30.871 1.581 -14.686 1.00 34.06 723 THR A N 1
ATOM 5805 C CA . THR A 1 723 ? -30.121 1.560 -15.952 1.00 34.06 723 THR A CA 1
ATOM 5806 C C . THR A 1 723 ? -29.617 2.961 -16.263 1.00 34.06 723 THR A C 1
ATOM 5808 O O . THR A 1 723 ? -30.384 3.809 -16.722 1.00 34.06 723 THR A O 1
ATOM 5811 N N . VAL A 1 724 ? -28.326 3.211 -16.045 1.00 34.03 724 VAL A N 1
ATOM 5812 C CA . VAL A 1 724 ? -27.714 4.508 -16.363 1.00 34.03 724 VAL A CA 1
ATOM 5813 C C . VAL A 1 724 ? -27.524 4.639 -17.875 1.00 34.03 724 VAL A C 1
ATOM 5815 O O . VAL A 1 724 ? -26.710 3.952 -18.486 1.00 34.03 724 VAL A O 1
ATOM 5818 N N . SER A 1 725 ? -28.293 5.543 -18.483 1.00 34.47 725 SER A N 1
ATOM 5819 C CA . SER A 1 725 ? -28.212 5.895 -19.903 1.00 34.47 725 SER A CA 1
ATOM 5820 C C . SER A 1 725 ? -27.203 7.031 -20.124 1.00 34.47 725 SER A C 1
ATOM 5822 O O . SER A 1 725 ? -27.578 8.204 -20.156 1.00 34.47 725 SER A O 1
ATOM 5824 N N . SER A 1 726 ? -25.920 6.703 -20.295 1.00 29.47 726 SER A N 1
ATOM 5825 C CA . SER A 1 726 ? -24.838 7.672 -20.542 1.00 29.47 726 SER A CA 1
ATOM 5826 C C . SER A 1 726 ? -24.576 7.918 -22.041 1.00 29.47 726 SER A C 1
ATOM 5828 O O . SER A 1 726 ? -23.565 7.496 -22.602 1.00 29.47 726 SER A O 1
ATOM 5830 N N . SER A 1 727 ? -25.469 8.651 -22.715 1.00 28.97 727 SER A N 1
ATOM 5831 C CA . SER A 1 727 ? -25.246 9.094 -24.102 1.00 28.97 727 SER A CA 1
ATOM 5832 C C . SER A 1 727 ? -24.355 10.346 -24.166 1.00 28.97 727 SER A C 1
ATOM 5834 O O . SER A 1 727 ? -24.858 11.471 -24.198 1.00 28.97 727 SER A O 1
ATOM 5836 N N . SER A 1 728 ? -23.032 10.171 -24.205 1.00 26.84 728 SER A N 1
ATOM 5837 C CA . SER A 1 728 ? -22.090 11.253 -24.520 1.00 26.84 728 SER A CA 1
ATOM 5838 C C . SER A 1 728 ? -21.696 11.236 -26.003 1.00 26.84 728 SER A C 1
ATOM 5840 O O . SER A 1 728 ? -21.179 10.247 -26.519 1.00 26.84 728 SER A O 1
ATOM 5842 N N . THR A 1 729 ? -21.920 12.353 -26.698 1.00 28.81 729 THR A N 1
ATOM 5843 C CA . THR A 1 729 ? -21.453 12.556 -28.080 1.00 28.81 729 THR A CA 1
ATOM 5844 C C . THR A 1 729 ? -20.089 13.251 -28.050 1.00 28.81 729 THR A C 1
ATOM 5846 O O . THR A 1 729 ? -20.014 14.378 -27.555 1.00 28.81 729 THR A O 1
ATOM 5849 N N . PRO A 1 730 ? -19.005 12.648 -28.577 1.00 27.17 730 PRO A N 1
ATOM 5850 C CA . PRO A 1 730 ? -17.695 13.294 -28.592 1.00 27.17 730 PRO A CA 1
ATOM 5851 C C . PRO A 1 730 ? -17.672 14.506 -29.532 1.00 27.17 730 PRO A C 1
ATOM 5853 O O . PRO A 1 730 ? -17.817 14.367 -30.748 1.00 27.17 730 PRO A O 1
ATOM 5856 N N . VAL A 1 731 ? -17.429 15.698 -28.983 1.00 29.70 731 VAL A N 1
ATOM 5857 C CA . VAL A 1 731 ? -17.125 16.890 -29.786 1.00 29.70 731 VAL A CA 1
ATOM 5858 C C . VAL A 1 731 ? -15.689 16.765 -30.297 1.00 29.70 731 VAL A C 1
ATOM 5860 O O . VAL A 1 731 ? -14.735 16.942 -29.542 1.00 29.70 731 VAL A O 1
ATOM 5863 N N . LYS A 1 732 ? -15.522 16.440 -31.584 1.00 32.94 732 LYS A N 1
ATOM 5864 C CA . LYS A 1 732 ? -14.207 16.476 -32.240 1.00 32.94 732 LYS A CA 1
ATOM 5865 C C . LYS A 1 732 ? -13.726 17.923 -32.344 1.00 32.94 732 LYS A C 1
ATOM 5867 O O . LYS A 1 732 ? -14.461 18.782 -32.824 1.00 32.94 732 LYS A O 1
ATOM 5872 N N . ASN A 1 733 ? -12.492 18.178 -31.914 1.00 33.19 733 ASN A N 1
ATOM 5873 C CA . ASN A 1 733 ? -11.905 19.514 -31.938 1.00 33.19 733 ASN A CA 1
ATOM 5874 C C . ASN A 1 733 ? -11.297 19.832 -33.322 1.00 33.19 733 ASN A C 1
ATOM 5876 O O . ASN A 1 733 ? -10.804 18.941 -34.013 1.00 33.19 733 ASN A O 1
ATOM 5880 N N . ALA A 1 734 ? -11.355 21.093 -33.748 1.00 34.78 734 ALA A N 1
ATOM 5881 C CA . ALA A 1 734 ? -11.243 21.476 -35.162 1.00 34.78 734 ALA A CA 1
ATOM 5882 C C . ALA A 1 734 ? -9.799 21.710 -35.672 1.00 34.78 734 ALA A C 1
ATOM 5884 O O . ALA A 1 734 ? -9.523 22.739 -36.285 1.00 34.78 734 ALA A O 1
ATOM 5885 N N . LEU A 1 735 ? -8.870 20.778 -35.410 1.00 34.28 735 LEU A N 1
ATOM 5886 C CA . LEU A 1 735 ? -7.448 20.911 -35.797 1.00 34.28 735 LEU A CA 1
ATOM 5887 C C . LEU A 1 735 ? -6.847 19.725 -36.574 1.00 34.28 735 LEU A C 1
ATOM 5889 O O . LEU A 1 735 ? -5.701 19.812 -37.010 1.00 34.28 735 LEU A O 1
ATOM 5893 N N . ASN A 1 736 ? -7.599 18.648 -36.814 1.00 37.06 736 ASN A N 1
ATOM 5894 C CA . ASN A 1 736 ? -7.126 17.547 -37.656 1.00 37.06 736 ASN A CA 1
ATOM 5895 C C . ASN A 1 736 ? -7.180 17.953 -39.139 1.00 37.06 736 ASN A C 1
ATOM 5897 O O . ASN A 1 736 ? -8.227 17.844 -39.776 1.00 37.06 736 ASN A O 1
ATOM 5901 N N . GLN A 1 737 ? -6.049 18.403 -39.687 1.00 37.75 737 GLN A N 1
ATOM 5902 C CA . GLN A 1 737 ? -5.848 18.462 -41.137 1.00 37.75 737 GLN A CA 1
ATOM 5903 C C . GLN A 1 737 ? -5.863 17.043 -41.728 1.00 37.75 737 GLN A C 1
ATOM 5905 O O . GLN A 1 737 ? -5.424 16.092 -41.079 1.00 37.75 737 GLN A O 1
ATOM 5910 N N . GLU A 1 738 ? -6.338 16.895 -42.965 1.00 39.47 738 GLU A N 1
ATOM 5911 C CA . GLU A 1 738 ? -6.139 15.660 -43.729 1.00 39.47 738 GLU A CA 1
ATOM 5912 C C . GLU A 1 738 ? -4.666 15.565 -44.137 1.00 39.47 738 GLU A C 1
ATOM 5914 O O . GLU A 1 738 ? -4.158 16.416 -44.869 1.00 39.47 738 GLU A O 1
ATOM 5919 N N . VAL A 1 739 ? -3.970 14.538 -43.651 1.00 45.06 739 VAL A N 1
ATOM 5920 C CA . VAL A 1 739 ? -2.550 14.321 -43.945 1.00 45.06 739 VAL A CA 1
ATOM 5921 C C . VAL A 1 739 ? -2.422 13.195 -44.956 1.00 45.06 739 VAL A C 1
ATOM 5923 O O . VAL A 1 739 ? -3.003 12.126 -44.786 1.00 45.06 739 VAL A O 1
ATOM 5926 N N . GLN A 1 740 ? -1.658 13.432 -46.022 1.00 43.06 740 GLN A N 1
ATOM 5927 C CA . GLN A 1 740 ? -1.411 12.408 -47.030 1.00 43.06 740 GLN A CA 1
ATOM 5928 C C . GLN A 1 740 ? -0.579 11.268 -46.440 1.00 43.06 740 GLN A C 1
ATOM 5930 O O . GLN A 1 740 ? 0.525 11.483 -45.944 1.00 43.06 740 GLN A O 1
ATOM 5935 N N . HIS A 1 741 ? -1.102 10.047 -46.542 1.00 49.00 741 HIS A N 1
ATOM 5936 C CA . HIS A 1 741 ? -0.429 8.835 -46.090 1.00 49.00 741 HIS A CA 1
ATOM 5937 C C . HIS A 1 741 ? 0.905 8.651 -46.826 1.00 49.00 741 HIS A C 1
ATOM 5939 O O . HIS A 1 741 ? 0.940 8.316 -48.016 1.00 49.00 741 HIS A O 1
ATOM 5945 N N . ALA A 1 742 ? 2.014 8.850 -46.113 1.00 55.12 742 ALA A N 1
ATOM 5946 C CA . ALA A 1 742 ? 3.334 8.482 -46.604 1.00 55.12 742 ALA A CA 1
ATOM 5947 C C . ALA A 1 742 ? 3.387 6.965 -46.854 1.00 55.12 742 ALA A C 1
ATOM 5949 O O . ALA A 1 742 ? 2.836 6.173 -46.089 1.00 55.12 742 ALA A O 1
ATOM 5950 N N . LYS A 1 743 ? 4.067 6.533 -47.916 1.00 67.12 743 LYS A N 1
ATOM 5951 C CA . LYS A 1 743 ? 4.309 5.102 -48.146 1.00 67.12 743 LYS A CA 1
ATOM 5952 C C . LYS A 1 743 ? 5.499 4.652 -47.304 1.00 67.12 743 LYS A C 1
ATOM 5954 O O . LYS A 1 743 ? 6.483 5.379 -47.212 1.00 67.12 743 LYS A O 1
ATOM 5959 N N . PHE A 1 744 ? 5.425 3.454 -46.730 1.00 79.81 744 PHE A N 1
ATOM 5960 C CA . PHE A 1 744 ? 6.610 2.806 -46.170 1.00 79.81 744 PHE A CA 1
ATOM 5961 C C . PHE A 1 744 ? 7.618 2.514 -47.285 1.00 79.81 744 PHE A C 1
ATOM 5963 O O . PHE A 1 744 ? 7.233 2.082 -48.373 1.00 79.81 744 PHE A O 1
ATOM 5970 N N . ASP A 1 745 ? 8.902 2.738 -47.006 1.00 80.06 745 ASP A N 1
ATOM 5971 C CA . ASP A 1 745 ? 9.984 2.546 -47.981 1.00 80.06 745 ASP A CA 1
ATOM 5972 C C . ASP A 1 745 ? 10.199 1.074 -48.365 1.00 80.06 745 ASP A C 1
ATOM 5974 O O . ASP A 1 745 ? 10.680 0.785 -49.458 1.00 80.06 745 ASP A O 1
ATOM 5978 N N . HIS A 1 746 ? 9.842 0.159 -47.458 1.00 84.75 746 HIS A N 1
ATOM 5979 C CA . HIS A 1 746 ? 10.153 -1.270 -47.517 1.00 84.75 746 HIS A CA 1
ATOM 5980 C C . HIS A 1 746 ? 8.877 -2.132 -47.413 1.00 84.75 746 HIS A C 1
ATOM 5982 O O . HIS A 1 746 ? 8.645 -2.778 -46.384 1.00 84.75 746 HIS A O 1
ATOM 5988 N N . PRO A 1 747 ? 8.005 -2.135 -48.445 1.00 83.38 747 PRO A N 1
ATOM 5989 C CA . PRO A 1 747 ? 6.743 -2.881 -48.442 1.00 83.38 747 PRO A CA 1
ATOM 5990 C C . PRO A 1 747 ? 6.914 -4.409 -48.312 1.00 83.38 747 PRO A C 1
ATOM 5992 O O . PRO A 1 747 ? 5.977 -5.114 -47.944 1.00 83.38 747 PRO A O 1
ATOM 5995 N N . GLU A 1 748 ? 8.105 -4.935 -48.594 1.00 86.62 748 GLU A N 1
ATOM 5996 C CA . GLU A 1 748 ? 8.485 -6.337 -48.415 1.00 86.62 748 GLU A CA 1
ATOM 5997 C C . GLU A 1 748 ? 8.758 -6.726 -46.947 1.00 86.62 748 GLU A C 1
ATOM 5999 O O . GLU A 1 748 ? 8.662 -7.905 -46.599 1.00 86.62 748 GLU A O 1
ATOM 6004 N N . LEU A 1 749 ? 9.023 -5.746 -46.072 1.00 88.31 749 LEU A N 1
ATOM 6005 C CA . LEU A 1 749 ? 9.297 -5.928 -44.637 1.00 88.31 749 LEU A CA 1
ATOM 6006 C C . LEU A 1 749 ? 8.112 -5.503 -43.740 1.00 88.31 749 LEU A C 1
ATOM 6008 O O . LEU A 1 749 ? 8.305 -5.136 -42.579 1.00 88.31 749 LEU A O 1
ATOM 6012 N N . LEU A 1 750 ? 6.887 -5.535 -44.272 1.00 87.31 750 LEU A N 1
ATOM 6013 C CA . LEU A 1 750 ? 5.656 -5.220 -43.535 1.00 87.31 750 LEU A CA 1
ATOM 6014 C C . LEU A 1 750 ? 5.148 -6.389 -42.675 1.00 87.31 750 LEU A C 1
ATOM 6016 O O . LEU A 1 750 ? 5.538 -7.552 -42.830 1.00 87.31 750 LEU A O 1
ATOM 6020 N N . SER A 1 751 ? 4.255 -6.050 -41.750 1.00 86.88 751 SER A N 1
ATOM 6021 C CA . SER A 1 751 ? 3.712 -6.932 -40.720 1.00 86.88 751 SER A CA 1
ATOM 6022 C C . SER A 1 751 ? 2.895 -8.106 -41.266 1.00 86.88 751 SER A C 1
ATOM 6024 O O . SER A 1 751 ? 1.915 -7.918 -41.985 1.00 86.88 751 SER A O 1
ATOM 6026 N N . THR A 1 752 ? 3.208 -9.331 -40.826 1.00 86.06 752 THR A N 1
ATOM 6027 C CA . THR A 1 752 ? 2.368 -10.515 -41.075 1.00 86.06 752 THR A CA 1
ATOM 6028 C C . THR A 1 752 ? 2.047 -11.309 -39.805 1.00 86.06 752 THR A C 1
ATOM 6030 O O . THR A 1 752 ? 2.827 -11.362 -38.849 1.00 86.06 752 THR A O 1
ATOM 6033 N N . PHE A 1 753 ? 0.872 -11.947 -39.819 1.00 85.56 753 PHE A N 1
ATOM 6034 C CA . PHE A 1 753 ? 0.349 -12.807 -38.752 1.00 85.56 753 PHE A CA 1
ATOM 6035 C C . PHE A 1 753 ? -0.137 -14.155 -39.329 1.00 85.56 753 PHE A C 1
ATOM 6037 O O . PHE A 1 753 ? -1.340 -14.415 -39.345 1.00 85.56 753 PHE A O 1
ATOM 6044 N N . PRO A 1 754 ? 0.755 -15.013 -39.866 1.00 84.44 754 PRO A N 1
ATOM 6045 C CA . PRO A 1 754 ? 0.361 -16.346 -40.318 1.00 84.44 754 PRO A CA 1
ATOM 6046 C C . PRO A 1 754 ? -0.097 -17.216 -39.135 1.00 84.44 754 PRO A C 1
ATOM 6048 O O . PRO A 1 754 ? 0.403 -17.028 -38.023 1.00 84.44 754 PRO A O 1
ATOM 6051 N N . PRO A 1 755 ? -0.979 -18.209 -39.358 1.00 83.19 755 PRO A N 1
ATOM 6052 C CA . PRO A 1 755 ? -1.571 -19.046 -38.308 1.00 83.19 755 PRO A CA 1
ATOM 6053 C C . PRO A 1 755 ? -0.606 -20.096 -37.710 1.00 83.19 755 PRO A C 1
ATOM 6055 O O . PRO A 1 755 ? -1.041 -21.109 -37.170 1.00 83.19 755 PRO A O 1
ATOM 6058 N N . THR A 1 756 ? 0.706 -19.884 -37.823 1.00 86.81 756 THR A N 1
ATOM 6059 C CA . THR A 1 756 ? 1.746 -20.806 -37.355 1.00 86.81 756 THR A CA 1
ATOM 6060 C C . THR A 1 756 ? 1.889 -20.744 -35.836 1.00 86.81 756 THR A C 1
ATOM 6062 O O . THR A 1 756 ? 2.146 -19.677 -35.278 1.00 86.81 756 THR A O 1
ATOM 6065 N N . THR A 1 757 ? 1.791 -21.893 -35.172 1.00 87.31 757 THR A N 1
ATOM 6066 C CA . THR A 1 757 ? 2.096 -22.068 -33.745 1.00 87.31 757 THR A CA 1
ATOM 6067 C C . THR A 1 757 ? 3.425 -22.794 -33.546 1.00 87.31 757 THR A C 1
ATOM 6069 O O . THR A 1 757 ? 3.842 -23.573 -34.401 1.00 87.31 757 THR A O 1
ATOM 6072 N N . TYR A 1 758 ? 4.059 -22.580 -32.395 1.00 87.75 758 TYR A N 1
ATOM 6073 C CA . TYR A 1 758 ? 5.310 -23.211 -31.980 1.00 87.75 758 TYR A CA 1
ATOM 6074 C C . TYR A 1 758 ? 5.169 -23.793 -30.569 1.00 87.75 758 TYR A C 1
ATOM 6076 O O . TYR A 1 758 ? 4.409 -23.275 -29.745 1.00 87.75 758 TYR A O 1
ATOM 6084 N N . ASP A 1 759 ? 5.952 -24.827 -30.274 1.00 87.56 759 ASP A N 1
ATOM 6085 C CA . ASP A 1 759 ? 6.081 -25.368 -28.922 1.00 87.56 759 ASP A CA 1
ATOM 6086 C C . ASP A 1 759 ? 6.715 -24.352 -27.943 1.00 87.56 759 ASP A C 1
ATOM 6088 O O . ASP A 1 759 ? 7.383 -23.396 -28.370 1.00 87.56 759 ASP A O 1
ATOM 6092 N N . PRO A 1 760 ? 6.535 -24.537 -26.618 1.00 85.00 760 PRO A N 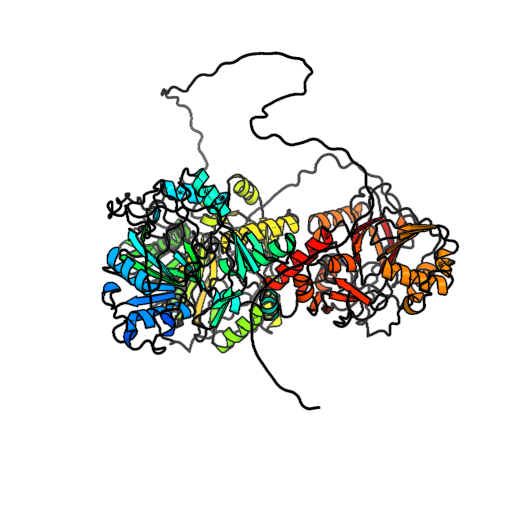1
ATOM 6093 C CA . PRO A 1 760 ? 7.281 -23.802 -25.599 1.00 85.00 760 PRO A CA 1
ATOM 6094 C C . PRO A 1 760 ? 8.796 -23.909 -25.807 1.00 85.00 760 PRO A C 1
ATOM 6096 O O . PRO A 1 760 ? 9.315 -24.968 -26.162 1.00 85.00 760 PRO A O 1
ATOM 6099 N N . ILE A 1 761 ? 9.517 -22.815 -25.556 1.00 87.69 761 ILE A N 1
ATOM 6100 C CA . ILE A 1 761 ? 10.961 -22.753 -25.808 1.00 87.69 761 ILE A CA 1
ATOM 6101 C C . ILE A 1 761 ? 11.701 -23.673 -24.813 1.00 87.69 761 ILE A C 1
ATOM 6103 O O . ILE A 1 761 ? 11.513 -23.523 -23.600 1.00 87.69 761 ILE A O 1
ATOM 6107 N N . PRO A 1 762 ? 12.541 -24.621 -25.276 1.00 89.50 762 PRO A N 1
ATOM 6108 C CA . PRO A 1 762 ? 13.387 -25.419 -24.391 1.00 89.50 762 PRO A CA 1
ATOM 6109 C C . PRO A 1 762 ? 14.489 -24.556 -23.756 1.00 89.50 762 PRO A C 1
ATOM 6111 O O . PRO A 1 762 ? 14.720 -23.420 -24.162 1.00 89.50 762 PRO A O 1
ATOM 6114 N N . VAL A 1 763 ? 15.226 -25.102 -22.783 1.00 92.12 763 VAL A N 1
ATOM 6115 C CA . VAL A 1 763 ? 16.469 -24.455 -22.326 1.00 92.12 763 VAL A CA 1
ATOM 6116 C C . VAL A 1 763 ? 17.512 -24.566 -23.438 1.00 92.12 763 VAL A C 1
ATOM 6118 O O . VAL A 1 763 ? 17.880 -25.672 -23.835 1.00 92.12 763 VAL A O 1
ATOM 6121 N N . ILE A 1 764 ? 17.982 -23.423 -23.933 1.00 91.44 764 ILE A N 1
ATOM 6122 C CA . ILE A 1 764 ? 18.944 -23.320 -25.032 1.00 91.44 764 ILE A CA 1
ATOM 6123 C C . ILE A 1 764 ? 20.341 -23.058 -24.443 1.00 91.44 764 ILE A C 1
ATOM 6125 O O . ILE A 1 764 ? 20.482 -22.126 -23.645 1.00 91.44 764 ILE A O 1
ATOM 6129 N N . PRO A 1 765 ? 21.387 -23.820 -24.821 1.00 86.88 765 PRO A N 1
ATOM 6130 C CA . PRO A 1 765 ? 22.763 -23.501 -24.446 1.00 86.88 765 PRO A CA 1
ATOM 6131 C C . PRO A 1 765 ? 23.156 -22.092 -24.913 1.00 86.88 765 PRO A C 1
ATOM 6133 O O . PRO A 1 765 ? 23.018 -21.769 -26.092 1.00 86.88 765 PRO A O 1
ATOM 6136 N N . TYR A 1 766 ? 23.659 -21.269 -23.992 1.00 86.12 766 TYR A N 1
ATOM 6137 C CA . TYR A 1 766 ? 24.095 -19.897 -24.258 1.00 86.12 766 TYR A CA 1
ATOM 6138 C C . TYR A 1 766 ? 25.516 -19.674 -23.733 1.00 86.12 766 TYR A C 1
ATOM 6140 O O . TYR A 1 766 ? 25.825 -20.014 -22.590 1.00 86.12 766 TYR A O 1
ATOM 6148 N N . GLU A 1 767 ? 26.363 -19.073 -24.564 1.00 89.94 767 GLU A N 1
ATOM 6149 C CA . GLU A 1 767 ? 27.696 -18.586 -24.213 1.00 89.94 767 GLU A CA 1
ATOM 6150 C C . GLU A 1 767 ? 27.837 -17.180 -24.802 1.00 89.94 767 GLU A C 1
ATOM 6152 O O . GLU A 1 767 ? 27.630 -16.982 -25.999 1.00 89.94 767 GLU A O 1
ATOM 6157 N N . ASP A 1 768 ? 28.166 -16.197 -23.967 1.00 94.19 768 ASP A N 1
ATOM 6158 C CA . ASP A 1 768 ? 28.167 -14.800 -24.389 1.00 94.19 768 ASP A CA 1
ATOM 6159 C C . ASP A 1 768 ? 29.417 -14.437 -25.208 1.00 94.19 768 ASP A C 1
ATOM 6161 O O . ASP A 1 768 ? 30.550 -14.638 -24.763 1.00 94.19 768 ASP A O 1
ATOM 6165 N N . ARG A 1 769 ? 29.215 -13.849 -26.393 1.00 95.69 769 ARG A N 1
ATOM 6166 C CA . ARG A 1 769 ? 30.293 -13.396 -27.289 1.00 95.69 769 ARG A CA 1
ATOM 6167 C C . ARG A 1 769 ? 31.211 -12.350 -26.667 1.00 95.69 769 ARG A C 1
ATOM 6169 O O . ARG A 1 769 ? 32.411 -12.370 -26.926 1.00 95.69 769 ARG A O 1
ATOM 6176 N N . ALA A 1 770 ? 30.700 -11.501 -25.781 1.00 96.69 770 ALA A N 1
ATOM 6177 C CA . ALA A 1 770 ? 31.508 -10.500 -25.095 1.00 96.69 770 ALA A CA 1
ATOM 6178 C C . ALA A 1 770 ? 32.594 -11.101 -24.180 1.00 96.69 770 ALA A C 1
ATOM 6180 O O . ALA A 1 770 ? 33.544 -10.407 -23.828 1.00 96.69 770 ALA A O 1
ATOM 6181 N N . LEU A 1 771 ? 32.494 -12.386 -23.809 1.00 96.25 771 LEU A N 1
ATOM 6182 C CA . LEU A 1 771 ? 33.537 -13.100 -23.055 1.00 96.25 771 LEU A CA 1
ATOM 6183 C C . LEU A 1 771 ? 34.773 -13.449 -23.909 1.00 96.25 771 LEU A C 1
ATOM 6185 O O . LEU A 1 771 ? 35.781 -13.887 -23.358 1.00 96.25 771 LEU A O 1
ATOM 6189 N N . LYS A 1 772 ? 34.696 -13.277 -25.236 1.00 97.06 772 LYS A N 1
ATOM 6190 C CA . LYS A 1 772 ? 35.763 -13.575 -26.212 1.00 97.06 772 LYS A CA 1
ATOM 6191 C C . LYS A 1 772 ? 36.435 -12.312 -26.769 1.00 97.06 772 LYS A C 1
ATOM 6193 O O . LYS A 1 772 ? 37.434 -12.405 -27.478 1.00 97.06 772 LYS A O 1
ATOM 6198 N N . ALA A 1 773 ? 35.905 -11.143 -26.412 1.00 97.19 773 ALA A N 1
ATOM 6199 C CA . ALA A 1 773 ? 36.415 -9.831 -26.783 1.00 97.19 773 ALA A CA 1
ATOM 6200 C C . ALA A 1 773 ? 37.808 -9.539 -26.203 1.00 97.19 773 ALA A C 1
ATOM 6202 O O . ALA A 1 773 ? 38.139 -9.970 -25.097 1.00 97.19 773 ALA A O 1
ATOM 6203 N N . ASP A 1 774 ? 38.582 -8.700 -26.894 1.00 96.25 774 ASP A N 1
ATOM 6204 C CA . ASP A 1 774 ? 39.727 -8.036 -26.274 1.00 96.25 774 ASP A CA 1
ATOM 6205 C C . ASP A 1 774 ? 39.229 -6.812 -25.471 1.00 96.25 774 ASP A C 1
ATOM 6207 O O . ASP A 1 774 ? 38.639 -5.898 -26.055 1.00 96.25 774 ASP A O 1
ATOM 6211 N N . PRO A 1 775 ? 39.462 -6.737 -24.146 1.00 94.50 775 PRO A N 1
ATOM 6212 C CA . PRO A 1 775 ? 38.959 -5.645 -23.308 1.00 94.50 775 PRO A CA 1
ATOM 6213 C C . PRO A 1 775 ? 39.623 -4.284 -23.585 1.00 94.50 775 PRO A C 1
ATOM 6215 O O . PRO A 1 775 ? 39.231 -3.285 -22.988 1.00 94.50 775 PRO A O 1
ATOM 6218 N N . THR A 1 776 ? 40.619 -4.218 -24.477 1.00 95.38 776 THR A N 1
ATOM 6219 C CA . THR A 1 776 ? 41.178 -2.953 -24.982 1.00 95.38 776 THR A CA 1
ATOM 6220 C C . THR A 1 776 ? 40.380 -2.350 -26.144 1.00 95.38 776 THR A C 1
ATOM 6222 O O . THR A 1 776 ? 40.666 -1.222 -26.539 1.00 95.38 776 THR A O 1
ATOM 6225 N N . PHE A 1 777 ? 39.390 -3.071 -26.692 1.00 96.56 777 PHE A N 1
ATOM 6226 C CA . PHE A 1 777 ? 38.574 -2.670 -27.853 1.00 96.56 777 PHE A CA 1
ATOM 6227 C C . PHE A 1 777 ? 39.395 -2.297 -29.108 1.00 96.56 777 PHE A C 1
ATOM 6229 O O . PHE A 1 777 ? 38.983 -1.478 -29.938 1.00 96.56 777 PHE A O 1
ATOM 6236 N N . LYS A 1 778 ? 40.598 -2.872 -29.236 1.00 95.81 778 LYS A N 1
ATOM 6237 C CA . LYS A 1 778 ? 41.594 -2.485 -30.245 1.00 95.81 778 LYS A CA 1
ATOM 6238 C C . LYS A 1 778 ? 41.199 -2.830 -31.680 1.00 95.81 778 LYS A C 1
ATOM 6240 O O . LYS A 1 778 ? 41.723 -2.204 -32.593 1.00 95.81 778 LYS A O 1
ATOM 6245 N N . ASN A 1 779 ? 40.333 -3.820 -31.907 1.00 96.62 779 ASN A N 1
ATOM 6246 C CA . ASN A 1 779 ? 39.923 -4.200 -33.259 1.00 96.62 779 ASN A CA 1
ATOM 6247 C C . ASN A 1 779 ? 38.743 -3.336 -33.730 1.00 96.62 779 ASN A C 1
ATOM 6249 O O . ASN A 1 779 ? 38.697 -2.925 -34.891 1.00 96.62 779 ASN A O 1
ATOM 6253 N N . LEU A 1 780 ? 37.790 -3.051 -32.840 1.00 96.31 780 LEU A N 1
ATOM 6254 C CA . LEU A 1 780 ? 36.598 -2.252 -33.115 1.00 96.31 780 LEU A CA 1
ATOM 6255 C C . LEU A 1 780 ? 36.940 -0.764 -33.236 1.00 96.31 780 LEU A C 1
ATOM 6257 O O . LEU A 1 780 ? 36.479 -0.109 -34.166 1.00 96.31 780 LEU A O 1
ATOM 6261 N N . LEU A 1 781 ? 37.752 -0.225 -32.321 1.00 94.50 781 LEU A N 1
ATOM 6262 C CA . LEU A 1 781 ? 37.958 1.224 -32.220 1.00 94.50 781 LEU A CA 1
ATOM 6263 C C . LEU A 1 781 ? 39.113 1.769 -33.071 1.00 94.50 781 LEU A C 1
ATOM 6265 O O . LEU A 1 781 ? 39.190 2.980 -33.254 1.00 94.50 781 LEU A O 1
ATOM 6269 N N . ALA A 1 782 ? 39.975 0.918 -33.643 1.00 91.44 782 ALA A N 1
ATOM 6270 C CA . ALA A 1 782 ? 41.148 1.360 -34.414 1.00 91.44 782 ALA A CA 1
ATOM 6271 C C . ALA A 1 782 ? 40.828 2.309 -35.586 1.00 91.44 782 ALA A C 1
ATOM 6273 O O . ALA A 1 782 ? 41.645 3.166 -35.909 1.00 91.44 782 ALA A O 1
ATOM 6274 N N . ASN A 1 783 ? 39.655 2.157 -36.211 1.00 87.75 783 ASN A N 1
ATOM 6275 C CA . ASN A 1 783 ? 39.217 2.952 -37.366 1.00 87.75 783 ASN A CA 1
ATOM 6276 C C . ASN A 1 783 ? 37.843 3.616 -37.141 1.00 87.75 783 ASN A C 1
ATOM 6278 O O . ASN A 1 783 ? 37.153 3.943 -38.104 1.00 87.75 783 ASN A O 1
ATOM 6282 N N . ALA A 1 784 ? 37.414 3.777 -35.884 1.00 93.94 784 ALA A N 1
ATOM 6283 C CA . ALA A 1 784 ? 36.063 4.219 -35.547 1.00 93.94 784 ALA A CA 1
ATOM 6284 C C . ALA A 1 784 ? 36.061 5.526 -34.745 1.00 93.94 784 ALA A C 1
ATOM 6286 O O . ALA A 1 784 ? 36.832 5.697 -33.802 1.00 93.94 784 ALA A O 1
ATOM 6287 N N . MET A 1 785 ? 35.143 6.434 -35.077 1.00 95.69 785 MET A N 1
ATOM 6288 C CA . MET A 1 785 ? 34.881 7.625 -34.270 1.00 95.69 785 MET A CA 1
ATOM 6289 C C . MET A 1 785 ? 33.817 7.298 -33.221 1.00 95.69 785 MET A C 1
ATOM 6291 O O . MET A 1 785 ? 32.705 6.889 -33.562 1.00 95.69 785 MET A O 1
ATOM 6295 N N . VAL A 1 786 ? 34.166 7.484 -31.948 1.00 96.94 786 VAL A N 1
ATOM 6296 C CA . VAL A 1 786 ? 33.328 7.157 -30.786 1.00 96.94 786 VAL A CA 1
ATOM 6297 C C . VAL A 1 786 ? 32.799 8.438 -30.156 1.00 96.94 786 VAL A C 1
ATOM 6299 O O . VAL A 1 786 ? 33.571 9.340 -29.847 1.00 96.94 786 VAL A O 1
ATOM 6302 N N . THR A 1 787 ? 31.491 8.511 -29.918 1.00 97.38 787 THR A N 1
ATOM 6303 C CA . THR A 1 787 ? 30.858 9.589 -29.146 1.00 97.38 787 THR A CA 1
ATOM 6304 C C . THR A 1 787 ? 29.980 8.978 -28.061 1.00 97.38 787 THR A C 1
ATOM 6306 O O . THR A 1 787 ? 28.962 8.353 -28.348 1.00 97.38 787 THR A O 1
ATOM 6309 N N . HIS A 1 788 ? 30.359 9.136 -26.793 1.00 96.75 788 HIS A N 1
ATOM 6310 C CA . HIS A 1 788 ? 29.464 8.802 -25.683 1.00 96.75 788 HIS A CA 1
ATOM 6311 C C . HIS A 1 788 ? 28.357 9.853 -25.613 1.00 96.75 788 HIS A C 1
ATOM 6313 O O . HIS A 1 788 ? 28.658 11.039 -25.519 1.00 96.75 788 HIS A O 1
ATOM 6319 N N . LEU A 1 789 ? 27.098 9.415 -25.693 1.00 96.00 789 LEU A N 1
ATOM 6320 C CA . LEU A 1 789 ? 25.956 10.333 -25.683 1.00 96.00 789 LEU A CA 1
ATOM 6321 C C . LEU A 1 789 ? 25.660 10.821 -24.263 1.00 96.00 789 LEU A C 1
ATOM 6323 O O . LEU A 1 789 ? 25.435 12.006 -24.066 1.00 96.00 789 LEU A O 1
ATOM 6327 N N . GLU A 1 790 ? 25.743 9.921 -23.278 1.00 95.38 790 GLU A N 1
ATOM 6328 C CA . GLU A 1 790 ? 25.584 10.238 -21.856 1.00 95.38 790 GLU A CA 1
ATOM 6329 C C . GLU A 1 790 ? 26.729 9.622 -21.035 1.00 95.38 790 GLU A C 1
ATOM 6331 O O . GLU A 1 790 ? 27.343 8.639 -21.466 1.00 95.38 790 GLU A O 1
ATOM 6336 N N . PRO A 1 791 ? 27.048 10.117 -19.823 1.00 92.31 791 PRO A N 1
ATOM 6337 C CA . PRO A 1 791 ? 28.210 9.635 -19.070 1.00 92.31 791 PRO A CA 1
ATOM 6338 C C . PRO A 1 791 ? 28.189 8.124 -18.783 1.00 92.31 791 PRO A C 1
ATOM 6340 O O . PRO A 1 791 ? 29.228 7.461 -18.827 1.00 92.31 791 PRO A O 1
ATOM 6343 N N . LYS A 1 792 ? 27.008 7.544 -18.529 1.00 90.88 792 LYS A N 1
ATOM 6344 C CA . LYS A 1 792 ? 26.860 6.165 -18.020 1.00 90.88 792 LYS A CA 1
ATOM 6345 C C . LYS A 1 792 ? 26.089 5.191 -18.920 1.00 90.88 792 LYS A C 1
ATOM 6347 O O . LYS A 1 792 ? 26.028 4.005 -18.599 1.00 90.88 792 LYS A O 1
ATOM 6352 N N . ILE A 1 793 ? 25.523 5.661 -20.027 1.00 97.56 793 ILE A N 1
ATOM 6353 C CA . ILE A 1 793 ? 24.762 4.858 -20.994 1.00 97.56 793 ILE A CA 1
ATOM 6354 C C . ILE A 1 793 ? 24.899 5.478 -22.393 1.00 97.56 793 ILE A C 1
ATOM 6356 O O . ILE A 1 793 ? 25.127 6.676 -22.514 1.00 97.56 793 ILE A O 1
ATOM 6360 N N . GLY A 1 794 ? 24.798 4.680 -23.456 1.00 97.50 794 GLY A N 1
ATOM 6361 C CA . GLY A 1 794 ? 24.730 5.184 -24.830 1.00 97.50 794 GLY A CA 1
ATOM 6362 C C . GLY A 1 794 ? 26.078 5.578 -25.439 1.00 97.50 794 GLY A C 1
ATOM 6363 O O . GLY A 1 794 ? 26.820 6.407 -24.909 1.00 97.50 794 GLY A O 1
ATOM 6364 N N . THR A 1 795 ? 26.392 5.009 -26.597 1.00 98.38 795 THR A N 1
ATOM 6365 C CA . THR A 1 795 ? 27.562 5.384 -27.403 1.00 98.38 795 THR A CA 1
ATOM 6366 C C . THR A 1 795 ? 27.180 5.358 -28.876 1.00 98.38 795 THR A C 1
ATOM 6368 O O . THR A 1 795 ? 26.748 4.318 -29.354 1.00 98.38 795 THR A O 1
ATOM 6371 N N . GLU A 1 796 ? 27.349 6.453 -29.609 1.00 98.38 796 GLU A N 1
ATOM 6372 C CA . GLU A 1 796 ? 27.304 6.432 -31.074 1.00 98.38 796 GLU A CA 1
ATOM 6373 C C . GLU A 1 796 ? 28.694 6.099 -31.637 1.00 98.38 796 GLU A C 1
ATOM 6375 O O . GLU A 1 796 ? 29.715 6.593 -31.148 1.00 98.38 796 GLU A O 1
ATOM 6380 N N . ILE A 1 797 ? 28.725 5.235 -32.651 1.00 98.00 797 ILE A N 1
ATOM 6381 C CA . ILE A 1 797 ? 29.917 4.861 -33.410 1.00 98.00 797 ILE A CA 1
ATOM 6382 C C . ILE A 1 797 ? 29.692 5.205 -34.881 1.00 98.00 797 ILE A C 1
ATOM 6384 O O . ILE A 1 797 ? 28.669 4.861 -35.475 1.00 98.00 797 ILE A O 1
ATOM 6388 N N . SER A 1 798 ? 30.683 5.853 -35.487 1.00 96.19 798 SER A N 1
ATOM 6389 C CA . SER A 1 798 ? 30.714 6.156 -36.920 1.00 96.19 798 SER A CA 1
ATOM 6390 C C . SER A 1 798 ? 32.063 5.778 -37.543 1.00 96.19 798 SER A C 1
ATOM 6392 O O . SER A 1 798 ? 33.043 5.531 -36.840 1.00 96.19 798 SER A O 1
ATOM 6394 N N . GLY A 1 799 ? 32.099 5.663 -38.874 1.00 93.88 799 GLY A N 1
ATOM 6395 C CA . GLY A 1 799 ? 33.254 5.149 -39.627 1.00 93.88 799 GLY A CA 1
ATOM 6396 C C . GLY A 1 799 ? 33.236 3.637 -39.899 1.00 93.88 799 GLY A C 1
ATOM 6397 O O . GLY A 1 799 ? 34.059 3.163 -40.672 1.00 93.88 799 GLY A O 1
ATOM 6398 N N . LEU A 1 800 ? 32.279 2.891 -39.331 1.00 95.88 800 LEU A N 1
ATOM 6399 C CA . LEU A 1 800 ? 32.106 1.446 -39.541 1.00 95.88 800 LEU A CA 1
ATOM 6400 C C . LEU A 1 800 ? 30.768 1.106 -40.221 1.00 95.88 800 LEU A C 1
ATOM 6402 O O . LEU A 1 800 ? 29.784 1.845 -40.106 1.00 95.88 800 LEU A O 1
ATOM 6406 N N . GLN A 1 801 ? 30.715 -0.059 -40.870 1.00 97.69 801 GLN A N 1
ATOM 6407 C CA . GLN A 1 801 ? 29.482 -0.702 -41.331 1.00 97.69 801 GLN A CA 1
ATOM 6408 C C . GLN A 1 801 ? 29.310 -2.065 -40.645 1.00 97.69 801 GLN A C 1
ATOM 6410 O O . GLN A 1 801 ? 30.209 -2.901 -40.666 1.00 97.69 801 GLN A O 1
ATOM 6415 N N . LEU A 1 802 ? 28.135 -2.313 -40.061 1.00 97.88 802 LEU A N 1
ATOM 6416 C CA . LEU A 1 802 ? 27.846 -3.511 -39.257 1.00 97.88 802 LEU A CA 1
ATOM 6417 C C . LEU A 1 802 ? 27.993 -4.836 -40.027 1.00 97.88 802 LEU A C 1
ATOM 6419 O O . LEU A 1 802 ? 28.314 -5.856 -39.422 1.00 97.88 802 LEU A O 1
ATOM 6423 N N . HIS A 1 803 ? 27.789 -4.822 -41.348 1.00 96.75 803 HIS A N 1
ATOM 6424 C CA . HIS A 1 803 ? 27.934 -5.998 -42.214 1.00 96.75 803 HIS A CA 1
ATOM 6425 C C . HIS A 1 803 ? 29.388 -6.284 -42.637 1.00 96.75 803 HIS A C 1
ATOM 6427 O O . HIS A 1 803 ? 29.674 -7.370 -43.132 1.00 96.75 803 HIS A O 1
ATOM 6433 N N . GLU A 1 804 ? 30.309 -5.339 -42.419 1.00 96.94 804 GLU A N 1
ATOM 6434 C CA . GLU A 1 804 ? 31.740 -5.466 -42.739 1.00 96.94 804 GLU A CA 1
ATOM 6435 C C . GLU A 1 804 ? 32.579 -5.892 -41.516 1.00 96.94 804 GLU A C 1
ATOM 6437 O O . GLU A 1 804 ? 33.780 -6.130 -41.638 1.00 96.94 804 GLU A O 1
ATOM 6442 N N . LEU A 1 805 ? 31.968 -5.992 -40.325 1.00 97.75 805 LEU A N 1
ATOM 6443 C CA . LEU A 1 805 ? 32.683 -6.315 -39.089 1.00 97.75 805 LEU A CA 1
ATOM 6444 C C . LEU A 1 805 ? 33.275 -7.730 -39.114 1.00 97.75 805 LEU A C 1
ATOM 6446 O O . LEU A 1 805 ? 32.593 -8.723 -39.380 1.00 97.75 805 LEU A O 1
ATOM 6450 N N . THR A 1 806 ? 34.543 -7.825 -38.722 1.00 97.75 806 THR A N 1
ATOM 6451 C CA . THR A 1 806 ? 35.207 -9.096 -38.409 1.00 97.75 806 THR A CA 1
ATOM 6452 C C . THR A 1 806 ? 34.724 -9.653 -37.066 1.00 97.75 806 THR A C 1
ATOM 6454 O O . THR A 1 806 ? 34.246 -8.914 -36.206 1.00 97.75 806 THR A O 1
ATOM 6457 N N . ASP A 1 807 ? 34.862 -10.959 -36.847 1.00 98.12 807 ASP A N 1
ATOM 6458 C CA . ASP A 1 807 ? 34.386 -11.612 -35.617 1.00 98.12 807 ASP A CA 1
ATOM 6459 C C . ASP A 1 807 ? 34.989 -11.027 -34.315 1.00 98.12 807 ASP A C 1
ATOM 6461 O O . ASP A 1 807 ? 34.212 -10.746 -33.400 1.00 98.12 807 ASP A O 1
ATOM 6465 N N . PRO A 1 808 ? 36.296 -10.683 -34.229 1.00 98.06 808 PRO A N 1
ATOM 6466 C CA . PRO A 1 808 ? 36.838 -9.956 -33.075 1.00 98.06 808 PRO A CA 1
ATOM 6467 C C . PRO A 1 808 ? 36.175 -8.591 -32.834 1.00 98.06 808 PRO A C 1
ATOM 6469 O O . PRO A 1 808 ? 36.003 -8.184 -31.689 1.00 98.06 808 PRO A O 1
ATOM 6472 N N . GLN A 1 809 ? 35.760 -7.889 -33.895 1.00 98.19 809 GLN A N 1
ATOM 6473 C CA . GLN A 1 809 ? 35.029 -6.622 -33.776 1.00 98.19 809 GLN A CA 1
ATOM 6474 C C . GLN A 1 809 ? 33.586 -6.841 -33.310 1.00 98.19 809 GLN A C 1
ATOM 6476 O O . GLN A 1 809 ? 33.071 -6.026 -32.550 1.00 98.19 809 GLN A O 1
ATOM 6481 N N . LYS A 1 810 ? 32.934 -7.942 -33.713 1.00 98.38 810 LYS A N 1
ATOM 6482 C CA . LYS A 1 810 ? 31.599 -8.314 -33.211 1.00 98.38 810 LYS A CA 1
ATOM 6483 C C . LYS A 1 810 ? 31.647 -8.653 -31.722 1.00 98.38 810 LYS A C 1
ATOM 6485 O O . LYS A 1 810 ? 30.772 -8.192 -30.990 1.00 98.38 810 LYS A O 1
ATOM 6490 N N . ASP A 1 811 ? 32.654 -9.409 -31.283 1.00 98.50 811 ASP A N 1
ATOM 6491 C CA . ASP A 1 811 ? 32.861 -9.761 -29.872 1.00 98.50 811 ASP A CA 1
ATOM 6492 C C . ASP A 1 811 ? 33.149 -8.501 -29.030 1.00 98.50 811 ASP A C 1
ATOM 6494 O O . ASP A 1 811 ? 32.482 -8.263 -28.021 1.00 98.50 811 ASP A O 1
ATOM 6498 N N . GLU A 1 812 ? 34.065 -7.632 -29.478 1.00 98.56 812 GLU A N 1
ATOM 6499 C CA . GLU A 1 812 ? 34.334 -6.332 -28.838 1.00 98.56 812 GLU A CA 1
ATOM 6500 C C . GLU A 1 812 ? 33.105 -5.413 -28.807 1.00 98.56 812 GLU A C 1
ATOM 6502 O O . GLU A 1 812 ? 32.882 -4.716 -27.814 1.00 98.56 812 GLU A O 1
ATOM 6507 N N . LEU A 1 813 ? 32.265 -5.439 -29.846 1.00 98.50 813 LEU A N 1
ATOM 6508 C CA . LEU A 1 813 ? 31.003 -4.703 -29.872 1.00 98.50 813 LEU A CA 1
ATOM 6509 C C . LEU A 1 813 ? 30.013 -5.254 -28.835 1.00 98.50 813 LEU A C 1
ATOM 6511 O O . LEU A 1 813 ? 29.423 -4.465 -28.100 1.00 98.50 813 LEU A O 1
ATOM 6515 N N . ALA A 1 814 ? 29.885 -6.577 -28.690 1.00 98.38 814 ALA A N 1
ATOM 6516 C CA . ALA A 1 814 ? 29.061 -7.190 -27.642 1.00 98.38 814 ALA A CA 1
ATOM 6517 C C . ALA A 1 814 ? 29.522 -6.786 -26.230 1.00 98.38 814 ALA A C 1
ATOM 6519 O O . ALA A 1 814 ? 28.689 -6.485 -25.368 1.00 98.38 814 ALA A O 1
ATOM 6520 N N . LEU A 1 815 ? 30.841 -6.716 -26.002 1.00 98.38 815 LEU A N 1
ATOM 6521 C CA . LEU A 1 815 ? 31.415 -6.230 -24.745 1.00 98.38 815 LEU A CA 1
ATOM 6522 C C . LEU A 1 815 ? 31.117 -4.742 -24.522 1.00 98.38 815 LEU A C 1
ATOM 6524 O O . LEU A 1 815 ? 30.714 -4.352 -23.424 1.00 98.38 815 LEU A O 1
ATOM 6528 N N . LEU A 1 816 ? 31.250 -3.910 -25.557 1.00 98.19 816 LEU A N 1
ATOM 6529 C CA . LEU A 1 816 ? 30.964 -2.481 -25.458 1.00 98.19 816 LEU A CA 1
ATOM 6530 C C . LEU A 1 816 ? 29.480 -2.228 -25.160 1.00 98.19 816 LEU A C 1
ATOM 6532 O O . LEU A 1 816 ? 29.171 -1.415 -24.290 1.00 98.19 816 LEU A O 1
ATOM 6536 N N . ILE A 1 817 ? 28.571 -2.958 -25.814 1.00 98.38 817 ILE A N 1
ATOM 6537 C CA . ILE A 1 817 ? 27.126 -2.902 -25.555 1.00 98.38 817 ILE A CA 1
ATOM 6538 C C . ILE A 1 817 ? 26.828 -3.335 -24.111 1.00 98.38 817 ILE A C 1
ATOM 6540 O O . ILE A 1 817 ? 26.148 -2.605 -23.392 1.00 98.38 817 ILE A O 1
ATOM 6544 N N . ALA A 1 818 ? 27.416 -4.437 -23.634 1.00 97.69 818 ALA A N 1
ATOM 6545 C CA . ALA A 1 818 ? 27.250 -4.906 -22.255 1.00 97.69 818 ALA A CA 1
ATOM 6546 C C . ALA A 1 818 ? 27.740 -3.893 -21.196 1.00 97.69 818 ALA A C 1
ATOM 6548 O O . ALA A 1 818 ? 27.172 -3.818 -20.104 1.00 97.69 818 ALA A O 1
ATOM 6549 N N . HIS A 1 819 ? 28.772 -3.093 -21.499 1.00 96.19 819 HIS A N 1
ATOM 6550 C CA . H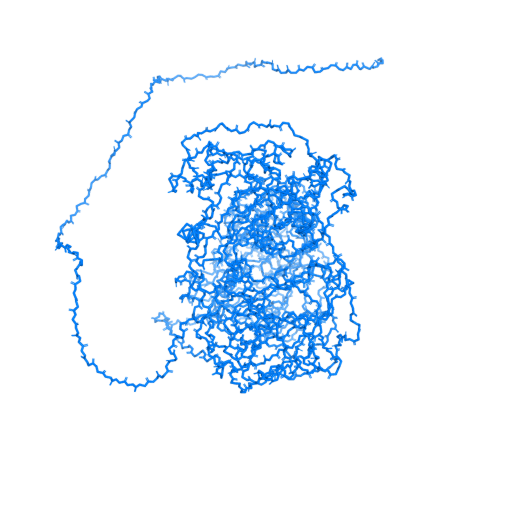IS A 1 819 ? 29.264 -2.018 -20.624 1.00 96.19 819 HIS A CA 1
ATOM 6551 C C . HIS A 1 819 ? 28.488 -0.695 -20.746 1.00 96.19 819 HIS A C 1
ATOM 6553 O O . HIS A 1 819 ? 28.400 0.044 -19.765 1.00 96.19 819 HIS A O 1
ATOM 6559 N N . ARG A 1 820 ? 27.959 -0.367 -21.932 1.00 97.25 820 ARG A N 1
ATOM 6560 C CA . ARG A 1 820 ? 27.325 0.930 -22.250 1.00 97.25 820 ARG A CA 1
ATOM 6561 C C . ARG A 1 820 ? 25.800 0.886 -22.304 1.00 97.25 820 ARG A C 1
ATOM 6563 O O . ARG A 1 820 ? 25.184 1.925 -22.534 1.00 97.25 820 ARG A O 1
ATOM 6570 N N . GLY A 1 821 ? 25.189 -0.280 -22.119 1.00 97.88 821 GLY A N 1
ATOM 6571 C CA . GLY A 1 821 ? 23.748 -0.513 -22.208 1.00 97.88 821 GLY A CA 1
ATOM 6572 C C . GLY A 1 821 ? 23.218 -0.498 -23.644 1.00 97.88 821 GLY A C 1
ATOM 6573 O O . GLY A 1 821 ? 22.498 -1.408 -24.031 1.00 97.88 821 GLY A O 1
ATOM 6574 N N . VAL A 1 822 ? 23.589 0.499 -24.451 1.00 98.62 822 VAL A N 1
ATOM 6575 C CA . VAL A 1 822 ? 23.193 0.631 -25.861 1.00 98.62 822 VAL A CA 1
ATOM 6576 C C . VAL A 1 822 ? 24.287 1.307 -26.693 1.00 98.62 822 VAL A C 1
ATOM 6578 O O . VAL A 1 822 ? 24.960 2.232 -26.228 1.00 98.62 822 VAL A O 1
ATOM 6581 N N . VAL A 1 823 ? 24.468 0.832 -27.927 1.00 98.69 823 VAL A N 1
ATOM 6582 C CA . VAL A 1 823 ? 25.373 1.397 -28.938 1.00 98.69 823 VAL A CA 1
ATOM 6583 C C . VAL A 1 823 ? 24.584 1.707 -30.213 1.00 98.69 823 VAL A C 1
ATOM 6585 O O . VAL A 1 823 ? 23.707 0.939 -30.611 1.00 98.69 823 VAL A O 1
ATOM 6588 N N . PHE A 1 824 ? 24.893 2.838 -30.843 1.00 98.69 824 PHE A N 1
ATOM 6589 C CA . PHE A 1 824 ? 24.184 3.403 -31.987 1.00 98.69 824 PHE A CA 1
ATOM 6590 C C . PHE A 1 824 ? 25.098 3.546 -33.205 1.00 98.69 824 PHE A C 1
ATOM 6592 O O . PHE A 1 824 ? 26.277 3.862 -33.066 1.00 98.69 824 PHE A O 1
ATOM 6599 N N . PHE A 1 825 ? 24.533 3.373 -34.396 1.00 98.44 825 PHE A N 1
ATOM 6600 C CA . PHE A 1 825 ? 25.215 3.517 -35.679 1.00 98.44 825 PHE A CA 1
ATOM 6601 C C . PHE A 1 825 ? 24.289 4.223 -36.672 1.00 98.44 825 PHE A C 1
ATOM 6603 O O . PHE A 1 825 ? 23.145 3.801 -36.846 1.00 98.44 825 PHE A O 1
ATOM 6610 N N . ARG A 1 826 ? 24.772 5.253 -37.372 1.00 96.94 826 ARG A N 1
ATOM 6611 C CA . ARG A 1 826 ? 24.028 5.903 -38.470 1.00 96.94 826 ARG A CA 1
ATOM 6612 C C . ARG A 1 826 ? 24.392 5.304 -39.828 1.00 96.94 826 ARG A C 1
ATOM 6614 O O . ARG A 1 826 ? 25.414 4.629 -39.959 1.00 96.94 826 ARG A O 1
ATOM 6621 N N . ASP A 1 827 ? 23.528 5.536 -40.815 1.00 95.00 827 ASP A N 1
ATOM 6622 C CA . ASP A 1 827 ? 23.769 5.276 -42.241 1.00 95.00 827 ASP A CA 1
ATOM 6623 C C . ASP A 1 827 ? 24.249 3.844 -42.557 1.00 95.00 827 ASP A C 1
ATOM 6625 O O . ASP A 1 827 ? 25.184 3.615 -43.331 1.00 95.00 827 ASP A O 1
ATOM 6629 N N . GLN A 1 828 ? 23.610 2.852 -41.928 1.00 97.75 828 GLN A N 1
ATOM 6630 C CA . GLN A 1 828 ? 24.001 1.449 -42.036 1.00 97.75 828 GLN A CA 1
ATOM 6631 C C . GLN A 1 828 ? 23.345 0.768 -43.240 1.00 97.75 828 GLN A C 1
ATOM 6633 O O . GLN A 1 828 ? 22.134 0.537 -43.281 1.00 97.75 828 GLN A O 1
ATOM 6638 N N . LYS A 1 829 ? 24.176 0.360 -44.202 1.00 96.06 829 LYS A N 1
ATOM 6639 C CA . LYS A 1 829 ? 23.777 -0.356 -45.426 1.00 96.06 829 LYS A CA 1
ATOM 6640 C C . LYS A 1 829 ? 23.471 -1.843 -45.199 1.00 96.06 829 LYS A C 1
ATOM 6642 O O . LYS A 1 829 ? 23.279 -2.568 -46.164 1.00 96.06 829 LYS A O 1
ATOM 6647 N N . ILE A 1 830 ? 23.417 -2.279 -43.938 1.00 96.19 830 ILE A N 1
ATOM 6648 C CA . ILE A 1 830 ? 23.085 -3.651 -43.549 1.00 96.19 830 ILE A CA 1
ATOM 6649 C C . ILE A 1 830 ? 21.662 -4.018 -44.000 1.00 96.19 830 ILE A C 1
ATOM 6651 O O . ILE A 1 830 ? 20.715 -3.266 -43.735 1.00 96.19 830 ILE A O 1
ATOM 6655 N N . ASP A 1 831 ? 21.511 -5.140 -44.700 1.00 94.81 831 ASP A N 1
ATOM 6656 C CA . ASP A 1 831 ? 20.208 -5.657 -45.136 1.00 94.81 831 ASP A CA 1
ATOM 6657 C C . ASP A 1 831 ? 19.529 -6.540 -44.066 1.00 94.81 831 ASP A C 1
ATOM 6659 O O . ASP A 1 831 ? 20.003 -6.663 -42.934 1.00 94.81 831 ASP A O 1
ATOM 6663 N N . ALA A 1 832 ? 18.367 -7.112 -44.396 1.00 93.75 832 ALA A N 1
ATOM 6664 C CA . ALA A 1 832 ? 17.590 -7.927 -43.467 1.00 93.75 832 ALA A CA 1
ATOM 6665 C C . ALA A 1 832 ? 18.256 -9.275 -43.120 1.00 93.75 832 ALA A C 1
ATOM 6667 O O . ALA A 1 832 ? 18.151 -9.728 -41.980 1.00 93.75 832 ALA A O 1
ATOM 6668 N N . GLU A 1 833 ? 18.939 -9.912 -44.072 1.00 95.31 833 GLU A N 1
ATOM 6669 C CA . GLU A 1 833 ? 19.604 -11.202 -43.871 1.00 95.31 833 GLU A CA 1
ATOM 6670 C C . GLU A 1 833 ? 20.895 -11.014 -43.068 1.00 95.31 833 GLU A C 1
ATOM 6672 O O . GLU A 1 833 ? 21.078 -11.650 -42.031 1.00 95.31 833 GLU A O 1
ATOM 6677 N N . GLN A 1 834 ? 21.700 -10.017 -43.438 1.00 97.25 834 GLN A N 1
ATOM 6678 C CA . GLN A 1 834 ? 22.897 -9.609 -42.699 1.00 97.25 834 GLN A CA 1
ATOM 6679 C C . GLN A 1 834 ? 22.586 -9.192 -41.248 1.00 97.25 834 GLN A C 1
ATOM 6681 O O . GLN A 1 834 ? 23.347 -9.512 -40.331 1.00 97.25 834 GLN A O 1
ATOM 6686 N N . LEU A 1 835 ? 21.461 -8.501 -41.006 1.00 97.00 835 LEU A N 1
ATOM 6687 C CA . LEU A 1 835 ? 21.024 -8.128 -39.654 1.00 97.00 835 LEU A CA 1
ATOM 6688 C C . LEU A 1 835 ? 20.645 -9.358 -38.812 1.00 97.00 835 LEU A C 1
ATOM 6690 O O . LEU A 1 835 ? 20.926 -9.393 -37.611 1.00 97.00 835 LEU A O 1
ATOM 6694 N N . MET A 1 836 ? 20.039 -10.378 -39.427 1.00 96.38 836 MET A N 1
ATOM 6695 C CA . MET A 1 836 ? 19.786 -11.654 -38.754 1.00 96.38 836 MET A CA 1
ATOM 6696 C C . MET A 1 836 ? 21.064 -12.443 -38.512 1.00 96.38 836 MET A C 1
ATOM 6698 O O . MET A 1 836 ? 21.177 -13.035 -37.446 1.00 96.38 836 MET A O 1
ATOM 6702 N N . ASP A 1 837 ? 22.031 -12.435 -39.427 1.00 97.25 837 ASP A N 1
ATOM 6703 C CA . ASP A 1 837 ? 23.306 -13.134 -39.239 1.00 97.25 837 ASP A CA 1
ATOM 6704 C C . ASP A 1 837 ? 24.165 -12.502 -38.138 1.00 97.25 837 ASP A C 1
ATOM 6706 O O . ASP A 1 837 ? 24.748 -13.225 -37.328 1.00 97.25 837 ASP A O 1
ATOM 6710 N N . LEU A 1 838 ? 24.157 -11.171 -38.004 1.00 97.69 838 LEU A N 1
ATOM 6711 C CA . LEU A 1 838 ? 24.744 -10.499 -36.841 1.00 97.69 838 LEU A CA 1
ATOM 6712 C C . LEU A 1 838 ? 24.006 -10.863 -35.537 1.00 97.69 838 LEU A C 1
ATOM 6714 O O . LEU A 1 838 ? 24.640 -11.067 -34.504 1.00 97.69 838 LEU A O 1
ATOM 6718 N N . GLY A 1 839 ? 22.680 -11.028 -35.580 1.00 96.56 839 GLY A N 1
ATOM 6719 C CA . GLY A 1 839 ? 21.908 -11.564 -34.456 1.00 96.56 839 GLY A CA 1
ATOM 6720 C C . GLY A 1 839 ? 22.279 -13.015 -34.110 1.00 96.56 839 GLY A C 1
ATOM 6721 O O . GLY A 1 839 ? 22.572 -13.308 -32.953 1.00 96.56 839 GLY A O 1
ATOM 6722 N N . ARG A 1 840 ? 22.334 -13.906 -35.111 1.00 96.38 840 ARG A N 1
ATOM 6723 C CA . ARG A 1 840 ? 22.710 -15.331 -34.998 1.00 96.38 840 ARG A CA 1
ATOM 6724 C C . ARG A 1 840 ? 24.129 -15.506 -34.464 1.00 96.38 840 ARG A C 1
ATOM 6726 O O . ARG A 1 840 ? 24.392 -16.459 -33.736 1.00 96.38 840 ARG A O 1
ATOM 6733 N N . TYR A 1 841 ? 25.031 -14.580 -34.795 1.00 97.00 841 TYR A N 1
ATOM 6734 C CA . TYR A 1 841 ? 26.383 -14.542 -34.249 1.00 97.00 841 TYR A CA 1
ATOM 6735 C C . TYR A 1 841 ? 26.369 -14.382 -32.718 1.00 97.00 841 TYR A C 1
ATOM 6737 O O . TYR A 1 841 ? 27.091 -15.105 -32.024 1.00 97.00 841 TYR A O 1
ATOM 6745 N N . TYR A 1 842 ? 25.516 -13.494 -32.191 1.00 96.75 842 TYR A N 1
ATOM 6746 C CA . TYR A 1 842 ? 25.343 -13.268 -30.752 1.00 96.75 842 TYR A CA 1
ATOM 6747 C C . TYR A 1 842 ? 24.505 -14.341 -30.043 1.00 96.75 842 TYR A C 1
ATOM 6749 O O . TYR A 1 842 ? 24.762 -14.619 -28.875 1.00 96.75 842 TYR A O 1
ATOM 6757 N N . GLY A 1 843 ? 23.555 -14.985 -30.725 1.00 93.56 843 GLY A N 1
ATOM 6758 C CA . GLY A 1 843 ? 22.860 -16.156 -30.189 1.00 93.56 843 GLY A CA 1
ATOM 6759 C C . GLY A 1 843 ? 21.667 -16.633 -31.027 1.00 93.56 843 GLY A C 1
ATOM 6760 O O . GLY A 1 843 ? 21.264 -15.970 -31.983 1.00 93.56 843 GLY A O 1
ATOM 6761 N N . PRO A 1 844 ? 21.061 -17.783 -30.676 1.00 93.81 844 PRO A N 1
ATOM 6762 C CA . PRO A 1 844 ? 19.865 -18.295 -31.347 1.00 93.81 844 PRO A CA 1
ATOM 6763 C C . PRO A 1 844 ? 18.708 -17.290 -31.295 1.00 93.81 844 PRO A C 1
ATOM 6765 O O . PRO A 1 844 ? 18.386 -16.759 -30.230 1.00 93.81 844 PRO A O 1
ATOM 6768 N N . LEU A 1 845 ? 18.084 -17.014 -32.443 1.00 94.31 845 LEU A N 1
ATOM 6769 C CA . LEU A 1 845 ? 17.087 -15.950 -32.565 1.00 94.31 845 LEU A CA 1
ATOM 6770 C C . LEU A 1 845 ? 15.730 -16.335 -31.957 1.00 94.31 845 LEU A C 1
ATOM 6772 O O . LEU A 1 845 ? 15.170 -17.391 -32.246 1.00 94.31 845 LEU A O 1
ATOM 6776 N N . HIS A 1 846 ? 15.169 -15.426 -31.165 1.00 92.81 846 HIS A N 1
ATOM 6777 C CA . HIS A 1 846 ? 13.847 -15.551 -30.569 1.00 92.81 846 HIS A CA 1
ATOM 6778 C C . HIS A 1 846 ? 12.738 -15.101 -31.538 1.00 92.81 846 HIS A C 1
ATOM 6780 O O . HIS A 1 846 ? 12.564 -13.909 -31.791 1.00 92.81 846 HIS A O 1
ATOM 6786 N N . ILE A 1 847 ? 11.926 -16.049 -32.017 1.00 90.75 847 ILE A N 1
ATOM 6787 C CA . ILE A 1 847 ? 10.627 -15.767 -32.660 1.00 90.75 847 ILE A CA 1
ATOM 6788 C C . ILE A 1 847 ? 9.640 -15.322 -31.571 1.00 90.75 847 ILE A C 1
ATOM 6790 O O . ILE A 1 847 ? 9.456 -16.053 -30.599 1.00 90.75 847 ILE A O 1
ATOM 6794 N N . GLN A 1 848 ? 8.980 -14.169 -31.712 1.00 87.75 848 GLN A N 1
ATOM 6795 C CA . GLN A 1 848 ? 8.124 -13.611 -30.653 1.00 87.75 848 GLN A CA 1
ATOM 6796 C C . GLN A 1 848 ? 6.691 -14.197 -30.651 1.00 87.75 848 GLN A C 1
ATOM 6798 O O . GLN A 1 848 ? 6.118 -14.517 -31.693 1.00 87.75 848 GLN A O 1
ATOM 6803 N N . GLN A 1 849 ? 6.107 -14.336 -29.454 1.00 87.06 849 GLN A N 1
ATOM 6804 C CA . GLN A 1 849 ? 4.833 -15.018 -29.189 1.00 87.06 849 GLN A CA 1
ATOM 6805 C C . GLN A 1 849 ? 3.615 -14.517 -29.993 1.00 87.06 849 GLN A C 1
ATOM 6807 O O . GLN A 1 849 ? 2.798 -15.332 -30.412 1.00 87.06 849 GLN A O 1
ATOM 6812 N N . ASN A 1 850 ? 3.429 -13.209 -30.173 1.00 84.81 850 ASN A N 1
ATOM 6813 C CA . ASN A 1 850 ? 2.129 -12.618 -30.537 1.00 84.81 850 ASN A CA 1
ATOM 6814 C C . ASN A 1 850 ? 2.204 -11.362 -31.437 1.00 84.81 850 ASN A C 1
ATOM 6816 O O . ASN A 1 850 ? 1.169 -10.823 -31.832 1.00 84.81 850 ASN A O 1
ATOM 6820 N N . LEU A 1 851 ? 3.405 -10.857 -31.725 1.00 84.50 851 LEU A N 1
ATOM 6821 C CA . LEU A 1 851 ? 3.650 -9.659 -32.532 1.00 84.50 851 LEU A CA 1
ATOM 6822 C C . LEU A 1 851 ? 3.853 -10.008 -34.016 1.00 84.50 851 LEU A C 1
ATOM 6824 O O . LEU A 1 851 ? 3.875 -11.179 -34.406 1.00 84.50 851 LEU A O 1
ATOM 6828 N N . ALA A 1 852 ? 3.942 -8.985 -34.861 1.00 84.44 852 ALA A N 1
ATOM 6829 C CA . ALA A 1 852 ? 4.159 -9.160 -36.290 1.00 84.44 852 ALA A CA 1
ATOM 6830 C C . ALA A 1 852 ? 5.601 -9.588 -36.596 1.00 84.44 852 ALA A C 1
ATOM 6832 O O . ALA A 1 852 ? 6.547 -9.121 -35.960 1.00 84.44 852 ALA A O 1
ATOM 6833 N N . HIS A 1 853 ? 5.764 -10.415 -37.624 1.00 88.81 853 HIS A N 1
ATOM 6834 C CA . HIS A 1 853 ? 7.055 -10.672 -38.261 1.00 88.81 853 HIS A CA 1
ATOM 6835 C C . HIS A 1 853 ? 6.915 -10.536 -39.781 1.00 88.81 853 HIS A C 1
ATOM 6837 O O . HIS A 1 853 ? 5.797 -10.506 -40.310 1.00 88.81 853 HIS A O 1
ATOM 6843 N N . THR A 1 854 ? 8.037 -10.446 -40.491 1.00 87.94 854 THR A N 1
ATOM 6844 C CA . THR A 1 854 ? 8.032 -10.339 -41.961 1.00 87.94 854 THR A CA 1
ATOM 6845 C C . THR A 1 854 ? 7.452 -11.601 -42.614 1.00 87.94 854 THR A C 1
ATOM 6847 O O . THR A 1 854 ? 7.431 -12.676 -42.008 1.00 87.94 854 THR A O 1
ATOM 6850 N N . LYS A 1 855 ? 7.019 -11.506 -43.878 1.00 85.88 855 LYS A N 1
ATOM 6851 C CA . LYS A 1 855 ? 6.530 -12.674 -44.635 1.00 85.88 855 LYS A CA 1
ATOM 6852 C C . LYS A 1 855 ? 7.616 -13.736 -44.875 1.00 85.88 855 LYS A C 1
ATOM 6854 O O . LYS A 1 855 ? 7.290 -14.912 -45.010 1.00 85.88 855 LYS A O 1
ATOM 6859 N N . GLN A 1 856 ? 8.876 -13.314 -44.982 1.00 87.38 856 GLN A N 1
ATOM 6860 C CA . GLN A 1 856 ? 10.007 -14.165 -45.366 1.00 87.38 856 GLN A CA 1
ATOM 6861 C C . GLN A 1 856 ? 10.741 -14.764 -44.157 1.00 87.38 856 GLN A C 1
ATOM 6863 O O . GLN A 1 856 ? 11.263 -15.871 -44.254 1.00 87.38 856 GLN A O 1
ATOM 6868 N N . TYR A 1 857 ? 10.750 -14.058 -43.023 1.00 90.06 857 TYR A N 1
ATOM 6869 C CA . TYR A 1 857 ? 11.523 -14.410 -41.834 1.00 90.06 857 TYR A CA 1
ATOM 6870 C C . TYR A 1 857 ? 10.663 -14.295 -40.569 1.00 90.06 857 TYR A C 1
ATOM 6872 O O . TYR A 1 857 ? 10.174 -13.210 -40.240 1.00 90.06 857 TYR A O 1
ATOM 6880 N N . SER A 1 858 ? 10.503 -15.406 -39.845 1.00 89.94 858 SER A N 1
ATOM 6881 C CA . SER A 1 858 ? 9.764 -15.476 -38.573 1.00 89.94 858 SER A CA 1
ATOM 6882 C C . SER A 1 858 ? 10.520 -14.856 -37.395 1.00 89.94 858 SER A C 1
ATOM 6884 O O . SER A 1 858 ? 9.913 -14.360 -36.448 1.00 89.94 858 SER A O 1
ATOM 6886 N N . GLU A 1 859 ? 11.849 -14.873 -37.463 1.00 92.25 859 GLU A N 1
ATOM 6887 C CA . GLU A 1 859 ? 12.772 -14.367 -36.445 1.00 92.25 859 GLU A CA 1
ATOM 6888 C C . GLU A 1 859 ? 12.927 -12.836 -36.477 1.00 92.25 859 GLU A C 1
ATOM 6890 O O . GLU A 1 859 ? 13.465 -12.248 -35.539 1.00 92.25 859 GLU A O 1
ATOM 6895 N N . MET A 1 860 ? 12.459 -12.187 -37.551 1.00 93.81 860 MET A N 1
ATOM 6896 C CA . MET A 1 860 ? 12.496 -10.736 -37.718 1.00 93.81 860 MET A CA 1
ATOM 6897 C C . MET A 1 860 ? 11.148 -10.119 -37.350 1.00 93.81 860 MET A C 1
ATOM 6899 O O . MET A 1 860 ? 10.196 -10.139 -38.135 1.00 93.81 860 MET A O 1
ATOM 6903 N N . LEU A 1 861 ? 11.089 -9.534 -36.156 1.00 91.75 861 LEU A N 1
ATOM 6904 C CA . LEU A 1 861 ? 9.932 -8.796 -35.664 1.00 91.75 861 LEU A CA 1
ATOM 6905 C C . LEU A 1 861 ? 9.819 -7.448 -36.389 1.00 91.75 861 LEU A C 1
ATOM 6907 O O . LEU A 1 861 ? 10.813 -6.742 -36.567 1.00 91.75 861 LEU A O 1
ATOM 6911 N N . VAL A 1 862 ? 8.597 -7.075 -36.768 1.00 89.31 862 VAL A N 1
ATOM 6912 C CA . VAL A 1 862 ? 8.296 -5.799 -37.434 1.00 89.31 862 VAL A CA 1
ATOM 6913 C C . VAL A 1 862 ? 7.690 -4.820 -36.427 1.00 89.31 862 VAL A C 1
ATOM 6915 O O . VAL A 1 862 ? 6.761 -5.166 -35.696 1.00 89.31 862 VAL A O 1
ATOM 6918 N N . VAL A 1 863 ? 8.208 -3.589 -36.394 1.00 85.25 863 VAL A N 1
ATOM 6919 C CA . VAL A 1 863 ? 7.605 -2.454 -35.680 1.00 85.25 863 VAL A CA 1
ATOM 6920 C C . VAL A 1 863 ? 7.156 -1.435 -36.719 1.00 85.25 863 VAL A C 1
ATOM 6922 O O . VAL A 1 863 ? 7.964 -0.716 -37.302 1.00 85.25 863 VAL A O 1
ATOM 6925 N N . GLU A 1 864 ? 5.851 -1.402 -36.957 1.00 83.56 864 GLU A N 1
ATOM 6926 C CA . GLU A 1 864 ? 5.202 -0.647 -38.025 1.00 83.56 864 GLU A CA 1
ATOM 6927 C C . GLU A 1 864 ? 4.061 0.176 -37.429 1.00 83.56 864 GLU A C 1
ATOM 6929 O O . GLU A 1 864 ? 3.110 -0.375 -36.877 1.00 83.56 864 GLU A O 1
ATOM 6934 N N . ASN A 1 865 ? 4.172 1.499 -37.532 1.00 75.62 865 ASN A N 1
ATOM 6935 C CA . ASN A 1 865 ? 3.155 2.448 -37.106 1.00 75.62 865 ASN A CA 1
ATOM 6936 C C . ASN A 1 865 ? 2.889 3.425 -38.263 1.00 75.62 865 ASN A C 1
ATOM 6938 O O . ASN A 1 865 ? 3.669 4.347 -38.509 1.00 75.62 865 ASN A O 1
ATOM 6942 N N . SER A 1 866 ? 1.792 3.191 -38.986 1.00 71.19 866 SER A N 1
ATOM 6943 C CA . SER A 1 866 ? 1.178 4.154 -39.916 1.00 71.19 866 SER A CA 1
ATOM 6944 C C . SER A 1 866 ? 0.366 5.207 -39.152 1.00 71.19 866 SER A C 1
ATOM 6946 O O . SER A 1 866 ? 0.056 4.983 -37.978 1.00 71.19 866 SER A O 1
ATOM 6948 N N . VAL A 1 867 ? -0.045 6.306 -39.791 1.00 64.88 867 VAL A N 1
ATOM 6949 C CA . VAL A 1 867 ? -0.995 7.283 -39.219 1.00 64.88 867 VAL A CA 1
ATOM 6950 C C . VAL A 1 867 ? -2.257 6.581 -38.700 1.00 64.88 867 VAL A C 1
ATOM 6952 O O . VAL A 1 867 ? -2.645 6.758 -37.544 1.00 64.88 867 VAL A O 1
ATOM 6955 N N . GLU A 1 868 ? -2.842 5.706 -39.520 1.00 63.66 868 GLU A N 1
ATOM 6956 C CA . GLU A 1 868 ? -4.078 4.970 -39.238 1.00 63.66 868 GLU A CA 1
ATOM 6957 C C . GLU A 1 868 ? -3.959 4.038 -38.023 1.00 63.66 868 GLU A C 1
ATOM 6959 O O . GLU A 1 868 ? -4.885 3.927 -37.220 1.00 63.66 868 GLU A O 1
ATOM 6964 N N . THR A 1 869 ? -2.813 3.371 -37.861 1.00 65.44 869 THR A N 1
ATOM 6965 C CA . THR A 1 869 ? -2.564 2.460 -36.730 1.00 65.44 869 THR A CA 1
ATOM 6966 C C . THR A 1 869 ? -2.080 3.192 -35.478 1.00 65.44 869 THR A C 1
ATOM 6968 O O . THR A 1 869 ? -2.394 2.779 -34.360 1.00 65.44 869 THR A O 1
ATOM 6971 N N . SER A 1 870 ? -1.347 4.297 -35.643 1.00 63.62 870 SER A N 1
ATOM 6972 C CA . SER A 1 870 ? -0.821 5.109 -34.537 1.00 63.62 870 SER A CA 1
ATOM 6973 C C . SER A 1 870 ? -1.940 5.732 -33.712 1.00 63.62 870 SER A C 1
ATOM 6975 O O . SER A 1 870 ? -1.807 5.850 -32.500 1.00 63.62 870 SER A O 1
ATOM 6977 N N . ASP A 1 871 ? -3.075 6.052 -34.335 1.00 61.69 871 ASP A N 1
ATOM 6978 C CA . ASP A 1 871 ? -4.255 6.606 -33.665 1.00 61.69 871 ASP A CA 1
ATOM 6979 C C . ASP A 1 871 ? -4.898 5.620 -32.658 1.00 61.69 871 ASP A C 1
ATOM 6981 O O . ASP A 1 871 ? -5.613 6.032 -31.744 1.00 61.69 871 ASP A O 1
ATOM 6985 N N . ALA A 1 872 ? -4.639 4.310 -32.780 1.00 64.06 872 ALA A N 1
ATOM 6986 C CA . ALA A 1 872 ? -4.997 3.308 -31.769 1.00 64.06 872 ALA A CA 1
ATOM 6987 C C . ALA A 1 872 ? -3.908 3.157 -30.690 1.00 64.06 872 ALA A C 1
ATOM 6989 O O . ALA A 1 872 ? -4.215 2.994 -29.508 1.00 64.06 872 ALA A O 1
ATOM 6990 N N . VAL A 1 873 ? -2.634 3.253 -31.082 1.00 62.84 873 VAL A N 1
ATOM 6991 C CA . VAL A 1 873 ? -1.479 3.147 -30.176 1.00 62.84 873 VAL A CA 1
ATOM 6992 C C . VAL A 1 873 ? -1.383 4.362 -29.244 1.00 62.84 873 VAL A C 1
ATOM 6994 O O . VAL A 1 873 ? -1.177 4.195 -28.048 1.00 62.84 873 VAL A O 1
ATOM 6997 N N . ILE A 1 874 ? -1.635 5.575 -29.737 1.00 63.81 874 ILE A N 1
ATOM 6998 C CA . ILE A 1 874 ? -1.665 6.801 -28.927 1.00 63.81 874 ILE A CA 1
ATOM 6999 C C . ILE A 1 874 ? -2.844 6.793 -27.955 1.00 63.81 874 ILE A C 1
ATOM 7001 O O . ILE A 1 874 ? -2.651 7.148 -26.798 1.00 63.81 874 ILE A O 1
ATOM 7005 N N . LYS A 1 875 ? -4.026 6.301 -28.352 1.00 64.44 875 LYS A N 1
ATOM 7006 C CA . LYS A 1 875 ? -5.121 6.060 -27.394 1.00 64.44 875 LYS A CA 1
ATOM 7007 C C . LYS A 1 875 ? -4.700 5.054 -26.327 1.00 64.44 875 LYS A C 1
ATOM 7009 O O . LYS A 1 875 ? -4.943 5.291 -25.152 1.00 64.44 875 LYS A O 1
ATOM 7014 N N . ARG A 1 876 ? -3.997 3.974 -26.689 1.00 63.31 876 ARG A N 1
ATOM 7015 C CA . ARG A 1 876 ? -3.444 3.042 -25.695 1.00 63.31 876 ARG A CA 1
ATOM 7016 C C . ARG A 1 876 ? -2.435 3.711 -24.756 1.00 63.31 876 ARG A C 1
ATOM 7018 O O . ARG A 1 876 ? -2.529 3.462 -23.568 1.00 63.31 876 ARG A O 1
ATOM 7025 N N . HIS A 1 877 ? -1.511 4.545 -25.232 1.00 61.78 877 HIS A N 1
ATOM 7026 C CA . HIS A 1 877 ? -0.520 5.203 -24.362 1.00 61.78 877 HIS A CA 1
ATOM 7027 C C . HIS A 1 877 ? -1.075 6.398 -23.578 1.00 61.78 877 HIS A C 1
ATOM 7029 O O . HIS A 1 877 ? -0.558 6.701 -22.508 1.00 61.78 877 HIS A O 1
ATOM 7035 N N . GLN A 1 878 ? -2.163 7.022 -24.042 1.00 55.22 878 GLN A N 1
ATOM 7036 C CA . GLN A 1 878 ? -3.032 7.816 -23.175 1.00 55.22 878 GLN A CA 1
ATOM 7037 C C . GLN A 1 878 ? -3.588 6.912 -22.070 1.00 55.22 878 GLN A C 1
ATOM 7039 O O . GLN A 1 878 ? -3.466 7.253 -20.905 1.00 55.22 878 GLN A O 1
ATOM 7044 N N . TYR A 1 879 ? -4.127 5.735 -22.402 1.00 49.06 879 TYR A N 1
ATOM 7045 C CA . TYR A 1 879 ? -4.717 4.823 -21.421 1.00 49.06 879 TYR A CA 1
ATOM 7046 C C . TYR A 1 879 ? -3.741 3.997 -20.568 1.00 49.06 879 TYR A C 1
ATOM 7048 O O . TYR A 1 879 ? -4.196 3.471 -19.567 1.00 49.06 879 TYR A O 1
ATOM 7056 N N . ASP A 1 880 ? -2.444 3.919 -20.871 1.00 56.22 880 ASP A N 1
ATOM 7057 C CA . ASP A 1 880 ? -1.402 3.288 -20.041 1.00 56.22 880 ASP A CA 1
ATOM 7058 C C . ASP A 1 880 ? 0.003 3.764 -20.478 1.00 56.22 880 ASP A C 1
ATOM 7060 O O . ASP A 1 880 ? 0.644 3.149 -21.341 1.00 56.22 880 ASP A O 1
ATOM 7064 N N . PRO A 1 881 ? 0.506 4.887 -19.930 1.00 55.03 881 PRO A N 1
ATOM 7065 C CA . PRO A 1 881 ? 1.852 5.357 -20.240 1.00 55.03 881 PRO A CA 1
ATOM 7066 C C . PRO A 1 881 ? 2.932 4.586 -19.463 1.00 55.03 881 PRO A C 1
ATOM 7068 O O . PRO A 1 881 ? 4.046 4.425 -19.966 1.00 55.03 881 PRO A O 1
ATOM 7071 N N . VAL A 1 882 ? 2.626 4.082 -18.260 1.00 56.28 882 VAL A N 1
ATOM 7072 C CA . VAL A 1 882 ? 3.625 3.525 -17.327 1.00 56.28 882 VAL A CA 1
ATOM 7073 C C . VAL A 1 882 ? 4.103 2.137 -17.758 1.00 56.28 882 VAL A C 1
ATOM 7075 O O . VAL A 1 882 ? 5.299 1.860 -17.650 1.00 56.28 882 VAL A O 1
ATOM 7078 N N . SER A 1 883 ? 3.239 1.283 -18.327 1.00 57.50 883 SER A N 1
ATOM 7079 C CA . SER A 1 883 ? 3.657 -0.046 -18.807 1.00 57.50 883 SER A CA 1
ATOM 7080 C C . SER A 1 883 ? 4.663 -0.003 -19.967 1.00 57.50 883 SER A C 1
ATOM 7082 O O . SER A 1 883 ? 5.215 -1.038 -20.340 1.00 57.50 883 SER A O 1
ATOM 7084 N N . THR A 1 884 ? 4.874 1.171 -20.570 1.00 72.00 884 THR A N 1
ATOM 7085 C CA . THR A 1 884 ? 5.739 1.383 -21.741 1.00 72.00 884 THR A CA 1
ATOM 7086 C C . THR A 1 884 ? 7.230 1.239 -21.418 1.00 72.00 884 THR A C 1
ATOM 7088 O O . THR A 1 884 ? 7.994 0.826 -22.289 1.00 72.00 884 THR A O 1
ATOM 7091 N N . TRP A 1 885 ? 7.664 1.540 -20.186 1.00 89.44 885 TRP A N 1
ATOM 7092 C CA . TRP A 1 885 ? 9.055 1.329 -19.757 1.00 89.44 885 TRP A CA 1
ATOM 7093 C C . TRP A 1 885 ? 9.306 -0.157 -19.466 1.00 89.44 885 TRP A C 1
ATOM 7095 O O . TRP A 1 885 ? 8.792 -0.702 -18.485 1.00 89.44 885 TRP A O 1
ATOM 7105 N N . HIS A 1 886 ? 10.101 -0.825 -20.310 1.00 93.94 886 HIS A N 1
ATOM 7106 C CA . HIS A 1 886 ? 10.287 -2.278 -20.226 1.00 93.94 886 HIS A CA 1
ATOM 7107 C C . HIS A 1 886 ? 11.665 -2.789 -20.678 1.00 93.94 886 HIS A C 1
ATOM 7109 O O . HIS A 1 886 ? 12.374 -2.151 -21.454 1.00 93.94 886 HIS A O 1
ATOM 7115 N N . THR A 1 887 ? 12.017 -3.986 -20.205 1.00 94.62 887 THR A N 1
ATOM 7116 C CA . THR A 1 887 ? 13.016 -4.878 -20.823 1.00 94.62 887 THR A CA 1
ATOM 7117 C C . THR A 1 887 ? 12.256 -5.922 -21.649 1.00 94.62 887 THR A C 1
ATOM 7119 O O . THR A 1 887 ? 11.208 -6.425 -21.220 1.00 94.62 887 THR A O 1
ATOM 7122 N N . ASP A 1 888 ? 12.736 -6.193 -22.863 1.00 94.12 888 ASP A N 1
ATOM 7123 C CA . ASP A 1 888 ? 12.080 -7.046 -23.853 1.00 94.12 888 ASP A CA 1
ATOM 7124 C C . ASP A 1 888 ? 11.833 -8.454 -23.314 1.00 94.12 888 ASP A C 1
ATOM 7126 O O . ASP A 1 888 ? 12.751 -9.122 -22.839 1.00 94.12 888 ASP A O 1
ATOM 7130 N N . VAL A 1 889 ? 10.587 -8.917 -23.454 1.00 93.50 889 VAL A N 1
ATOM 7131 C CA . VAL A 1 889 ? 10.166 -10.315 -23.248 1.00 93.50 889 VAL A CA 1
ATOM 7132 C C . VAL A 1 889 ? 10.647 -10.930 -21.918 1.00 93.50 889 VAL A C 1
ATOM 7134 O O . VAL A 1 889 ? 10.860 -12.134 -21.811 1.00 93.50 889 VAL A O 1
ATOM 7137 N N . SER A 1 890 ? 10.788 -10.119 -20.864 1.00 95.19 890 SER A N 1
ATOM 7138 C CA . SER A 1 890 ? 11.283 -10.572 -19.549 1.00 95.19 890 SER A CA 1
ATOM 7139 C C . SER A 1 890 ? 10.377 -11.583 -18.824 1.00 95.19 890 SER A C 1
ATOM 7141 O O . SER A 1 890 ? 10.714 -12.015 -17.728 1.00 95.19 890 SER A O 1
ATOM 7143 N N . TYR A 1 891 ? 9.244 -11.979 -19.414 1.00 93.94 891 TYR A N 1
ATOM 7144 C CA . TYR A 1 891 ? 8.429 -13.112 -18.967 1.00 93.94 891 TYR A CA 1
ATOM 7145 C C . TYR A 1 891 ? 8.914 -14.476 -19.467 1.00 93.94 891 TYR A C 1
ATOM 7147 O O . TYR A 1 891 ? 8.412 -15.480 -18.979 1.00 93.94 891 TYR A O 1
ATOM 7155 N N . GLU A 1 892 ? 9.848 -14.544 -20.421 1.00 94.31 892 GLU A N 1
ATOM 7156 C CA . GLU A 1 892 ? 10.425 -15.807 -20.901 1.00 94.31 892 GLU A CA 1
ATOM 7157 C C . GLU A 1 892 ? 11.452 -16.387 -19.917 1.00 94.31 892 GLU A C 1
ATOM 7159 O O . GLU A 1 892 ? 12.034 -15.671 -19.100 1.00 94.31 892 GLU A O 1
ATOM 7164 N N . ARG A 1 893 ? 11.716 -17.699 -20.008 1.00 94.75 893 ARG A N 1
ATOM 7165 C CA . ARG A 1 893 ? 12.726 -18.377 -19.165 1.00 94.75 893 ARG A CA 1
ATOM 7166 C C . ARG A 1 893 ? 14.150 -17.919 -19.489 1.00 94.75 893 ARG A C 1
ATOM 7168 O O . ARG A 1 893 ? 14.973 -17.795 -18.587 1.00 94.75 893 ARG A O 1
ATOM 7175 N N . GLN A 1 894 ? 14.420 -17.683 -20.770 1.00 95.00 894 GLN A N 1
ATOM 7176 C CA . GLN A 1 894 ? 15.653 -17.090 -21.288 1.00 95.00 894 GLN A CA 1
ATOM 7177 C C . GLN A 1 894 ? 15.277 -15.848 -22.104 1.00 95.00 894 GLN A C 1
ATOM 7179 O O . GLN A 1 894 ? 15.090 -15.958 -23.323 1.00 95.00 894 GLN A O 1
ATOM 7184 N N . PRO A 1 895 ? 15.109 -14.682 -21.449 1.00 95.62 895 PRO A N 1
ATOM 7185 C CA . PRO A 1 895 ? 14.890 -13.415 -22.137 1.00 95.62 895 PRO A CA 1
ATOM 7186 C C . PRO A 1 895 ? 16.032 -13.108 -23.125 1.00 95.62 895 PRO A C 1
ATOM 7188 O O . PRO A 1 895 ? 17.120 -13.681 -23.004 1.00 95.62 895 PRO A O 1
ATOM 7191 N N . PRO A 1 896 ? 15.830 -12.208 -24.102 1.00 95.56 896 PRO A N 1
ATOM 7192 C CA . PRO A 1 896 ? 16.897 -11.788 -25.004 1.00 95.56 896 PRO A CA 1
ATOM 7193 C C . PRO A 1 896 ? 18.104 -11.217 -24.250 1.00 95.56 896 PRO A C 1
ATOM 7195 O O . PRO A 1 896 ? 17.923 -10.446 -23.303 1.00 95.56 896 PRO A O 1
ATOM 7198 N N . ALA A 1 897 ? 19.319 -11.559 -24.692 1.00 95.50 897 ALA A N 1
ATOM 7199 C CA . ALA A 1 897 ? 20.549 -10.922 -24.209 1.00 95.50 897 ALA A CA 1
ATOM 7200 C C . ALA A 1 897 ? 20.741 -9.558 -24.874 1.00 95.50 897 ALA A C 1
ATOM 7202 O O . ALA A 1 897 ? 20.854 -8.535 -24.200 1.00 95.50 897 ALA A O 1
ATOM 7203 N N . TYR A 1 898 ? 20.702 -9.555 -26.205 1.00 97.12 898 TYR A N 1
ATOM 7204 C CA . TYR A 1 898 ? 20.832 -8.365 -27.033 1.00 97.12 898 TYR A CA 1
ATOM 7205 C C . TYR A 1 898 ? 19.582 -8.170 -27.892 1.00 97.12 898 TYR A C 1
ATOM 7207 O O . TYR A 1 898 ? 18.921 -9.137 -28.275 1.00 97.12 898 TYR A O 1
ATOM 7215 N N . THR A 1 899 ? 19.304 -6.922 -28.253 1.00 97.38 899 THR A N 1
ATOM 7216 C CA . THR A 1 899 ? 18.297 -6.576 -29.260 1.00 97.38 899 THR A CA 1
ATOM 7217 C C . THR A 1 899 ? 18.924 -5.661 -30.302 1.00 97.38 899 THR A C 1
ATOM 7219 O O . THR A 1 899 ? 19.466 -4.614 -29.954 1.00 97.38 899 THR A O 1
ATOM 7222 N N . LEU A 1 900 ? 18.835 -6.045 -31.577 1.00 98.25 900 LEU A N 1
ATOM 7223 C CA . LEU A 1 900 ? 19.247 -5.247 -32.730 1.00 98.25 900 LEU A CA 1
ATOM 7224 C C . LEU A 1 900 ? 17.996 -4.620 -33.357 1.00 98.25 900 LEU A C 1
ATOM 7226 O O . LEU A 1 900 ? 17.014 -5.325 -33.600 1.00 98.25 900 LEU A O 1
ATOM 7230 N N . PHE A 1 901 ? 18.021 -3.319 -33.643 1.00 97.56 901 PHE A N 1
ATOM 7231 C CA . PHE A 1 901 ? 16.869 -2.582 -34.171 1.00 97.56 901 PHE A CA 1
ATOM 7232 C C . PHE A 1 901 ? 17.300 -1.594 -35.256 1.00 97.56 901 PHE A C 1
ATOM 7234 O O . PHE A 1 901 ? 18.037 -0.652 -34.964 1.00 97.56 901 PHE A O 1
ATOM 7241 N N . LYS A 1 902 ? 16.829 -1.795 -36.493 1.00 96.88 902 LYS A N 1
ATOM 7242 C CA . LYS A 1 902 ? 17.088 -0.908 -37.640 1.00 96.88 902 LYS A CA 1
ATOM 7243 C C . LYS A 1 902 ? 15.825 -0.136 -38.005 1.00 96.88 902 LYS A C 1
ATOM 7245 O O . LYS A 1 902 ? 14.800 -0.757 -38.284 1.00 96.88 902 LYS A O 1
ATOM 7250 N N . VAL A 1 903 ? 15.910 1.193 -38.083 1.00 93.62 903 VAL A N 1
ATOM 7251 C CA . VAL A 1 903 ? 14.812 2.026 -38.603 1.00 93.62 903 VAL A CA 1
ATOM 7252 C C . VAL A 1 903 ? 14.934 2.180 -40.120 1.00 93.62 903 VAL A C 1
ATOM 7254 O O . VAL A 1 903 ? 15.989 2.531 -40.649 1.00 93.62 903 VAL A O 1
ATOM 7257 N N . LEU A 1 904 ? 13.834 1.892 -40.814 1.00 92.38 904 LEU A N 1
ATOM 7258 C CA . LEU A 1 904 ? 13.719 1.851 -42.272 1.00 92.38 904 LEU A CA 1
ATOM 7259 C C . LEU A 1 904 ? 13.046 3.119 -42.815 1.00 92.38 904 LEU A C 1
ATOM 7261 O O . LEU A 1 904 ? 13.572 3.747 -43.733 1.00 92.38 904 LEU A O 1
ATOM 7265 N N . THR A 1 905 ? 11.947 3.538 -42.181 1.00 88.12 905 THR A N 1
ATOM 7266 C CA . THR A 1 905 ? 11.266 4.817 -42.432 1.00 88.12 905 THR A CA 1
ATOM 7267 C C . THR A 1 905 ? 11.135 5.577 -41.113 1.00 88.12 905 THR A C 1
ATOM 7269 O O . THR A 1 905 ? 10.568 5.060 -40.146 1.00 88.12 905 THR A O 1
ATOM 7272 N N . THR A 1 906 ? 11.666 6.799 -41.083 1.00 85.00 906 THR A N 1
ATOM 7273 C CA . THR A 1 906 ? 11.531 7.775 -39.991 1.00 85.00 906 THR A CA 1
ATOM 7274 C C . THR A 1 906 ? 10.472 8.829 -40.333 1.00 85.00 906 THR A C 1
ATOM 7276 O O . THR A 1 906 ? 10.338 9.172 -41.509 1.00 85.00 906 THR A O 1
ATOM 7279 N N . PRO A 1 907 ? 9.777 9.399 -39.335 1.00 79.56 907 PRO A N 1
ATOM 7280 C CA . PRO A 1 907 ? 9.086 10.679 -39.488 1.00 79.56 907 PRO A CA 1
ATOM 7281 C C . PRO A 1 907 ? 10.109 11.828 -39.613 1.00 79.56 907 PRO A C 1
ATOM 7283 O O . PRO A 1 907 ? 11.273 11.660 -39.250 1.00 79.56 907 PRO A O 1
ATOM 7286 N N . ASP A 1 908 ? 9.674 13.010 -40.062 1.00 75.44 908 ASP A N 1
ATOM 7287 C CA . ASP A 1 908 ? 10.531 14.212 -40.106 1.00 75.44 908 ASP A CA 1
ATOM 7288 C C . ASP A 1 908 ? 10.855 14.773 -38.703 1.00 75.44 908 ASP A C 1
ATOM 7290 O O . ASP A 1 908 ? 11.809 15.532 -38.534 1.00 75.44 908 ASP A O 1
ATOM 7294 N N . ILE A 1 909 ? 10.054 14.419 -37.689 1.00 76.81 909 ILE A N 1
ATOM 7295 C CA . ILE A 1 909 ? 10.233 14.814 -36.287 1.00 76.81 909 ILE A CA 1
ATOM 7296 C C . ILE A 1 909 ? 9.623 13.765 -35.340 1.00 76.81 909 ILE A C 1
ATOM 7298 O O . ILE A 1 909 ? 8.607 13.145 -35.659 1.00 76.81 909 ILE A O 1
ATOM 7302 N N . GLY A 1 910 ? 10.234 13.583 -34.165 1.00 80.88 910 GLY A N 1
ATOM 7303 C CA . GLY A 1 910 ? 9.788 12.633 -33.140 1.00 80.88 910 GLY A CA 1
ATOM 7304 C C . GLY A 1 910 ? 10.075 11.164 -33.480 1.00 80.88 910 GLY A C 1
ATOM 7305 O O . GLY A 1 910 ? 10.833 10.843 -34.393 1.00 80.88 910 GLY A O 1
ATOM 7306 N N . GLY A 1 911 ? 9.459 10.248 -32.729 1.00 81.44 911 GLY A N 1
ATOM 7307 C CA . GLY A 1 911 ? 9.622 8.800 -32.923 1.00 81.44 911 GLY A CA 1
ATOM 7308 C C . GLY A 1 911 ? 10.938 8.258 -32.374 1.00 81.44 911 GLY A C 1
ATOM 7309 O O . GLY A 1 911 ? 11.390 7.180 -32.777 1.00 81.44 911 GLY A O 1
ATOM 7310 N N . ASP A 1 912 ? 11.537 9.005 -31.456 1.00 90.81 912 ASP A N 1
ATOM 7311 C CA . ASP A 1 912 ? 12.734 8.672 -30.702 1.00 90.81 912 ASP A CA 1
ATOM 7312 C C . ASP A 1 912 ? 12.542 7.406 -29.851 1.00 90.81 912 ASP A C 1
ATOM 7314 O O . ASP A 1 912 ? 11.446 6.860 -29.679 1.00 90.81 912 ASP A O 1
ATOM 7318 N N . THR A 1 913 ? 13.645 6.920 -29.292 1.00 92.94 913 THR A N 1
ATOM 7319 C CA . THR A 1 913 ? 13.609 5.881 -28.260 1.00 92.94 913 THR A CA 1
ATOM 7320 C C . THR A 1 913 ? 14.494 6.315 -27.097 1.00 92.94 913 THR A C 1
ATOM 7322 O O . THR A 1 913 ? 15.571 6.875 -27.305 1.00 92.94 913 THR A O 1
ATOM 7325 N N . LEU A 1 914 ? 14.030 6.084 -25.872 1.00 95.12 914 LEU A N 1
ATOM 7326 C CA . LEU A 1 914 ? 14.787 6.292 -24.646 1.00 95.12 914 LEU A CA 1
ATOM 7327 C C . LEU A 1 914 ? 15.221 4.936 -24.083 1.00 95.12 914 LEU A C 1
ATOM 7329 O O . LEU A 1 914 ? 14.451 3.977 -24.131 1.00 95.12 914 LEU A O 1
ATOM 7333 N N . TRP A 1 915 ? 16.416 4.877 -23.499 1.00 97.81 915 TRP A N 1
ATOM 7334 C CA . TRP A 1 915 ? 16.889 3.754 -22.685 1.00 97.81 915 TRP A CA 1
ATOM 7335 C C . TRP A 1 915 ? 17.285 4.247 -21.297 1.00 97.81 915 TRP A C 1
ATOM 7337 O O . TRP A 1 915 ? 17.799 5.352 -21.177 1.00 97.81 915 TRP A O 1
ATOM 7347 N N . ALA A 1 916 ? 17.098 3.421 -20.270 1.00 97.38 916 ALA A N 1
ATOM 7348 C CA . ALA A 1 916 ? 17.530 3.656 -18.893 1.00 97.38 916 ALA A CA 1
ATOM 7349 C C . ALA A 1 916 ? 18.489 2.543 -18.451 1.00 97.38 916 ALA A C 1
ATOM 7351 O O . ALA A 1 916 ? 18.209 1.362 -18.671 1.00 97.38 916 ALA A O 1
ATOM 7352 N N . SER A 1 917 ? 19.608 2.895 -17.815 1.00 98.25 917 SER A N 1
ATOM 7353 C CA . SER A 1 917 ? 20.600 1.920 -17.341 1.00 98.25 917 SER A CA 1
ATOM 7354 C C . SER A 1 917 ? 20.146 1.235 -16.051 1.00 98.25 917 SER A C 1
ATOM 7356 O O . SER A 1 917 ? 20.119 1.843 -14.982 1.00 98.25 917 SER A O 1
ATOM 7358 N N . GLY A 1 918 ? 19.844 -0.062 -16.133 1.00 97.69 918 GLY A N 1
ATOM 7359 C CA . GLY A 1 918 ? 19.474 -0.895 -14.988 1.00 97.69 918 GLY A CA 1
ATOM 7360 C C . GLY A 1 918 ? 20.606 -1.075 -13.974 1.00 97.69 918 GLY A C 1
ATOM 7361 O O . GLY A 1 918 ? 20.322 -1.278 -12.792 1.00 97.69 918 GLY A O 1
ATOM 7362 N N . TYR A 1 919 ? 21.871 -0.941 -14.401 1.00 98.00 919 TYR A N 1
ATOM 7363 C CA . TYR A 1 919 ? 23.020 -0.872 -13.491 1.00 98.00 919 TYR A CA 1
ATOM 7364 C C . TYR A 1 919 ? 22.979 0.401 -12.639 1.00 98.00 919 TYR A C 1
ATOM 7366 O O . TYR A 1 919 ? 23.040 0.355 -11.419 1.00 98.00 919 TYR A O 1
ATOM 7374 N N . GLU A 1 920 ? 22.856 1.558 -13.290 1.00 97.12 920 GLU A N 1
ATOM 7375 C CA . GLU A 1 920 ? 22.925 2.866 -12.634 1.00 97.12 920 GLU A CA 1
ATOM 7376 C C . GLU A 1 920 ? 21.678 3.163 -11.793 1.00 97.12 920 GLU A C 1
ATOM 7378 O O . GLU A 1 920 ? 21.776 3.867 -10.787 1.00 97.12 920 GLU A O 1
ATOM 7383 N N . ALA A 1 921 ? 20.535 2.586 -12.180 1.00 96.88 921 ALA A N 1
ATOM 7384 C CA . ALA A 1 921 ? 19.322 2.542 -11.377 1.00 96.88 921 ALA A CA 1
ATOM 7385 C C . ALA A 1 921 ? 19.531 1.721 -10.092 1.00 96.88 921 ALA A C 1
ATOM 7387 O O . ALA A 1 921 ? 19.126 2.166 -9.022 1.00 96.88 921 ALA A O 1
ATOM 7388 N N . TYR A 1 922 ? 20.204 0.564 -10.164 1.00 97.19 922 TYR A N 1
ATOM 7389 C CA . TYR A 1 922 ? 20.586 -0.203 -8.972 1.00 97.19 922 TYR A CA 1
ATOM 7390 C C . TYR A 1 922 ? 21.598 0.566 -8.103 1.00 97.19 922 TYR A C 1
ATOM 7392 O O . TYR A 1 922 ? 21.383 0.713 -6.902 1.00 97.19 922 TYR A O 1
ATOM 7400 N N . ASP A 1 923 ? 22.666 1.105 -8.696 1.00 95.19 923 ASP A N 1
ATOM 7401 C CA . ASP A 1 923 ? 23.761 1.756 -7.961 1.00 95.19 923 ASP A CA 1
ATOM 7402 C C . ASP A 1 923 ? 23.337 3.044 -7.227 1.00 95.19 923 ASP A C 1
ATOM 7404 O O . ASP A 1 923 ? 23.975 3.418 -6.240 1.00 95.19 923 ASP A O 1
ATOM 7408 N N . ARG A 1 924 ? 22.247 3.696 -7.665 1.00 95.19 924 ARG A N 1
ATOM 7409 C CA . ARG A 1 924 ? 21.642 4.878 -7.014 1.00 95.19 924 ARG A CA 1
ATOM 7410 C C . ARG A 1 924 ? 20.706 4.566 -5.843 1.00 95.19 924 ARG A C 1
ATOM 7412 O O . ARG A 1 924 ? 20.371 5.488 -5.106 1.00 95.19 924 ARG A O 1
ATOM 7419 N N . LEU A 1 925 ? 20.293 3.312 -5.645 1.00 96.25 925 LEU A N 1
ATOM 7420 C CA . LEU A 1 925 ? 19.528 2.923 -4.455 1.00 96.25 925 LEU A CA 1
ATOM 7421 C C . LEU A 1 925 ? 20.416 3.002 -3.202 1.00 96.25 925 LEU A C 1
ATOM 7423 O O . LEU A 1 925 ? 21.612 2.671 -3.240 1.00 96.25 925 LEU A O 1
ATOM 7427 N N . THR A 1 926 ? 19.849 3.400 -2.064 1.00 95.88 926 THR A N 1
ATOM 7428 C CA . THR A 1 926 ? 20.625 3.467 -0.815 1.00 95.88 926 THR A CA 1
ATOM 7429 C C . THR A 1 926 ? 21.102 2.080 -0.370 1.00 95.88 926 THR A C 1
ATOM 7431 O O . THR A 1 926 ? 20.495 1.068 -0.729 1.00 95.88 926 THR A O 1
ATOM 7434 N N . PRO A 1 927 ? 22.195 1.977 0.417 1.00 94.50 927 PRO A N 1
ATOM 7435 C CA . PRO A 1 927 ? 22.721 0.683 0.859 1.00 94.50 927 PRO A CA 1
ATOM 7436 C C . PRO A 1 927 ? 21.679 -0.192 1.570 1.00 94.50 927 PRO A C 1
ATOM 7438 O O . PRO A 1 927 ? 21.661 -1.406 1.366 1.00 94.50 927 PRO A O 1
ATOM 7441 N N . ALA A 1 928 ? 20.774 0.415 2.346 1.00 93.00 928 ALA A N 1
ATOM 7442 C CA . ALA A 1 928 ? 19.666 -0.286 2.989 1.00 93.00 928 ALA A CA 1
ATOM 7443 C C . ALA A 1 928 ? 18.652 -0.827 1.966 1.00 93.00 928 ALA A C 1
ATOM 7445 O O . ALA A 1 928 ? 18.328 -2.015 2.003 1.00 93.00 928 ALA A O 1
ATOM 7446 N N . PHE A 1 929 ? 18.201 0.000 1.014 1.00 94.50 929 PHE A N 1
ATOM 7447 C CA . PHE A 1 929 ? 17.232 -0.431 0.004 1.00 94.50 929 PHE A CA 1
ATOM 7448 C C . PHE A 1 929 ? 17.822 -1.486 -0.945 1.00 94.50 929 PHE A C 1
ATOM 7450 O O . PHE A 1 929 ? 17.156 -2.479 -1.233 1.00 94.50 929 PHE A O 1
ATOM 7457 N N . ARG A 1 930 ? 19.098 -1.355 -1.348 1.00 94.62 930 ARG A N 1
ATOM 7458 C CA . ARG A 1 930 ? 19.832 -2.400 -2.092 1.00 94.62 930 ARG A CA 1
ATOM 7459 C C . ARG A 1 930 ? 19.851 -3.727 -1.338 1.00 94.62 930 ARG A C 1
ATOM 7461 O O . ARG A 1 930 ? 19.429 -4.735 -1.892 1.00 94.62 930 ARG A O 1
ATOM 7468 N N . THR A 1 931 ? 20.252 -3.713 -0.065 1.00 93.00 931 THR A N 1
ATOM 7469 C CA . THR A 1 931 ? 20.300 -4.912 0.799 1.00 93.00 931 THR A CA 1
ATOM 7470 C C . THR A 1 931 ? 18.925 -5.579 0.968 1.00 93.00 931 THR A C 1
ATOM 7472 O O . THR A 1 931 ? 18.851 -6.779 1.236 1.00 93.00 931 THR A O 1
ATOM 7475 N N . PHE A 1 932 ? 17.832 -4.826 0.805 1.00 94.19 932 PHE A N 1
ATOM 7476 C CA . PHE A 1 932 ? 16.467 -5.349 0.815 1.00 94.19 932 PHE A CA 1
ATOM 7477 C C . PHE A 1 932 ? 16.032 -5.955 -0.526 1.00 94.19 932 PHE A C 1
ATOM 7479 O O . PHE A 1 932 ? 15.437 -7.030 -0.514 1.00 94.19 932 PHE A O 1
ATOM 7486 N N . VAL A 1 933 ? 16.325 -5.316 -1.668 1.00 95.69 933 VAL A N 1
ATOM 7487 C CA . VAL A 1 933 ? 15.931 -5.850 -2.990 1.00 95.69 933 VAL A CA 1
ATOM 7488 C C . VAL A 1 933 ? 16.839 -6.976 -3.502 1.00 95.69 933 VAL A C 1
ATOM 7490 O O . VAL A 1 933 ? 16.417 -7.775 -4.341 1.00 95.69 933 VAL A O 1
ATOM 7493 N N . GLU A 1 934 ? 18.066 -7.083 -2.989 1.00 94.62 934 GLU A N 1
ATOM 7494 C CA . GLU A 1 934 ? 18.963 -8.205 -3.263 1.00 94.62 934 GLU A CA 1
ATOM 7495 C C . GLU A 1 934 ? 18.375 -9.546 -2.787 1.00 94.62 934 GLU A C 1
ATOM 7497 O O . GLU A 1 934 ? 17.979 -9.720 -1.636 1.00 94.62 934 GLU A O 1
ATOM 7502 N N . GLY A 1 935 ? 18.333 -10.531 -3.689 1.00 88.44 935 GLY A N 1
ATOM 7503 C CA . GLY A 1 935 ? 17.771 -11.856 -3.409 1.00 88.44 935 GLY A CA 1
ATOM 7504 C C . GLY A 1 935 ? 16.236 -11.936 -3.393 1.00 88.44 935 GLY A C 1
ATOM 7505 O O . GLY A 1 935 ? 15.705 -13.037 -3.240 1.00 88.44 935 GLY A O 1
ATOM 7506 N N . LEU A 1 936 ? 15.509 -10.829 -3.598 1.00 96.56 936 LEU A N 1
ATOM 7507 C CA . LEU A 1 936 ? 14.078 -10.895 -3.916 1.00 96.56 936 LEU A CA 1
ATOM 7508 C C . LEU A 1 936 ? 13.870 -11.451 -5.331 1.00 96.56 936 LEU A C 1
ATOM 7510 O O . LEU A 1 936 ? 14.692 -11.255 -6.227 1.00 96.56 936 LEU A O 1
ATOM 7514 N N . VAL A 1 937 ? 12.740 -12.127 -5.540 1.00 97.25 937 VAL A N 1
ATOM 7515 C CA . VAL A 1 937 ? 12.367 -12.768 -6.811 1.00 97.25 937 VAL A CA 1
ATOM 7516 C C . VAL A 1 937 ? 10.984 -12.282 -7.217 1.00 97.25 937 VAL A C 1
ATOM 7518 O O . VAL A 1 937 ? 10.062 -12.316 -6.405 1.00 97.25 937 VAL A O 1
ATOM 7521 N N . ALA A 1 938 ? 10.825 -11.847 -8.461 1.00 97.12 938 ALA A N 1
ATOM 7522 C CA . ALA A 1 938 ? 9.566 -11.385 -9.023 1.00 97.12 938 ALA A CA 1
ATOM 7523 C C . ALA A 1 938 ? 9.020 -12.358 -10.076 1.00 97.12 938 ALA A C 1
ATOM 7525 O O . ALA A 1 938 ? 9.771 -13.054 -10.759 1.00 97.12 938 ALA A O 1
ATOM 7526 N N . VAL A 1 939 ? 7.695 -12.393 -10.217 1.00 96.44 939 VAL A N 1
ATOM 7527 C CA . VAL A 1 939 ? 7.008 -13.155 -11.268 1.00 96.44 939 VAL A CA 1
ATOM 7528 C C . VAL A 1 939 ? 6.733 -12.237 -12.453 1.00 96.44 939 VAL A C 1
ATOM 7530 O O . VAL A 1 939 ? 6.142 -11.166 -12.285 1.00 96.44 939 VAL A O 1
ATOM 7533 N N . HIS A 1 940 ? 7.164 -12.656 -13.639 1.00 96.31 940 HIS A N 1
ATOM 7534 C CA . HIS A 1 940 ? 6.962 -11.953 -14.904 1.00 96.31 940 HIS A CA 1
ATOM 7535 C C . HIS A 1 940 ? 6.019 -12.774 -15.789 1.00 96.31 940 HIS A C 1
ATOM 7537 O O . HIS A 1 940 ? 6.154 -13.993 -15.850 1.00 96.31 940 HIS A O 1
ATOM 7543 N N . SER A 1 941 ? 5.061 -12.124 -16.456 1.00 93.81 941 SER A N 1
ATOM 7544 C CA . SER A 1 941 ? 3.942 -12.791 -17.139 1.00 93.81 941 SER A CA 1
ATOM 7545 C C . SER A 1 941 ? 3.648 -12.205 -18.515 1.00 93.81 941 SER A C 1
ATOM 7547 O O . SER A 1 941 ? 3.488 -10.989 -18.659 1.00 93.81 941 SER A O 1
ATOM 7549 N N . GLY A 1 942 ? 3.497 -13.083 -19.510 1.00 89.94 942 GLY A N 1
ATOM 7550 C CA . GLY A 1 942 ? 3.037 -12.719 -20.853 1.00 89.94 942 GLY A CA 1
ATOM 7551 C C . GLY A 1 942 ? 1.516 -12.533 -20.972 1.00 89.94 942 GLY A C 1
ATOM 7552 O O . GLY A 1 942 ? 1.054 -12.078 -22.018 1.00 89.94 942 GLY A O 1
ATOM 7553 N N . LYS A 1 943 ? 0.726 -12.853 -19.927 1.00 87.94 943 LYS A N 1
ATOM 7554 C CA . LYS A 1 943 ? -0.751 -12.957 -19.992 1.00 87.94 943 LYS A CA 1
ATOM 7555 C C . LYS A 1 943 ? -1.413 -11.739 -20.645 1.00 87.94 943 LYS A C 1
ATOM 7557 O O . LYS A 1 943 ? -2.076 -11.897 -21.664 1.00 87.94 943 LYS A O 1
ATOM 7562 N N . SER A 1 944 ? -1.150 -10.534 -20.136 1.00 82.81 944 SER A N 1
ATOM 7563 C CA . SER A 1 944 ? -1.730 -9.293 -20.679 1.00 82.81 944 SER A CA 1
ATOM 7564 C C . SER A 1 944 ? -1.357 -9.052 -22.150 1.00 82.81 944 SER A C 1
ATOM 7566 O O . SER A 1 944 ? -2.184 -8.579 -22.929 1.00 82.81 944 SER A O 1
ATOM 7568 N N . GLN A 1 945 ? -0.141 -9.415 -22.578 1.00 83.94 945 GLN A N 1
ATOM 7569 C CA . GLN A 1 945 ? 0.278 -9.245 -23.974 1.00 83.94 945 GLN A CA 1
ATOM 7570 C C . GLN A 1 945 ? -0.455 -10.220 -24.914 1.00 83.94 945 GLN A C 1
ATOM 7572 O O . GLN A 1 945 ? -0.781 -9.852 -26.044 1.00 83.94 945 GLN A O 1
ATOM 7577 N N . ALA A 1 946 ? -0.752 -11.433 -24.438 1.00 86.31 946 ALA A N 1
ATOM 7578 C CA . ALA A 1 946 ? -1.548 -12.421 -25.159 1.00 86.31 946 ALA A CA 1
ATOM 7579 C C . ALA A 1 946 ? -3.050 -12.072 -25.180 1.00 86.31 946 ALA A C 1
ATOM 7581 O O . ALA A 1 946 ? -3.674 -12.192 -26.230 1.00 86.31 946 ALA A O 1
ATOM 7582 N N . GLU A 1 947 ? -3.615 -11.577 -24.073 1.00 83.81 947 GLU A N 1
ATOM 7583 C CA . GLU A 1 947 ? -5.006 -11.093 -24.001 1.00 83.81 947 GLU A CA 1
ATOM 7584 C C . GLU A 1 947 ? -5.250 -9.972 -25.029 1.00 83.81 947 GLU A C 1
ATOM 7586 O O . GLU A 1 947 ? -6.100 -10.121 -25.906 1.00 83.81 947 GLU A O 1
ATOM 7591 N N . HIS A 1 948 ? -4.402 -8.935 -25.043 1.00 79.62 948 HIS A N 1
ATOM 7592 C CA . HIS A 1 948 ? -4.456 -7.864 -26.050 1.00 79.62 948 HIS A CA 1
ATOM 7593 C C . HIS A 1 948 ? -4.279 -8.359 -27.498 1.00 79.62 948 HIS A C 1
ATOM 7595 O O . HIS A 1 948 ? -4.749 -7.714 -28.436 1.00 79.62 948 HIS A O 1
ATOM 7601 N N . ALA A 1 949 ? -3.559 -9.466 -27.720 1.00 82.44 949 ALA A N 1
ATOM 7602 C CA . ALA A 1 949 ? -3.414 -10.041 -29.055 1.00 82.44 949 ALA A CA 1
ATOM 7603 C C . ALA A 1 949 ? -4.721 -10.705 -29.513 1.00 82.44 949 ALA A C 1
ATOM 7605 O O . ALA A 1 949 ? -5.161 -10.452 -30.632 1.00 82.44 949 ALA A O 1
ATOM 7606 N N . ILE A 1 950 ? -5.363 -11.475 -28.629 1.00 83.38 950 ILE A N 1
ATOM 7607 C CA . ILE A 1 950 ? -6.659 -12.124 -28.875 1.00 83.38 950 ILE A CA 1
ATOM 7608 C C . ILE A 1 950 ? -7.748 -11.071 -29.129 1.00 83.38 950 ILE A C 1
ATOM 7610 O O . ILE A 1 950 ? -8.477 -11.176 -30.112 1.00 83.38 950 ILE A O 1
ATOM 7614 N N . GLU A 1 951 ? -7.808 -10.018 -28.307 1.00 79.06 951 GLU A N 1
ATOM 7615 C CA . GLU A 1 951 ? -8.727 -8.880 -28.481 1.00 79.06 951 GLU A CA 1
ATOM 7616 C C . GLU A 1 951 ? -8.534 -8.165 -29.829 1.00 79.06 951 GLU A C 1
ATOM 7618 O O . GLU A 1 951 ? -9.502 -7.764 -30.472 1.00 79.06 951 GLU A O 1
ATOM 7623 N N . ALA A 1 952 ? -7.287 -8.055 -30.300 1.00 77.62 952 ALA A N 1
ATOM 7624 C CA . ALA A 1 952 ? -6.949 -7.493 -31.607 1.00 77.62 952 ALA A CA 1
ATOM 7625 C C . ALA A 1 952 ? -7.120 -8.481 -32.785 1.00 77.62 952 ALA A C 1
ATOM 7627 O O . ALA A 1 952 ? -6.682 -8.176 -33.897 1.00 77.62 952 ALA A O 1
ATOM 7628 N N . GLY A 1 953 ? -7.697 -9.670 -32.562 1.00 83.19 953 GLY A N 1
ATOM 7629 C CA . GLY A 1 953 ? -7.890 -10.706 -33.586 1.00 83.19 953 GLY A CA 1
ATOM 7630 C C . GLY A 1 953 ? -6.596 -11.367 -34.083 1.00 83.19 953 GLY A C 1
ATOM 7631 O O . GLY A 1 953 ? -6.574 -11.940 -35.171 1.00 83.19 953 GLY A O 1
ATOM 7632 N N . ARG A 1 954 ? -5.499 -11.266 -33.321 1.00 86.25 954 ARG A N 1
ATOM 7633 C CA . ARG A 1 954 ? -4.161 -11.768 -33.676 1.00 86.25 954 ARG A CA 1
ATOM 7634 C C . ARG A 1 954 ? -3.903 -13.126 -33.030 1.00 86.25 954 ARG A C 1
ATOM 7636 O O . ARG A 1 954 ? -4.322 -13.387 -31.905 1.00 86.25 954 ARG A O 1
ATOM 7643 N N . ILE A 1 955 ? -3.149 -13.981 -33.720 1.00 84.75 955 ILE A N 1
ATOM 7644 C CA . ILE A 1 955 ? -2.778 -15.295 -33.191 1.00 84.75 955 ILE A CA 1
ATOM 7645 C C . ILE A 1 955 ? -1.713 -15.197 -32.086 1.00 84.75 955 ILE A C 1
ATOM 7647 O O . ILE A 1 955 ? -0.680 -14.540 -32.231 1.00 84.75 955 ILE A O 1
ATOM 7651 N N . VAL A 1 956 ? -1.952 -15.922 -30.995 1.00 88.69 956 VAL A N 1
ATOM 7652 C CA . VAL A 1 956 ? -0.969 -16.212 -29.946 1.00 88.69 956 VAL A CA 1
ATOM 7653 C C . VAL A 1 956 ? -0.254 -17.511 -30.332 1.00 88.69 956 VAL A C 1
ATOM 7655 O O . VAL A 1 956 ? -0.836 -18.590 -30.274 1.00 88.69 956 VAL A O 1
ATOM 7658 N N . ARG A 1 957 ? 0.998 -17.404 -30.792 1.00 88.06 957 ARG A N 1
ATOM 7659 C CA . ARG A 1 957 ? 1.746 -18.496 -31.443 1.00 88.06 957 ARG A CA 1
ATOM 7660 C C . ARG A 1 957 ? 2.428 -19.471 -30.477 1.00 88.06 957 ARG A C 1
ATOM 7662 O O . ARG A 1 957 ? 2.852 -20.530 -30.921 1.00 88.06 957 ARG A O 1
ATOM 7669 N N . ARG A 1 958 ? 2.547 -19.139 -29.187 1.00 89.12 958 ARG A N 1
ATOM 7670 C CA . ARG A 1 958 ? 2.999 -20.048 -28.111 1.00 89.12 958 ARG A CA 1
ATOM 7671 C C . ARG A 1 958 ? 2.074 -19.949 -26.899 1.00 89.12 958 ARG A C 1
ATOM 7673 O O . ARG A 1 958 ? 1.538 -18.861 -26.678 1.00 89.12 958 ARG A O 1
ATOM 7680 N N . PRO A 1 959 ? 1.947 -21.002 -26.070 1.00 85.88 959 PRO A N 1
ATOM 7681 C CA . PRO A 1 959 ? 1.271 -20.920 -24.775 1.00 85.88 959 PRO A CA 1
ATOM 7682 C C . PRO A 1 959 ? 1.769 -19.748 -23.915 1.00 85.88 959 PRO A C 1
ATOM 7684 O O . PRO A 1 959 ? 2.942 -19.383 -23.970 1.00 85.88 959 PRO A O 1
ATOM 7687 N N . VAL A 1 960 ? 0.880 -19.157 -23.112 1.00 88.50 960 VAL A N 1
ATOM 7688 C CA . VAL A 1 960 ? 1.247 -18.106 -22.149 1.00 88.50 960 VAL A CA 1
ATOM 7689 C C . VAL A 1 960 ? 2.148 -18.692 -21.064 1.00 88.50 960 VAL A C 1
ATOM 7691 O O . VAL A 1 960 ? 1.828 -19.733 -20.492 1.00 88.50 960 VAL A O 1
ATOM 7694 N N . VAL A 1 961 ? 3.248 -18.000 -20.764 1.00 90.44 961 VAL A N 1
ATOM 7695 C CA . VAL A 1 961 ? 4.196 -18.371 -19.709 1.00 90.44 961 VAL A CA 1
ATOM 7696 C C . VAL A 1 961 ? 4.245 -17.312 -18.605 1.00 90.44 961 VAL A C 1
ATOM 7698 O O . VAL A 1 961 ? 4.096 -16.112 -18.863 1.00 90.44 961 VAL A O 1
ATOM 7701 N N . GLU A 1 962 ? 4.484 -17.774 -17.377 1.00 93.06 962 GLU A N 1
ATOM 7702 C CA . GLU A 1 962 ? 5.015 -16.957 -16.285 1.00 93.06 962 GLU A CA 1
ATOM 7703 C C . GLU A 1 962 ? 6.329 -17.585 -15.808 1.00 93.06 962 GLU A C 1
ATOM 7705 O O . GLU A 1 962 ? 6.392 -18.803 -15.616 1.00 93.06 962 GLU A O 1
ATOM 7710 N N . PHE A 1 963 ? 7.360 -16.772 -15.583 1.00 95.75 963 PHE A N 1
ATOM 7711 C CA . PHE A 1 963 ? 8.626 -17.224 -15.004 1.00 95.75 963 PHE A CA 1
ATOM 7712 C C . PHE A 1 963 ? 9.084 -16.320 -13.854 1.00 95.75 963 PHE A C 1
ATOM 7714 O O . PHE A 1 963 ? 8.638 -15.181 -13.695 1.00 95.75 963 PHE A O 1
ATOM 7721 N N . GLU A 1 964 ? 9.940 -16.884 -13.004 1.00 96.81 964 GLU A N 1
ATOM 7722 C CA . GLU A 1 964 ? 10.460 -16.254 -11.793 1.00 96.81 964 GLU A CA 1
ATOM 7723 C C . GLU A 1 964 ? 11.887 -15.756 -12.033 1.00 96.81 964 GLU A C 1
ATOM 7725 O O . GLU A 1 964 ? 12.770 -16.557 -12.334 1.00 96.81 964 GLU A O 1
ATOM 7730 N N . HIS A 1 965 ? 12.112 -14.452 -11.862 1.00 98.00 965 HIS A N 1
ATOM 7731 C CA . HIS A 1 965 ? 13.402 -13.792 -12.094 1.00 98.00 965 HIS A CA 1
ATOM 7732 C C . HIS A 1 965 ? 13.813 -12.951 -10.877 1.00 98.00 965 HIS A C 1
ATOM 7734 O O . HIS A 1 965 ? 12.942 -12.441 -10.169 1.00 98.00 965 HIS A O 1
ATOM 7740 N N . PRO A 1 966 ? 15.113 -12.787 -10.581 1.00 98.19 966 PRO A N 1
ATOM 7741 C CA . PRO A 1 966 ? 15.552 -12.003 -9.432 1.00 98.19 966 PRO A CA 1
ATOM 7742 C C . PRO A 1 966 ? 15.356 -10.494 -9.672 1.00 98.19 966 PRO A C 1
ATOM 7744 O O . PRO A 1 966 ? 15.635 -9.994 -10.759 1.00 98.19 966 PRO A O 1
ATOM 7747 N N . VAL A 1 967 ? 14.902 -9.760 -8.648 1.00 98.19 967 VAL A N 1
ATOM 7748 C CA . VAL A 1 967 ? 14.618 -8.307 -8.714 1.00 98.19 967 VAL A CA 1
ATOM 7749 C C . VAL A 1 967 ? 15.888 -7.496 -8.987 1.00 98.19 967 VAL A C 1
ATOM 7751 O O . VAL A 1 967 ? 15.863 -6.536 -9.760 1.00 98.19 967 VAL A O 1
ATOM 7754 N N . VAL A 1 968 ? 17.003 -7.917 -8.384 1.00 98.06 968 VAL A N 1
ATOM 7755 C CA . VAL A 1 968 ? 18.364 -7.517 -8.754 1.00 98.06 968 VAL A CA 1
ATOM 7756 C C . VAL A 1 968 ? 19.040 -8.722 -9.386 1.00 98.06 968 VAL A C 1
ATOM 7758 O O . VAL A 1 968 ? 19.172 -9.758 -8.737 1.00 98.06 968 VAL A O 1
ATOM 7761 N N . ARG A 1 969 ? 19.510 -8.594 -10.625 1.00 97.25 969 ARG A N 1
ATOM 7762 C CA . ARG A 1 969 ? 20.268 -9.638 -11.318 1.00 97.25 969 ARG A CA 1
ATOM 7763 C C . ARG A 1 969 ? 21.756 -9.309 -11.396 1.00 97.25 969 ARG A C 1
ATOM 7765 O O . ARG A 1 969 ? 22.148 -8.147 -11.389 1.00 97.25 969 ARG A O 1
ATOM 7772 N N . THR A 1 970 ? 22.578 -10.336 -11.557 1.00 97.75 970 THR A N 1
ATOM 7773 C CA . THR A 1 970 ? 23.995 -10.236 -11.923 1.00 97.75 970 THR A CA 1
ATOM 7774 C C . THR A 1 970 ? 24.123 -10.338 -13.442 1.00 97.75 970 THR A C 1
ATOM 7776 O O . THR A 1 970 ? 23.470 -11.169 -14.078 1.00 97.75 970 THR A O 1
ATOM 7779 N N . HIS A 1 971 ? 24.948 -9.494 -14.055 1.00 97.50 971 HIS A N 1
ATOM 7780 C CA . HIS A 1 971 ? 25.214 -9.559 -15.490 1.00 97.50 971 HIS A CA 1
ATOM 7781 C C . HIS A 1 971 ? 26.349 -10.561 -15.802 1.00 97.50 971 HIS A C 1
ATOM 7783 O O . HIS A 1 971 ? 27.400 -10.493 -15.162 1.00 97.50 971 HIS A O 1
ATOM 7789 N N . PRO A 1 972 ? 26.206 -11.499 -16.763 1.00 95.00 972 PRO A N 1
ATOM 7790 C CA . PRO A 1 972 ? 27.160 -12.603 -16.926 1.00 95.00 972 PRO A CA 1
ATOM 7791 C C . PRO A 1 972 ? 28.550 -12.158 -17.392 1.00 95.00 972 PRO A C 1
ATOM 7793 O O . PRO A 1 972 ? 29.535 -12.803 -17.035 1.00 95.00 972 PRO A O 1
ATOM 7796 N N . VAL A 1 973 ? 28.639 -11.061 -18.148 1.00 95.31 973 VAL A N 1
ATOM 7797 C CA . VAL A 1 973 ? 29.896 -10.521 -18.693 1.00 95.31 973 VAL A CA 1
ATOM 7798 C C . VAL A 1 973 ? 30.539 -9.571 -17.676 1.00 95.31 973 VAL A C 1
ATOM 7800 O O . VAL A 1 973 ? 31.399 -9.979 -16.901 1.00 95.31 973 VAL A O 1
ATOM 7803 N N . THR A 1 974 ? 30.040 -8.332 -17.615 1.00 95.75 974 THR A N 1
ATOM 7804 C CA . THR A 1 974 ? 30.487 -7.222 -16.747 1.00 95.75 974 THR A CA 1
ATOM 7805 C C . THR A 1 974 ? 30.437 -7.483 -15.237 1.00 95.75 974 THR A C 1
ATOM 7807 O O . THR A 1 974 ? 30.948 -6.667 -14.475 1.00 95.75 974 THR A O 1
ATOM 7810 N N . LYS A 1 975 ? 29.773 -8.557 -14.787 1.00 94.88 975 LYS A N 1
ATOM 7811 C CA . LYS A 1 975 ? 29.465 -8.914 -13.386 1.00 94.88 975 LYS A CA 1
ATOM 7812 C C . LYS A 1 975 ? 28.607 -7.913 -12.600 1.00 94.88 975 LYS A C 1
ATOM 7814 O O . LYS A 1 975 ? 27.961 -8.342 -11.648 1.00 94.88 975 LYS A O 1
ATOM 7819 N N . ARG A 1 976 ? 28.512 -6.640 -13.006 1.00 96.00 976 ARG A N 1
ATOM 7820 C CA . ARG A 1 976 ? 27.675 -5.608 -12.360 1.00 96.00 976 ARG A CA 1
ATOM 7821 C C . ARG A 1 976 ? 26.253 -6.104 -12.058 1.00 96.00 976 ARG A C 1
ATOM 7823 O O . ARG A 1 976 ? 25.660 -6.874 -12.821 1.00 96.00 976 ARG A O 1
ATOM 7830 N N . LYS A 1 977 ? 25.707 -5.617 -10.943 1.00 97.75 977 LYS A N 1
ATOM 7831 C CA . LYS A 1 977 ? 24.317 -5.829 -10.526 1.00 97.75 977 LYS A CA 1
ATOM 7832 C C . LYS A 1 977 ? 23.394 -4.829 -11.230 1.00 97.75 977 LYS A C 1
ATOM 7834 O O . LYS A 1 977 ? 23.776 -3.679 -11.424 1.00 97.75 977 LYS A O 1
ATOM 7839 N N . ALA A 1 978 ? 22.204 -5.269 -11.632 1.00 97.62 978 ALA A N 1
ATOM 7840 C CA . ALA A 1 978 ? 21.209 -4.452 -12.328 1.00 97.62 978 ALA A CA 1
ATOM 7841 C C . ALA A 1 978 ? 19.789 -4.749 -11.825 1.00 97.62 978 ALA A C 1
ATOM 7843 O O . ALA A 1 978 ? 19.477 -5.897 -11.506 1.00 97.62 978 ALA A O 1
ATOM 7844 N N . LEU A 1 979 ? 18.917 -3.737 -11.797 1.00 97.88 979 LEU A N 1
ATOM 7845 C CA . LEU A 1 979 ? 17.478 -3.945 -11.589 1.00 97.88 979 LEU A CA 1
ATOM 7846 C C . LEU A 1 979 ? 16.862 -4.700 -12.776 1.00 97.88 979 LEU A C 1
ATOM 7848 O O . LEU A 1 979 ? 17.219 -4.447 -13.926 1.00 97.88 979 LEU A O 1
ATOM 7852 N N . PHE A 1 980 ? 15.907 -5.591 -12.500 1.00 97.81 980 PHE A N 1
ATOM 7853 C CA . PHE A 1 980 ? 15.238 -6.413 -13.515 1.00 97.81 980 PHE A CA 1
ATOM 7854 C C . PHE A 1 980 ? 13.730 -6.575 -13.253 1.00 97.81 980 PHE A C 1
ATOM 7856 O O . PHE A 1 980 ? 13.174 -7.661 -13.357 1.00 97.81 980 PHE A O 1
ATOM 7863 N N . VAL A 1 981 ? 13.044 -5.475 -12.928 1.00 96.94 981 VAL A N 1
ATOM 7864 C CA . VAL A 1 981 ? 11.572 -5.411 -12.820 1.00 96.94 981 VAL A CA 1
ATOM 7865 C C . VAL A 1 981 ? 11.020 -4.287 -13.694 1.00 96.94 981 VAL A C 1
ATOM 7867 O O . VAL A 1 981 ? 11.662 -3.255 -13.846 1.00 96.94 981 VAL A O 1
ATOM 7870 N N . ASN A 1 982 ? 9.844 -4.481 -14.293 1.00 94.06 982 ASN A N 1
ATOM 7871 C CA . ASN A 1 982 ? 9.220 -3.500 -15.188 1.00 94.06 982 ASN A CA 1
ATOM 7872 C C . ASN A 1 982 ? 7.687 -3.596 -15.177 1.00 94.06 982 ASN A C 1
ATOM 7874 O O . ASN A 1 982 ? 7.137 -4.686 -15.027 1.00 94.06 982 ASN A O 1
ATOM 7878 N N . ALA A 1 983 ? 7.009 -2.465 -15.380 1.00 87.06 983 ALA A N 1
ATOM 7879 C CA . ALA A 1 983 ? 5.550 -2.371 -15.304 1.00 87.06 983 ALA A CA 1
ATOM 7880 C C . ALA A 1 983 ? 4.824 -3.202 -16.383 1.00 87.06 983 ALA A C 1
ATOM 7882 O O . ALA A 1 983 ? 3.768 -3.777 -16.115 1.00 87.06 983 ALA A O 1
ATOM 7883 N N . GLY A 1 984 ? 5.409 -3.339 -17.581 1.00 85.69 984 GLY A N 1
ATOM 7884 C CA . GLY A 1 984 ? 4.843 -4.159 -18.657 1.00 85.69 984 GLY A CA 1
ATOM 7885 C C . GLY A 1 984 ? 4.636 -5.625 -18.254 1.00 85.69 984 GLY A C 1
ATOM 7886 O O . GLY A 1 984 ? 3.533 -6.168 -18.383 1.00 85.69 984 GLY A O 1
ATOM 7887 N N . PHE A 1 985 ? 5.669 -6.275 -17.709 1.00 92.81 985 PHE A N 1
ATOM 7888 C CA . PHE A 1 985 ? 5.684 -7.735 -17.548 1.00 92.81 985 PHE A CA 1
ATOM 7889 C C . PHE A 1 985 ? 5.742 -8.242 -16.108 1.00 92.81 985 PHE A C 1
ATOM 7891 O O . PHE A 1 985 ? 5.178 -9.303 -15.843 1.00 92.81 985 PHE A O 1
ATOM 7898 N N . THR A 1 986 ? 6.350 -7.520 -15.165 1.00 94.94 986 THR A N 1
ATOM 7899 C CA . THR A 1 986 ? 6.365 -7.933 -13.752 1.00 94.94 986 THR A CA 1
ATOM 7900 C C . THR A 1 986 ? 4.948 -7.849 -13.161 1.00 94.94 986 THR A C 1
ATOM 7902 O O . THR A 1 986 ? 4.163 -6.979 -13.546 1.00 94.94 986 THR A O 1
ATOM 7905 N N . LYS A 1 987 ? 4.586 -8.787 -12.270 1.00 89.75 987 LYS A N 1
ATOM 7906 C CA . LYS A 1 987 ? 3.236 -8.881 -11.671 1.00 89.75 987 LYS A CA 1
ATOM 7907 C C . LYS A 1 987 ? 3.195 -8.947 -10.145 1.00 89.75 987 LYS A C 1
ATOM 7909 O O . LYS A 1 987 ? 2.178 -8.574 -9.581 1.00 89.75 987 LYS A O 1
ATOM 7914 N N . ARG A 1 988 ? 4.238 -9.464 -9.486 1.00 91.75 988 ARG A N 1
ATOM 7915 C CA . ARG A 1 988 ? 4.360 -9.526 -8.013 1.00 91.75 988 ARG A CA 1
ATOM 7916 C C . ARG A 1 988 ? 5.775 -9.908 -7.591 1.00 91.75 988 ARG A C 1
ATOM 7918 O O . ARG A 1 988 ? 6.430 -10.664 -8.311 1.00 91.75 988 ARG A O 1
ATOM 7925 N N . ILE A 1 989 ? 6.213 -9.464 -6.417 1.00 94.00 989 ILE A N 1
ATOM 7926 C CA . ILE A 1 989 ? 7.414 -9.977 -5.740 1.00 94.00 989 ILE A CA 1
ATOM 7927 C C . ILE A 1 989 ? 7.008 -11.149 -4.833 1.00 94.00 989 ILE A C 1
ATOM 7929 O O . ILE A 1 989 ? 6.061 -11.047 -4.059 1.00 94.00 989 ILE A O 1
ATOM 7933 N N . LYS A 1 990 ? 7.712 -12.282 -4.922 1.00 90.38 990 LYS A N 1
ATOM 7934 C CA . LYS A 1 990 ? 7.460 -13.468 -4.094 1.00 90.38 990 LYS A CA 1
ATOM 7935 C C . LYS A 1 990 ? 7.857 -13.237 -2.639 1.00 90.38 990 LYS A C 1
ATOM 7937 O O . LYS A 1 990 ? 8.871 -12.607 -2.349 1.00 90.38 990 LYS A O 1
ATOM 7942 N N . ASN A 1 991 ? 7.095 -13.857 -1.738 1.00 84.56 991 ASN A N 1
ATOM 7943 C CA . ASN A 1 991 ? 7.248 -13.816 -0.277 1.00 84.56 991 ASN A CA 1
ATOM 7944 C C . ASN A 1 991 ? 6.976 -12.449 0.381 1.00 84.56 991 ASN A C 1
ATOM 7946 O O . ASN A 1 991 ? 6.915 -12.394 1.604 1.00 84.56 991 ASN A O 1
ATOM 7950 N N . LEU A 1 992 ? 6.756 -11.391 -0.406 1.00 87.38 992 LEU A N 1
ATOM 7951 C CA . LEU A 1 992 ? 6.040 -10.193 0.031 1.00 87.38 992 LEU A CA 1
ATOM 7952 C C . LEU A 1 992 ? 4.528 -10.421 -0.120 1.00 87.38 992 LEU A C 1
ATOM 7954 O O . LEU A 1 992 ? 4.092 -11.201 -0.972 1.00 87.38 992 LEU A O 1
ATOM 7958 N N . SER A 1 993 ? 3.734 -9.724 0.689 1.00 79.81 993 SER A N 1
ATOM 7959 C CA . SER A 1 993 ? 2.290 -9.579 0.471 1.00 79.81 993 SER A CA 1
ATOM 7960 C C . SER A 1 993 ? 2.011 -8.664 -0.726 1.00 79.81 993 SER A C 1
ATOM 7962 O O . SER A 1 993 ? 2.916 -7.967 -1.191 1.00 79.81 993 SER A O 1
ATOM 7964 N N . SER A 1 994 ? 0.767 -8.627 -1.233 1.00 77.75 994 SER A N 1
ATOM 7965 C CA . SER A 1 994 ? 0.442 -7.746 -2.372 1.00 77.75 994 SER A CA 1
ATOM 7966 C C . SER A 1 994 ? 0.757 -6.289 -2.034 1.00 77.75 994 SER A C 1
ATOM 7968 O O . SER A 1 994 ? 1.536 -5.664 -2.735 1.00 77.75 994 SER A O 1
ATOM 7970 N N . ALA A 1 995 ? 0.283 -5.778 -0.893 1.00 76.25 995 ALA A N 1
ATOM 7971 C CA . ALA A 1 995 ? 0.493 -4.381 -0.508 1.00 76.25 995 ALA A CA 1
ATOM 7972 C C . ALA A 1 995 ? 1.986 -3.990 -0.409 1.00 76.25 995 ALA A C 1
ATOM 7974 O O . ALA A 1 995 ? 2.365 -2.912 -0.867 1.00 76.25 995 ALA A O 1
ATOM 7975 N N . GLU A 1 996 ? 2.842 -4.871 0.122 1.00 87.44 996 GLU A N 1
ATOM 7976 C CA . GLU A 1 996 ? 4.300 -4.663 0.161 1.00 87.44 996 GLU A CA 1
ATOM 7977 C C . GLU A 1 996 ? 4.926 -4.745 -1.245 1.00 87.44 996 GLU A C 1
ATOM 7979 O O . GLU A 1 996 ? 5.710 -3.876 -1.626 1.00 87.44 996 GLU A O 1
ATOM 7984 N N . SER A 1 997 ? 4.560 -5.761 -2.037 1.00 90.94 997 SER A N 1
ATOM 7985 C CA . SER A 1 997 ? 4.987 -5.931 -3.434 1.00 90.94 997 SER A CA 1
ATOM 7986 C C . SER A 1 997 ? 4.642 -4.700 -4.273 1.00 90.94 997 SER A C 1
ATOM 7988 O O . SER A 1 997 ? 5.494 -4.164 -4.977 1.00 90.94 997 SER A O 1
ATOM 7990 N N . ASP A 1 998 ? 3.411 -4.213 -4.158 1.00 86.94 998 ASP A N 1
ATOM 7991 C CA . ASP A 1 998 ? 2.857 -3.122 -4.953 1.00 86.94 998 ASP A CA 1
ATOM 7992 C C . ASP A 1 998 ? 3.385 -1.756 -4.482 1.00 86.94 998 ASP A C 1
ATOM 7994 O O . ASP A 1 998 ? 3.454 -0.814 -5.272 1.00 86.94 998 ASP A O 1
ATOM 7998 N N . ALA A 1 999 ? 3.816 -1.622 -3.222 1.00 88.19 999 ALA A N 1
ATOM 7999 C CA . ALA A 1 999 ? 4.578 -0.462 -2.755 1.00 88.19 999 ALA A CA 1
ATOM 8000 C C . ALA A 1 999 ? 6.005 -0.448 -3.339 1.00 88.19 999 ALA A C 1
ATOM 8002 O O . ALA A 1 999 ? 6.433 0.561 -3.905 1.00 88.19 999 ALA A O 1
ATOM 8003 N N . VAL A 1 1000 ? 6.724 -1.575 -3.259 1.00 94.62 1000 VAL A N 1
ATOM 8004 C CA . VAL A 1 1000 ? 8.113 -1.694 -3.741 1.00 94.62 1000 VAL A CA 1
ATOM 8005 C C . VAL A 1 1000 ? 8.195 -1.577 -5.264 1.00 94.62 1000 VAL A C 1
ATOM 8007 O O . VAL A 1 1000 ? 9.032 -0.834 -5.774 1.00 94.62 1000 VAL A O 1
ATOM 8010 N N . LEU A 1 1001 ? 7.313 -2.254 -6.005 1.00 94.44 1001 LEU A N 1
ATOM 8011 C CA . LEU A 1 1001 ? 7.292 -2.199 -7.467 1.00 94.44 1001 LEU A CA 1
ATOM 8012 C C . LEU A 1 1001 ? 6.942 -0.796 -7.980 1.00 94.44 1001 LEU A C 1
ATOM 8014 O O . LEU A 1 1001 ? 7.650 -0.294 -8.850 1.00 94.44 1001 LEU A O 1
ATOM 8018 N N . ARG A 1 1002 ? 5.937 -0.114 -7.404 1.00 90.31 1002 ARG A N 1
ATOM 8019 C CA . ARG A 1 1002 ? 5.610 1.275 -7.787 1.00 90.31 1002 ARG A CA 1
ATOM 8020 C C . ARG A 1 1002 ? 6.782 2.231 -7.557 1.00 90.31 1002 ARG A C 1
ATOM 8022 O O . ARG A 1 1002 ? 7.039 3.072 -8.415 1.00 90.31 1002 ARG A O 1
ATOM 8029 N N . PHE A 1 1003 ? 7.524 2.080 -6.457 1.00 94.25 1003 PHE A N 1
ATOM 8030 C CA . PHE A 1 1003 ? 8.752 2.847 -6.235 1.00 94.25 1003 PHE A CA 1
ATOM 8031 C C . PHE A 1 1003 ? 9.830 2.537 -7.291 1.00 94.25 1003 PHE A C 1
ATOM 8033 O O . PHE A 1 1003 ? 10.348 3.462 -7.914 1.00 94.25 1003 PHE A O 1
ATOM 8040 N N . LEU A 1 1004 ? 10.136 1.258 -7.545 1.00 95.81 1004 LEU A N 1
ATOM 8041 C CA . LEU A 1 1004 ? 11.183 0.867 -8.499 1.00 95.81 1004 LEU A CA 1
ATOM 8042 C C . LEU A 1 1004 ? 10.858 1.285 -9.943 1.00 95.81 1004 LEU A C 1
ATOM 8044 O O . LEU A 1 1004 ? 11.760 1.701 -10.669 1.00 95.81 1004 LEU A O 1
ATOM 8048 N N . TYR A 1 1005 ? 9.588 1.234 -10.360 1.00 93.88 1005 TYR A N 1
ATOM 8049 C CA . TYR A 1 1005 ? 9.167 1.743 -11.670 1.00 93.88 1005 TYR A CA 1
ATOM 8050 C C . TYR A 1 1005 ? 9.348 3.263 -11.761 1.00 93.88 1005 TYR A C 1
ATOM 8052 O O . TYR A 1 1005 ? 9.939 3.741 -12.729 1.00 93.88 1005 TYR A O 1
ATOM 8060 N N . LYS A 1 1006 ? 8.910 4.008 -10.732 1.00 90.88 1006 LYS A N 1
ATOM 8061 C CA . LYS A 1 1006 ? 9.062 5.470 -10.658 1.00 90.88 1006 LYS A CA 1
ATOM 8062 C C . LYS A 1 1006 ? 10.530 5.892 -10.741 1.00 90.88 1006 LYS A C 1
ATOM 8064 O O . LYS A 1 1006 ? 10.872 6.797 -11.497 1.00 90.88 1006 LYS A O 1
ATOM 8069 N N . HIS A 1 1007 ? 11.393 5.200 -9.995 1.00 93.88 1007 HIS A N 1
ATOM 8070 C CA . HIS A 1 1007 ? 12.843 5.405 -9.980 1.00 93.88 1007 HIS A CA 1
ATOM 8071 C C . HIS A 1 1007 ? 13.456 5.256 -11.379 1.00 93.88 1007 HIS A C 1
ATOM 8073 O O . HIS A 1 1007 ? 14.219 6.115 -11.809 1.00 93.88 1007 HIS A O 1
ATOM 8079 N N . VAL A 1 1008 ? 13.067 4.222 -12.135 1.00 93.38 1008 VAL A N 1
ATOM 8080 C CA . VAL A 1 1008 ? 13.527 4.026 -13.523 1.00 93.38 1008 VAL A CA 1
ATOM 8081 C C . VAL A 1 1008 ? 12.995 5.108 -14.473 1.00 93.38 1008 VAL A C 1
ATOM 8083 O O . VAL A 1 1008 ? 13.754 5.587 -15.317 1.00 93.38 1008 VAL A O 1
ATOM 8086 N N . SER A 1 1009 ? 11.724 5.510 -14.353 1.00 89.75 1009 SER A N 1
ATOM 8087 C CA . SER A 1 1009 ? 11.101 6.464 -15.284 1.00 89.75 1009 SER A CA 1
ATOM 8088 C C . SER A 1 1009 ? 11.517 7.922 -15.066 1.00 89.75 1009 SER A C 1
ATOM 8090 O O . SER A 1 1009 ? 11.668 8.651 -16.044 1.00 89.75 1009 SER A O 1
ATOM 8092 N N . GLU A 1 1010 ? 11.720 8.348 -13.816 1.00 89.12 1010 GLU A N 1
ATOM 8093 C CA . GLU A 1 1010 ? 12.118 9.726 -13.461 1.00 89.12 1010 GLU A CA 1
ATOM 8094 C C . GLU A 1 1010 ? 13.643 9.908 -13.344 1.00 89.12 1010 GLU A C 1
ATOM 8096 O O . GLU A 1 1010 ? 14.134 11.035 -13.293 1.00 89.12 1010 GLU A O 1
ATOM 8101 N N . GLY A 1 1011 ? 14.410 8.813 -13.329 1.00 89.31 1011 GLY A N 1
ATOM 8102 C CA . GLY A 1 1011 ? 15.871 8.796 -13.219 1.00 89.31 1011 GLY A CA 1
ATOM 8103 C C . GLY A 1 1011 ? 16.616 9.243 -14.481 1.00 89.31 1011 GLY A C 1
ATOM 8104 O O . GLY A 1 1011 ? 17.454 8.510 -15.008 1.00 89.31 1011 GLY A O 1
ATOM 8105 N N . HIS A 1 1012 ? 16.326 10.445 -14.982 1.00 91.44 1012 HIS A N 1
ATOM 8106 C CA . HIS A 1 1012 ? 16.879 10.975 -16.235 1.00 91.44 1012 HIS A CA 1
ATOM 8107 C C . HIS A 1 1012 ? 18.421 11.003 -16.274 1.00 91.44 1012 HIS A C 1
ATOM 8109 O O . HIS A 1 1012 ? 19.006 10.821 -17.335 1.00 91.44 1012 HIS A O 1
ATOM 8115 N N . GLU A 1 1013 ? 19.092 11.116 -15.123 1.00 89.12 1013 GLU A N 1
ATOM 8116 C CA . GLU A 1 1013 ? 20.562 11.090 -14.973 1.00 89.12 1013 GLU A CA 1
ATOM 8117 C C . GLU A 1 1013 ? 21.231 9.755 -15.373 1.00 89.12 1013 GLU A C 1
ATOM 8119 O O . GLU A 1 1013 ? 22.460 9.636 -15.357 1.00 89.12 1013 GLU A O 1
ATOM 8124 N N . PHE A 1 1014 ? 20.438 8.718 -15.647 1.00 94.88 1014 PHE A N 1
ATOM 8125 C CA . PHE A 1 1014 ? 20.895 7.434 -16.178 1.00 94.88 1014 PHE A CA 1
ATOM 8126 C C . PHE A 1 1014 ? 20.084 6.965 -17.395 1.00 94.88 1014 PHE A C 1
ATOM 8128 O O . PHE A 1 1014 ? 20.107 5.777 -17.740 1.00 94.88 1014 PHE A O 1
ATOM 8135 N N . GLN A 1 1015 ? 19.395 7.898 -18.056 1.00 96.38 1015 GLN A N 1
ATOM 8136 C CA . GLN A 1 1015 ? 18.704 7.681 -19.322 1.00 96.38 1015 GLN A CA 1
ATOM 8137 C C . GLN A 1 1015 ? 19.510 8.253 -20.498 1.00 96.38 1015 GLN A C 1
ATOM 8139 O O . GLN A 1 1015 ? 20.311 9.158 -20.315 1.00 96.38 1015 GLN A O 1
ATOM 8144 N N . VAL A 1 1016 ? 19.276 7.742 -21.710 1.00 96.88 1016 VAL A N 1
ATOM 8145 C CA . VAL A 1 1016 ? 19.699 8.353 -22.984 1.00 96.88 1016 VAL A CA 1
ATOM 8146 C C . VAL A 1 1016 ? 18.514 8.373 -23.945 1.00 96.88 1016 VAL A C 1
ATOM 8148 O O . VAL A 1 1016 ? 17.814 7.367 -24.075 1.00 96.88 1016 VAL A O 1
ATOM 8151 N N . ARG A 1 1017 ? 18.293 9.497 -24.636 1.00 95.56 1017 ARG A N 1
ATOM 8152 C CA . ARG A 1 1017 ? 17.299 9.642 -25.715 1.00 95.56 1017 ARG A CA 1
ATOM 8153 C C . ARG A 1 1017 ? 18.017 9.638 -27.064 1.00 95.56 1017 ARG A C 1
ATOM 8155 O O . ARG A 1 1017 ? 18.908 10.452 -27.280 1.00 95.56 1017 ARG A O 1
ATOM 8162 N N . TYR A 1 1018 ? 17.629 8.743 -27.971 1.00 95.38 1018 TYR A N 1
ATOM 8163 C CA . TYR A 1 1018 ? 18.196 8.678 -29.319 1.00 95.38 1018 TYR A CA 1
ATOM 8164 C C . TYR A 1 1018 ? 17.225 9.205 -30.370 1.00 95.38 1018 TYR A C 1
ATOM 8166 O O . TYR A 1 1018 ? 16.111 8.689 -30.497 1.00 95.38 1018 TYR A O 1
ATOM 8174 N N . HIS A 1 1019 ? 17.690 10.182 -31.152 1.00 92.75 1019 HIS A N 1
ATOM 8175 C CA . HIS A 1 1019 ? 16.989 10.661 -32.336 1.00 92.75 1019 HIS A CA 1
ATOM 8176 C C . HIS A 1 1019 ? 17.397 9.856 -33.577 1.00 92.75 1019 HIS A C 1
ATOM 8178 O O . HIS A 1 1019 ? 18.574 9.817 -33.971 1.00 92.75 1019 HIS A O 1
ATOM 8184 N N . TRP A 1 1020 ? 16.411 9.187 -34.171 1.00 94.25 1020 TRP A N 1
ATOM 8185 C CA . TRP A 1 1020 ? 16.600 8.255 -35.278 1.00 94.25 1020 TRP A CA 1
ATOM 8186 C C . TRP A 1 1020 ? 16.767 8.972 -36.615 1.00 94.25 1020 TRP A C 1
ATOM 8188 O O . TRP A 1 1020 ? 15.965 9.822 -36.981 1.00 94.25 1020 TRP A O 1
ATOM 8198 N N . THR A 1 1021 ? 17.754 8.539 -37.397 1.00 92.56 1021 THR A N 1
ATOM 8199 C CA . THR A 1 1021 ? 17.836 8.827 -38.835 1.00 92.56 1021 THR A CA 1
ATOM 8200 C C . THR A 1 1021 ? 17.533 7.564 -39.644 1.00 92.56 1021 THR A C 1
ATOM 8202 O O . THR A 1 1021 ? 17.627 6.441 -39.140 1.00 92.56 1021 THR A O 1
ATOM 8205 N N . LYS A 1 1022 ? 17.151 7.726 -40.915 1.00 90.75 1022 LYS A N 1
ATOM 8206 C CA . LYS A 1 1022 ? 16.910 6.605 -41.835 1.00 90.75 1022 LYS A CA 1
ATOM 8207 C C . LYS A 1 1022 ? 18.141 5.693 -41.929 1.00 90.75 1022 LYS A C 1
ATOM 8209 O O . LYS A 1 1022 ? 19.262 6.179 -42.031 1.00 90.75 1022 LYS A O 1
ATOM 8214 N N . ASN A 1 1023 ? 17.935 4.375 -41.904 1.00 94.00 1023 ASN A N 1
ATOM 8215 C CA . ASN A 1 1023 ? 18.991 3.355 -41.822 1.00 94.00 1023 ASN A CA 1
ATOM 8216 C C . ASN A 1 1023 ? 19.893 3.422 -40.569 1.00 94.00 1023 ASN A C 1
ATOM 8218 O O . ASN A 1 1023 ? 20.923 2.746 -40.540 1.00 94.00 1023 ASN A O 1
ATOM 8222 N N . ALA A 1 1024 ? 19.532 4.170 -39.521 1.00 97.38 1024 ALA A N 1
ATOM 8223 C CA . ALA A 1 1024 ? 20.215 4.051 -38.236 1.00 97.38 1024 ALA A CA 1
ATOM 8224 C C . ALA A 1 1024 ? 19.854 2.729 -37.530 1.00 97.38 1024 ALA A C 1
ATOM 8226 O O . ALA A 1 1024 ? 18.738 2.210 -37.654 1.00 97.38 1024 ALA A O 1
ATOM 8227 N N . VAL A 1 1025 ? 20.818 2.197 -36.779 1.00 98.50 1025 VAL A N 1
ATOM 8228 C CA . VAL A 1 1025 ? 20.720 0.952 -36.011 1.00 98.50 1025 VAL A CA 1
ATOM 8229 C C . VAL A 1 1025 ? 21.103 1.223 -34.561 1.00 98.50 1025 VAL A C 1
ATOM 8231 O O . VAL A 1 1025 ? 22.146 1.819 -34.301 1.00 98.50 1025 VAL A O 1
ATOM 8234 N N . ALA A 1 1026 ? 20.298 0.735 -33.619 1.00 98.44 1026 ALA A N 1
ATOM 8235 C CA . ALA A 1 1026 ? 20.718 0.569 -32.230 1.00 98.44 1026 ALA A CA 1
ATOM 8236 C C . ALA A 1 1026 ? 20.898 -0.917 -31.916 1.00 98.44 1026 ALA A C 1
ATOM 8238 O O . ALA A 1 1026 ? 20.131 -1.756 -32.398 1.00 98.44 1026 ALA A O 1
ATOM 8239 N N . ILE A 1 1027 ? 21.874 -1.229 -31.066 1.00 98.62 1027 ILE A N 1
ATOM 8240 C CA . ILE A 1 1027 ? 22.004 -2.537 -30.426 1.00 98.62 1027 ILE A CA 1
ATOM 8241 C C . ILE A 1 1027 ? 22.121 -2.312 -28.919 1.00 98.62 1027 ILE A C 1
ATOM 8243 O O . ILE A 1 1027 ? 23.021 -1.598 -28.475 1.00 98.62 1027 ILE A O 1
ATOM 8247 N N . TRP A 1 1028 ? 21.211 -2.893 -28.134 1.00 98.56 1028 TRP A N 1
ATOM 8248 C CA . TRP A 1 1028 ? 21.211 -2.763 -26.672 1.00 98.56 1028 TRP A CA 1
ATOM 8249 C C . TRP A 1 1028 ? 21.323 -4.102 -25.952 1.00 98.56 1028 TRP A C 1
ATOM 8251 O O . TRP A 1 1028 ? 20.890 -5.133 -26.465 1.00 98.56 1028 TRP A O 1
ATOM 8261 N N . ASP A 1 1029 ? 21.900 -4.063 -24.752 1.00 98.44 1029 ASP A N 1
ATOM 8262 C CA . ASP A 1 1029 ? 21.909 -5.173 -23.811 1.00 98.44 1029 ASP A CA 1
ATOM 8263 C C . ASP A 1 1029 ? 20.613 -5.140 -22.997 1.00 98.44 1029 ASP A C 1
ATOM 8265 O O . ASP A 1 1029 ? 20.395 -4.300 -22.115 1.00 98.44 1029 ASP A O 1
ATOM 8269 N N . ASN A 1 1030 ? 19.721 -6.065 -23.318 1.00 97.00 1030 ASN A N 1
ATOM 8270 C CA . ASN A 1 1030 ? 18.385 -6.146 -22.752 1.00 97.00 1030 ASN A CA 1
ATOM 8271 C C . ASN A 1 1030 ? 18.377 -6.658 -21.295 1.00 97.00 1030 ASN A C 1
ATOM 8273 O O . ASN A 1 1030 ? 17.355 -6.598 -20.609 1.00 97.00 1030 ASN A O 1
ATOM 8277 N N . ARG A 1 1031 ? 19.529 -7.125 -20.795 1.00 97.25 1031 ARG A N 1
ATOM 8278 C CA . ARG A 1 1031 ? 19.733 -7.597 -19.417 1.00 97.25 1031 ARG A CA 1
ATOM 8279 C C . ARG A 1 1031 ? 20.145 -6.473 -18.471 1.00 97.25 1031 ARG A C 1
ATOM 8281 O O . ARG A 1 1031 ? 20.103 -6.661 -17.258 1.00 97.25 1031 ARG A O 1
ATOM 8288 N N . SER A 1 1032 ? 20.571 -5.331 -19.008 1.00 96.94 1032 SER A N 1
ATOM 8289 C CA . SER A 1 1032 ? 21.038 -4.178 -18.229 1.00 96.94 1032 SER A CA 1
ATOM 8290 C C . SER A 1 1032 ? 20.387 -2.850 -18.625 1.00 96.94 1032 SER A C 1
ATOM 8292 O O . SER A 1 1032 ? 20.776 -1.805 -18.103 1.00 96.94 1032 SER A O 1
ATOM 8294 N N . THR A 1 1033 ? 19.367 -2.869 -19.489 1.00 97.94 1033 THR A N 1
ATOM 8295 C CA . THR A 1 1033 ? 18.599 -1.676 -19.869 1.00 97.94 1033 THR A CA 1
ATOM 8296 C C . THR A 1 1033 ? 17.088 -1.890 -19.821 1.00 97.94 1033 THR A C 1
ATOM 8298 O O . THR A 1 1033 ? 16.576 -2.978 -20.082 1.00 97.94 1033 THR A O 1
ATOM 8301 N N . PHE A 1 1034 ? 16.376 -0.807 -19.522 1.00 97.19 1034 PHE A N 1
ATOM 8302 C CA . PHE A 1 1034 ? 14.960 -0.631 -19.844 1.00 97.19 1034 PHE A CA 1
ATOM 8303 C C . PHE A 1 1034 ? 14.850 0.329 -21.028 1.00 97.19 1034 PHE A C 1
ATOM 8305 O O . PHE A 1 1034 ? 15.751 1.141 -21.228 1.00 97.19 1034 PHE A O 1
ATOM 8312 N N . HIS A 1 1035 ? 13.756 0.287 -21.785 1.00 95.19 1035 HIS A N 1
ATOM 8313 C CA . HIS A 1 1035 ? 13.529 1.202 -22.901 1.00 95.19 1035 HIS A CA 1
ATOM 8314 C C . HIS A 1 1035 ? 12.063 1.627 -23.052 1.00 95.19 1035 HIS A C 1
ATOM 8316 O O . HIS A 1 1035 ? 11.154 0.972 -22.536 1.00 95.19 1035 HIS A O 1
ATOM 8322 N N . TYR A 1 1036 ? 11.866 2.749 -23.747 1.00 90.75 1036 TYR A N 1
ATOM 8323 C CA . TYR A 1 1036 ? 10.591 3.421 -23.999 1.00 90.75 1036 TYR A CA 1
ATOM 8324 C C . TYR A 1 1036 ? 10.613 4.024 -25.412 1.00 90.75 1036 TYR A C 1
ATOM 8326 O O . TYR A 1 1036 ? 11.526 4.777 -25.748 1.00 90.75 1036 TYR A O 1
ATOM 8334 N N . ALA A 1 1037 ? 9.619 3.723 -26.249 1.00 85.94 1037 ALA A N 1
ATOM 8335 C CA . ALA A 1 1037 ? 9.462 4.359 -27.562 1.00 85.94 1037 ALA A CA 1
ATOM 8336 C C . ALA A 1 1037 ? 8.551 5.589 -27.443 1.00 85.94 1037 ALA A C 1
ATOM 8338 O O . ALA A 1 1037 ? 7.474 5.491 -26.853 1.00 85.94 1037 ALA A O 1
ATOM 8339 N N . THR A 1 1038 ? 8.950 6.738 -27.995 1.00 81.94 1038 THR A N 1
ATOM 8340 C CA . THR A 1 1038 ? 8.082 7.923 -27.995 1.00 81.94 1038 THR A CA 1
ATOM 8341 C C . THR A 1 1038 ? 7.058 7.841 -29.125 1.00 81.94 1038 THR A C 1
ATOM 8343 O O . THR A 1 1038 ? 7.354 7.350 -30.212 1.00 81.94 1038 THR A O 1
ATOM 8346 N N . PHE A 1 1039 ? 5.843 8.332 -28.870 1.00 76.56 1039 PHE A N 1
ATOM 8347 C CA . PHE A 1 1039 ? 4.744 8.422 -29.844 1.00 76.56 1039 PHE A CA 1
ATOM 8348 C C . PHE A 1 1039 ? 4.403 9.888 -30.163 1.00 76.56 1039 PHE A C 1
ATOM 8350 O O . PHE A 1 1039 ? 3.249 10.271 -30.315 1.00 76.56 1039 PHE A O 1
ATOM 8357 N N . ASP A 1 1040 ? 5.451 10.707 -30.244 1.00 72.62 1040 ASP A N 1
ATOM 8358 C CA . ASP A 1 1040 ? 5.459 12.161 -30.445 1.00 72.62 1040 ASP A CA 1
ATOM 8359 C C . ASP A 1 1040 ? 5.617 12.574 -31.925 1.00 72.62 1040 ASP A C 1
ATOM 8361 O O . ASP A 1 1040 ? 6.043 13.688 -32.212 1.00 72.62 1040 ASP A O 1
ATOM 8365 N N . TYR A 1 1041 ? 5.287 11.675 -32.863 1.00 72.44 1041 TYR A N 1
ATOM 8366 C CA . TYR A 1 1041 ? 5.586 11.817 -34.297 1.00 72.44 1041 TYR A CA 1
ATOM 8367 C C . TYR A 1 1041 ? 4.384 11.851 -35.243 1.00 72.44 1041 TYR A C 1
ATOM 8369 O O . TYR A 1 1041 ? 4.584 11.880 -36.457 1.00 72.44 1041 TYR A O 1
ATOM 8377 N N . LEU A 1 1042 ? 3.138 11.844 -34.753 1.00 68.56 1042 LEU A N 1
ATOM 8378 C CA . LEU A 1 1042 ? 2.005 12.076 -35.657 1.00 68.56 1042 LEU A CA 1
ATOM 8379 C C . LEU A 1 1042 ? 2.103 13.490 -36.266 1.00 68.56 1042 LEU A C 1
ATOM 8381 O O . LEU A 1 1042 ? 2.370 14.441 -35.532 1.00 68.56 1042 LEU A O 1
ATOM 8385 N N . PRO A 1 1043 ? 1.858 13.653 -37.580 1.00 67.12 1043 PRO A N 1
ATOM 8386 C CA . PRO A 1 1043 ? 1.208 12.698 -38.481 1.00 67.12 1043 PRO A CA 1
ATOM 8387 C C . PRO A 1 1043 ? 2.169 11.917 -39.406 1.00 67.12 1043 PRO A C 1
ATOM 8389 O O . PRO A 1 1043 ? 1.800 11.561 -40.522 1.00 67.12 1043 PRO A O 1
ATOM 8392 N N . GLY A 1 1044 ? 3.409 11.673 -38.979 1.00 70.75 1044 GLY A N 1
ATOM 8393 C CA . GLY A 1 1044 ? 4.383 10.851 -39.698 1.00 70.75 1044 GLY A CA 1
ATOM 8394 C C . GLY A 1 1044 ? 4.234 9.343 -39.452 1.00 70.75 1044 GLY A C 1
ATOM 8395 O O . GLY A 1 1044 ? 3.583 8.900 -38.505 1.00 70.75 1044 GLY A O 1
ATOM 8396 N N . ASN A 1 1045 ? 4.899 8.555 -40.299 1.00 79.31 1045 ASN A N 1
ATOM 8397 C CA . ASN A 1 1045 ? 4.975 7.095 -40.204 1.00 79.31 1045 ASN A CA 1
ATOM 8398 C C . ASN A 1 1045 ? 6.320 6.643 -39.617 1.00 79.31 1045 ASN A C 1
ATOM 8400 O O . ASN A 1 1045 ? 7.350 7.280 -39.839 1.00 79.31 1045 ASN A O 1
ATOM 8404 N N . ARG A 1 1046 ? 6.333 5.492 -38.936 1.00 85.75 1046 ARG A N 1
ATOM 8405 C CA . ARG A 1 1046 ? 7.552 4.874 -38.389 1.00 85.75 1046 ARG A CA 1
ATOM 8406 C C . ARG A 1 1046 ? 7.587 3.379 -38.695 1.00 85.75 1046 ARG A C 1
ATOM 8408 O O . ARG A 1 1046 ? 6.689 2.646 -38.283 1.00 85.75 1046 ARG A O 1
ATOM 8415 N N . HIS A 1 1047 ? 8.632 2.918 -39.380 1.00 90.38 1047 HIS A N 1
ATOM 8416 C CA . HIS A 1 1047 ? 8.827 1.505 -39.735 1.00 90.38 1047 HIS A CA 1
ATOM 8417 C C . HIS A 1 1047 ? 10.248 1.054 -39.421 1.00 90.38 1047 HIS A C 1
ATOM 8419 O O . HIS A 1 1047 ? 11.218 1.731 -39.764 1.00 90.38 1047 HIS A O 1
ATOM 8425 N N . ALA A 1 1048 ? 10.362 -0.082 -38.743 1.00 93.25 1048 ALA A N 1
ATOM 8426 C CA . ALA A 1 1048 ? 11.615 -0.649 -38.279 1.00 93.25 1048 ALA A CA 1
ATOM 8427 C C . ALA A 1 1048 ? 11.532 -2.177 -38.179 1.00 93.25 1048 ALA A C 1
ATOM 8429 O O . ALA A 1 1048 ? 10.454 -2.748 -37.995 1.00 93.25 1048 ALA A O 1
ATOM 8430 N N . VAL A 1 1049 ? 12.691 -2.830 -38.235 1.00 95.00 1049 VAL A N 1
ATOM 8431 C CA . VAL A 1 1049 ? 12.837 -4.280 -38.046 1.00 95.00 1049 VAL A CA 1
ATOM 8432 C C . VAL A 1 1049 ? 13.739 -4.588 -36.857 1.00 95.00 1049 VAL A C 1
ATOM 8434 O O . VAL A 1 1049 ? 14.700 -3.863 -36.581 1.00 95.00 1049 VAL A O 1
ATOM 8437 N N . ARG A 1 1050 ? 13.409 -5.663 -36.136 1.00 95.62 1050 ARG A N 1
ATOM 8438 C CA . ARG A 1 1050 ? 14.032 -6.037 -34.866 1.00 95.62 1050 ARG A CA 1
ATOM 8439 C C . ARG A 1 1050 ? 14.424 -7.510 -34.841 1.00 95.62 1050 ARG A C 1
ATOM 8441 O O . ARG A 1 1050 ? 13.624 -8.373 -35.198 1.00 95.62 1050 ARG A O 1
ATOM 8448 N N . VAL A 1 1051 ? 15.634 -7.785 -34.364 1.00 96.19 1051 VAL A N 1
ATOM 8449 C CA . VAL A 1 1051 ? 16.203 -9.131 -34.213 1.00 96.19 1051 VAL A CA 1
ATOM 8450 C C . VAL A 1 1051 ? 16.684 -9.297 -32.771 1.00 96.19 1051 VAL A C 1
ATOM 8452 O O . VAL A 1 1051 ? 17.403 -8.443 -32.253 1.00 96.19 1051 VAL A O 1
ATOM 8455 N N . THR A 1 1052 ? 16.276 -10.382 -32.111 1.00 95.31 1052 THR A N 1
ATOM 8456 C CA . THR A 1 1052 ? 16.539 -10.631 -30.680 1.00 95.31 1052 THR A CA 1
ATOM 8457 C C . THR A 1 1052 ? 17.155 -12.016 -30.452 1.00 95.31 1052 THR A C 1
ATOM 8459 O O . THR A 1 1052 ? 16.404 -12.991 -30.409 1.00 95.31 1052 THR A O 1
ATOM 8462 N N . PRO A 1 1053 ? 18.485 -12.159 -30.313 1.00 95.50 1053 PRO A N 1
ATOM 8463 C CA . PRO A 1 1053 ? 19.103 -13.382 -29.793 1.00 95.50 1053 PRO A CA 1
ATOM 8464 C C . PRO A 1 1053 ? 18.716 -13.667 -28.330 1.00 95.50 1053 PRO A C 1
ATOM 8466 O O . PRO A 1 1053 ? 18.716 -12.769 -27.484 1.00 95.50 1053 PRO A O 1
ATOM 8469 N N . HIS A 1 1054 ? 18.426 -14.933 -28.019 1.00 94.25 1054 HIS A N 1
ATOM 8470 C CA . HIS A 1 1054 ? 18.235 -15.422 -26.648 1.00 94.25 1054 HIS A CA 1
ATOM 8471 C C . HIS A 1 1054 ? 19.486 -15.220 -25.784 1.00 94.25 1054 HIS A C 1
ATOM 8473 O O . HIS A 1 1054 ? 20.604 -15.346 -26.277 1.00 94.25 1054 HIS A O 1
ATOM 8479 N N . GLY A 1 1055 ? 19.282 -14.952 -24.491 1.00 94.50 1055 GLY A N 1
ATOM 8480 C CA . GLY A 1 1055 ? 20.333 -14.874 -23.479 1.00 94.50 1055 GLY A CA 1
ATOM 8481 C C . GLY A 1 1055 ? 20.345 -16.044 -22.496 1.00 94.50 1055 GLY A C 1
ATOM 8482 O O . GLY A 1 1055 ? 19.705 -17.081 -22.689 1.00 94.50 1055 GLY A O 1
ATOM 8483 N N . GLU A 1 1056 ? 21.079 -15.865 -21.403 1.00 95.12 1056 GLU A N 1
ATOM 8484 C CA . GLU A 1 1056 ? 21.086 -16.774 -20.258 1.00 95.12 1056 GLU A CA 1
ATOM 8485 C C . GLU A 1 1056 ? 19.806 -16.680 -19.402 1.00 95.12 1056 GLU A C 1
ATOM 8487 O O . GLU A 1 1056 ? 19.028 -15.732 -19.507 1.00 95.12 1056 GLU A O 1
ATOM 8492 N N . ILE A 1 1057 ? 19.595 -17.653 -18.508 1.00 96.75 1057 ILE A N 1
ATOM 8493 C CA . ILE A 1 1057 ? 18.565 -17.541 -17.463 1.00 96.75 1057 ILE A CA 1
ATOM 8494 C C . ILE A 1 1057 ? 19.038 -16.482 -16.443 1.00 96.75 1057 ILE A C 1
ATOM 8496 O O . ILE A 1 1057 ? 20.133 -16.644 -15.893 1.00 96.75 1057 ILE A O 1
ATOM 8500 N N . PRO A 1 1058 ? 18.256 -15.421 -16.157 1.00 97.50 1058 PRO A N 1
ATOM 8501 C CA . PRO A 1 1058 ? 18.626 -14.396 -15.185 1.00 97.50 1058 PRO A CA 1
ATOM 8502 C C . PRO A 1 1058 ? 18.907 -14.982 -13.796 1.00 97.50 1058 PRO A C 1
ATOM 8504 O O . PRO A 1 1058 ? 18.110 -15.736 -13.242 1.00 97.50 1058 PRO A O 1
ATOM 8507 N N . TYR A 1 1059 ? 20.046 -14.608 -13.214 1.00 96.56 1059 TYR A N 1
ATOM 8508 C CA . TYR A 1 1059 ? 20.499 -15.089 -11.909 1.00 96.56 1059 TYR A CA 1
ATOM 8509 C C . TYR A 1 1059 ? 21.028 -13.936 -11.050 1.00 96.56 1059 TYR A C 1
ATOM 8511 O O . TYR A 1 1059 ? 21.338 -12.858 -11.556 1.00 96.56 1059 TYR A O 1
ATOM 8519 N N . PHE A 1 1060 ? 21.149 -14.173 -9.745 1.00 96.81 1060 PHE A N 1
ATOM 8520 C CA . PHE A 1 1060 ? 21.758 -13.258 -8.783 1.00 96.81 1060 PHE A CA 1
ATOM 8521 C C . PHE A 1 1060 ? 22.900 -13.972 -8.056 1.00 96.81 1060 PHE A C 1
ATOM 8523 O O . PHE A 1 1060 ? 22.690 -15.038 -7.478 1.00 96.81 1060 PHE A O 1
ATOM 8530 N N . ASP A 1 1061 ? 24.098 -13.391 -8.088 1.00 94.38 1061 ASP A N 1
ATOM 8531 C CA . ASP A 1 1061 ? 25.243 -13.828 -7.290 1.00 94.38 1061 ASP A CA 1
ATOM 8532 C C . ASP A 1 1061 ? 25.518 -12.806 -6.169 1.00 94.38 1061 ASP A C 1
ATOM 8534 O O . ASP A 1 1061 ? 25.988 -11.694 -6.450 1.00 94.38 1061 ASP A O 1
ATOM 8538 N N . PRO A 1 1062 ? 25.263 -13.155 -4.892 1.00 88.19 1062 PRO A N 1
ATOM 8539 C CA . PRO A 1 1062 ? 25.526 -12.262 -3.768 1.00 88.19 1062 PRO A CA 1
ATOM 8540 C C . PRO A 1 1062 ? 27.023 -11.991 -3.555 1.00 88.19 1062 PRO A C 1
ATOM 8542 O O . PRO A 1 1062 ? 27.358 -11.022 -2.880 1.00 88.19 1062 PRO A O 1
ATOM 8545 N N . LYS A 1 1063 ? 27.928 -12.808 -4.118 1.00 87.00 1063 LYS A N 1
ATOM 8546 C CA . LYS A 1 1063 ? 29.384 -12.645 -3.964 1.00 87.00 1063 LYS A CA 1
ATOM 8547 C C . LYS A 1 1063 ? 29.967 -11.526 -4.822 1.00 87.00 1063 LYS A C 1
ATOM 8549 O O . LYS A 1 1063 ? 31.122 -11.163 -4.611 1.00 87.00 1063 LYS A O 1
ATOM 8554 N N . VAL A 1 1064 ? 29.213 -10.993 -5.786 1.00 79.06 1064 VAL A N 1
ATOM 8555 C CA . VAL A 1 1064 ? 29.681 -9.853 -6.576 1.00 79.06 1064 VAL A CA 1
ATOM 8556 C C . VAL A 1 1064 ? 29.505 -8.564 -5.776 1.00 79.06 1064 VAL A C 1
ATOM 8558 O O . VAL A 1 1064 ? 28.395 -8.044 -5.633 1.00 79.06 1064 VAL A O 1
ATOM 8561 N N . THR A 1 1065 ? 30.614 -8.040 -5.267 1.00 59.94 1065 THR A N 1
ATOM 8562 C CA . THR A 1 1065 ? 30.712 -6.652 -4.803 1.00 59.94 1065 THR A CA 1
ATOM 8563 C C . THR A 1 1065 ? 30.540 -5.699 -6.000 1.00 59.94 1065 THR A C 1
ATOM 8565 O O . THR A 1 1065 ? 31.066 -6.023 -7.067 1.00 59.94 1065 THR A O 1
ATOM 8568 N N . PRO A 1 1066 ? 29.805 -4.575 -5.863 1.00 47.78 1066 PRO A N 1
ATOM 8569 C CA . PRO A 1 1066 ? 29.736 -3.524 -6.887 1.00 47.78 1066 PRO A CA 1
ATOM 8570 C C . PRO A 1 1066 ? 31.101 -2.922 -7.251 1.00 47.78 1066 PRO A C 1
ATOM 8572 O O . PRO A 1 1066 ? 31.937 -2.789 -6.327 1.00 47.78 1066 PRO A O 1
#

Foldseek 3Di:
DDDDDDDDDDDDDDDDDDDDDDDDDDDDDDDDDDDDDDDDDDDDDDDDDDDDDDDDDDDDDDDDDDDDDDDDDDDDFDDDPLADPDDADPQPCPQQDFDFDLAADEADDDDDDDFLLQVADQVLCQQPVQWDAAAFALQAEIETDRDELLPDDSNNLSSQRNVQLRHFKYKYPDHPDDPVSQVVSVVSGHDADQDQFATGRVPGSSWGKDWFAQVNLVVVLVVCLPDPPFFWFQAPLFGPDGDFKWWKWWADDFQAAFKKKKFFQLVLLVLFFPLVNVLQPPKKFKFWCVVVVVVSVVVVGRRRYDIGIDIDRQWDQDPNPRGIGGDATDPTTDFIPLFDPLRGCLSNVLSHLSRLLVPLRMDIDDDDHRMMMIGGSVGIIMGTFSLRPPYITIMTTHTDGHDWDWDDDDPWDFDFDQAADEADDFDAADALLLVEDSVLCQQPVQWDWDANHSQAEIEIPRDALLPDDSNNLNSVSNVQLRHQKYKYPPHPADPVSVVVSQVSGFDWDADQFATATPPCRQKGKDWFALVNLVVVSVCLFFPDDDPRFWFQPPLFGLWGFFKKKKWWQTDFTHAQKKKKFFQLVLLVSDDPVVNVVQQLWKFKFWCVVVQVVSVVVVGHRRYDIGIDIDRQWDQRPSNRGIGGHATPPTTDFIPPAAQVVGVVVNCVSHSSRSSVVSRMDIDDDDRRMMMMGTSNTIIMDGHSNRPPGITIMIMITHTDDDRDDDDDDDDDDDPDDDDDWDDFPCPQWDFDFDQAADEADDDDDADALLQVEDPVLCQQPVQWDWDAQAPFAEIEIDRDALLPDDSNNLNSVSNVQLRRQKYKYPPHPQDPVSLQVSLVSRFDADQDFWATGGPVDSSKGKDWDALVNLVVVVVVCSRPVLLQWAQPPLQGQFFFQKKKKWWADDFPDAFKKKKFFQLVLLVPGRPSVNVSQAPWKWKWWCVVVCVVSVVVVGDRRYDIGIDIARQWFQDPNPRGIGGHDGNNTTDFIGSGRRSRRVSSNVSSSCSRVVVCSRMDIDDDDRRMMMMGRSLGMIMGTDSPRPPDIIIMIMITHTHHRTHHDPPDDD

Secondary structure (DSSP, 8-state):
-------------------------------------------------------------------------PPP----TTS-----PPPS-TTS-EE--S---PPPPPPP---GGGGS-TT-TTTGGG-EEEESSSSS-EEEES--TTT--HHHHHHHHHHHHHHSEEEESS----HHHHHHHHHHHSPPPPPSSS-EETTEEEEE-EEE-HHHHHHHHHHHTTS-SS--B-TTTTSSS--SEEEEEEEE--SS---EEEEEHHHHHHTS-HHHHHHHTT-EEEEESHHHHHHHHHTT----S---EEEEESEEEPTTT--EEE---TTTEEEETTS-HHHHHHHHHHHHHHHHH-GGGEEEE---TT-EEEEETTTEEEEE--TTTT--EEEE------B-------S--EE--S---PPPP------GGGGS-TT-HHHHTT-EEE-SSSSS-EEEES--TTT--HHHHHHHHHHHHHHSEEEESS----HHHHHHHHHHHSPBP--SS--EETTEEEEEEEEE-HHHHHHHHHHHHHSSS-S---B-TTTTSSS-EEEEEEEEEE--SS---EEEEEHHHHHHTS-HHHHHHHTT-EEEEESHHHHHHHHHTT----S---EEEEESEEEPTTT--EEE---TTTEEEETTS-HHHHHHHHHHHHHHHHH-GGGEEEE---TT-EEEEETTTEEEEE----TTS-EEEEEEEEE--------PPP---TT------PPPS-GGG--B--S---PPPPPPP---GGGGS-TT-TTTSTT-EEEESSSSS-EEEES--TTS--HHHHHHHHHHHHHHSEEEESS----HHHHHHHHHHHS-B---SSS-B-SS-SSEEEEEE-HHHHHHHHHHHHH-SGGGSB-TTTTSSS-BSEEEEEEEE--SS---EEEEEHHHHHHTS-HHHHHHHTT-EEEEE-HHHHHHHHHTT----S---EEEEESEEE-TTT--EEE---TTTEEEETTS-HHHHHHHHHHHHHHHHH-GGGEEEE---TT-EEEEETTTEEEEE----TTS-EEEEEE-BB-PPPB--TT---

pLDDT: mean 78.52, std 20.95, range [23.02, 98.69]

Organism: NCBI:txid4793

Sequence (1066 aa):
MRPNQSLALPHVLLVEAVMDRFNLDSGFTMLSEQEAKTFKLLPAHISTCNQAPTMAPKNNDSTRTTSTSADSSVPVPIKNALNLEVEHAPFTHPEIRGEFPTKTYDPIPVLPYVDRALKADPTFKNLLANATVTHLEPKIGTEISGLQLHELTDVQKDELALLIAHRGVVFFRDQKLSIEQQLDLGRYYGPLHVHQTVAHAKGIPQVHVVENTLEGSQKRIESQLYEHVNVWHSDVSYERQPPSYTSFKVLTTPPTGGDTLWASAYEAYDRLTPQFKKFVEGLTAIHSSKHQAESAIANGQTLRRPIVEFEHPVVRTHPVTGRKALYVNAQFTTRINNLSVPESDAVLRFLLQHIAQGQEFQVRYHWTKDAVAIWDNRATIHYATYDYLPGNRHANALNLEVEHAPFTHPEIRGEFPTKTYDPIPVLPYEDRALKADPTFKNLLANATVTHLEPKIGTEISGLQLHELTDVQKDELALLIAHRGVVFFRDQKLSIEQQLDLGRYYGPLHVHQTVAHAKGIPQVHVVENTVEASEKRLQTQLYKHFNQWVWHSDVSYERQPPSYTSFKVLTTPPTGGDTVWASTYEAYERLTPPFKKFVEGLTAIHSSKLQAEATIAQGQTLRRPIVEFEHPVVRTHPVTGRRSLYVNREFTTRIKNLSATESDAVLDFLTNHIAQGHEFQVRYHWTKDAVAIWDNRVTAHYATFDYLPGNRHAVRNQDLQAETVSSSSTPVKNALNQEVQHAKFDHPELLSTFPPTTYDPIPVIPYEDRALKADPTFKNLLANAMVTHLEPKIGTEISGLQLHELTDPQKDELALLIAHRGVVFFRDQKIDAEQLMDLGRYYGPLHIQQNLAHTKQYSEMLVVENSVETSDAVIKRHQYDPVSTWHTDVSYERQPPAYTLFKVLTTPDIGGDTLWASGYEAYDRLTPAFRTFVEGLVAVHSGKSQAEHAIEAGRIVRRPVVEFEHPVVRTHPVTKRKALFVNAGFTKRIKNLSSAESDAVLRFLYKHVSEGHEFQVRYHWTKNAVAIWDNRSTFHYATFDYLPGNRHAVRVTPHGEIPYFDPKVTP

InterPro domains:
  IPR003819 TauD/TfdA-like domain [PF02668] (133-394)
  IPR003819 TauD/TfdA-like domain [PF02668] (449-715)
  IPR003819 TauD/TfdA-like domain [PF02668] (787-1052)
  IPR042098 Glutarate 2-hydroxylase superfamily [G3DSA:3.60.130.10] (121-406)
  IPR042098 Glutarate 2-hydroxylase superfamily [G3DSA:3.60.130.10] (437-721)
  IPR042098 Glutarate 2-hydroxylase superfamily [G3DSA:3.60.130.10] (775-1061)
  IPR051323 Alpha-ketoglutarate-dependent sulfate ester dioxygenase-like [PTHR30468] (727-1063)

Radius of gyration: 34.76 Å; chains: 1; bounding box: 104×84×94 Å